Protein AF-A0A6A7LXZ1-F1 (afdb_monomer_lite)

Radius of gyration: 37.03 Å; chains: 1; bounding box: 133×114×115 Å

Structure (mmCIF, N/CA/C/O backbone):
data_AF-A0A6A7LXZ1-F1
#
_entry.id   AF-A0A6A7LXZ1-F1
#
loop_
_atom_site.group_PDB
_atom_site.id
_atom_site.type_symbol
_atom_site.label_atom_id
_atom_site.label_alt_id
_atom_site.label_comp_id
_atom_site.label_asym_id
_atom_site.label_entity_id
_atom_site.label_seq_id
_atom_site.pdbx_PDB_ins_code
_atom_site.Cartn_x
_atom_site.Cartn_y
_atom_site.Cartn_z
_atom_site.occupancy
_atom_site.B_iso_or_equiv
_atom_site.auth_seq_id
_atom_site.auth_comp_id
_atom_site.auth_asym_id
_atom_site.auth_atom_id
_atom_site.pdbx_PDB_model_num
ATOM 1 N N . MET A 1 1 ? -26.595 7.699 39.607 1.00 45.59 1 MET A N 1
ATOM 2 C CA . MET A 1 1 ? -25.492 6.758 39.334 1.00 45.59 1 MET A CA 1
ATOM 3 C C . MET A 1 1 ? -25.928 5.948 38.136 1.00 45.59 1 MET A C 1
ATOM 5 O O . MET A 1 1 ? -27.018 5.389 38.204 1.00 45.59 1 MET A O 1
ATOM 9 N N . SER A 1 2 ? -25.152 5.950 37.056 1.00 52.25 2 SER A N 1
ATOM 10 C CA . SER A 1 2 ? -25.361 5.015 35.946 1.00 52.25 2 SER A CA 1
ATOM 11 C C . SER A 1 2 ? -25.149 3.576 36.447 1.00 52.25 2 SER A C 1
ATOM 13 O O . SER A 1 2 ? -24.442 3.392 37.446 1.00 52.25 2 SER A O 1
ATOM 15 N N . PRO A 1 3 ? -25.772 2.555 35.831 1.00 61.50 3 PRO A N 1
ATOM 16 C CA . PRO A 1 3 ? -25.452 1.166 36.148 1.00 61.50 3 PRO A CA 1
ATOM 17 C C . PRO A 1 3 ? -23.963 0.885 35.865 1.00 61.50 3 PRO A C 1
ATOM 19 O O . PRO A 1 3 ? -23.389 1.516 34.976 1.00 61.50 3 PRO A O 1
ATOM 22 N N . PRO A 1 4 ? -23.317 -0.037 36.604 1.00 80.12 4 PRO A N 1
ATOM 23 C CA . PRO A 1 4 ? -21.925 -0.388 36.350 1.00 80.12 4 PRO A CA 1
ATOM 24 C C . PRO A 1 4 ? -21.774 -0.979 34.944 1.00 80.12 4 PRO A C 1
ATOM 26 O O . PRO A 1 4 ? -22.507 -1.895 34.564 1.00 80.12 4 PRO A O 1
ATOM 29 N N . ILE A 1 5 ? -20.816 -0.451 34.183 1.00 90.25 5 ILE A N 1
ATOM 30 C CA . ILE A 1 5 ? -20.514 -0.922 32.831 1.00 90.25 5 ILE A CA 1
ATOM 31 C C . ILE A 1 5 ? -19.974 -2.353 32.921 1.00 90.25 5 ILE A C 1
ATOM 33 O O . ILE A 1 5 ? -19.084 -2.647 33.719 1.00 90.25 5 ILE A O 1
ATOM 37 N N . SER A 1 6 ? -20.551 -3.246 32.119 1.00 94.75 6 SER A N 1
ATOM 38 C CA . SER A 1 6 ? -20.068 -4.615 31.941 1.00 94.75 6 SER A CA 1
ATOM 39 C C . SER A 1 6 ? -19.204 -4.669 30.689 1.00 94.75 6 SER A C 1
ATOM 41 O O . SER A 1 6 ? -19.562 -4.057 29.684 1.00 94.75 6 SER A O 1
ATOM 43 N N . TYR A 1 7 ? -18.092 -5.398 30.746 1.00 97.31 7 TYR A N 1
ATOM 44 C CA . TYR A 1 7 ? -17.122 -5.495 29.657 1.00 97.31 7 TYR A CA 1
ATOM 45 C C . TYR A 1 7 ? -16.992 -6.940 29.167 1.00 97.31 7 TYR A C 1
ATOM 47 O O . TYR A 1 7 ? -17.124 -7.885 29.947 1.00 97.31 7 TYR A O 1
ATOM 55 N N . SER A 1 8 ? -16.694 -7.095 27.882 1.00 96.75 8 SER A N 1
ATOM 56 C CA . SER A 1 8 ? -16.340 -8.349 27.219 1.00 96.75 8 SER A CA 1
ATOM 57 C C . SER A 1 8 ? -14.945 -8.230 26.613 1.00 96.75 8 SER A C 1
ATOM 59 O O . SER A 1 8 ? -14.652 -7.254 25.921 1.00 96.75 8 SER A O 1
ATOM 61 N N . THR A 1 9 ? -14.093 -9.219 26.874 1.00 97.25 9 THR A N 1
ATOM 62 C CA . THR A 1 9 ? -12.740 -9.305 26.312 1.00 97.25 9 THR A CA 1
ATOM 63 C C . THR A 1 9 ? -12.776 -9.389 24.790 1.00 97.25 9 THR A C 1
ATOM 65 O O . THR A 1 9 ? -13.672 -10.008 24.216 1.00 97.25 9 THR A O 1
ATOM 68 N N . VAL A 1 10 ? -11.804 -8.739 24.155 1.00 97.75 10 VAL A N 1
ATOM 69 C CA . VAL A 1 10 ? -11.521 -8.855 22.727 1.00 97.75 10 VAL A CA 1
ATOM 70 C C . VAL A 1 10 ? -10.280 -9.736 22.603 1.00 97.75 10 VAL A C 1
ATOM 72 O O . VAL A 1 10 ? -9.207 -9.344 23.054 1.00 97.75 10 VAL A O 1
ATOM 75 N N . ASP A 1 11 ? -10.424 -10.938 22.055 1.00 96.62 11 ASP A N 1
ATOM 76 C CA . ASP A 1 11 ? -9.308 -11.886 21.945 1.00 96.62 11 ASP A CA 1
ATOM 77 C C . ASP A 1 11 ? -8.249 -11.392 20.933 1.00 96.62 11 ASP A C 1
ATOM 79 O O . ASP A 1 11 ? -8.587 -10.720 19.954 1.00 96.62 11 ASP A O 1
ATOM 83 N N . GLN A 1 12 ? -6.972 -11.742 21.148 1.00 96.75 12 GLN A N 1
ATOM 84 C CA . GLN A 1 12 ? -5.843 -11.368 20.275 1.00 96.75 12 GLN A CA 1
ATOM 85 C C . GLN A 1 12 ? -5.705 -9.847 20.057 1.00 96.75 12 GLN A C 1
ATOM 87 O O . GLN A 1 12 ? -5.394 -9.380 18.957 1.00 96.75 12 GLN A O 1
ATOM 92 N N . SER A 1 13 ? -5.966 -9.058 21.097 1.00 98.12 13 SER A N 1
ATOM 93 C CA . SER A 1 13 ? -5.954 -7.595 21.084 1.00 98.12 13 SER A CA 1
ATOM 94 C C . SER A 1 13 ? -4.787 -6.985 21.874 1.00 98.12 13 SER A C 1
ATOM 96 O O . SER A 1 13 ? -4.819 -5.801 22.223 1.00 98.12 13 SER A O 1
ATOM 98 N N . THR A 1 14 ? -3.727 -7.750 22.155 1.00 98.19 14 THR A N 1
ATOM 99 C CA . THR A 1 14 ? -2.542 -7.220 22.845 1.00 98.19 14 THR A CA 1
ATOM 100 C C . THR A 1 14 ? -1.757 -6.235 21.967 1.00 98.19 14 THR A C 1
ATOM 102 O O . THR A 1 14 ? -1.857 -6.226 20.739 1.00 98.19 14 THR A O 1
ATOM 105 N N . PHE A 1 15 ? -0.905 -5.410 22.583 1.00 97.81 15 PHE A N 1
ATOM 106 C CA . PHE A 1 15 ? -0.075 -4.450 21.845 1.00 97.81 15 PHE A CA 1
ATOM 107 C C . PHE A 1 15 ? 0.901 -5.110 20.853 1.00 97.81 15 PHE A C 1
ATOM 109 O O . PHE A 1 15 ? 1.274 -4.497 19.853 1.00 97.81 15 PHE A O 1
ATOM 116 N N . VAL A 1 16 ? 1.305 -6.363 21.094 1.00 97.81 16 VAL A N 1
ATOM 117 C CA . VAL A 1 16 ? 2.159 -7.122 20.163 1.00 97.81 16 VAL A CA 1
ATOM 118 C C . VAL A 1 16 ? 1.355 -7.821 19.064 1.00 97.81 16 VAL A C 1
ATOM 120 O O . VAL A 1 16 ? 1.888 -7.981 17.969 1.00 97.81 16 VAL A O 1
ATOM 123 N N . ASP A 1 17 ? 0.070 -8.129 19.286 1.00 97.75 17 ASP A N 1
ATOM 124 C CA . ASP A 1 17 ? -0.847 -8.549 18.213 1.00 97.75 17 ASP A CA 1
ATOM 125 C C . ASP A 1 17 ? -1.161 -7.400 17.246 1.00 97.75 17 ASP A C 1
ATOM 127 O O . ASP A 1 17 ? -1.388 -7.641 16.062 1.00 97.75 17 ASP A O 1
ATOM 131 N N . PHE A 1 18 ? -1.142 -6.149 17.722 1.00 97.25 18 PHE A N 1
ATOM 132 C CA . PHE A 1 18 ? -1.254 -4.967 16.863 1.00 97.25 18 PHE A CA 1
ATOM 133 C C . PHE A 1 18 ? 0.006 -4.734 16.017 1.00 97.25 18 PHE A C 1
ATOM 135 O O . PHE A 1 18 ? -0.118 -4.324 14.869 1.00 97.25 18 PHE A O 1
ATOM 142 N N . THR A 1 19 ? 1.206 -4.973 16.564 1.00 96.38 19 THR A N 1
ATOM 143 C CA . THR A 1 19 ? 2.455 -4.401 16.013 1.00 96.38 19 THR A CA 1
ATOM 144 C C . THR A 1 19 ? 3.509 -5.395 15.521 1.00 96.38 19 THR A C 1
ATOM 146 O O . THR A 1 19 ? 4.326 -5.027 14.675 1.00 96.38 19 THR A O 1
ATOM 149 N N . GLY A 1 20 ? 3.565 -6.612 16.070 1.00 96.00 20 GLY A N 1
ATOM 150 C CA . GLY A 1 20 ? 4.798 -7.405 16.123 1.00 96.00 20 GLY A CA 1
ATOM 151 C C . GLY A 1 20 ? 4.834 -8.723 15.345 1.00 96.00 20 GLY A C 1
ATOM 152 O O . GLY A 1 20 ? 5.858 -9.409 15.412 1.00 96.00 20 GLY A O 1
ATOM 153 N N . TYR A 1 21 ? 3.778 -9.110 14.621 1.00 95.50 21 TYR A N 1
ATOM 154 C CA . TYR A 1 21 ? 3.694 -10.424 13.966 1.00 95.50 21 TYR A CA 1
ATOM 155 C C . TYR A 1 21 ? 4.846 -10.651 12.969 1.00 95.50 21 TYR A C 1
ATOM 157 O O . TYR A 1 21 ? 5.119 -9.816 12.111 1.00 95.50 21 TYR A O 1
ATOM 165 N N . ARG A 1 22 ? 5.558 -11.780 13.104 1.00 94.31 22 ARG A N 1
ATOM 166 C CA . ARG A 1 22 ? 6.854 -12.107 12.451 1.00 94.31 22 ARG A CA 1
ATOM 167 C C . ARG A 1 22 ? 8.010 -11.131 12.701 1.00 94.31 22 ARG A C 1
ATOM 169 O O . ARG A 1 22 ? 9.151 -11.524 12.495 1.00 94.31 22 ARG A O 1
ATOM 176 N N . ILE A 1 23 ? 7.786 -9.900 13.152 1.00 95.62 23 ILE A N 1
ATOM 177 C CA . ILE A 1 23 ? 8.862 -8.939 13.435 1.00 95.62 23 ILE A CA 1
ATOM 178 C C . ILE A 1 23 ? 9.603 -9.329 14.725 1.00 95.62 23 ILE A C 1
ATOM 180 O O . ILE A 1 23 ? 10.832 -9.245 14.789 1.00 95.62 23 ILE A O 1
ATOM 184 N N . THR A 1 24 ? 8.881 -9.804 15.746 1.00 95.50 24 THR A N 1
ATOM 185 C CA . THR A 1 24 ? 9.458 -10.205 17.038 1.00 95.50 24 THR A CA 1
ATOM 186 C C . THR A 1 24 ? 8.888 -11.522 17.576 1.00 95.50 24 THR A C 1
ATOM 188 O O . THR A 1 24 ? 7.803 -11.958 17.202 1.00 95.50 24 THR A O 1
ATOM 191 N N . THR A 1 25 ? 9.634 -12.163 18.482 1.00 94.12 25 THR A N 1
ATOM 192 C CA . THR A 1 25 ? 9.163 -13.281 19.321 1.00 94.12 25 THR A CA 1
ATOM 193 C C . THR A 1 25 ? 8.724 -12.831 20.720 1.00 94.12 25 THR A C 1
ATOM 195 O O . THR A 1 25 ? 8.425 -13.672 21.567 1.00 94.12 25 THR A O 1
ATOM 198 N N . ALA A 1 26 ? 8.764 -11.530 21.015 1.00 96.06 26 ALA A N 1
ATOM 199 C CA . ALA A 1 26 ? 8.382 -10.981 22.309 1.00 96.06 26 ALA A CA 1
ATOM 200 C C . ALA A 1 26 ? 6.855 -10.916 22.472 1.00 96.06 26 ALA A C 1
ATOM 202 O O . ALA A 1 26 ? 6.147 -10.453 21.583 1.00 96.06 26 ALA A O 1
ATOM 203 N N . THR A 1 27 ? 6.356 -11.337 23.637 1.00 95.12 27 THR A N 1
ATOM 204 C CA . THR A 1 27 ? 4.915 -11.415 23.944 1.00 95.12 27 THR A CA 1
ATOM 205 C C . THR A 1 27 ? 4.394 -10.263 24.817 1.00 95.12 27 THR A C 1
ATOM 207 O O . THR A 1 27 ? 3.251 -10.305 25.264 1.00 95.12 27 THR A O 1
ATOM 210 N N . THR A 1 28 ? 5.206 -9.231 25.082 1.00 96.12 28 THR A N 1
ATOM 211 C CA . THR A 1 28 ? 4.767 -7.978 25.731 1.00 96.12 28 THR A CA 1
ATOM 212 C C . THR A 1 28 ? 5.399 -6.772 25.046 1.00 96.12 28 THR A C 1
ATOM 214 O O . THR A 1 28 ? 6.460 -6.889 24.423 1.00 96.12 28 THR A O 1
ATOM 217 N N . ALA A 1 29 ? 4.772 -5.603 25.198 1.00 96.25 29 ALA A N 1
ATOM 218 C CA . ALA A 1 29 ? 5.289 -4.346 24.672 1.00 96.25 29 ALA A CA 1
ATOM 219 C C . ALA A 1 29 ? 6.696 -4.032 25.210 1.00 96.25 29 ALA A C 1
ATOM 221 O O . ALA A 1 29 ? 7.578 -3.644 24.444 1.00 96.25 29 ALA A O 1
ATOM 222 N N . GLU A 1 30 ? 6.953 -4.251 26.504 1.00 96.69 30 GLU A N 1
ATOM 223 C CA . GLU A 1 30 ? 8.259 -3.949 27.092 1.00 96.69 30 GLU A CA 1
ATOM 224 C C . GLU A 1 30 ? 9.372 -4.848 26.570 1.00 96.69 30 GLU A C 1
ATOM 226 O O . GLU A 1 30 ? 10.476 -4.362 26.328 1.00 96.69 30 GLU A O 1
ATOM 231 N N . ALA A 1 31 ? 9.088 -6.133 26.354 1.00 96.88 31 ALA A N 1
ATOM 232 C CA . ALA A 1 31 ? 10.052 -7.056 25.768 1.00 96.88 31 ALA A CA 1
ATOM 233 C C . ALA A 1 31 ? 10.291 -6.766 24.274 1.00 96.88 31 ALA A C 1
ATOM 235 O O . ALA A 1 31 ? 11.427 -6.865 23.814 1.00 96.88 31 ALA A O 1
ATOM 236 N N . ALA A 1 32 ? 9.249 -6.377 23.531 1.00 96.81 32 ALA A N 1
ATOM 237 C CA . ALA A 1 32 ? 9.335 -6.078 22.101 1.00 96.81 32 ALA A CA 1
ATOM 238 C C . ALA A 1 32 ? 10.085 -4.766 21.808 1.00 96.81 32 ALA A C 1
ATOM 240 O O . ALA A 1 32 ? 10.897 -4.715 20.889 1.00 96.81 32 ALA A O 1
ATOM 241 N N . TYR A 1 33 ? 9.853 -3.719 22.608 1.00 96.50 33 TYR A N 1
ATOM 242 C CA . TYR A 1 33 ? 10.425 -2.378 22.416 1.00 96.50 33 TYR A CA 1
ATOM 243 C C . TYR A 1 33 ? 11.577 -2.046 23.388 1.00 96.50 33 TYR A C 1
ATOM 245 O O . TYR A 1 33 ? 12.087 -0.927 23.374 1.00 96.50 33 TYR A O 1
ATOM 253 N N . ASN A 1 34 ? 12.006 -2.999 24.227 1.00 95.81 34 ASN A N 1
ATOM 254 C CA . ASN A 1 34 ? 13.029 -2.819 25.272 1.00 95.81 34 ASN A CA 1
ATOM 255 C C . ASN A 1 34 ? 12.706 -1.656 26.246 1.00 95.81 34 ASN A C 1
ATOM 257 O O . ASN A 1 34 ? 13.572 -0.867 26.636 1.00 95.81 34 ASN A O 1
ATOM 261 N N . ILE A 1 35 ? 11.435 -1.539 26.642 1.00 96.56 35 ILE A N 1
ATOM 262 C CA . ILE A 1 35 ? 10.959 -0.490 27.556 1.00 96.56 35 ILE A CA 1
ATOM 263 C C . ILE A 1 35 ? 11.380 -0.832 28.986 1.00 96.56 35 ILE A C 1
ATOM 265 O O . ILE A 1 35 ? 11.120 -1.920 29.492 1.00 96.56 35 ILE A O 1
ATOM 269 N N . THR A 1 36 ? 11.983 0.140 29.669 1.00 95.81 36 THR A N 1
ATOM 270 C CA . THR A 1 36 ? 12.333 0.047 31.102 1.00 95.81 36 THR A CA 1
ATOM 271 C C . THR A 1 36 ? 11.804 1.224 31.929 1.00 95.81 36 THR A C 1
ATOM 273 O O . THR A 1 36 ? 11.991 1.267 33.142 1.00 95.81 36 THR A O 1
ATOM 276 N N . ASP A 1 37 ? 11.119 2.170 31.281 1.00 94.75 37 ASP A N 1
ATOM 277 C CA . ASP A 1 37 ? 10.636 3.436 31.843 1.00 94.75 37 ASP A CA 1
ATOM 278 C C . ASP A 1 37 ? 9.107 3.608 31.743 1.00 94.75 37 ASP A C 1
ATOM 280 O O . ASP A 1 37 ? 8.595 4.721 31.884 1.00 94.75 37 ASP A O 1
ATOM 284 N N . GLY A 1 38 ? 8.385 2.511 31.490 1.00 93.44 38 GLY A N 1
ATOM 285 C CA . GLY A 1 38 ? 6.931 2.488 31.342 1.00 93.44 38 GLY A CA 1
ATOM 286 C C . GLY A 1 38 ? 6.212 3.076 32.559 1.00 93.44 38 GLY A C 1
ATOM 287 O O . GLY A 1 38 ? 6.365 2.602 33.687 1.00 93.44 38 GLY A O 1
ATOM 288 N N . ARG A 1 39 ? 5.407 4.115 32.327 1.00 92.81 39 ARG A N 1
ATOM 289 C CA . ARG A 1 39 ? 4.574 4.796 33.332 1.00 92.81 39 ARG A CA 1
ATOM 290 C C . ARG A 1 39 ? 3.126 4.870 32.858 1.00 92.81 39 ARG A C 1
ATOM 292 O O . ARG A 1 39 ? 2.892 4.814 31.658 1.00 92.81 39 ARG A O 1
ATOM 299 N N . LEU A 1 40 ? 2.165 5.040 33.769 1.00 93.00 40 LEU A N 1
ATOM 300 C CA . LEU A 1 40 ? 0.783 5.344 33.370 1.00 93.00 40 LEU A CA 1
ATOM 301 C C . LEU A 1 40 ? 0.753 6.604 32.495 1.00 93.00 40 LEU A C 1
ATOM 303 O O . LEU A 1 40 ? 1.469 7.576 32.761 1.00 93.00 40 LEU A O 1
ATOM 307 N N . PHE A 1 41 ? -0.063 6.568 31.446 1.00 90.19 41 PHE A N 1
ATOM 308 C CA . PHE A 1 41 ? -0.131 7.613 30.438 1.00 90.19 41 PHE A CA 1
ATOM 309 C C . PHE A 1 41 ? -0.648 8.925 31.046 1.00 90.19 41 PHE A C 1
ATOM 311 O O . PHE A 1 41 ? -1.800 9.052 31.450 1.00 90.19 41 PHE A O 1
ATOM 318 N N . ASN A 1 42 ? 0.225 9.929 31.142 1.00 78.94 42 ASN A N 1
ATOM 319 C CA . ASN A 1 42 ? -0.027 11.130 31.939 1.00 78.94 42 ASN A CA 1
ATOM 320 C C . ASN A 1 42 ? -0.580 12.312 31.119 1.00 78.94 42 ASN A C 1
ATOM 322 O O . ASN A 1 42 ? -0.161 13.452 31.325 1.00 78.94 42 ASN A O 1
ATOM 326 N N . ASN A 1 43 ? -1.498 12.023 30.188 1.00 67.56 43 ASN A N 1
ATOM 327 C CA . ASN A 1 43 ? -2.167 12.982 29.296 1.00 67.56 43 ASN A CA 1
ATOM 328 C C . ASN A 1 43 ? -1.176 13.913 28.572 1.00 67.56 43 ASN A C 1
ATOM 330 O O . ASN A 1 43 ? -1.325 15.136 28.567 1.00 67.56 43 ASN A O 1
ATOM 334 N N . GLN A 1 44 ? -0.120 13.337 27.987 1.00 64.88 44 GLN A N 1
ATOM 335 C CA . GLN A 1 44 ? 0.790 14.102 27.136 1.00 64.88 44 GLN A CA 1
ATOM 336 C C . GLN A 1 44 ? 0.059 14.392 25.820 1.00 64.88 44 GLN A C 1
ATOM 338 O O . GLN A 1 44 ? -0.200 13.474 25.048 1.00 64.88 44 GLN A O 1
ATOM 343 N N . THR A 1 45 ? -0.289 15.659 25.583 1.00 55.00 45 THR A N 1
ATOM 344 C CA . THR A 1 45 ? -1.284 16.098 24.580 1.00 55.00 45 THR A CA 1
ATOM 345 C C . THR A 1 45 ? -0.942 15.808 23.117 1.00 55.00 45 THR A C 1
ATOM 347 O O . THR A 1 45 ? -1.757 16.111 22.262 1.00 55.00 45 THR A O 1
ATOM 350 N N . GLU A 1 46 ? 0.232 15.241 22.827 1.00 61.78 46 GLU A N 1
ATOM 351 C CA . GLU A 1 46 ? 0.690 14.815 21.490 1.00 61.78 46 GLU A CA 1
ATOM 352 C C . GLU A 1 46 ? 0.608 13.277 21.292 1.00 61.78 46 GLU A C 1
ATOM 354 O O . GLU A 1 46 ? 0.927 12.753 20.224 1.00 61.78 46 GLU A O 1
ATOM 359 N N . TYR A 1 47 ? 0.236 12.522 22.338 1.00 67.75 47 TYR A N 1
ATOM 360 C CA . TYR A 1 47 ? 0.406 11.061 22.411 1.00 67.75 47 TYR A CA 1
ATOM 361 C C . TYR A 1 47 ? -0.896 10.281 22.671 1.00 67.75 47 TYR A C 1
ATOM 363 O O . TYR A 1 47 ? -0.832 9.091 22.969 1.00 67.75 47 TYR A O 1
ATOM 371 N N . GLY A 1 48 ? -2.065 10.920 22.542 1.00 76.00 48 GLY A N 1
ATOM 372 C CA . GLY A 1 48 ? -3.363 10.232 22.597 1.00 76.00 48 GLY A CA 1
ATOM 373 C C . GLY A 1 48 ? -3.571 9.247 21.437 1.00 76.00 48 GLY A C 1
ATOM 374 O O . GLY A 1 48 ? -2.709 9.098 20.565 1.00 76.00 48 GLY A O 1
ATOM 375 N N . TYR A 1 49 ? -4.722 8.582 21.413 1.00 88.06 49 TYR A N 1
ATOM 376 C CA . TYR A 1 49 ? -5.111 7.678 20.330 1.00 88.06 49 TYR A CA 1
ATOM 377 C C . TYR A 1 49 ? -6.397 8.137 19.654 1.00 88.06 49 TYR A C 1
ATOM 379 O O . TYR A 1 49 ? -7.412 8.303 20.325 1.00 88.06 49 TYR A O 1
ATOM 387 N N . ASP A 1 50 ? -6.374 8.210 18.327 1.00 94.50 50 ASP A N 1
ATOM 388 C CA . ASP A 1 50 ? -7.584 8.059 17.528 1.00 94.50 50 ASP A CA 1
ATOM 389 C C . ASP A 1 50 ? -7.812 6.564 17.276 1.00 94.50 50 ASP A C 1
ATOM 391 O O . ASP A 1 50 ? -6.920 5.850 16.805 1.00 94.50 50 ASP A O 1
ATOM 395 N N . VAL A 1 51 ? -8.998 6.083 17.646 1.00 97.31 51 VAL A N 1
ATOM 396 C CA . VAL A 1 51 ? -9.372 4.663 17.638 1.00 97.31 51 VAL A CA 1
ATOM 397 C C . VAL A 1 51 ? -10.522 4.449 16.666 1.00 97.31 51 VAL A C 1
ATOM 399 O O . VAL A 1 51 ? -11.526 5.152 16.750 1.00 97.31 51 VAL A O 1
ATOM 402 N N . ALA A 1 52 ? -10.412 3.451 15.795 1.00 98.25 52 ALA A N 1
ATOM 403 C CA . ALA A 1 52 ? -11.487 2.998 14.921 1.00 98.25 52 ALA A CA 1
ATOM 404 C C . ALA A 1 52 ? -12.142 1.735 15.493 1.00 98.25 52 ALA A C 1
ATOM 406 O O . ALA A 1 52 ? -11.522 0.673 15.569 1.00 98.25 52 ALA A O 1
ATOM 407 N N . LEU A 1 53 ? -13.417 1.846 15.866 1.00 98.69 53 LEU A N 1
ATOM 408 C CA . LEU A 1 53 ? -14.279 0.720 16.218 1.00 98.69 53 LEU A CA 1
ATOM 409 C C . LEU A 1 53 ? -15.042 0.286 14.962 1.00 98.69 53 LEU A C 1
ATOM 411 O O . LEU A 1 53 ? -15.888 1.039 14.479 1.00 98.69 53 LEU A O 1
ATOM 415 N N . VAL A 1 54 ? -14.751 -0.895 14.411 1.00 98.56 54 VAL A N 1
ATOM 416 C CA . VAL A 1 54 ? -15.366 -1.382 13.163 1.00 98.56 54 VAL A CA 1
ATOM 417 C C . VAL A 1 54 ? -16.485 -2.369 13.497 1.00 98.56 54 VAL A C 1
ATOM 419 O O . VAL A 1 54 ? -16.220 -3.481 13.952 1.00 98.56 54 VAL A O 1
ATOM 422 N N . LEU A 1 55 ? -17.741 -1.965 13.298 1.00 98.56 55 LEU A N 1
ATOM 423 C CA . LEU A 1 55 ? -18.933 -2.747 13.653 1.00 98.56 55 LEU A CA 1
ATOM 424 C C . LEU A 1 55 ? -19.191 -3.901 12.659 1.00 98.56 55 LEU A C 1
ATOM 426 O O . LEU A 1 55 ? -18.897 -3.746 11.472 1.00 98.56 55 LEU A O 1
ATOM 430 N N . PRO A 1 56 ? -19.797 -5.029 13.085 1.00 98.00 56 PRO A N 1
ATOM 431 C CA . PRO A 1 56 ? -20.123 -6.157 12.204 1.00 98.00 56 PRO A CA 1
ATOM 432 C C . PRO A 1 56 ? -20.998 -5.796 10.993 1.00 98.00 56 PRO A C 1
ATOM 434 O O . PRO A 1 56 ? -21.796 -4.857 11.039 1.00 98.00 56 PRO A O 1
ATOM 437 N N . ARG A 1 57 ? -20.877 -6.567 9.904 1.00 97.88 57 ARG A N 1
ATOM 438 C CA . ARG A 1 57 ? -21.714 -6.408 8.696 1.00 97.88 57 ARG A CA 1
ATOM 439 C C . ARG A 1 57 ? -23.145 -6.919 8.913 1.00 97.88 57 ARG A C 1
ATOM 441 O O . ARG A 1 57 ? -23.348 -7.943 9.560 1.00 97.88 57 ARG A O 1
ATOM 448 N N . VAL A 1 58 ? -24.138 -6.279 8.285 1.00 98.12 58 VAL A N 1
ATOM 449 C CA . VAL A 1 58 ? -25.536 -6.771 8.249 1.00 98.12 58 VAL A CA 1
ATOM 450 C C . VAL A 1 58 ? -25.641 -8.113 7.507 1.00 98.12 58 VAL A C 1
ATOM 452 O O . VAL A 1 58 ? -26.469 -8.954 7.861 1.00 98.12 58 VAL A O 1
ATOM 455 N N . GLN A 1 59 ? -24.808 -8.333 6.484 1.00 97.88 59 GLN A N 1
ATOM 456 C CA . GLN A 1 59 ? -24.685 -9.601 5.757 1.00 97.88 59 GLN A CA 1
ATOM 457 C C . GLN A 1 59 ? -23.222 -9.885 5.395 1.00 97.88 59 GLN A C 1
ATOM 459 O O . GLN A 1 59 ? -22.443 -8.968 5.146 1.00 97.88 59 GLN A O 1
ATOM 464 N N . ASP A 1 60 ? -22.868 -11.166 5.304 1.00 96.25 60 ASP A N 1
ATOM 465 C CA . ASP A 1 60 ? -21.554 -11.625 4.845 1.00 96.25 60 ASP A CA 1
ATOM 466 C C . ASP A 1 60 ? -21.416 -11.484 3.306 1.00 96.25 60 ASP A C 1
ATOM 468 O O . ASP A 1 60 ? -22.192 -12.092 2.555 1.00 96.25 60 ASP A O 1
ATOM 472 N N . PRO A 1 61 ? -20.431 -10.718 2.794 1.00 95.81 61 PRO A N 1
ATOM 473 C CA . PRO A 1 61 ? -20.194 -10.568 1.361 1.00 95.81 61 PRO A CA 1
ATOM 474 C C . PRO A 1 61 ? -19.479 -11.768 0.716 1.00 95.81 61 PRO A C 1
ATOM 476 O O . PRO A 1 61 ? -19.381 -11.811 -0.512 1.00 95.81 61 PRO A O 1
ATOM 479 N N . THR A 1 62 ? -19.000 -12.762 1.474 1.00 92.00 62 THR A N 1
ATOM 480 C CA . THR A 1 62 ? -18.179 -13.884 0.970 1.00 92.00 62 THR A CA 1
ATOM 481 C C . THR A 1 62 ? -18.825 -14.613 -0.206 1.00 92.00 62 THR A C 1
ATOM 483 O O . THR A 1 62 ? -18.151 -14.899 -1.192 1.00 92.00 62 THR A O 1
ATOM 486 N N . SER A 1 63 ? -20.140 -14.857 -0.181 1.00 91.12 63 SER A N 1
ATOM 487 C CA . SER A 1 63 ? -20.832 -15.516 -1.307 1.00 91.12 63 SER A CA 1
ATOM 488 C C . SER A 1 63 ? -20.837 -14.675 -2.595 1.00 91.12 63 SER A C 1
ATOM 490 O O . SER A 1 63 ? -20.749 -15.222 -3.694 1.00 91.12 63 SER A O 1
ATOM 492 N N . LEU A 1 64 ? -20.888 -13.344 -2.477 1.00 92.25 64 LEU A N 1
ATOM 493 C CA . LEU A 1 64 ? -20.797 -12.409 -3.603 1.00 92.25 64 LEU A CA 1
ATOM 494 C C . LEU A 1 64 ? -19.346 -12.283 -4.106 1.00 92.25 64 LEU A C 1
ATOM 496 O O . LEU A 1 64 ? -19.102 -12.275 -5.314 1.00 92.25 64 LEU A O 1
ATOM 500 N N . LEU A 1 65 ? -18.378 -12.240 -3.187 1.00 90.12 65 LEU A N 1
ATOM 501 C CA . LEU A 1 65 ? -16.947 -12.107 -3.484 1.00 90.12 65 LEU A CA 1
ATOM 502 C C . LEU A 1 65 ? -16.264 -13.426 -3.897 1.00 90.12 65 LEU A C 1
ATOM 504 O O . LEU A 1 65 ? -15.180 -13.390 -4.484 1.00 90.12 65 LEU A O 1
ATOM 508 N N . ALA A 1 66 ? -16.910 -14.574 -3.686 1.00 85.50 66 ALA A N 1
ATOM 509 C CA . ALA A 1 66 ? -16.530 -15.869 -4.254 1.00 85.50 66 ALA A CA 1
ATOM 510 C C . ALA A 1 66 ? -17.170 -16.139 -5.632 1.00 85.50 66 ALA A C 1
ATOM 512 O O . ALA A 1 66 ? -16.666 -16.972 -6.386 1.00 85.50 66 ALA A O 1
ATOM 513 N N . GLY A 1 67 ? -18.263 -15.446 -5.975 1.00 81.94 67 GLY A N 1
ATOM 514 C CA . GLY A 1 67 ? -18.951 -15.591 -7.260 1.00 81.94 67 GLY A CA 1
ATOM 515 C C . GLY A 1 67 ? -18.114 -15.116 -8.452 1.00 81.94 67 GLY A C 1
ATOM 516 O O . GLY A 1 67 ? -17.231 -14.262 -8.310 1.00 81.94 67 GLY A O 1
ATOM 517 N N . ASP A 1 68 ? -18.412 -15.641 -9.647 1.00 83.12 68 ASP A N 1
ATOM 518 C CA . ASP A 1 68 ? -17.739 -15.212 -10.877 1.00 83.12 68 ASP A CA 1
ATOM 519 C C . ASP A 1 68 ? -17.898 -13.700 -11.090 1.00 83.12 68 ASP A C 1
ATOM 521 O O . ASP A 1 68 ? -18.902 -13.092 -10.703 1.00 83.12 68 ASP A O 1
ATOM 525 N N . TRP A 1 69 ? -16.904 -13.077 -11.721 1.00 80.50 69 TRP A N 1
ATOM 526 C CA . TRP A 1 69 ? -16.893 -11.626 -11.876 1.00 80.50 69 TRP A CA 1
ATOM 527 C C . TRP A 1 69 ? -18.133 -11.080 -12.613 1.00 80.50 69 TRP A C 1
ATOM 529 O O . TRP A 1 69 ? -18.598 -9.991 -12.286 1.00 80.50 69 TRP A O 1
ATOM 539 N N . GLY A 1 70 ? -18.690 -11.805 -13.588 1.00 83.06 70 GLY A N 1
ATOM 540 C CA . GLY A 1 70 ? -19.851 -11.350 -14.357 1.00 83.06 70 GLY A CA 1
ATOM 541 C C . GLY A 1 70 ? -21.111 -11.280 -13.499 1.00 83.06 70 GLY A C 1
ATOM 542 O O . GLY A 1 70 ? -21.783 -10.246 -13.474 1.00 83.06 70 GLY A O 1
ATOM 543 N N . SER A 1 71 ? -21.386 -12.344 -12.744 1.00 88.44 71 SER A N 1
ATOM 544 C CA . SER A 1 71 ? -22.483 -12.375 -11.769 1.00 88.44 71 SER A CA 1
ATOM 545 C C . SER A 1 71 ? -22.283 -11.342 -10.656 1.00 88.44 71 SER A C 1
ATOM 547 O O . SER A 1 71 ? -23.224 -10.632 -10.301 1.00 88.44 71 SER A O 1
ATOM 549 N N . ARG A 1 72 ? -21.046 -11.189 -10.159 1.00 90.19 72 ARG A N 1
ATOM 550 C CA . ARG A 1 72 ? -20.691 -10.209 -9.121 1.00 90.19 72 ARG A CA 1
ATOM 551 C C . ARG A 1 72 ? -20.970 -8.775 -9.557 1.00 90.19 72 ARG A C 1
ATOM 553 O O . ARG A 1 72 ? -21.609 -8.039 -8.815 1.00 90.19 72 ARG A O 1
ATOM 560 N N . GLN A 1 73 ? -20.548 -8.378 -10.759 1.00 88.00 73 GLN A N 1
ATOM 561 C CA . GLN A 1 73 ? -20.843 -7.035 -11.273 1.00 88.00 73 GLN A CA 1
ATOM 562 C C . GLN A 1 73 ? -22.336 -6.793 -11.456 1.00 88.00 73 GLN A C 1
ATOM 564 O O . GLN A 1 73 ? -22.801 -5.698 -11.169 1.00 88.00 73 GLN A O 1
ATOM 569 N N . LEU A 1 74 ? -23.096 -7.788 -11.926 1.00 92.19 74 LEU A N 1
ATOM 570 C CA . LEU A 1 74 ? -24.540 -7.634 -12.091 1.00 92.19 74 LEU A CA 1
ATOM 571 C C . LEU A 1 74 ? -25.232 -7.410 -10.737 1.00 92.19 74 LEU A C 1
ATOM 573 O O . LEU A 1 74 ? -26.121 -6.564 -10.640 1.00 92.19 74 LEU A O 1
ATOM 577 N N . ALA A 1 75 ? -24.795 -8.113 -9.690 1.00 94.00 75 ALA A N 1
ATOM 578 C CA . ALA A 1 75 ? -25.273 -7.909 -8.326 1.00 94.00 75 ALA A CA 1
ATOM 579 C C . ALA A 1 75 ? -24.850 -6.542 -7.756 1.00 94.00 75 ALA A C 1
ATOM 581 O O . ALA A 1 75 ? -25.707 -5.803 -7.279 1.00 94.00 75 ALA A O 1
ATOM 582 N N . LEU A 1 76 ? -23.572 -6.158 -7.870 1.00 94.00 76 LEU A N 1
ATOM 583 C CA . LEU A 1 76 ? -23.077 -4.853 -7.409 1.00 94.00 76 LEU A CA 1
ATOM 584 C C . LEU A 1 76 ? -23.737 -3.682 -8.151 1.00 94.00 76 LEU A C 1
ATOM 586 O O . LEU A 1 76 ? -24.116 -2.702 -7.517 1.00 94.00 76 LEU A O 1
ATOM 590 N N . GLN A 1 77 ? -23.944 -3.781 -9.467 1.00 92.88 77 GLN A N 1
ATOM 591 C CA . GLN A 1 77 ? -24.701 -2.782 -10.227 1.00 92.88 77 GLN A CA 1
ATOM 592 C C . GLN A 1 77 ? -26.142 -2.696 -9.715 1.00 92.88 77 GLN A C 1
ATOM 594 O O . GLN A 1 77 ? -26.616 -1.602 -9.443 1.00 92.88 77 GLN A O 1
ATOM 599 N N . SER A 1 78 ? -26.809 -3.837 -9.506 1.00 96.44 78 SER A N 1
ATOM 600 C CA . SER A 1 78 ? -28.190 -3.867 -9.001 1.00 96.44 78 SER A CA 1
ATOM 601 C C . SER A 1 78 ? -28.322 -3.224 -7.615 1.00 96.44 78 SER A C 1
ATOM 603 O O . SER A 1 78 ? -29.276 -2.489 -7.386 1.00 96.44 78 SER A O 1
ATOM 605 N N . LEU A 1 79 ? -27.361 -3.470 -6.714 1.00 97.06 79 LEU A N 1
ATOM 606 C CA . LEU A 1 79 ? -27.311 -2.905 -5.358 1.00 97.06 79 LEU A CA 1
ATOM 607 C C . LEU A 1 79 ? -26.988 -1.404 -5.335 1.00 97.06 79 LEU A C 1
ATOM 609 O O . LEU A 1 79 ? -27.443 -0.692 -4.439 1.00 97.06 79 LEU A O 1
ATOM 613 N N . ASN A 1 80 ? -26.212 -0.917 -6.304 1.00 94.12 80 ASN A N 1
ATOM 614 C CA . ASN A 1 80 ? -25.947 0.511 -6.477 1.00 94.12 80 ASN A CA 1
ATOM 615 C C . ASN A 1 80 ? -27.141 1.229 -7.131 1.00 94.12 80 ASN A C 1
ATOM 617 O O . ASN A 1 80 ? -27.543 2.288 -6.655 1.00 94.12 80 ASN A O 1
ATOM 621 N N . ASP A 1 81 ? -27.773 0.626 -8.143 1.00 95.44 81 ASP A N 1
ATOM 622 C CA . ASP A 1 81 ? -28.976 1.152 -8.807 1.00 95.44 81 ASP A CA 1
ATOM 623 C C . ASP A 1 81 ? -30.180 1.259 -7.846 1.00 95.44 81 ASP A C 1
ATOM 625 O O . ASP A 1 81 ? -31.027 2.139 -8.010 1.00 95.44 81 ASP A O 1
ATOM 629 N N . SER A 1 82 ? -30.263 0.387 -6.831 1.00 97.00 82 SER A N 1
ATOM 630 C CA . SER A 1 82 ? -31.252 0.466 -5.745 1.00 97.00 82 SER A CA 1
ATOM 631 C C . SER A 1 82 ? -30.825 1.344 -4.563 1.00 97.00 82 SER A C 1
ATOM 633 O O . SER A 1 82 ? -31.664 1.643 -3.714 1.00 97.00 82 SER A O 1
ATOM 635 N N . GLY A 1 83 ? -29.551 1.741 -4.475 1.00 96.06 83 GLY A N 1
ATOM 636 C CA . GLY A 1 83 ? -28.993 2.449 -3.319 1.00 96.06 83 GLY A CA 1
ATOM 637 C C . GLY A 1 83 ? -28.937 1.608 -2.037 1.00 96.06 83 GLY A C 1
ATOM 638 O O . GLY A 1 83 ? -29.028 2.162 -0.945 1.00 96.06 83 GLY A O 1
ATOM 639 N N . THR A 1 84 ? -28.831 0.278 -2.146 1.00 97.50 84 THR A N 1
ATOM 640 C CA . THR A 1 84 ? -28.882 -0.656 -1.003 1.00 97.50 84 THR A CA 1
ATOM 641 C C . THR A 1 84 ? -27.586 -1.426 -0.744 1.00 97.50 84 THR A C 1
ATOM 643 O O . THR A 1 84 ? -27.587 -2.328 0.088 1.00 97.50 84 THR A O 1
ATOM 646 N N . LEU A 1 85 ? -26.477 -1.105 -1.422 1.00 97.31 85 LEU A N 1
ATOM 647 C CA . LEU A 1 85 ? -25.174 -1.751 -1.196 1.00 97.31 85 LEU A CA 1
ATOM 648 C C . LEU A 1 85 ? -24.774 -1.723 0.290 1.00 97.31 85 LEU A C 1
ATOM 650 O O . LEU A 1 85 ? -24.596 -2.770 0.912 1.00 97.31 85 LEU A O 1
ATOM 654 N N . TRP A 1 86 ? -24.713 -0.529 0.881 1.00 97.62 86 TRP A N 1
ATOM 655 C CA . TRP A 1 86 ? -24.248 -0.348 2.257 1.00 97.62 86 TRP A CA 1
ATOM 656 C C . TRP A 1 86 ? -25.292 -0.686 3.326 1.00 97.62 86 TRP A C 1
ATOM 658 O O . TRP A 1 86 ? -24.913 -1.072 4.422 1.00 97.62 86 TRP A O 1
ATOM 668 N N . SER A 1 87 ? -26.591 -0.683 3.010 1.00 97.50 87 SER A N 1
ATOM 669 C CA . SER A 1 87 ? -27.610 -1.280 3.894 1.00 97.50 87 SER A CA 1
ATOM 670 C C . SER A 1 87 ? -27.695 -2.812 3.791 1.00 97.50 87 SER A C 1
ATOM 672 O O . SER A 1 87 ? -28.446 -3.435 4.537 1.00 97.50 87 SER A O 1
ATOM 674 N N . THR A 1 88 ? -26.919 -3.426 2.887 1.00 98.06 88 THR A N 1
ATOM 675 C CA . THR A 1 88 ? -26.725 -4.884 2.802 1.00 98.06 88 THR A CA 1
ATOM 676 C C . THR A 1 88 ? -25.416 -5.315 3.471 1.00 98.06 88 THR A C 1
ATOM 678 O O . THR A 1 88 ? -25.416 -6.306 4.193 1.00 98.06 88 THR A O 1
ATOM 681 N N . TYR A 1 89 ? -24.315 -4.583 3.248 1.00 98.19 89 TYR A N 1
ATOM 682 C CA . TYR A 1 89 ? -22.959 -5.002 3.649 1.00 98.19 89 TYR A CA 1
ATOM 683 C C . TYR A 1 89 ? -22.210 -4.045 4.595 1.00 98.19 89 TYR A C 1
ATOM 685 O O . TYR A 1 89 ? -21.126 -4.397 5.062 1.00 98.19 89 TYR A O 1
ATOM 693 N N . GLY A 1 90 ? -22.767 -2.868 4.893 1.00 98.31 90 GLY A N 1
ATOM 694 C CA . GLY A 1 90 ? -22.323 -2.011 5.997 1.00 98.31 90 GLY A CA 1
ATOM 695 C C . GLY A 1 90 ? -22.827 -2.531 7.350 1.00 98.31 90 GLY A C 1
ATOM 696 O O . GLY A 1 90 ? -23.245 -3.686 7.459 1.00 98.31 90 GLY A O 1
ATOM 697 N N . ALA A 1 91 ? -22.794 -1.687 8.380 1.00 98.50 91 ALA A N 1
ATOM 698 C CA . ALA A 1 91 ? -23.291 -1.998 9.721 1.00 98.50 91 ALA A CA 1
ATOM 699 C C . ALA A 1 91 ? -24.802 -1.735 9.845 1.00 98.50 91 ALA A C 1
ATOM 701 O O . ALA A 1 91 ? -25.378 -0.969 9.068 1.00 98.50 91 ALA A O 1
ATOM 702 N N . ASP A 1 92 ? -25.457 -2.342 10.840 1.00 98.31 92 ASP A N 1
ATOM 703 C CA . ASP A 1 92 ? -26.846 -1.992 11.148 1.00 98.31 92 ASP A CA 1
ATOM 704 C C . ASP A 1 92 ? -26.920 -0.551 11.674 1.00 98.31 92 ASP A C 1
ATOM 706 O O . ASP A 1 92 ? -26.210 -0.179 12.609 1.00 98.31 92 ASP A O 1
ATOM 710 N N . GLN A 1 93 ? -27.801 0.262 11.084 1.00 98.12 93 GLN A N 1
ATOM 711 C CA . GLN A 1 93 ? -27.931 1.678 11.435 1.00 98.12 93 GLN A CA 1
ATOM 712 C C . GLN A 1 93 ? -28.359 1.875 12.897 1.00 98.12 93 GLN A C 1
ATOM 714 O O . GLN A 1 93 ? -27.868 2.784 13.555 1.00 98.12 93 GLN A O 1
ATOM 719 N N . THR A 1 94 ? -29.231 1.013 13.428 1.00 98.12 94 THR A N 1
ATOM 720 C CA . THR A 1 94 ? -29.711 1.121 14.815 1.00 98.12 94 THR A CA 1
ATOM 721 C C . THR A 1 94 ? -28.601 0.747 15.794 1.00 98.12 94 THR A C 1
ATOM 723 O O . THR A 1 94 ? -28.447 1.392 16.828 1.00 98.12 94 THR A O 1
ATOM 726 N N . GLN A 1 95 ? -27.802 -0.273 15.477 1.00 97.81 95 GLN A N 1
ATOM 727 C CA . GLN A 1 95 ? -26.609 -0.625 16.246 1.00 97.81 95 GLN A CA 1
ATOM 728 C C . GLN A 1 95 ? -25.573 0.506 16.215 1.00 97.81 95 GLN A C 1
ATOM 730 O O . GLN A 1 95 ? -25.106 0.918 17.273 1.00 97.81 95 GLN A O 1
ATOM 735 N N . PHE A 1 96 ? -25.269 1.045 15.031 1.00 98.62 96 PHE A N 1
ATOM 736 C CA . PHE A 1 96 ? -24.348 2.168 14.856 1.00 98.62 96 PHE A CA 1
ATOM 737 C C . PHE A 1 96 ? -24.785 3.398 15.663 1.00 98.62 96 PHE A C 1
ATOM 739 O O . PHE A 1 96 ? -23.994 3.915 16.452 1.00 98.62 96 PHE A O 1
ATOM 746 N N . ASP A 1 97 ? -26.046 3.821 15.533 1.00 98.50 97 ASP A N 1
ATOM 747 C CA . ASP A 1 97 ? -26.590 4.981 16.247 1.00 98.50 97 ASP A CA 1
ATOM 748 C C . ASP A 1 97 ? -26.534 4.771 17.772 1.00 98.50 97 ASP A C 1
ATOM 750 O O . ASP A 1 97 ? -26.041 5.638 18.492 1.00 98.50 97 ASP A O 1
ATOM 754 N N . ASN A 1 98 ? -26.935 3.591 18.268 1.00 98.25 98 ASN A N 1
ATOM 755 C CA . ASN A 1 98 ? -26.854 3.248 19.694 1.00 98.25 98 ASN A CA 1
ATOM 756 C C . ASN A 1 98 ? -25.409 3.248 20.223 1.00 98.25 98 ASN A C 1
ATOM 758 O O . ASN A 1 98 ? -25.164 3.709 21.338 1.00 98.25 98 ASN A O 1
ATOM 762 N N . THR A 1 99 ? -24.444 2.732 19.455 1.00 98.44 99 THR A N 1
ATOM 763 C CA . THR A 1 99 ? -23.030 2.730 19.856 1.00 98.44 99 THR A CA 1
ATOM 764 C C . THR A 1 99 ? -22.452 4.150 19.841 1.00 98.44 99 THR A C 1
ATOM 766 O O . THR A 1 99 ? -21.766 4.522 20.791 1.00 98.44 99 THR A O 1
ATOM 769 N N . VAL A 1 100 ? -22.778 4.984 18.844 1.00 98.56 100 VAL A N 1
ATOM 770 C CA . VAL A 1 100 ? -22.405 6.413 18.816 1.00 98.56 100 VAL A CA 1
ATOM 771 C C . VAL A 1 100 ? -22.991 7.167 20.014 1.00 98.56 100 VAL A C 1
ATOM 773 O O . VAL A 1 100 ? -22.272 7.941 20.653 1.00 98.56 100 VAL A O 1
ATOM 776 N N . ASP A 1 101 ? -24.261 6.934 20.352 1.00 98.25 101 ASP A N 1
ATOM 777 C CA . ASP A 1 101 ? -24.901 7.566 21.506 1.00 98.25 101 ASP A CA 1
ATOM 778 C C . ASP A 1 101 ? -24.300 7.087 22.833 1.00 98.25 101 ASP A C 1
ATOM 780 O O . ASP A 1 101 ? -24.056 7.919 23.701 1.00 98.25 101 ASP A O 1
ATOM 784 N N . PHE A 1 102 ? -23.979 5.803 22.998 1.00 97.88 102 PHE A N 1
ATOM 785 C CA . PHE A 1 102 ? -23.296 5.303 24.200 1.00 97.88 102 PHE A CA 1
ATOM 786 C C . PHE A 1 102 ? -21.894 5.925 24.365 1.00 97.88 102 PHE A C 1
ATOM 788 O O . PHE A 1 102 ? -21.549 6.435 25.435 1.00 97.88 102 PHE A O 1
ATOM 795 N N . LEU A 1 103 ? -21.101 5.972 23.288 1.00 98.00 103 LEU A N 1
ATOM 796 C CA . LEU A 1 103 ? -19.765 6.583 23.286 1.00 98.00 103 LEU A CA 1
ATOM 797 C C . LEU A 1 103 ? -19.812 8.075 23.668 1.00 98.00 103 LEU A C 1
ATOM 799 O O . LEU A 1 103 ? -18.971 8.537 24.438 1.00 98.00 103 LEU A O 1
ATOM 803 N N . ARG A 1 104 ? -20.808 8.824 23.171 1.00 97.12 104 ARG A N 1
ATOM 804 C CA . ARG A 1 104 ? -20.983 10.265 23.445 1.00 97.12 104 ARG A CA 1
ATOM 805 C C . ARG A 1 104 ? -21.618 10.553 24.814 1.00 97.12 104 ARG A C 1
ATOM 807 O O . ARG A 1 104 ? -21.183 11.474 25.507 1.00 97.12 104 ARG A O 1
ATOM 814 N N . ASN A 1 105 ? -22.643 9.801 25.210 1.00 96.38 105 ASN A N 1
ATOM 815 C CA . ASN A 1 105 ? -23.510 10.147 26.344 1.00 96.38 105 ASN A CA 1
ATOM 816 C C . ASN A 1 105 ? -23.180 9.392 27.642 1.00 96.38 105 ASN A C 1
ATOM 818 O O . ASN A 1 105 ? -23.407 9.958 28.710 1.00 96.38 105 ASN A O 1
ATOM 822 N N . ASP A 1 106 ? -22.624 8.176 27.574 1.00 95.00 106 ASP A N 1
ATOM 823 C CA . ASP A 1 106 ? -22.259 7.372 28.753 1.00 95.00 106 ASP A CA 1
ATOM 824 C C . ASP A 1 106 ? -20.742 7.353 29.015 1.00 95.00 106 ASP A C 1
ATOM 826 O O . ASP A 1 106 ? -20.334 7.437 30.173 1.00 95.00 106 ASP A O 1
ATOM 830 N N . LEU A 1 107 ? -19.903 7.293 27.967 1.00 95.44 107 LEU A N 1
ATOM 831 C CA . LEU A 1 107 ? -18.432 7.371 28.095 1.00 95.44 107 LEU A CA 1
ATOM 832 C C . LEU A 1 107 ? -17.844 8.779 27.879 1.00 95.44 107 LEU A C 1
ATOM 834 O O . LEU A 1 107 ? -16.664 9.000 28.147 1.00 95.44 107 LEU A O 1
ATOM 838 N N . HIS A 1 108 ? -18.641 9.736 27.395 1.00 95.69 108 HIS A N 1
ATOM 839 C CA . HIS A 1 108 ? -18.216 11.119 27.122 1.00 95.69 108 HIS A CA 1
ATOM 840 C C . HIS A 1 108 ? -16.988 11.246 26.191 1.00 95.69 108 HIS A C 1
ATOM 842 O O . HIS A 1 108 ? -16.177 12.168 26.322 1.00 95.69 108 HIS A O 1
ATOM 848 N N . 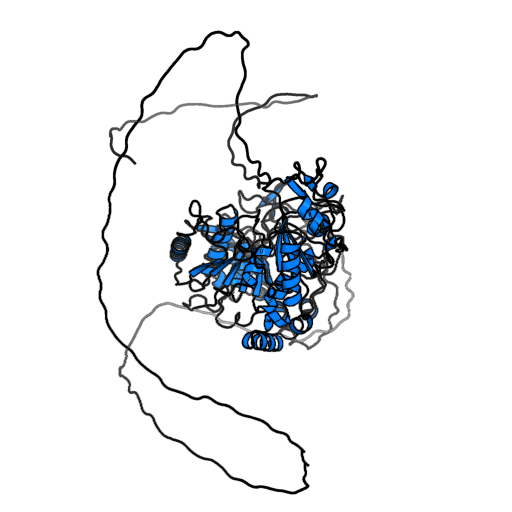LEU A 1 109 ? -16.853 10.330 25.227 1.00 95.94 109 LEU A N 1
ATOM 849 C CA . LEU A 1 109 ? -15.791 10.336 24.222 1.00 95.94 109 LEU A CA 1
ATOM 850 C C . LEU A 1 109 ? -16.152 11.232 23.031 1.00 95.94 109 LEU A C 1
ATOM 852 O O . LEU A 1 109 ? -17.314 11.365 22.637 1.00 95.94 109 LEU A O 1
ATOM 856 N N . THR A 1 110 ? -15.133 11.838 22.419 1.00 95.75 110 THR A N 1
ATOM 857 C CA . THR A 1 110 ? -15.321 12.640 21.204 1.00 95.75 110 THR A CA 1
ATOM 858 C C . THR A 1 110 ? -15.307 11.721 19.991 1.00 95.75 110 THR A C 1
ATOM 860 O O . THR A 1 110 ? -14.246 11.286 19.556 1.00 95.75 110 THR A O 1
ATOM 863 N N . VAL A 1 111 ? -16.486 11.440 19.435 1.00 97.38 111 VAL A N 1
ATOM 864 C CA . VAL A 1 111 ? -16.615 10.799 18.117 1.00 97.38 111 VAL A CA 1
ATOM 865 C C . VAL A 1 111 ? -16.142 11.765 17.033 1.00 97.38 111 VAL A C 1
ATOM 867 O O . VAL A 1 111 ? -16.559 12.929 17.001 1.00 97.38 111 VAL A O 1
ATOM 870 N N . LEU A 1 112 ? -15.284 11.263 16.153 1.00 96.69 112 LEU A N 1
ATOM 871 C CA . LEU A 1 112 ? -14.665 11.994 15.059 1.00 96.69 112 LEU A CA 1
ATOM 872 C C . LEU A 1 112 ? -15.390 11.680 13.758 1.00 96.69 112 LEU A C 1
ATOM 874 O O . LEU A 1 112 ? -15.561 10.521 13.395 1.00 96.69 112 LEU A O 1
ATOM 878 N N . ASP A 1 113 ? -15.839 12.714 13.062 1.00 94.19 113 ASP A N 1
ATOM 879 C CA . ASP A 1 113 ? -16.558 12.613 11.798 1.00 94.19 113 ASP A CA 1
ATOM 880 C C . ASP A 1 113 ? -16.252 13.834 10.909 1.00 94.19 113 ASP A C 1
ATOM 882 O O . ASP A 1 113 ? -15.505 14.738 11.296 1.00 94.19 113 ASP A O 1
ATOM 886 N N . ALA A 1 114 ? -16.828 13.878 9.706 1.00 90.38 114 ALA A N 1
ATOM 887 C CA . ALA A 1 114 ? -16.580 14.936 8.722 1.00 90.38 114 ALA A CA 1
ATOM 888 C C . ALA A 1 114 ? -17.003 16.363 9.161 1.00 90.38 114 ALA A C 1
ATOM 890 O O . ALA A 1 114 ? -16.785 17.319 8.415 1.00 90.38 114 ALA A O 1
ATOM 891 N N . ASN A 1 115 ? -17.616 16.540 10.342 1.00 91.62 115 ASN A N 1
ATOM 892 C CA . ASN A 1 115 ? -17.923 17.860 10.907 1.00 91.62 115 ASN A CA 1
ATOM 893 C C . ASN A 1 115 ? -16.787 18.423 11.784 1.00 91.62 115 ASN A C 1
ATOM 895 O O . ASN A 1 115 ? -16.750 19.635 12.005 1.00 91.62 115 ASN A O 1
ATOM 899 N N . ASN A 1 116 ? -15.891 17.576 12.309 1.00 92.69 116 ASN A N 1
ATOM 900 C CA . ASN A 1 116 ? -14.807 17.968 13.226 1.00 92.69 116 ASN A CA 1
ATOM 901 C C . ASN A 1 116 ? -13.405 17.466 12.818 1.00 92.69 116 ASN A C 1
ATOM 903 O O . ASN A 1 116 ? -12.415 17.919 13.388 1.00 92.69 116 ASN A O 1
ATOM 907 N N . SER A 1 117 ? -13.319 16.575 11.831 1.00 94.25 117 SER A N 1
ATOM 908 C CA . SER A 1 117 ? -12.103 15.916 11.342 1.00 94.25 117 SER A CA 1
ATOM 909 C C . SER A 1 117 ? -12.271 15.543 9.856 1.00 94.25 117 SER A C 1
ATOM 911 O O . SER A 1 117 ? -13.248 15.956 9.230 1.00 94.25 117 SER A O 1
ATOM 913 N N . ASN A 1 118 ? -11.364 14.739 9.288 1.00 95.00 118 ASN A N 1
ATOM 914 C CA . ASN A 1 118 ? -11.588 14.080 7.990 1.00 95.00 118 ASN A CA 1
ATOM 915 C C . ASN A 1 118 ? -11.849 12.561 8.109 1.00 95.00 118 ASN A C 1
ATOM 917 O O . ASN A 1 118 ? -11.789 11.858 7.102 1.00 95.00 118 ASN A O 1
ATOM 921 N N . TYR A 1 119 ? -12.126 12.041 9.312 1.00 96.69 119 TYR A N 1
ATOM 922 C CA . TYR A 1 119 ? -12.383 10.613 9.527 1.00 96.69 119 TYR A CA 1
ATOM 923 C C . TYR A 1 119 ? -13.730 10.147 8.953 1.00 96.69 119 TYR A C 1
ATOM 925 O O . TYR A 1 119 ? -14.754 10.830 9.062 1.00 96.69 119 TYR A O 1
ATOM 933 N N . VAL A 1 120 ? -13.747 8.933 8.391 1.00 97.25 120 VAL A N 1
ATOM 934 C CA . VAL A 1 120 ? -14.926 8.335 7.742 1.00 97.25 120 VAL A CA 1
ATOM 935 C C . VAL A 1 120 ? -15.763 7.534 8.746 1.00 97.25 120 VAL A C 1
ATOM 937 O O . VAL A 1 120 ? -15.845 6.305 8.695 1.00 97.25 120 VAL A O 1
ATOM 940 N N . THR A 1 121 ? -16.419 8.239 9.666 1.00 98.12 121 THR A N 1
ATOM 941 C CA . THR A 1 121 ? -17.367 7.635 10.618 1.00 98.12 121 THR A CA 1
ATOM 942 C C . THR A 1 121 ? -18.771 7.545 10.024 1.00 98.12 121 THR A C 1
ATOM 944 O O . THR A 1 121 ? -19.410 8.569 9.778 1.00 98.12 121 THR A O 1
ATOM 947 N N . SER A 1 122 ? -19.269 6.327 9.789 1.00 98.25 122 SER A N 1
ATOM 948 C CA . SER A 1 122 ? -20.628 6.077 9.285 1.00 98.25 122 SER A CA 1
ATOM 949 C C . SER A 1 122 ? -21.038 4.604 9.408 1.00 98.25 122 SER A C 1
ATOM 951 O O . SER A 1 122 ? -20.185 3.722 9.447 1.00 98.25 122 SER A O 1
ATOM 953 N N . ALA A 1 123 ? -22.344 4.316 9.371 1.00 98.38 123 ALA A N 1
ATOM 954 C CA . ALA A 1 123 ? -22.832 2.940 9.244 1.00 98.38 123 ALA A CA 1
ATOM 955 C C . ALA A 1 123 ? -22.424 2.295 7.900 1.00 98.38 123 ALA A C 1
ATOM 957 O O . ALA A 1 123 ? -22.232 1.083 7.838 1.00 98.38 123 ALA A O 1
ATOM 958 N N . GLU A 1 124 ? -22.226 3.093 6.839 1.00 97.81 124 GLU A N 1
ATOM 959 C CA . GLU A 1 124 ? -21.762 2.601 5.534 1.00 97.81 124 GLU A CA 1
ATOM 960 C C . GLU A 1 124 ? -20.327 2.057 5.606 1.00 97.81 124 GLU A C 1
ATOM 962 O O . GLU A 1 124 ? -20.081 0.928 5.191 1.00 97.81 124 GLU A O 1
ATOM 967 N N . SER A 1 125 ? -19.408 2.829 6.199 1.00 97.75 125 SER A N 1
ATOM 968 C CA . SER A 1 125 ? -18.020 2.428 6.480 1.00 97.75 125 SER A CA 1
ATOM 969 C C . SER A 1 125 ? -17.878 1.497 7.682 1.00 97.75 125 SER A C 1
ATOM 971 O O . SER A 1 125 ? -16.783 1.012 7.962 1.00 97.75 125 SER A O 1
ATOM 973 N N . ARG A 1 126 ? -18.972 1.261 8.420 1.00 98.38 126 ARG A N 1
ATOM 974 C CA . ARG A 1 126 ? -19.054 0.499 9.682 1.00 98.38 126 ARG A CA 1
ATOM 975 C C . ARG A 1 126 ? -18.211 1.043 10.834 1.00 98.38 126 ARG A C 1
ATOM 977 O O . ARG A 1 126 ? -18.312 0.538 11.948 1.00 98.38 126 ARG A O 1
ATOM 984 N N . THR A 1 127 ? -17.348 2.019 10.577 1.00 98.62 127 THR A N 1
ATOM 985 C CA . THR A 1 127 ? -16.376 2.529 11.537 1.00 98.62 127 THR A CA 1
ATOM 986 C C . THR A 1 127 ? -16.967 3.670 12.348 1.00 98.62 127 THR A C 1
ATOM 988 O O . THR A 1 127 ? -17.593 4.577 11.797 1.00 98.62 127 THR A O 1
ATOM 991 N N . ILE A 1 128 ? -16.710 3.654 13.653 1.00 98.75 128 ILE A N 1
ATOM 992 C CA . ILE A 1 128 ? -16.823 4.818 14.526 1.00 98.75 128 ILE A CA 1
ATOM 993 C C . ILE A 1 128 ? -15.412 5.179 14.983 1.00 98.75 128 ILE A C 1
ATOM 995 O O . ILE A 1 128 ? -14.791 4.428 15.736 1.00 98.75 128 ILE A O 1
ATOM 999 N N . TRP A 1 129 ? -14.914 6.324 14.524 1.00 98.31 129 TRP A N 1
ATOM 1000 C CA . TRP A 1 129 ? -13.673 6.910 15.019 1.00 98.31 129 TRP A CA 1
ATOM 1001 C C . TRP A 1 129 ? -13.926 7.704 16.303 1.00 98.31 129 TRP A C 1
ATOM 1003 O O . TRP A 1 129 ? -14.893 8.465 16.388 1.00 98.31 129 TRP A O 1
ATOM 1013 N N . ILE A 1 130 ? -13.056 7.549 17.300 1.00 97.19 130 ILE A N 1
ATOM 1014 C CA . ILE A 1 130 ? -13.119 8.245 18.594 1.00 97.19 130 ILE A CA 1
ATOM 1015 C C . ILE A 1 130 ? -11.735 8.726 19.037 1.00 97.19 130 ILE A C 1
ATOM 1017 O O . ILE A 1 130 ? -10.765 7.975 18.970 1.00 97.19 130 ILE A O 1
ATOM 1021 N N . TYR A 1 131 ? -11.671 9.958 19.548 1.00 94.69 131 TYR A N 1
ATOM 1022 C CA . TYR A 1 131 ? -10.480 10.512 20.193 1.00 94.69 131 TYR A CA 1
ATOM 1023 C C . TYR A 1 131 ? -10.412 10.082 21.661 1.00 94.69 131 TYR A C 1
ATOM 1025 O O . TYR A 1 131 ? -11.330 10.344 22.449 1.00 94.69 131 TYR A O 1
ATOM 1033 N N . VAL A 1 132 ? -9.296 9.460 22.032 1.00 92.19 132 VAL A N 1
ATOM 1034 C CA . VAL A 1 132 ? -8.961 9.003 23.382 1.00 92.19 132 VAL A CA 1
ATOM 1035 C C . VAL A 1 132 ? -7.718 9.766 23.852 1.00 92.19 132 VAL A C 1
ATOM 1037 O O . VAL A 1 132 ? -6.576 9.392 23.583 1.00 92.19 132 VAL A O 1
ATOM 1040 N N . GLU A 1 133 ? -7.951 10.877 24.552 1.00 86.38 133 GLU A N 1
ATOM 1041 C CA . GLU A 1 133 ? -6.906 11.813 24.996 1.00 86.38 133 GLU A CA 1
ATOM 1042 C C . GLU A 1 133 ? -6.195 11.377 26.281 1.00 86.38 133 GLU A C 1
ATOM 1044 O O . GLU A 1 133 ? -5.079 11.817 26.561 1.00 86.38 133 GLU A O 1
ATOM 1049 N N . THR A 1 134 ? -6.857 10.562 27.105 1.00 90.06 134 THR A N 1
ATOM 1050 C CA . THR A 1 134 ? -6.458 10.340 28.500 1.00 90.06 134 THR A CA 1
ATOM 1051 C C . THR A 1 134 ? -6.437 8.868 28.895 1.00 90.06 134 THR A C 1
ATOM 1053 O O . THR A 1 134 ? -7.203 8.058 28.376 1.00 90.06 134 THR A O 1
ATOM 1056 N N . GLU A 1 135 ? -5.602 8.523 29.882 1.00 92.62 135 GLU A N 1
ATOM 1057 C CA . GLU A 1 135 ? -5.571 7.169 30.465 1.00 92.62 135 GLU A CA 1
ATOM 1058 C C . GLU A 1 135 ? -6.922 6.774 31.068 1.00 92.62 135 GLU A C 1
ATOM 1060 O O . GLU A 1 135 ? -7.326 5.620 30.950 1.00 92.62 135 GLU A O 1
ATOM 1065 N N . ALA A 1 136 ? -7.650 7.740 31.638 1.00 92.75 136 ALA A N 1
ATOM 1066 C CA . ALA A 1 136 ? -8.992 7.511 32.150 1.00 92.75 136 ALA A CA 1
ATOM 1067 C C . ALA A 1 136 ? -9.957 7.105 31.029 1.00 92.75 136 ALA A C 1
ATOM 1069 O O . ALA A 1 136 ? -10.560 6.047 31.123 1.00 92.75 136 ALA A O 1
ATOM 1070 N N . GLN A 1 137 ? -10.026 7.868 29.933 1.00 94.06 137 GLN A N 1
ATOM 1071 C CA . GLN A 1 137 ? -10.864 7.521 28.778 1.00 94.06 137 GLN A CA 1
ATOM 1072 C C . GLN A 1 137 ? -10.461 6.189 28.135 1.00 94.06 137 GLN A C 1
ATOM 1074 O O . GLN A 1 137 ? -11.335 5.420 27.751 1.00 94.06 137 GLN A O 1
ATOM 1079 N N . PHE A 1 138 ? -9.161 5.889 28.034 1.00 95.31 138 PHE A N 1
ATOM 1080 C CA . PHE A 1 138 ? -8.699 4.608 27.493 1.00 95.31 138 PHE A CA 1
ATOM 1081 C C . PHE A 1 138 ? -9.136 3.442 28.387 1.00 95.31 138 PHE A C 1
ATOM 1083 O O . PHE A 1 138 ? -9.654 2.446 27.890 1.00 95.31 138 PHE A O 1
ATOM 1090 N N . ARG A 1 139 ? -8.997 3.573 29.710 1.00 94.94 139 ARG A N 1
ATOM 1091 C CA . ARG A 1 139 ? -9.428 2.550 30.669 1.00 94.94 139 ARG A CA 1
ATOM 1092 C C . ARG A 1 139 ? -10.952 2.435 30.760 1.00 94.94 139 ARG A C 1
ATOM 1094 O O . ARG A 1 139 ? -11.452 1.329 30.907 1.00 94.94 139 ARG A O 1
ATOM 1101 N N . ASP A 1 140 ? -11.690 3.531 30.635 1.00 95.19 140 ASP A N 1
ATOM 1102 C CA . ASP A 1 140 ? -13.158 3.524 30.658 1.00 95.19 140 ASP A CA 1
ATOM 1103 C C . ASP A 1 140 ? -13.747 3.007 29.317 1.00 95.19 140 ASP A C 1
ATOM 1105 O O . ASP A 1 140 ? -14.897 2.575 29.265 1.00 95.19 140 ASP A O 1
ATOM 1109 N N . LEU A 1 141 ? -12.945 2.978 28.240 1.00 97.38 141 LEU A N 1
ATOM 1110 C CA . LEU A 1 141 ? -13.255 2.321 26.963 1.00 97.38 141 LEU A CA 1
ATOM 1111 C C . LEU A 1 141 ? -12.818 0.847 26.912 1.00 97.38 141 LEU A C 1
ATOM 1113 O O . LEU A 1 141 ? -13.539 0.035 26.347 1.00 97.38 141 LEU A O 1
ATOM 1117 N N . PHE A 1 142 ? -11.650 0.491 27.454 1.00 97.88 142 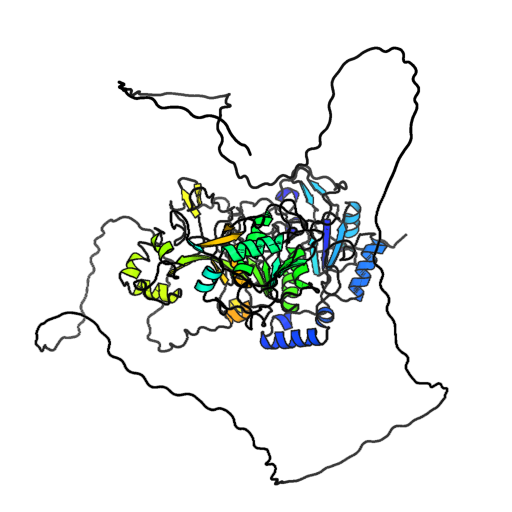PHE A N 1
ATOM 1118 C CA . PHE A 1 142 ? -11.025 -0.828 27.253 1.00 97.88 142 PHE A CA 1
ATOM 1119 C C . PHE A 1 142 ? -10.838 -1.673 28.525 1.00 97.88 142 PHE A C 1
ATOM 1121 O O . PHE A 1 142 ? -10.279 -2.768 28.447 1.00 97.88 142 PHE A O 1
ATOM 1128 N N . ASN A 1 143 ? -11.235 -1.168 29.697 1.00 96.75 143 ASN A N 1
ATOM 1129 C CA . ASN A 1 143 ? -11.005 -1.754 31.029 1.00 96.75 143 ASN A CA 1
ATOM 1130 C C . ASN A 1 143 ? -9.519 -2.043 31.373 1.00 96.75 143 ASN A C 1
ATOM 1132 O O . ASN A 1 143 ? -9.218 -2.689 32.378 1.00 96.75 143 ASN A O 1
ATOM 1136 N N . THR A 1 144 ? -8.585 -1.518 30.575 1.00 96.50 144 THR A N 1
ATOM 1137 C CA . THR A 1 144 ? -7.136 -1.762 30.655 1.00 96.50 144 THR A CA 1
ATOM 1138 C C . THR A 1 144 ? -6.399 -0.421 30.799 1.00 96.50 144 THR A C 1
ATOM 1140 O O . THR A 1 144 ? -6.752 0.524 30.096 1.00 96.50 144 THR A O 1
ATOM 1143 N N . PRO A 1 145 ? -5.395 -0.275 31.690 1.00 95.06 145 PRO A N 1
ATOM 1144 C CA . PRO A 1 145 ? -4.652 0.980 31.828 1.00 95.06 145 PRO A CA 1
ATOM 1145 C C . PRO A 1 145 ? -3.777 1.269 30.603 1.00 95.06 145 PRO A C 1
ATOM 1147 O O . PRO A 1 145 ? -3.096 0.374 30.096 1.00 95.06 145 PRO A O 1
ATOM 1150 N N . LEU A 1 146 ? -3.734 2.534 30.179 1.00 94.94 146 LEU A N 1
ATOM 1151 C CA . LEU A 1 146 ? -2.800 2.996 29.153 1.00 94.94 146 LEU A CA 1
ATOM 1152 C C . LEU A 1 146 ? -1.460 3.396 29.783 1.00 94.94 146 LEU A C 1
ATOM 1154 O O . LEU A 1 146 ? -1.411 4.137 30.769 1.00 94.94 146 LEU A O 1
ATOM 1158 N N . TYR A 1 147 ? -0.368 2.951 29.172 1.00 94.75 147 TYR A N 1
ATOM 1159 C CA . TYR A 1 147 ? 1.004 3.265 29.552 1.00 94.75 147 TYR A CA 1
ATOM 1160 C C . TYR A 1 147 ? 1.689 4.138 28.495 1.00 94.75 147 TYR A C 1
ATOM 1162 O O . TYR A 1 147 ? 1.231 4.273 27.362 1.00 94.75 147 TYR A O 1
ATOM 1170 N N . TYR A 1 148 ? 2.806 4.746 28.882 1.00 93.19 148 TYR A N 1
ATOM 1171 C CA . TYR A 1 148 ? 3.703 5.502 28.019 1.00 93.19 148 TYR A CA 1
ATOM 1172 C C . TYR A 1 148 ? 5.157 5.164 28.347 1.00 93.19 148 TYR A C 1
ATOM 1174 O O . TYR A 1 148 ? 5.542 5.148 29.520 1.00 93.19 148 TYR A O 1
ATOM 1182 N N . SER A 1 149 ? 5.974 4.957 27.315 1.00 92.56 149 SER A N 1
ATOM 1183 C CA . SER A 1 149 ? 7.435 4.939 27.419 1.00 92.56 149 SER A CA 1
ATOM 1184 C C . SER A 1 149 ? 8.003 6.211 26.805 1.00 92.56 149 SER A C 1
ATOM 1186 O O . SER A 1 149 ? 7.728 6.531 25.650 1.00 92.56 149 SER A O 1
ATOM 1188 N N . GLN A 1 150 ? 8.843 6.920 27.554 1.00 89.69 150 GLN A N 1
ATOM 1189 C CA . GLN A 1 150 ? 9.573 8.082 27.057 1.00 89.69 150 GLN A CA 1
ATOM 1190 C C . GLN A 1 150 ? 10.861 7.676 26.321 1.00 89.69 150 GLN A C 1
ATOM 1192 O O . GLN A 1 150 ? 11.326 8.433 25.472 1.00 89.69 150 GLN A O 1
ATOM 1197 N N . SER A 1 151 ? 11.423 6.501 26.619 1.00 90.06 151 SER A N 1
ATOM 1198 C CA . SER A 1 151 ? 12.596 5.950 25.929 1.00 90.06 151 SER A CA 1
ATOM 1199 C C . SER A 1 151 ? 12.272 5.403 24.534 1.00 90.06 151 SER A C 1
ATOM 1201 O O . SER A 1 151 ? 13.046 5.643 23.610 1.00 90.06 151 SER A O 1
ATOM 1203 N N . ALA A 1 152 ? 11.118 4.749 24.359 1.00 89.50 152 ALA A N 1
ATOM 1204 C CA . ALA A 1 152 ? 10.601 4.347 23.049 1.00 89.50 152 ALA A CA 1
ATOM 1205 C C . ALA A 1 152 ? 9.762 5.452 22.368 1.00 89.50 152 ALA A C 1
ATOM 1207 O O . ALA A 1 152 ? 9.664 5.473 21.145 1.00 89.50 152 ALA A O 1
ATOM 1208 N N . GLY A 1 153 ? 9.186 6.386 23.138 1.00 89.19 153 GLY A N 1
ATOM 1209 C CA . GLY A 1 153 ? 8.386 7.511 22.631 1.00 89.19 153 GLY A CA 1
ATOM 1210 C C . GLY A 1 153 ? 6.937 7.155 22.276 1.00 89.19 153 GLY A C 1
ATOM 1211 O O . GLY A 1 153 ? 6.337 7.816 21.428 1.00 89.19 153 GLY A O 1
ATOM 1212 N N . ILE A 1 154 ? 6.386 6.095 22.879 1.00 90.00 154 ILE A N 1
ATOM 1213 C CA . ILE A 1 154 ? 5.127 5.464 22.449 1.00 90.00 154 ILE A CA 1
ATOM 1214 C C . ILE A 1 154 ? 4.132 5.278 23.607 1.00 90.00 154 ILE A C 1
ATOM 1216 O O . ILE A 1 154 ? 4.541 4.895 24.712 1.00 90.00 154 ILE A O 1
ATOM 1220 N N . PRO A 1 155 ? 2.824 5.510 23.376 1.00 92.31 155 PRO A N 1
ATOM 1221 C CA . PRO A 1 155 ? 1.770 4.935 24.202 1.00 92.31 155 PRO A CA 1
ATOM 1222 C C . PRO A 1 155 ? 1.646 3.427 23.917 1.00 92.31 155 PRO A C 1
ATOM 1224 O O . PRO A 1 155 ? 1.910 2.988 22.798 1.00 92.31 155 PRO A O 1
ATOM 1227 N N . TYR A 1 156 ? 1.267 2.637 24.922 1.00 95.25 156 TYR A N 1
ATOM 1228 C CA . TYR A 1 156 ? 1.063 1.188 24.792 1.00 95.25 156 TYR A CA 1
ATOM 1229 C C . TYR A 1 156 ? 0.159 0.633 25.907 1.00 95.25 156 TYR A C 1
ATOM 1231 O O . TYR A 1 156 ? -0.042 1.288 26.930 1.00 95.25 156 TYR A O 1
ATOM 1239 N N . TRP A 1 157 ? -0.368 -0.583 25.746 1.00 97.00 157 TRP A N 1
ATOM 1240 C CA . TRP A 1 157 ? -1.130 -1.301 26.781 1.00 97.00 157 TRP A CA 1
ATOM 1241 C C . TRP A 1 157 ? -0.570 -2.711 27.014 1.00 97.00 157 TRP A C 1
ATOM 1243 O O . TRP A 1 157 ? 0.252 -3.201 26.240 1.00 97.00 157 TRP A O 1
ATOM 1253 N N . ASN A 1 158 ? -1.020 -3.365 28.088 1.00 96.19 158 ASN A N 1
ATOM 1254 C CA . ASN A 1 158 ? -0.591 -4.709 28.475 1.00 96.19 158 ASN A CA 1
ATOM 1255 C C . ASN A 1 158 ? -1.786 -5.646 28.668 1.00 96.19 158 ASN A C 1
ATOM 1257 O O . ASN A 1 158 ? -2.768 -5.273 29.307 1.00 96.19 158 ASN A O 1
ATOM 1261 N N . GLY A 1 159 ? -1.652 -6.879 28.173 1.00 96.31 159 GLY A N 1
ATOM 1262 C CA . GLY A 1 159 ? -2.742 -7.853 28.129 1.00 96.31 159 GLY A CA 1
ATOM 1263 C C . GLY A 1 159 ? -3.772 -7.548 27.037 1.00 96.31 159 GLY A C 1
ATOM 1264 O O . GLY A 1 159 ? -3.560 -6.679 26.192 1.00 96.31 159 GLY A O 1
ATOM 1265 N N . GLU A 1 160 ? -4.869 -8.299 27.064 1.00 97.38 160 GLU A N 1
ATOM 1266 C CA . GLU A 1 160 ? -6.013 -8.115 26.167 1.00 97.38 160 GLU A CA 1
ATOM 1267 C C . GLU A 1 160 ? -6.811 -6.849 26.532 1.00 97.38 160 GLU A C 1
ATOM 1269 O O . GLU A 1 160 ? -6.894 -6.443 27.697 1.00 97.38 160 GLU A O 1
ATOM 1274 N N . LEU A 1 161 ? -7.443 -6.239 25.534 1.00 98.38 161 LEU A N 1
ATOM 1275 C CA . LEU A 1 161 ? -8.435 -5.179 25.700 1.00 98.38 161 LEU A CA 1
ATOM 1276 C C . LEU A 1 161 ? -9.818 -5.789 25.990 1.00 98.38 161 LEU A C 1
ATOM 1278 O O . LEU A 1 161 ? -10.097 -6.946 25.677 1.00 98.38 161 LEU A O 1
ATOM 1282 N N . SER A 1 162 ? -10.720 -5.027 26.609 1.00 98.25 162 SER A N 1
ATOM 1283 C CA . SER A 1 162 ? -12.110 -5.451 26.838 1.00 98.25 162 SER A CA 1
ATOM 1284 C C . SER A 1 162 ? -13.075 -4.288 26.628 1.00 98.25 162 SER A C 1
ATOM 1286 O O . SER A 1 162 ? -13.000 -3.295 27.339 1.00 98.25 162 SER A O 1
ATOM 1288 N N . LEU A 1 163 ? -14.001 -4.403 25.676 1.00 98.06 163 LEU A N 1
ATOM 1289 C CA . LEU A 1 163 ? -14.967 -3.345 25.355 1.00 98.06 163 LEU A CA 1
ATOM 1290 C C . LEU A 1 163 ? -16.261 -3.485 26.179 1.00 98.06 163 LEU A C 1
ATOM 1292 O O . LEU A 1 163 ? -16.635 -4.606 26.534 1.00 98.06 163 LEU A O 1
ATOM 1296 N N . PRO A 1 164 ? -16.978 -2.385 26.479 1.00 97.75 164 PRO A N 1
ATOM 1297 C CA . PRO A 1 164 ? -18.317 -2.426 27.051 1.00 97.75 164 PRO A CA 1
ATOM 1298 C C . PRO A 1 164 ? -19.260 -3.299 26.226 1.00 97.75 164 PRO A C 1
ATOM 1300 O O . PRO A 1 164 ? -19.244 -3.245 25.001 1.00 97.75 164 PRO A O 1
ATOM 1303 N N . THR A 1 165 ? -20.163 -4.031 26.876 1.00 95.75 165 THR A N 1
ATOM 1304 C CA . THR A 1 165 ? -21.133 -4.927 26.212 1.00 95.75 165 THR A CA 1
ATOM 1305 C C . THR A 1 165 ? -22.080 -4.235 25.215 1.00 95.75 165 THR A C 1
ATOM 1307 O O . THR A 1 165 ? -22.743 -4.899 24.423 1.00 95.75 165 THR A O 1
ATOM 1310 N N . GLN A 1 166 ? -22.145 -2.903 25.250 1.00 94.75 166 GLN A N 1
ATOM 1311 C CA . GLN A 1 166 ? -22.870 -2.014 24.340 1.00 94.75 166 GLN A CA 1
ATOM 1312 C C . GLN A 1 166 ? -22.111 -1.733 23.025 1.00 94.75 166 GLN A C 1
ATOM 1314 O O . GLN A 1 166 ? -22.674 -1.158 22.092 1.00 94.75 166 GLN A O 1
ATOM 1319 N N . VAL A 1 167 ? -20.831 -2.109 22.954 1.00 96.75 167 VAL A N 1
ATOM 1320 C CA . VAL A 1 167 ? -19.914 -1.870 21.837 1.00 96.75 167 VAL A CA 1
ATOM 1321 C C . VAL A 1 167 ? -19.491 -3.224 21.268 1.00 96.75 167 VAL A C 1
ATOM 1323 O O . VAL A 1 167 ? -18.604 -3.890 21.793 1.00 96.75 167 VAL A O 1
ATOM 1326 N N . THR A 1 168 ? -20.137 -3.651 20.184 1.00 95.75 168 THR A N 1
ATOM 1327 C CA . THR A 1 168 ? -19.750 -4.869 19.453 1.00 95.75 168 THR A CA 1
ATOM 1328 C C . THR A 1 168 ? -18.953 -4.487 18.214 1.00 95.75 168 THR A C 1
ATOM 1330 O O . THR A 1 168 ? -19.431 -3.698 17.401 1.00 95.75 168 THR A O 1
ATOM 1333 N N . ILE A 1 169 ? -17.771 -5.077 18.053 1.00 97.75 169 ILE A N 1
ATOM 1334 C CA . ILE A 1 169 ? -16.897 -4.883 16.894 1.00 97.75 169 ILE A CA 1
ATOM 1335 C C . ILE A 1 169 ? -16.609 -6.209 16.187 1.00 97.75 169 ILE A C 1
ATOM 1337 O O . ILE A 1 169 ? -16.714 -7.281 16.778 1.00 97.75 169 ILE A O 1
ATOM 1341 N N . GLU A 1 170 ? -16.221 -6.103 14.923 1.00 97.12 170 GLU A N 1
ATOM 1342 C CA . GLU A 1 170 ? -15.561 -7.143 14.128 1.00 97.12 170 GLU A CA 1
ATOM 1343 C C . GLU A 1 170 ? -14.076 -6.793 13.904 1.00 97.12 170 GLU A C 1
ATOM 1345 O O . GLU A 1 170 ? -13.240 -7.687 13.821 1.00 97.12 170 GLU A O 1
ATOM 1350 N N . GLY A 1 171 ? -13.726 -5.499 13.895 1.00 98.12 171 GLY A N 1
ATOM 1351 C CA . GLY A 1 171 ? -12.345 -5.019 13.816 1.00 98.12 171 GLY A CA 1
ATOM 1352 C C . GLY A 1 171 ? -12.064 -3.828 14.739 1.00 98.12 171 GLY A C 1
ATOM 1353 O O . GLY A 1 171 ? -12.970 -3.097 15.145 1.00 98.12 171 GLY A O 1
ATOM 1354 N N . LEU A 1 172 ? -10.787 -3.631 15.058 1.00 98.38 172 LEU A N 1
ATOM 1355 C CA . LEU A 1 172 ? -10.270 -2.553 15.901 1.00 98.38 172 LEU A CA 1
ATOM 1356 C C . LEU A 1 172 ? -9.042 -1.954 15.221 1.00 98.38 172 LEU A C 1
ATOM 1358 O O . LEU A 1 172 ? -8.216 -2.697 14.699 1.00 98.38 172 LEU A O 1
ATOM 1362 N N . TRP A 1 173 ? -8.884 -0.635 15.248 1.00 97.50 173 TRP A N 1
ATOM 1363 C CA . TRP A 1 173 ? -7.686 0.014 14.721 1.00 97.50 173 TRP A CA 1
ATOM 1364 C C . TRP A 1 173 ? -7.287 1.252 15.530 1.00 97.50 173 TRP A C 1
ATOM 1366 O O . TRP A 1 173 ? -8.110 1.844 16.227 1.00 97.50 173 TRP A O 1
ATOM 1376 N N . PHE A 1 174 ? -6.019 1.642 15.419 1.00 95.75 174 PHE A N 1
ATOM 1377 C CA . PHE A 1 174 ? -5.436 2.831 16.036 1.00 95.75 174 PHE A CA 1
ATOM 1378 C C . PHE A 1 174 ? -4.687 3.624 14.953 1.00 95.75 174 PHE A C 1
ATOM 1380 O O . PHE A 1 174 ? -3.833 3.048 14.281 1.00 95.75 174 PHE A O 1
ATOM 1387 N N . ASP A 1 175 ? -4.958 4.926 14.785 1.00 94.56 175 ASP A N 1
ATOM 1388 C CA . ASP A 1 175 ? -4.269 5.774 13.787 1.00 94.56 175 ASP A CA 1
ATOM 1389 C C . ASP A 1 175 ? -2.819 6.061 14.221 1.00 94.56 175 ASP A C 1
ATOM 1391 O O . ASP A 1 175 ? -2.505 7.125 14.745 1.00 94.56 175 ASP A O 1
ATOM 1395 N N . ARG A 1 176 ? -1.922 5.081 14.065 1.00 90.31 176 ARG A N 1
ATOM 1396 C CA . ARG A 1 176 ? -0.462 5.205 14.213 1.00 90.31 176 ARG A CA 1
ATOM 1397 C C . ARG A 1 176 ? 0.243 4.245 13.257 1.00 90.31 176 ARG A C 1
ATOM 1399 O O . ARG A 1 176 ? -0.258 3.154 13.027 1.00 90.31 176 ARG A O 1
ATOM 1406 N N . SER A 1 177 ? 1.428 4.619 12.777 1.00 91.00 177 SER A N 1
ATOM 1407 C CA . SER A 1 177 ? 2.356 3.728 12.061 1.00 91.00 177 SER A CA 1
ATOM 1408 C C . SER A 1 177 ? 3.527 3.392 12.997 1.00 91.00 177 SER A C 1
ATOM 1410 O O . SER A 1 177 ? 4.247 4.299 13.425 1.00 91.00 177 SER A O 1
ATOM 1412 N N . ILE A 1 178 ? 3.654 2.131 13.430 1.00 91.75 178 ILE A N 1
ATOM 1413 C CA . ILE A 1 178 ? 4.562 1.712 14.513 1.00 91.75 178 ILE A CA 1
ATOM 1414 C C . ILE A 1 178 ? 4.881 0.202 14.485 1.00 91.75 178 ILE A C 1
ATOM 1416 O O . ILE A 1 178 ? 3.988 -0.632 14.525 1.00 91.75 178 ILE A O 1
ATOM 1420 N N . ALA A 1 179 ? 6.167 -0.159 14.560 1.00 94.62 179 ALA A N 1
ATOM 1421 C CA . ALA A 1 179 ? 6.635 -1.547 14.678 1.00 94.62 179 ALA A CA 1
ATOM 1422 C C . ALA A 1 179 ? 7.748 -1.697 15.733 1.00 94.62 179 ALA A C 1
ATOM 1424 O O . ALA A 1 179 ? 8.464 -0.722 15.993 1.00 94.62 179 ALA A O 1
ATOM 1425 N N . PRO A 1 180 ? 7.923 -2.883 16.347 1.00 95.75 180 PRO A N 1
ATOM 1426 C CA . PRO A 1 180 ? 9.060 -3.161 17.217 1.00 95.75 180 PRO A CA 1
ATOM 1427 C C . PRO A 1 180 ? 10.346 -3.394 16.402 1.00 95.75 180 PRO A C 1
ATOM 1429 O O . PRO A 1 180 ? 10.285 -3.753 15.225 1.00 95.75 180 PRO A O 1
ATOM 1432 N N . PRO A 1 181 ? 11.537 -3.258 17.010 1.00 94.25 181 PRO A N 1
ATOM 1433 C CA . PRO A 1 181 ? 12.782 -3.720 16.404 1.00 94.25 181 PRO A CA 1
ATOM 1434 C C . PRO A 1 181 ? 12.743 -5.216 16.045 1.00 94.25 181 PRO A C 1
ATOM 1436 O O . PRO A 1 181 ? 12.345 -6.060 16.852 1.00 94.25 181 PRO A O 1
ATOM 1439 N N . ALA A 1 182 ? 13.217 -5.552 14.842 1.00 94.62 182 ALA A N 1
ATOM 1440 C CA . ALA A 1 182 ? 13.270 -6.931 14.362 1.00 94.62 182 ALA A CA 1
ATOM 1441 C C . ALA A 1 182 ? 14.125 -7.830 15.277 1.00 94.62 182 ALA A C 1
ATOM 1443 O O . ALA A 1 182 ? 15.283 -7.529 15.577 1.00 94.62 182 ALA A O 1
ATOM 1444 N N . SER A 1 183 ? 13.567 -8.962 15.702 1.00 94.94 183 SER A N 1
ATOM 1445 C CA . SER A 1 183 ? 14.276 -9.976 16.493 1.00 94.94 183 SER A CA 1
ATOM 1446 C C . SER A 1 183 ? 14.970 -10.987 15.580 1.00 94.94 183 SER A C 1
ATOM 1448 O O . SER A 1 183 ? 14.408 -11.379 14.565 1.00 94.94 183 SER A O 1
ATOM 1450 N N . ASN A 1 184 ? 16.167 -11.465 15.936 1.00 92.81 184 ASN A N 1
ATOM 1451 C CA . ASN A 1 184 ? 16.834 -12.519 15.161 1.00 92.81 184 ASN A CA 1
ATOM 1452 C C . ASN A 1 184 ? 16.153 -13.878 15.408 1.00 92.81 184 ASN A C 1
ATOM 1454 O O . ASN A 1 184 ? 16.387 -14.520 16.432 1.00 92.81 184 ASN A O 1
ATOM 1458 N N . MET A 1 185 ? 15.325 -14.305 14.457 1.00 92.19 185 MET A N 1
ATOM 1459 C CA . MET A 1 185 ? 14.533 -15.537 14.511 1.00 92.19 185 MET A CA 1
ATOM 1460 C C . MET A 1 185 ? 15.262 -16.741 13.895 1.00 92.19 185 MET A C 1
ATOM 1462 O O . MET A 1 185 ? 14.805 -17.873 14.041 1.00 92.19 185 MET A O 1
ATOM 1466 N N . THR A 1 186 ? 16.425 -16.532 13.266 1.00 90.00 186 THR A N 1
ATOM 1467 C CA . THR A 1 186 ? 17.278 -17.598 12.706 1.00 90.00 186 THR A CA 1
ATOM 1468 C C . THR A 1 186 ? 18.715 -17.545 13.261 1.00 90.00 186 THR A C 1
ATOM 1470 O O . THR A 1 186 ? 19.681 -17.430 12.493 1.00 90.00 186 THR A O 1
ATOM 1473 N N . PRO A 1 187 ? 18.911 -17.610 14.594 1.00 89.12 187 PRO A N 1
ATOM 1474 C CA . PRO A 1 187 ? 20.223 -17.435 15.210 1.00 89.12 187 PRO A CA 1
ATOM 1475 C C . PRO A 1 187 ? 21.229 -18.497 14.739 1.00 89.12 187 PRO A C 1
ATOM 1477 O O . PRO A 1 187 ? 20.970 -19.697 14.783 1.00 89.12 187 PRO A O 1
ATOM 1480 N N . GLY A 1 188 ? 22.406 -18.042 14.301 1.00 86.94 188 GLY A N 1
ATOM 1481 C CA . GLY A 1 188 ? 23.487 -18.900 13.799 1.00 86.94 188 GLY A CA 1
ATOM 1482 C C . GLY A 1 188 ? 23.406 -19.259 12.308 1.00 86.94 188 GLY A C 1
ATOM 1483 O O . GLY A 1 188 ? 24.360 -19.833 11.782 1.00 86.94 188 GLY A O 1
ATOM 1484 N N . VAL A 1 189 ? 22.330 -18.894 11.604 1.00 86.62 189 VAL A N 1
ATOM 1485 C CA . VAL A 1 189 ? 22.233 -19.037 10.142 1.00 86.62 189 VAL A CA 1
ATOM 1486 C C . VAL A 1 189 ? 22.970 -17.879 9.458 1.00 86.62 189 VAL A C 1
ATOM 1488 O O . VAL A 1 189 ? 22.817 -16.723 9.843 1.00 86.62 189 VAL A O 1
ATOM 1491 N N . SER A 1 190 ? 23.786 -18.174 8.442 1.00 85.88 190 SER A N 1
ATOM 1492 C CA . SER A 1 190 ? 24.406 -17.161 7.574 1.00 85.88 190 SER A CA 1
ATOM 1493 C C . SER A 1 190 ? 24.774 -17.741 6.203 1.00 85.88 190 SER A C 1
ATOM 1495 O O . SER A 1 190 ? 24.819 -18.960 6.022 1.00 85.88 190 SER A O 1
ATOM 1497 N N . VAL A 1 191 ? 25.037 -16.866 5.229 1.00 86.19 191 VAL A N 1
ATOM 1498 C CA . VAL A 1 191 ? 25.468 -17.222 3.870 1.00 86.19 191 VAL A CA 1
ATOM 1499 C C . VAL A 1 191 ? 26.574 -16.273 3.406 1.00 86.19 191 VAL A C 1
ATOM 1501 O O . VAL A 1 191 ? 26.555 -15.086 3.721 1.00 86.19 191 VAL A O 1
ATOM 1504 N N . THR A 1 192 ? 27.550 -16.784 2.653 1.00 88.94 192 THR A N 1
ATOM 1505 C CA . THR A 1 192 ? 28.554 -15.949 1.978 1.00 88.94 192 THR A CA 1
ATOM 1506 C C . THR A 1 192 ? 28.061 -15.601 0.578 1.00 88.94 192 THR A C 1
ATOM 1508 O O . THR A 1 192 ? 27.892 -16.491 -0.256 1.00 88.94 192 THR A O 1
ATOM 1511 N N . LEU A 1 193 ? 27.843 -14.314 0.321 1.00 90.25 193 LEU A N 1
ATOM 1512 C CA . LEU A 1 193 ? 27.438 -13.810 -0.990 1.00 90.25 193 LEU A CA 1
ATOM 1513 C C . LEU A 1 193 ? 28.652 -13.685 -1.939 1.00 90.25 193 LEU A C 1
ATOM 1515 O O . LEU A 1 193 ? 29.757 -13.383 -1.478 1.00 90.25 193 LEU A O 1
ATOM 1519 N N . PRO A 1 194 ? 28.488 -13.905 -3.257 1.00 92.31 194 PRO A N 1
ATOM 1520 C CA . PRO A 1 194 ? 29.531 -13.621 -4.241 1.00 92.31 194 PRO A CA 1
ATOM 1521 C C . PRO A 1 194 ? 29.734 -12.107 -4.399 1.00 92.31 194 PRO A C 1
ATOM 1523 O O . PRO A 1 194 ? 28.774 -11.348 -4.321 1.00 92.31 194 PRO A O 1
ATOM 1526 N N . ALA A 1 195 ? 30.963 -11.661 -4.670 1.00 92.62 195 ALA A N 1
ATOM 1527 C CA . ALA A 1 195 ? 31.253 -10.247 -4.925 1.00 92.62 195 ALA A CA 1
ATOM 1528 C C . ALA A 1 195 ? 30.665 -9.756 -6.267 1.00 92.62 195 ALA A C 1
ATOM 1530 O O . ALA A 1 195 ? 30.647 -10.500 -7.249 1.00 92.62 195 ALA A O 1
ATOM 1531 N N . GLY A 1 196 ? 30.262 -8.482 -6.323 1.00 92.00 196 GLY A N 1
ATOM 1532 C CA . GLY A 1 196 ? 29.601 -7.860 -7.477 1.00 92.00 196 GLY A CA 1
ATOM 1533 C C . GLY A 1 196 ? 28.063 -7.924 -7.426 1.00 92.00 196 GLY A C 1
ATOM 1534 O O . GLY A 1 196 ? 27.501 -8.211 -6.366 1.00 92.00 196 GLY A O 1
ATOM 1535 N N . PRO A 1 197 ? 27.369 -7.630 -8.544 1.00 91.94 197 PRO A N 1
ATOM 1536 C CA . PRO A 1 197 ? 25.906 -7.610 -8.611 1.00 91.94 197 PRO A CA 1
ATOM 1537 C C . PRO A 1 197 ? 25.267 -8.963 -8.271 1.00 91.94 197 PRO A C 1
ATOM 1539 O O . PRO A 1 197 ? 25.716 -10.006 -8.747 1.00 91.94 197 PRO A O 1
ATOM 1542 N N . GLN A 1 198 ? 24.192 -8.943 -7.481 1.00 92.19 198 GLN A N 1
ATOM 1543 C CA . GLN A 1 198 ? 23.448 -10.139 -7.058 1.00 92.19 198 GLN A CA 1
ATOM 1544 C C . GLN A 1 198 ? 22.314 -10.529 -8.028 1.00 92.19 198 GLN A C 1
ATOM 1546 O O . GLN A 1 198 ? 21.706 -11.587 -7.870 1.00 92.19 198 GLN A O 1
ATOM 1551 N N . SER A 1 199 ? 22.035 -9.701 -9.039 1.00 92.38 199 SER A N 1
ATOM 1552 C CA . SER A 1 199 ? 21.038 -9.945 -10.087 1.00 92.38 199 SER A CA 1
ATOM 1553 C C . SER A 1 199 ? 21.570 -9.530 -11.460 1.00 92.38 199 SER A C 1
ATOM 1555 O O . SER A 1 199 ? 22.451 -8.675 -11.564 1.00 92.38 199 SER A O 1
ATOM 1557 N N . ILE A 1 200 ? 21.022 -10.128 -12.520 1.00 94.38 200 ILE A N 1
ATOM 1558 C CA . ILE A 1 200 ? 21.265 -9.691 -13.901 1.00 94.38 200 ILE A CA 1
ATOM 1559 C C . ILE A 1 200 ? 20.325 -8.540 -14.269 1.00 94.38 200 ILE A C 1
ATOM 1561 O O . ILE A 1 200 ? 19.235 -8.433 -13.714 1.00 94.38 200 ILE A O 1
ATOM 1565 N N . GLY A 1 201 ? 20.713 -7.699 -15.224 1.00 93.88 201 GLY A N 1
ATOM 1566 C CA . GLY A 1 201 ? 19.859 -6.622 -15.725 1.00 93.88 201 GLY A CA 1
ATOM 1567 C C . GLY A 1 201 ? 19.691 -5.454 -14.757 1.00 93.88 201 GLY A C 1
ATOM 1568 O O . GLY A 1 201 ? 18.688 -4.760 -14.833 1.00 93.88 201 GLY A O 1
ATOM 1569 N N . ASN A 1 202 ? 20.623 -5.249 -13.829 1.00 93.00 202 ASN A N 1
ATOM 1570 C CA . ASN A 1 202 ? 20.546 -4.221 -12.789 1.00 93.00 202 ASN A CA 1
ATOM 1571 C C . ASN A 1 202 ? 21.859 -3.412 -12.674 1.00 93.00 202 ASN A C 1
ATOM 1573 O O . ASN A 1 202 ? 22.187 -2.901 -11.604 1.00 93.00 202 ASN A O 1
ATOM 1577 N N . SER A 1 203 ? 22.687 -3.364 -13.722 1.00 91.31 203 SER A N 1
ATOM 1578 C CA . SER A 1 203 ? 24.055 -2.810 -13.665 1.00 91.31 203 SER A CA 1
ATOM 1579 C C . SER A 1 203 ? 24.482 -2.011 -14.906 1.00 91.31 203 SER A C 1
ATOM 1581 O O . SER A 1 203 ? 25.678 -1.896 -15.179 1.00 91.31 203 SER A O 1
ATOM 1583 N N . ALA A 1 204 ? 23.539 -1.435 -15.657 1.00 87.06 204 ALA A N 1
ATOM 1584 C CA . ALA A 1 204 ? 23.845 -0.508 -16.750 1.00 87.06 204 ALA A CA 1
ATOM 1585 C C . ALA A 1 204 ? 24.630 0.728 -16.260 1.00 87.06 204 ALA A C 1
ATOM 1587 O O . ALA A 1 204 ? 24.166 1.478 -15.401 1.00 87.06 204 ALA A O 1
ATOM 1588 N N . GLY A 1 205 ? 25.821 0.954 -16.827 1.00 71.25 205 GLY A N 1
ATOM 1589 C CA . GLY A 1 205 ? 26.699 2.076 -16.472 1.00 71.25 205 GLY A CA 1
ATOM 1590 C C . GLY A 1 205 ? 26.930 3.065 -17.626 1.00 71.25 205 GLY A C 1
ATOM 1591 O O . GLY A 1 205 ? 26.958 2.653 -18.785 1.00 71.25 205 GLY A O 1
ATOM 1592 N N . PRO A 1 206 ? 27.162 4.368 -17.352 1.00 58.03 206 PRO A N 1
ATOM 1593 C CA . PRO A 1 206 ? 27.314 4.986 -16.030 1.00 58.03 206 PRO A CA 1
ATOM 1594 C C . PRO A 1 206 ? 25.998 5.433 -15.365 1.00 58.03 206 PRO A C 1
ATOM 1596 O O . PRO A 1 206 ? 26.045 5.868 -14.219 1.00 58.03 206 PRO A O 1
ATOM 1599 N N . LEU A 1 207 ? 24.858 5.355 -16.062 1.00 62.00 207 LEU A N 1
ATOM 1600 C CA . LEU A 1 207 ? 23.513 5.612 -15.531 1.00 62.00 207 LEU A CA 1
ATOM 1601 C C . LEU A 1 207 ? 22.484 4.690 -16.221 1.00 62.00 207 LEU A C 1
ATOM 1603 O O . LEU A 1 207 ? 22.702 4.334 -17.385 1.00 62.00 207 LEU A O 1
ATOM 1607 N N . PRO A 1 208 ? 21.352 4.368 -15.561 1.00 71.94 208 PRO A N 1
ATOM 1608 C CA . PRO A 1 208 ? 20.199 3.718 -16.186 1.00 71.94 208 PRO A CA 1
ATOM 1609 C C . PRO A 1 208 ? 19.589 4.519 -17.347 1.00 71.94 208 PRO A C 1
ATOM 1611 O O . PRO A 1 208 ? 19.824 5.720 -17.517 1.00 71.94 208 PRO A O 1
ATOM 1614 N N . THR A 1 209 ? 18.735 3.856 -18.129 1.00 86.81 209 THR A N 1
ATOM 1615 C CA . THR A 1 209 ? 17.925 4.503 -19.167 1.00 86.81 209 THR A CA 1
ATOM 1616 C C . THR A 1 209 ? 16.750 5.236 -18.519 1.00 86.81 209 THR A C 1
ATOM 1618 O O . THR A 1 209 ? 15.692 4.651 -18.295 1.00 86.81 209 THR A O 1
ATOM 1621 N N . ASN A 1 210 ? 16.927 6.523 -18.228 1.00 90.69 210 ASN A N 1
ATOM 1622 C CA . ASN A 1 210 ? 15.833 7.377 -17.764 1.00 90.69 210 ASN A CA 1
ATOM 1623 C C . ASN A 1 210 ? 14.811 7.577 -18.906 1.00 90.69 210 ASN A C 1
ATOM 1625 O O . ASN A 1 210 ? 15.172 8.070 -19.978 1.00 90.69 210 ASN A O 1
ATOM 1629 N N . LEU A 1 211 ? 13.548 7.211 -18.684 1.00 93.62 211 LEU A N 1
ATOM 1630 C CA . LEU A 1 211 ? 12.441 7.295 -19.644 1.00 93.62 211 LEU A CA 1
ATOM 1631 C C . LEU A 1 211 ? 11.317 8.170 -19.081 1.00 93.62 211 LEU A C 1
ATOM 1633 O O . LEU A 1 211 ? 11.053 8.135 -17.882 1.00 93.62 211 LEU A O 1
ATOM 1637 N N . ALA A 1 212 ? 10.610 8.928 -19.921 1.00 95.38 212 ALA A N 1
ATOM 1638 C CA . ALA A 1 212 ? 9.374 9.563 -19.466 1.00 95.38 212 ALA A CA 1
ATOM 1639 C C . ALA A 1 212 ? 8.283 8.488 -19.241 1.00 95.38 212 ALA A C 1
ATOM 1641 O O . ALA A 1 212 ? 8.310 7.453 -19.918 1.00 95.38 212 ALA A O 1
ATOM 1642 N N . PRO A 1 213 ? 7.308 8.685 -18.332 1.00 95.62 213 PRO A N 1
ATOM 1643 C CA . PRO A 1 213 ? 6.327 7.646 -18.007 1.00 95.62 213 PRO A CA 1
ATOM 1644 C C . PRO A 1 213 ? 5.543 7.115 -19.218 1.00 95.62 213 PRO A C 1
ATOM 1646 O O . PRO A 1 213 ? 5.293 5.912 -19.298 1.00 95.62 213 PRO A O 1
ATOM 1649 N N . GLN A 1 214 ? 5.232 7.962 -20.208 1.00 93.81 214 GLN A N 1
ATOM 1650 C CA . GLN A 1 214 ? 4.611 7.512 -21.459 1.00 93.81 214 GLN A CA 1
ATOM 1651 C C . GLN A 1 214 ? 5.519 6.610 -22.306 1.00 93.81 214 GLN A C 1
ATOM 1653 O O . GLN A 1 214 ? 5.026 5.662 -22.911 1.00 93.81 214 GLN A O 1
ATOM 1658 N N . ASP A 1 215 ? 6.835 6.840 -22.316 1.00 94.25 215 ASP A N 1
ATOM 1659 C CA . ASP A 1 215 ? 7.776 5.997 -23.060 1.00 94.25 215 ASP A CA 1
ATOM 1660 C C . ASP A 1 215 ? 7.880 4.608 -22.405 1.00 94.25 215 ASP A C 1
ATOM 1662 O O . ASP A 1 215 ? 7.925 3.591 -23.099 1.00 94.25 215 ASP A O 1
ATOM 1666 N N . MET A 1 216 ? 7.820 4.545 -21.068 1.00 94.88 216 MET A N 1
ATOM 1667 C CA . MET A 1 216 ? 7.711 3.284 -20.325 1.00 94.88 216 MET A CA 1
ATOM 1668 C C . MET A 1 216 ? 6.386 2.561 -20.642 1.00 94.88 216 MET A C 1
ATOM 1670 O O . MET A 1 216 ? 6.373 1.372 -20.966 1.00 94.88 216 MET A O 1
ATOM 1674 N N . ALA A 1 217 ? 5.261 3.282 -20.630 1.00 93.25 217 ALA A N 1
ATOM 1675 C CA . ALA A 1 217 ? 3.942 2.750 -20.984 1.00 93.25 217 ALA A CA 1
ATOM 1676 C C . ALA A 1 217 ? 3.858 2.244 -22.441 1.00 93.25 217 ALA A C 1
ATOM 1678 O O . ALA A 1 217 ? 3.190 1.240 -22.716 1.00 93.25 217 ALA A O 1
ATOM 1679 N N . ALA A 1 218 ? 4.564 2.891 -23.373 1.00 92.38 218 ALA A N 1
ATOM 1680 C CA . ALA A 1 218 ? 4.683 2.457 -24.762 1.00 92.38 218 ALA A CA 1
ATOM 1681 C C . ALA A 1 218 ? 5.427 1.112 -24.881 1.00 92.38 218 ALA A C 1
ATOM 1683 O O . ALA A 1 218 ? 5.001 0.240 -25.643 1.00 92.38 218 ALA A O 1
ATOM 1684 N N . LEU A 1 219 ? 6.479 0.888 -24.081 1.00 92.81 219 LEU A N 1
ATOM 1685 C CA . LEU A 1 219 ? 7.189 -0.400 -24.013 1.00 92.81 219 LEU A CA 1
ATOM 1686 C C . LEU A 1 219 ? 6.281 -1.522 -23.475 1.00 92.81 219 LEU A C 1
ATOM 1688 O O . LEU A 1 219 ? 6.279 -2.625 -24.024 1.00 92.81 219 LEU A O 1
ATOM 1692 N N . TYR A 1 220 ? 5.407 -1.220 -22.509 1.00 92.94 220 TYR A N 1
ATOM 1693 C CA . TYR A 1 220 ? 4.341 -2.125 -22.050 1.00 92.94 220 TYR A CA 1
ATOM 1694 C C . TYR A 1 220 ? 3.103 -2.184 -22.972 1.00 92.94 220 TYR A C 1
ATOM 1696 O O . TYR A 1 220 ? 2.100 -2.819 -22.632 1.00 92.94 220 TYR A O 1
ATOM 1704 N N . ASN A 1 221 ? 3.166 -1.581 -24.167 1.00 90.12 221 ASN A N 1
ATOM 1705 C CA . ASN A 1 221 ? 2.113 -1.593 -25.190 1.00 90.12 221 ASN A CA 1
ATOM 1706 C C . ASN A 1 221 ? 0.750 -1.087 -24.661 1.00 90.12 221 ASN A C 1
ATOM 1708 O O . ASN A 1 221 ? -0.300 -1.700 -24.897 1.00 90.12 221 ASN A O 1
ATOM 1712 N N . PHE A 1 222 ? 0.745 0.018 -23.907 1.00 89.81 222 PHE A N 1
ATOM 1713 C CA . PHE A 1 222 ? -0.477 0.556 -23.304 1.00 89.81 222 PHE A CA 1
ATOM 1714 C C . PHE A 1 222 ? -1.527 0.948 -24.369 1.00 89.81 222 PHE A C 1
ATOM 1716 O O . PHE A 1 222 ? -1.225 1.612 -25.361 1.00 89.81 222 PHE A O 1
ATOM 1723 N N . PRO A 1 223 ? -2.807 0.553 -24.201 1.00 81.38 223 PRO A N 1
ATOM 1724 C CA . PRO A 1 223 ? -3.758 0.480 -25.315 1.00 81.38 223 PRO A CA 1
ATOM 1725 C C . PRO A 1 223 ? -4.218 1.839 -25.859 1.00 81.38 223 PRO A C 1
ATOM 1727 O O . PRO A 1 223 ? -4.764 1.895 -26.966 1.00 81.38 223 PRO A O 1
ATOM 1730 N N . LEU A 1 224 ? -4.022 2.929 -25.111 1.00 81.06 224 LEU A N 1
ATOM 1731 C CA . LEU A 1 224 ? -4.329 4.299 -25.541 1.00 81.06 224 LEU A CA 1
ATOM 1732 C C . LEU A 1 224 ? -3.088 5.208 -25.561 1.00 81.06 224 LEU A C 1
ATOM 1734 O O . LEU A 1 224 ? -3.249 6.421 -25.637 1.00 81.06 224 LEU A O 1
ATOM 1738 N N . ASP A 1 225 ? -1.883 4.629 -25.562 1.00 79.56 225 ASP A N 1
ATOM 1739 C CA . ASP A 1 225 ? -0.651 5.378 -25.822 1.00 79.56 225 ASP A CA 1
ATOM 1740 C C . ASP A 1 225 ? -0.774 6.230 -27.106 1.00 79.56 225 ASP A C 1
ATOM 1742 O O . ASP A 1 225 ? -1.433 5.837 -28.082 1.00 79.56 225 ASP A O 1
ATOM 1746 N N . GLY A 1 226 ? -0.211 7.439 -27.056 1.00 73.62 226 GLY A N 1
ATOM 1747 C CA . GLY A 1 226 ? -0.280 8.458 -28.102 1.00 73.62 226 GLY A CA 1
ATOM 1748 C C . GLY A 1 226 ? -1.678 9.015 -28.420 1.00 73.62 226 GLY A C 1
ATOM 1749 O O . GLY A 1 226 ? -1.837 9.656 -29.461 1.00 73.62 226 GLY A O 1
ATOM 1750 N N . LYS A 1 227 ? -2.717 8.769 -27.601 1.00 80.19 227 LYS A N 1
ATOM 1751 C CA . LYS A 1 227 ? -4.108 9.175 -27.904 1.00 80.19 227 LYS A CA 1
ATOM 1752 C C . LYS A 1 227 ? -4.666 10.148 -26.869 1.00 80.19 227 LYS A C 1
ATOM 1754 O O . LYS A 1 227 ? -4.851 9.799 -25.710 1.00 80.19 227 LYS A O 1
ATOM 1759 N N . ALA A 1 228 ? -5.077 11.329 -27.330 1.00 82.19 228 ALA A N 1
ATOM 1760 C CA . ALA A 1 228 ? -5.889 12.255 -26.543 1.00 82.19 228 ALA A CA 1
ATOM 1761 C C . ALA A 1 228 ? -7.298 11.670 -26.317 1.00 82.19 228 ALA A C 1
ATOM 1763 O O . ALA A 1 228 ? -8.170 11.739 -27.189 1.00 82.19 228 ALA A O 1
ATOM 1764 N N . VAL A 1 229 ? -7.506 11.039 -25.161 1.00 81.12 229 VAL A N 1
ATOM 1765 C CA . VAL A 1 229 ? -8.789 10.472 -24.732 1.00 81.12 229 VAL A CA 1
ATOM 1766 C C . VAL A 1 229 ? -9.022 10.720 -23.246 1.00 81.12 229 VAL A C 1
ATOM 1768 O O . VAL A 1 229 ? -8.125 10.510 -22.431 1.00 81.12 229 VAL A O 1
ATOM 1771 N N . GLN A 1 230 ? -10.259 11.087 -22.902 1.00 81.25 230 GLN A N 1
ATOM 1772 C CA . GLN A 1 230 ? -10.720 11.071 -21.518 1.00 81.25 230 GLN A CA 1
ATOM 1773 C C . GLN A 1 230 ? -10.703 9.639 -20.976 1.00 81.25 230 GLN A C 1
ATOM 1775 O O . GLN A 1 230 ? -11.100 8.687 -21.663 1.00 81.25 230 GLN A O 1
ATOM 1780 N N . THR A 1 231 ? -10.264 9.517 -19.732 1.00 82.31 231 THR A N 1
ATOM 1781 C CA . THR A 1 231 ? -10.208 8.290 -18.933 1.00 82.31 231 THR A CA 1
ATOM 1782 C C . THR A 1 231 ? -10.956 8.515 -17.614 1.00 82.31 231 THR A C 1
ATOM 1784 O O . THR A 1 231 ? -11.398 9.631 -17.335 1.00 82.31 231 THR A O 1
ATOM 1787 N N . VAL A 1 232 ? -11.202 7.449 -16.847 1.00 84.75 232 VAL A N 1
ATOM 1788 C CA . VAL A 1 232 ? -11.878 7.565 -15.540 1.00 84.75 232 VAL A CA 1
ATOM 1789 C C . VAL A 1 232 ? -10.975 8.257 -14.516 1.00 84.75 232 VAL A C 1
ATOM 1791 O O . VAL A 1 232 ? -9.750 8.195 -14.640 1.00 84.75 232 VAL A O 1
ATOM 1794 N N . THR A 1 233 ? -11.586 8.875 -13.506 1.00 91.81 233 THR A N 1
ATOM 1795 C CA . THR A 1 233 ? -10.887 9.406 -12.332 1.00 91.81 233 THR A CA 1
ATOM 1796 C C . THR A 1 233 ? -10.232 8.268 -11.546 1.00 91.81 233 THR A C 1
ATOM 1798 O O . THR A 1 233 ? -10.859 7.225 -11.317 1.00 91.81 233 THR A O 1
ATOM 1801 N N . VAL A 1 234 ? -8.978 8.468 -11.143 1.00 94.12 234 VAL A N 1
ATOM 1802 C CA . VAL A 1 234 ? -8.188 7.507 -10.357 1.00 94.12 234 VAL A CA 1
ATOM 1803 C C . VAL A 1 234 ? -7.741 8.116 -9.031 1.00 94.12 234 VAL A C 1
ATOM 1805 O O . VAL A 1 234 ? -7.574 9.330 -8.922 1.00 94.12 234 VAL A O 1
ATOM 1808 N N . GLY A 1 235 ? -7.575 7.270 -8.021 1.00 97.19 235 GLY A N 1
ATOM 1809 C CA . GLY A 1 235 ? -7.057 7.655 -6.715 1.00 97.19 235 GLY A CA 1
ATOM 1810 C C . GLY A 1 235 ? -5.556 7.424 -6.580 1.00 97.19 235 GLY A C 1
ATOM 1811 O O . GLY A 1 235 ? -5.009 6.515 -7.205 1.00 97.19 235 GLY A O 1
ATOM 1812 N N . LEU A 1 236 ? -4.932 8.208 -5.711 1.00 98.44 236 LEU A N 1
ATOM 1813 C CA . LEU A 1 236 ? -3.638 7.930 -5.102 1.00 98.44 236 LEU A CA 1
ATOM 1814 C C . LEU A 1 236 ? -3.806 8.023 -3.581 1.00 98.44 236 LEU A C 1
ATOM 1816 O O . LEU A 1 236 ? -4.397 8.983 -3.077 1.00 98.44 236 LEU A O 1
ATOM 1820 N N . ILE A 1 237 ? -3.330 7.011 -2.863 1.00 98.06 237 ILE A N 1
ATOM 1821 C CA . ILE A 1 237 ? -3.225 7.005 -1.402 1.00 98.06 237 ILE A CA 1
ATOM 1822 C C . ILE A 1 237 ? -2.020 7.880 -1.047 1.00 98.06 237 ILE A C 1
ATOM 1824 O O . ILE A 1 237 ? -0.907 7.580 -1.457 1.00 98.06 237 ILE A O 1
ATOM 1828 N N . GLU A 1 238 ? -2.253 9.010 -0.376 1.00 97.56 238 GLU A N 1
ATOM 1829 C CA . GLU A 1 238 ? -1.280 10.114 -0.259 1.00 97.56 238 GLU A CA 1
ATOM 1830 C C . GLU A 1 238 ? -1.286 10.685 1.175 1.00 97.56 238 GLU A C 1
ATOM 1832 O O . GLU A 1 238 ? -1.616 11.868 1.385 1.00 97.56 238 GLU A O 1
ATOM 1837 N N . PRO A 1 239 ? -1.022 9.841 2.195 1.00 96.00 239 PRO A N 1
ATOM 1838 C CA . PRO A 1 239 ? -1.488 10.074 3.557 1.00 96.00 239 PRO A CA 1
ATOM 1839 C C . PRO A 1 239 ? -0.844 11.324 4.163 1.00 96.00 239 PRO A C 1
ATOM 1841 O O . PRO A 1 239 ? 0.362 11.532 4.069 1.00 96.00 239 PRO A O 1
ATOM 1844 N N . GLY A 1 240 ? -1.657 12.224 4.722 1.00 95.44 240 GLY A N 1
ATOM 1845 C CA . GLY A 1 240 ? -1.189 13.499 5.287 1.00 95.44 240 GLY A CA 1
ATOM 1846 C C . GLY A 1 240 ? -0.624 14.539 4.294 1.00 95.44 240 GLY A C 1
ATOM 1847 O O . GLY A 1 240 ? -0.628 15.728 4.618 1.00 95.44 240 GLY A O 1
ATOM 1848 N N . ILE A 1 241 ? -0.221 14.163 3.075 1.00 96.19 241 ILE A N 1
ATOM 1849 C CA . ILE A 1 241 ? 0.574 15.013 2.166 1.00 96.19 241 ILE A CA 1
ATOM 1850 C C . ILE A 1 241 ? -0.276 15.707 1.096 1.00 96.19 241 ILE A C 1
ATOM 1852 O O . ILE A 1 241 ? -0.151 16.920 0.894 1.00 96.19 241 ILE A O 1
ATOM 1856 N N . GLY A 1 242 ? -1.144 14.965 0.403 1.00 96.25 242 GLY A N 1
ATOM 1857 C CA . GLY A 1 242 ? -2.009 15.494 -0.657 1.00 96.25 242 GLY A CA 1
ATOM 1858 C C . GLY A 1 242 ? -1.290 16.393 -1.674 1.00 96.25 242 GLY A C 1
ATOM 1859 O O . GLY A 1 242 ? -0.218 16.085 -2.190 1.00 96.25 242 GLY A O 1
ATOM 1860 N N . SER A 1 243 ? -1.858 17.567 -1.954 1.00 97.94 243 SER A N 1
ATOM 1861 C CA . SER A 1 243 ? -1.283 18.557 -2.886 1.00 97.94 243 SER A CA 1
ATOM 1862 C C . SER A 1 243 ? -0.245 19.500 -2.255 1.00 97.94 243 SER A C 1
ATOM 1864 O O . SER A 1 243 ? 0.170 20.467 -2.898 1.00 97.94 243 SER A O 1
ATOM 1866 N N . ALA A 1 244 ? 0.180 19.266 -1.005 1.00 98.06 244 ALA A N 1
ATOM 1867 C CA . ALA A 1 244 ? 1.036 20.197 -0.271 1.00 98.06 244 ALA A CA 1
ATOM 1868 C C . ALA A 1 244 ? 2.401 20.428 -0.945 1.00 98.06 244 ALA A C 1
ATOM 1870 O O . ALA A 1 244 ? 3.058 19.509 -1.441 1.00 98.06 244 ALA A O 1
ATOM 1871 N N . LEU A 1 245 ? 2.853 21.681 -0.923 1.00 98.12 245 LEU A N 1
ATOM 1872 C CA . LEU A 1 245 ? 4.116 22.137 -1.500 1.00 98.12 245 LEU A CA 1
ATOM 1873 C C . LEU A 1 245 ? 4.954 22.874 -0.449 1.00 98.12 245 LEU A C 1
ATOM 1875 O O . LEU A 1 245 ? 4.438 23.385 0.545 1.00 98.12 245 LEU A O 1
ATOM 1879 N N . LYS A 1 246 ? 6.266 22.973 -0.676 1.00 96.81 246 LYS A N 1
ATOM 1880 C CA . LYS A 1 246 ? 7.217 23.544 0.287 1.00 96.81 246 LYS A CA 1
ATOM 1881 C C . LYS A 1 246 ? 6.964 25.045 0.457 1.00 96.81 246 LYS A C 1
ATOM 1883 O O . LYS A 1 246 ? 7.322 25.838 -0.415 1.00 96.81 246 LYS A O 1
ATOM 1888 N N . GLY A 1 247 ? 6.324 25.422 1.565 1.00 95.88 247 GLY A N 1
ATOM 1889 C CA . GLY A 1 247 ? 5.843 26.788 1.823 1.00 95.88 247 GLY A CA 1
ATOM 1890 C C . GLY A 1 247 ? 4.452 27.109 1.252 1.00 95.88 247 GLY A C 1
ATOM 1891 O O . GLY A 1 247 ? 4.033 28.261 1.304 1.00 95.88 247 GLY A O 1
ATOM 1892 N N . ASP A 1 248 ? 3.734 26.115 0.725 1.00 96.25 248 ASP A N 1
ATOM 1893 C CA . ASP A 1 248 ? 2.349 26.203 0.249 1.00 96.25 248 ASP A CA 1
ATOM 1894 C C . ASP A 1 248 ? 1.593 24.904 0.595 1.00 96.25 248 ASP A C 1
ATOM 1896 O O . ASP A 1 248 ? 1.289 24.075 -0.264 1.00 96.25 248 ASP A O 1
ATOM 1900 N N . ASN A 1 249 ? 1.252 24.743 1.879 1.00 95.50 249 ASN A N 1
ATOM 1901 C CA . ASN A 1 249 ? 0.368 23.668 2.351 1.00 95.50 249 ASN A CA 1
ATOM 1902 C C . ASN A 1 249 ? -1.061 23.774 1.775 1.00 95.50 249 ASN A C 1
ATOM 1904 O O . ASN A 1 249 ? -1.852 22.862 1.957 1.00 95.50 249 ASN A O 1
ATOM 1908 N N . SER A 1 250 ? -1.431 24.847 1.062 1.00 94.75 250 SER A N 1
ATOM 1909 C CA . SER A 1 250 ? -2.726 24.897 0.362 1.00 94.75 250 SER A CA 1
ATOM 1910 C C . SER A 1 250 ? -2.699 24.186 -0.997 1.00 94.75 250 SER A C 1
ATOM 1912 O O . SER A 1 250 ? -3.756 23.916 -1.566 1.00 94.75 250 SER A O 1
ATOM 1914 N N . GLY A 1 251 ? -1.505 23.864 -1.512 1.00 97.00 251 GLY A N 1
ATOM 1915 C CA . GLY A 1 251 ? -1.318 23.251 -2.827 1.00 97.00 251 GLY A CA 1
ATOM 1916 C C . GLY A 1 251 ? -1.698 24.170 -3.991 1.00 97.00 251 GLY A C 1
ATOM 1917 O O . GLY A 1 251 ? -1.887 23.703 -5.113 1.00 97.00 251 GLY A O 1
ATOM 1918 N N . SER A 1 252 ? -1.801 25.485 -3.761 1.00 96.94 252 SER A N 1
ATOM 1919 C CA . SER A 1 252 ? -2.296 26.463 -4.744 1.00 96.94 252 SER A CA 1
ATOM 1920 C C . SER A 1 252 ? -1.539 26.439 -6.076 1.00 96.94 252 SER A C 1
ATOM 1922 O O . SER A 1 252 ? -2.108 26.751 -7.123 1.00 96.94 252 SER A O 1
ATOM 1924 N N . GLN A 1 253 ? -0.253 26.076 -6.045 1.00 97.50 253 GLN A N 1
ATOM 1925 C CA . GLN A 1 253 ? 0.603 25.991 -7.229 1.00 97.50 253 GLN A CA 1
ATOM 1926 C C . GLN A 1 253 ? 0.668 24.587 -7.856 1.00 97.50 253 GLN A C 1
ATOM 1928 O O . GLN A 1 253 ? 1.268 24.448 -8.922 1.00 97.50 253 GLN A O 1
ATOM 1933 N N . PHE A 1 254 ? 0.072 23.558 -7.240 1.00 98.56 254 PHE A N 1
ATOM 1934 C CA . PHE A 1 254 ? 0.299 22.148 -7.584 1.00 98.56 254 PHE A CA 1
ATOM 1935 C C . PHE A 1 254 ? -0.045 21.824 -9.041 1.00 98.56 254 PHE A C 1
ATOM 1937 O O . PHE A 1 254 ? 0.834 21.424 -9.803 1.00 98.56 254 PHE A O 1
ATOM 1944 N N . GLN A 1 255 ? -1.277 22.113 -9.473 1.00 98.06 255 GLN A N 1
ATOM 1945 C CA . GLN A 1 255 ? -1.719 21.889 -10.857 1.00 98.06 255 GLN A CA 1
ATOM 1946 C C . GLN A 1 255 ? -0.847 22.636 -11.884 1.00 98.06 255 GLN A C 1
ATOM 1948 O O . GLN A 1 255 ? -0.490 22.079 -12.916 1.00 98.06 255 GLN A O 1
ATOM 1953 N N . SER A 1 256 ? -0.473 23.890 -11.602 1.00 98.00 256 SER A N 1
ATOM 1954 C CA . SER A 1 256 ? 0.351 24.711 -12.508 1.00 98.00 256 SER A CA 1
ATOM 1955 C C . SER A 1 256 ? 1.757 24.122 -12.691 1.00 98.00 256 SER A C 1
ATOM 1957 O O . SER A 1 256 ? 2.311 24.092 -13.795 1.00 98.00 256 SER A O 1
ATOM 1959 N N . ARG A 1 257 ? 2.322 23.585 -11.605 1.00 98.19 257 ARG A N 1
ATOM 1960 C CA . ARG A 1 257 ? 3.615 22.901 -11.602 1.00 98.19 257 ARG A CA 1
ATOM 1961 C C . ARG A 1 257 ? 3.553 21.534 -12.289 1.00 98.19 257 ARG A C 1
ATOM 1963 O O . ARG A 1 257 ? 4.411 21.259 -13.123 1.00 98.19 257 ARG A O 1
ATOM 1970 N N . LEU A 1 258 ? 2.500 20.748 -12.053 1.00 98.38 258 LEU A N 1
ATOM 1971 C CA . LEU A 1 258 ? 2.223 19.513 -12.796 1.00 98.38 258 LEU A CA 1
ATOM 1972 C C . LEU A 1 258 ? 2.145 19.773 -14.308 1.00 98.38 258 LEU A C 1
ATOM 1974 O O . LEU A 1 258 ? 2.865 19.144 -15.079 1.00 98.38 258 LEU A O 1
ATOM 1978 N N . THR A 1 259 ? 1.360 20.764 -14.742 1.00 98.00 259 THR A N 1
ATOM 1979 C CA . THR A 1 259 ? 1.294 21.171 -16.155 1.00 98.00 259 THR A CA 1
ATOM 1980 C C . THR A 1 259 ? 2.660 21.620 -16.693 1.00 98.00 259 THR A C 1
ATOM 1982 O O . THR A 1 259 ? 2.973 21.352 -17.852 1.00 98.00 259 THR A O 1
ATOM 1985 N N . THR A 1 260 ? 3.507 22.252 -15.873 1.00 97.94 260 THR A N 1
ATOM 1986 C CA . THR A 1 260 ? 4.878 22.626 -16.270 1.00 97.94 260 THR A CA 1
ATOM 1987 C C . THR A 1 260 ? 5.766 21.396 -16.495 1.00 97.94 260 THR A C 1
ATOM 1989 O O . THR A 1 260 ? 6.478 21.344 -17.497 1.00 97.94 260 THR A O 1
ATOM 1992 N N . TYR A 1 261 ? 5.693 20.389 -15.618 1.00 98.00 261 TYR A N 1
ATOM 1993 C CA . TYR A 1 261 ? 6.385 19.105 -15.787 1.00 98.00 261 TYR A CA 1
ATOM 1994 C C . TYR A 1 261 ? 5.909 18.352 -17.037 1.00 98.00 261 TYR A C 1
ATOM 1996 O O . TYR A 1 261 ? 6.744 17.967 -17.853 1.00 98.00 261 TYR A O 1
ATOM 2004 N N . LEU A 1 262 ? 4.590 18.214 -17.239 1.00 97.25 262 LEU A N 1
ATOM 2005 C CA . LEU A 1 262 ? 4.031 17.506 -18.398 1.00 97.25 262 LEU A CA 1
ATOM 2006 C C . LEU A 1 262 ? 4.547 18.108 -19.712 1.00 97.25 262 LEU A C 1
ATOM 2008 O O . LEU A 1 262 ? 5.104 17.388 -20.539 1.00 97.25 262 LEU A O 1
ATOM 2012 N N . ASN A 1 263 ? 4.484 19.437 -19.856 1.00 96.88 263 ASN A N 1
ATOM 2013 C CA . ASN A 1 263 ? 5.023 20.124 -21.035 1.00 96.88 263 ASN A CA 1
ATOM 2014 C C . ASN A 1 263 ? 6.536 19.891 -21.220 1.00 96.88 263 ASN A C 1
ATOM 2016 O O . ASN A 1 263 ? 7.011 19.841 -22.354 1.00 96.88 263 ASN A O 1
ATOM 2020 N N . ALA A 1 264 ? 7.299 19.733 -20.133 1.00 96.88 264 ALA A N 1
ATOM 2021 C CA . ALA A 1 264 ? 8.740 19.501 -20.190 1.00 96.88 264 ALA A CA 1
ATOM 2022 C C . ALA A 1 264 ? 9.118 18.067 -20.611 1.00 96.88 264 ALA A C 1
ATOM 2024 O O . ALA A 1 264 ? 10.153 17.896 -21.255 1.00 96.88 264 ALA A O 1
ATOM 2025 N N . ILE A 1 265 ? 8.275 17.067 -20.321 1.00 95.12 265 ILE A N 1
ATOM 2026 C CA . ILE A 1 265 ? 8.403 15.689 -20.839 1.00 95.12 265 ILE A CA 1
ATOM 2027 C C . ILE A 1 265 ? 7.686 15.477 -22.189 1.00 95.12 265 ILE A C 1
ATOM 2029 O O . ILE A 1 265 ? 7.591 14.349 -22.668 1.00 95.12 265 ILE A O 1
ATOM 2033 N N . GLY A 1 266 ? 7.175 16.546 -22.813 1.00 94.94 266 GLY A N 1
ATOM 2034 C CA . GLY A 1 266 ? 6.497 16.503 -24.114 1.00 94.94 266 GLY A CA 1
ATOM 2035 C C . GLY A 1 266 ? 5.018 16.093 -24.079 1.00 94.94 266 GLY A C 1
ATOM 2036 O O . GLY A 1 266 ? 4.433 15.882 -25.140 1.00 94.94 266 GLY A O 1
ATOM 2037 N N . GLN A 1 267 ? 4.410 16.005 -22.893 1.00 93.06 267 GLN A N 1
ATOM 2038 C CA . GLN A 1 267 ? 2.995 15.689 -22.690 1.00 93.06 267 GLN A CA 1
ATOM 2039 C C . GLN A 1 267 ? 2.120 16.933 -22.500 1.00 93.06 267 GLN A C 1
ATOM 2041 O O . GLN A 1 267 ? 2.572 17.997 -22.076 1.00 93.06 267 GLN A O 1
ATOM 2046 N N . ASN A 1 268 ? 0.826 16.787 -22.784 1.00 92.56 268 ASN A N 1
ATOM 2047 C CA . ASN A 1 268 ? -0.191 17.796 -22.498 1.00 92.56 268 ASN A CA 1
ATOM 2048 C C . ASN A 1 268 ? -1.576 17.142 -22.365 1.00 92.56 268 ASN A C 1
ATOM 2050 O O . ASN A 1 268 ? -1.873 16.177 -23.069 1.00 92.56 268 ASN A O 1
ATOM 2054 N N . GLY A 1 269 ? -2.428 17.704 -21.512 1.00 90.75 269 GLY A N 1
ATOM 2055 C CA . GLY A 1 269 ? -3.800 17.258 -21.285 1.00 90.75 269 GLY A CA 1
ATOM 2056 C C . GLY A 1 269 ? -4.528 18.153 -20.283 1.00 90.75 269 GLY A C 1
ATOM 2057 O O . GLY A 1 269 ? -3.955 19.116 -19.767 1.00 90.75 269 GLY A O 1
ATOM 2058 N N . ASP A 1 270 ? -5.806 17.870 -20.057 1.00 92.12 270 ASP A N 1
ATOM 2059 C CA . ASP A 1 270 ? -6.727 18.666 -19.236 1.00 92.12 270 ASP A CA 1
ATOM 2060 C C . ASP A 1 270 ? -7.068 18.039 -17.870 1.00 92.12 270 ASP A C 1
ATOM 2062 O O . ASP A 1 270 ? -7.872 18.606 -17.126 1.00 92.12 270 ASP A 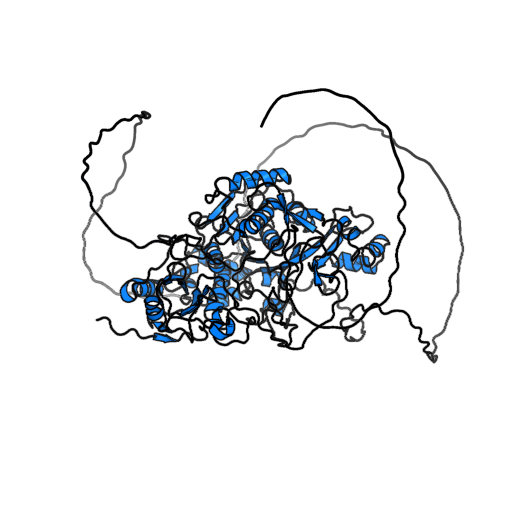O 1
ATOM 2066 N N . GLY A 1 271 ? -6.411 16.929 -17.515 1.00 94.44 271 GLY A N 1
ATOM 2067 C CA . GLY A 1 271 ? -6.603 16.199 -16.262 1.00 94.44 271 GLY A CA 1
ATOM 2068 C C . GLY A 1 271 ? -6.281 17.022 -15.012 1.00 94.44 271 GLY A C 1
ATOM 2069 O O . GLY A 1 271 ? -5.288 17.762 -14.955 1.00 94.44 271 GLY A O 1
ATOM 2070 N N . ARG A 1 272 ? -7.139 16.912 -13.994 1.00 96.81 272 ARG A N 1
ATOM 2071 C CA . ARG A 1 272 ? -7.097 17.747 -12.790 1.00 96.81 272 ARG A CA 1
ATOM 2072 C C . ARG A 1 272 ? -6.802 16.955 -11.529 1.00 96.81 272 ARG A C 1
ATOM 2074 O O . ARG A 1 272 ? -7.332 15.870 -11.327 1.00 96.81 272 ARG A O 1
ATOM 2081 N N . VAL A 1 273 ? -6.023 17.560 -10.639 1.00 98.06 273 VAL A N 1
ATOM 2082 C CA . VAL A 1 273 ? -5.745 17.014 -9.309 1.00 98.06 273 VAL A CA 1
ATOM 2083 C C . VAL A 1 273 ? -6.712 17.601 -8.282 1.00 98.06 273 VAL A C 1
ATOM 2085 O O . VAL A 1 273 ? -6.886 18.821 -8.190 1.00 98.06 273 VAL A O 1
ATOM 2088 N N . TYR A 1 274 ? -7.322 16.712 -7.508 1.00 98.12 274 TYR A N 1
ATOM 2089 C CA . TYR A 1 274 ? -8.215 16.970 -6.383 1.00 98.12 274 TYR A CA 1
ATOM 2090 C C . TYR A 1 274 ? -7.621 16.364 -5.107 1.00 98.12 274 TYR A C 1
ATOM 2092 O O . TYR A 1 274 ? -6.749 15.501 -5.180 1.00 98.12 274 TYR A O 1
ATOM 2100 N N . VAL A 1 275 ? -8.084 16.809 -3.937 1.00 97.88 275 VAL A N 1
ATOM 2101 C CA . VAL A 1 275 ? -7.593 16.319 -2.640 1.00 97.88 275 VAL A CA 1
ATOM 2102 C C . VAL A 1 275 ? -8.757 16.114 -1.679 1.00 97.88 275 VAL A C 1
ATOM 2104 O O . VAL A 1 275 ? -9.477 17.066 -1.367 1.00 97.88 275 VAL A O 1
ATOM 2107 N N . GLN A 1 276 ? -8.918 14.890 -1.184 1.00 96.69 276 GLN A N 1
ATOM 2108 C CA . GLN A 1 276 ? -9.750 14.597 -0.019 1.00 96.69 276 GLN A CA 1
ATOM 2109 C C . GLN A 1 276 ? -8.999 15.060 1.238 1.00 96.69 276 GLN A C 1
ATOM 2111 O O . GLN A 1 276 ? -7.799 14.844 1.352 1.00 96.69 276 GLN A O 1
ATOM 2116 N N . GLY A 1 277 ? -9.676 15.731 2.176 1.00 93.31 277 GLY A N 1
ATOM 2117 C CA . GLY A 1 277 ? -9.033 16.215 3.408 1.00 93.31 277 GLY A CA 1
ATOM 2118 C C . GLY A 1 277 ? -8.023 17.359 3.209 1.00 93.31 277 GLY A C 1
ATOM 2119 O O . GLY A 1 277 ? -7.089 17.498 3.994 1.00 93.31 277 GLY A O 1
ATOM 2120 N N . GLN A 1 278 ? -8.194 18.207 2.181 1.00 93.69 278 GLN A N 1
ATOM 2121 C CA . GLN A 1 278 ? -7.256 19.296 1.825 1.00 93.69 278 GLN A CA 1
ATOM 2122 C C . GLN A 1 278 ? -6.948 20.288 2.974 1.00 93.69 278 GLN A C 1
ATOM 2124 O O . GLN A 1 278 ? -5.909 20.942 2.971 1.00 93.69 278 GLN A O 1
ATOM 2129 N N . ASN A 1 279 ? -7.829 20.418 3.970 1.00 92.88 279 ASN A N 1
ATOM 2130 C CA . ASN A 1 279 ? -7.591 21.206 5.190 1.00 92.88 279 ASN A CA 1
ATOM 2131 C C . ASN A 1 279 ? -6.479 20.627 6.092 1.00 92.88 279 ASN A C 1
ATOM 2133 O O . ASN A 1 279 ? -5.920 21.369 6.897 1.00 92.88 279 ASN A O 1
ATOM 2137 N N . GLY A 1 280 ? -6.173 19.334 5.958 1.00 93.31 280 GLY A N 1
ATOM 2138 C CA . GLY A 1 280 ? -5.196 18.578 6.740 1.00 93.31 280 GLY A CA 1
ATOM 2139 C C . GLY A 1 280 ? -3.926 18.202 5.999 1.00 93.31 280 GLY A C 1
ATOM 2140 O O . GLY A 1 280 ? -3.183 17.360 6.496 1.00 93.31 280 GLY A O 1
ATOM 2141 N N . GLN A 1 281 ? -3.682 18.770 4.819 1.00 95.94 281 GLN A N 1
ATOM 2142 C CA . GLN A 1 281 ? -2.500 18.439 4.034 1.00 95.94 281 GLN A CA 1
ATOM 2143 C C . GLN A 1 281 ? -1.270 19.246 4.492 1.00 95.94 281 GLN A C 1
ATOM 2145 O O . GLN A 1 281 ? -1.334 20.468 4.673 1.00 95.94 281 GLN A O 1
ATOM 2150 N N . GLN A 1 282 ? -0.128 18.579 4.656 1.00 95.81 282 GLN A N 1
ATOM 2151 C CA . GLN A 1 282 ? 1.131 19.193 5.073 1.00 95.81 282 GLN A CA 1
ATOM 2152 C C . GLN A 1 282 ? 2.293 18.724 4.196 1.00 95.81 282 GLN A C 1
ATOM 2154 O O . GLN A 1 282 ? 2.373 17.570 3.800 1.00 95.81 282 GLN A O 1
ATOM 2159 N N . TYR A 1 283 ? 3.230 19.628 3.911 1.00 96.62 283 TYR A N 1
ATOM 2160 C CA . TYR A 1 283 ? 4.471 19.255 3.246 1.00 96.62 283 TYR A CA 1
ATOM 2161 C C . TYR A 1 283 ? 5.451 18.580 4.217 1.00 96.62 283 TYR A C 1
ATOM 2163 O O . TYR A 1 283 ? 5.865 19.204 5.198 1.00 96.62 283 TYR A O 1
ATOM 2171 N N . ASP A 1 284 ? 5.891 17.362 3.900 1.00 94.62 284 ASP A N 1
ATOM 2172 C CA . ASP A 1 284 ? 6.961 16.657 4.611 1.00 94.62 284 ASP A CA 1
ATOM 2173 C C . ASP A 1 284 ? 7.902 15.877 3.658 1.00 94.62 284 ASP A C 1
ATOM 2175 O O . ASP A 1 284 ? 8.168 16.330 2.543 1.00 94.62 284 ASP A O 1
ATOM 2179 N N . ILE A 1 285 ? 8.477 14.760 4.117 1.00 91.56 285 ILE A N 1
ATOM 2180 C CA . ILE A 1 285 ? 9.411 13.917 3.359 1.00 91.56 285 ILE A CA 1
ATOM 2181 C C . ILE A 1 285 ? 8.734 13.022 2.306 1.00 91.56 285 ILE A C 1
ATOM 2183 O O . ILE A 1 285 ? 9.374 12.714 1.302 1.00 91.56 285 ILE A O 1
ATOM 2187 N N . GLY A 1 286 ? 7.458 12.655 2.473 1.00 93.62 286 GLY A N 1
ATOM 2188 C CA . GLY A 1 286 ? 6.701 11.869 1.488 1.00 93.62 286 GLY A CA 1
ATOM 2189 C C . GLY A 1 286 ? 6.255 12.691 0.273 1.00 93.62 286 GLY A C 1
ATOM 2190 O O . GLY A 1 286 ? 5.763 12.151 -0.712 1.00 93.62 286 GLY A O 1
ATOM 2191 N N . ALA A 1 287 ? 6.496 14.006 0.279 1.00 96.94 287 ALA A N 1
ATOM 2192 C CA . ALA A 1 287 ? 6.255 14.872 -0.873 1.00 96.94 287 ALA A CA 1
ATOM 2193 C C . ALA A 1 287 ? 7.060 14.469 -2.129 1.00 96.94 287 ALA A C 1
ATOM 2195 O O . ALA A 1 287 ? 6.686 14.879 -3.231 1.00 96.94 287 ALA A O 1
ATOM 2196 N N . GLY A 1 288 ? 8.142 13.690 -1.983 1.00 97.12 288 GLY A N 1
ATOM 2197 C CA . GLY A 1 288 ? 8.831 13.010 -3.088 1.00 97.12 288 GLY A CA 1
ATOM 2198 C C . GLY A 1 288 ? 7.941 11.955 -3.746 1.00 97.12 288 GLY A C 1
ATOM 2199 O O . GLY A 1 288 ? 7.571 12.133 -4.903 1.00 97.12 288 GLY A O 1
ATOM 2200 N N . GLU A 1 289 ? 7.529 10.953 -2.968 1.00 97.44 289 GLU A N 1
ATOM 2201 C CA . GLU A 1 289 ? 6.632 9.846 -3.343 1.00 97.44 289 GLU A CA 1
ATOM 2202 C C . GLU A 1 289 ? 5.385 10.331 -4.096 1.00 97.44 289 GLU A C 1
ATOM 2204 O O . GLU A 1 289 ? 5.184 10.035 -5.270 1.00 97.44 289 GLU A O 1
ATOM 2209 N N . ARG A 1 290 ? 4.640 11.250 -3.475 1.00 97.75 290 ARG A N 1
ATOM 2210 C CA . ARG A 1 290 ? 3.479 11.935 -4.060 1.00 97.75 290 ARG A CA 1
ATOM 2211 C C . ARG A 1 290 ? 3.767 12.526 -5.442 1.00 97.75 290 ARG A C 1
ATOM 2213 O O . ARG A 1 290 ? 2.936 12.529 -6.351 1.00 97.75 290 ARG A O 1
ATOM 2220 N N . SER A 1 291 ? 4.954 13.110 -5.608 1.00 98.44 291 SER A N 1
ATOM 2221 C CA . SER A 1 291 ? 5.355 13.742 -6.870 1.00 98.44 291 SER A CA 1
ATOM 2222 C C . SER A 1 291 ? 5.717 12.705 -7.940 1.00 98.44 291 SER A C 1
ATOM 2224 O O . SER A 1 291 ? 5.397 12.930 -9.109 1.00 98.44 291 SER A O 1
ATOM 2226 N N . LEU A 1 292 ? 6.306 11.570 -7.546 1.00 98.50 292 LEU A N 1
ATOM 2227 C CA . LEU A 1 292 ? 6.522 10.385 -8.380 1.00 98.50 292 LEU A CA 1
ATOM 2228 C C . LEU A 1 292 ? 5.179 9.812 -8.867 1.00 98.50 292 LEU A C 1
ATOM 2230 O O . LEU A 1 292 ? 4.963 9.764 -10.081 1.00 98.50 292 LEU A O 1
ATOM 2234 N N . ASP A 1 293 ? 4.251 9.483 -7.970 1.00 98.38 293 ASP A N 1
ATOM 2235 C CA . ASP A 1 293 ? 2.978 8.830 -8.307 1.00 98.38 293 ASP A CA 1
ATOM 2236 C C . ASP A 1 293 ? 2.109 9.686 -9.235 1.00 98.38 293 ASP A C 1
ATOM 2238 O O . ASP A 1 293 ? 1.717 9.250 -10.327 1.00 98.38 293 ASP A O 1
ATOM 2242 N N . VAL A 1 294 ? 1.890 10.956 -8.873 1.00 98.31 294 VAL A N 1
ATOM 2243 C CA . VAL A 1 294 ? 1.208 11.931 -9.742 1.00 98.31 294 VAL A CA 1
ATOM 2244 C C . VAL A 1 294 ? 1.962 12.103 -11.066 1.00 98.31 294 VAL A C 1
ATOM 2246 O O . VAL A 1 294 ? 1.339 12.207 -12.127 1.00 98.31 294 VAL A O 1
ATOM 2249 N N . GLY A 1 295 ? 3.297 12.120 -11.029 1.00 97.69 295 GLY A N 1
ATOM 2250 C CA . GLY A 1 295 ? 4.163 12.251 -12.199 1.00 97.69 295 GLY A CA 1
ATOM 2251 C C . GLY A 1 295 ? 4.027 11.097 -13.193 1.00 97.69 295 GLY A C 1
ATOM 2252 O O . GLY A 1 295 ? 4.015 11.342 -14.405 1.00 97.69 295 GLY A O 1
ATOM 2253 N N . VAL A 1 296 ? 3.882 9.865 -12.698 1.00 97.56 296 VAL A N 1
ATOM 2254 C CA . VAL A 1 296 ? 3.675 8.646 -13.492 1.00 97.56 296 VAL A CA 1
ATOM 2255 C C . VAL A 1 296 ? 2.254 8.595 -14.046 1.00 97.56 296 VAL A C 1
ATOM 2257 O O . VAL A 1 296 ? 2.093 8.511 -15.266 1.00 97.56 296 VAL A O 1
ATOM 2260 N N . VAL A 1 297 ? 1.221 8.723 -13.201 1.00 95.38 297 VAL A N 1
ATOM 2261 C CA . VAL A 1 297 ? -0.185 8.659 -13.646 1.00 95.38 297 VAL A CA 1
ATOM 2262 C C . VAL A 1 297 ? -0.479 9.733 -14.692 1.00 95.38 297 VAL A C 1
ATOM 2264 O O . VAL A 1 297 ? -0.999 9.417 -15.765 1.00 95.38 297 VAL A O 1
ATOM 2267 N N . ALA A 1 298 ? -0.113 10.991 -14.428 1.00 95.38 298 ALA A N 1
ATOM 2268 C CA . ALA A 1 298 ? -0.374 12.095 -15.349 1.00 95.38 298 ALA A CA 1
ATOM 2269 C C . ALA A 1 298 ? 0.530 12.062 -16.594 1.00 95.38 298 ALA A C 1
ATOM 2271 O O . ALA A 1 298 ? 0.120 12.521 -17.658 1.00 95.38 298 ALA A O 1
ATOM 2272 N N . GLY A 1 299 ? 1.743 11.504 -16.497 1.00 94.69 299 GLY A N 1
ATOM 2273 C CA . GLY A 1 299 ? 2.611 11.293 -17.658 1.00 94.69 299 GLY A CA 1
ATOM 2274 C C . GLY A 1 299 ? 2.025 10.283 -18.651 1.00 94.69 299 GLY A C 1
ATOM 2275 O O . GLY A 1 299 ? 2.158 10.464 -19.860 1.00 94.69 299 GLY A O 1
ATOM 2276 N N . VAL A 1 300 ? 1.328 9.253 -18.159 1.00 92.69 300 VAL A N 1
ATOM 2277 C CA . VAL A 1 300 ? 0.699 8.205 -18.985 1.00 92.69 300 VAL A CA 1
ATOM 2278 C C . VAL A 1 300 ? -0.717 8.584 -19.442 1.00 92.69 300 VAL A C 1
ATOM 2280 O O . VAL A 1 300 ? -1.035 8.436 -20.623 1.00 92.69 300 VAL A O 1
ATOM 2283 N N . ASN A 1 301 ? -1.557 9.107 -18.543 1.00 90.75 301 ASN A N 1
ATOM 2284 C CA . ASN A 1 301 ? -2.912 9.594 -18.829 1.00 90.75 301 ASN A CA 1
ATOM 2285 C C . ASN A 1 301 ? -3.040 11.096 -18.485 1.00 90.75 301 ASN A C 1
ATOM 2287 O O . ASN A 1 301 ? -3.690 11.440 -17.499 1.00 90.75 301 ASN A O 1
ATOM 2291 N N . PRO A 1 302 ? -2.524 12.029 -19.306 1.00 92.88 302 PRO A N 1
ATOM 2292 C CA . PRO A 1 302 ? -2.583 13.467 -19.001 1.00 92.88 302 PRO A CA 1
ATOM 2293 C C . PRO A 1 302 ? -4.003 14.077 -19.009 1.00 92.88 302 PRO A C 1
ATOM 2295 O O . PRO A 1 302 ? -4.166 15.254 -18.697 1.00 92.88 302 PRO A O 1
ATOM 2298 N N . ASN A 1 303 ? -5.032 13.287 -19.347 1.00 91.56 303 ASN A N 1
ATOM 2299 C CA . ASN A 1 303 ? -6.451 13.666 -19.273 1.00 91.56 303 ASN A CA 1
ATOM 2300 C C . ASN A 1 303 ? -7.215 12.909 -18.158 1.00 91.56 303 ASN A C 1
ATOM 2302 O O . ASN A 1 303 ? -8.437 13.003 -18.091 1.00 91.56 303 ASN A O 1
ATOM 2306 N N . SER A 1 304 ? -6.546 12.108 -17.317 1.00 90.25 304 SER A N 1
ATOM 2307 C CA . SER A 1 304 ? -7.164 11.566 -16.096 1.00 90.25 304 SER A CA 1
ATOM 2308 C C . SER A 1 304 ? -7.317 12.680 -15.066 1.00 90.25 304 SER A C 1
ATOM 2310 O O . SER A 1 304 ? -6.358 13.397 -14.791 1.00 90.25 304 SER A O 1
ATOM 2312 N N . ASP A 1 305 ? -8.485 12.767 -14.432 1.00 95.19 305 ASP A N 1
ATOM 2313 C CA . ASP A 1 305 ? -8.561 13.407 -13.120 1.00 95.19 305 ASP A CA 1
ATOM 2314 C C . ASP A 1 305 ? -7.950 12.466 -12.068 1.00 95.19 305 ASP A C 1
ATOM 2316 O O . ASP A 1 305 ? -8.114 11.243 -12.144 1.00 95.19 305 ASP A O 1
ATOM 2320 N N . ILE A 1 306 ? -7.250 13.038 -11.092 1.00 97.50 306 ILE A N 1
ATOM 2321 C CA . ILE A 1 306 ? -6.556 12.329 -10.012 1.00 97.50 306 ILE A CA 1
ATOM 2322 C C . ILE A 1 306 ? -7.085 12.858 -8.676 1.00 97.50 306 ILE A C 1
ATOM 2324 O O . ILE A 1 306 ? -7.204 14.071 -8.500 1.00 97.50 306 ILE A O 1
ATOM 2328 N N . VAL A 1 307 ? -7.378 11.971 -7.727 1.00 98.56 307 VAL A N 1
ATOM 2329 C CA . VAL A 1 307 ? -7.727 12.333 -6.345 1.00 98.56 307 VAL A CA 1
ATOM 2330 C C . VAL A 1 307 ? -6.630 11.846 -5.412 1.00 98.56 307 VAL A C 1
ATOM 2332 O O . VAL A 1 307 ? -6.326 10.658 -5.400 1.00 98.56 307 VAL A O 1
ATOM 2335 N N . LEU A 1 308 ? -6.047 12.760 -4.642 1.00 98.62 308 LEU A N 1
ATOM 2336 C CA . LEU A 1 308 ? -5.083 12.442 -3.592 1.00 98.62 308 LEU A CA 1
ATOM 2337 C C . LEU A 1 308 ? -5.847 12.255 -2.275 1.00 98.62 308 LEU A C 1
ATOM 2339 O O . LEU A 1 308 ? -6.631 13.131 -1.890 1.00 98.62 308 LEU A O 1
ATOM 2343 N N . PHE A 1 309 ? -5.646 11.123 -1.606 1.00 98.25 309 PHE A N 1
ATOM 2344 C CA . PHE A 1 309 ? -6.337 10.773 -0.365 1.00 98.25 309 PHE A CA 1
ATOM 2345 C C . PHE A 1 309 ? -5.428 10.979 0.845 1.00 98.25 309 PHE A C 1
ATOM 2347 O O . PHE A 1 309 ? -4.550 10.164 1.117 1.00 98.25 309 PHE A O 1
ATOM 2354 N N . ASN A 1 310 ? -5.667 12.059 1.596 1.00 95.69 310 ASN A N 1
ATOM 2355 C CA . ASN A 1 310 ? -4.949 12.354 2.838 1.00 95.69 310 ASN A CA 1
ATOM 2356 C C . ASN A 1 310 ? -5.367 11.466 4.016 1.00 95.69 310 ASN A C 1
ATOM 2358 O O . ASN A 1 310 ? -4.674 11.477 5.034 1.00 95.69 310 ASN A O 1
ATOM 2362 N N . GLY A 1 311 ? -6.509 10.779 3.926 1.00 96.00 311 GLY A N 1
ATOM 2363 C CA . GLY A 1 311 ? -7.092 10.057 5.053 1.00 96.00 311 GLY A CA 1
ATOM 2364 C C . GLY A 1 311 ? -7.659 11.016 6.094 1.00 96.00 311 GLY A C 1
ATOM 2365 O O . GLY A 1 311 ? -8.413 11.927 5.738 1.00 96.00 311 GLY A O 1
ATOM 2366 N N . SER A 1 312 ? -7.281 10.858 7.364 1.00 95.38 312 SER A N 1
ATOM 2367 C CA . SER A 1 312 ? -7.612 11.836 8.413 1.00 95.38 312 SER A CA 1
ATOM 2368 C C . SER A 1 312 ? -6.948 13.202 8.176 1.00 95.38 312 SER A C 1
ATOM 2370 O O . SER A 1 312 ? -7.483 14.242 8.580 1.00 95.38 312 SER A O 1
ATOM 2372 N N . GLY A 1 313 ? -5.820 13.231 7.455 1.00 93.31 313 GLY A N 1
ATOM 2373 C CA . GLY A 1 313 ? -4.943 14.399 7.391 1.00 93.31 313 GLY A CA 1
ATOM 2374 C C . GLY A 1 313 ? -4.422 14.782 8.782 1.00 93.31 313 GLY A C 1
ATOM 2375 O O . GLY A 1 313 ? -4.593 14.051 9.746 1.00 93.31 313 GLY A O 1
ATOM 2376 N N . LEU A 1 314 ? -3.794 15.948 8.906 1.00 90.75 314 LEU A N 1
ATOM 2377 C CA . LEU A 1 314 ? -3.234 16.433 10.172 1.00 90.75 314 LEU A CA 1
ATOM 2378 C C . LEU A 1 314 ? -4.111 17.546 10.785 1.00 90.75 314 LEU A C 1
ATOM 2380 O O . LEU A 1 314 ? -3.657 18.679 10.963 1.00 90.75 314 LEU A O 1
ATOM 2384 N N . VAL A 1 315 ? -5.393 17.251 11.057 1.00 84.75 315 VAL A N 1
ATOM 2385 C CA . VAL A 1 315 ? -6.385 18.219 11.587 1.00 84.75 315 VAL A CA 1
ATOM 2386 C C . VAL A 1 315 ? -6.877 17.832 12.981 1.00 84.75 315 VAL A C 1
ATOM 2388 O O . VAL A 1 315 ? -7.889 17.152 13.139 1.00 84.75 315 VAL A O 1
ATOM 2391 N N . GLY A 1 316 ? -6.223 18.390 14.000 1.00 77.50 316 GLY A N 1
ATOM 2392 C CA . GLY A 1 316 ? -6.639 18.242 15.397 1.00 77.50 316 GLY A CA 1
ATOM 2393 C C . GLY A 1 316 ? -6.371 16.848 15.971 1.00 77.50 316 GLY A C 1
ATOM 2394 O O . GLY A 1 316 ? -5.641 16.060 15.385 1.00 77.50 316 GLY A O 1
ATOM 2395 N N . TYR A 1 317 ? -6.921 16.599 17.163 1.00 79.56 317 TYR A N 1
ATOM 2396 C CA . TYR A 1 317 ? -7.125 15.276 17.780 1.00 79.56 317 TYR A CA 1
ATOM 2397 C C . TYR A 1 317 ? -5.955 14.262 17.774 1.00 79.56 317 TYR A C 1
ATOM 2399 O O . TYR A 1 317 ? -6.164 13.083 17.995 1.00 79.56 317 TYR A O 1
ATOM 2407 N N . ASN A 1 318 ? -4.703 14.702 17.616 1.00 78.44 318 ASN A N 1
ATOM 2408 C CA . ASN A 1 318 ? -3.547 13.811 17.434 1.00 78.44 318 ASN A CA 1
ATOM 2409 C C . ASN A 1 318 ? -3.679 12.852 16.239 1.00 78.44 318 ASN A C 1
ATOM 2411 O O . ASN A 1 318 ? -3.147 11.748 16.283 1.00 78.44 318 ASN A O 1
ATOM 2415 N N . THR A 1 319 ? -4.313 13.303 15.155 1.00 88.00 319 THR A N 1
ATOM 2416 C CA . THR A 1 319 ? -4.323 12.603 13.865 1.00 88.00 319 THR A CA 1
ATOM 2417 C C . THR A 1 319 ? -2.900 12.359 13.346 1.00 88.00 319 THR A C 1
ATOM 2419 O O . THR A 1 319 ? -2.099 13.301 13.286 1.00 88.00 319 THR A O 1
ATOM 2422 N N . PHE A 1 320 ? -2.604 11.133 12.914 1.00 90.44 320 PHE A N 1
ATOM 2423 C CA . PHE A 1 320 ? -1.343 10.726 12.281 1.00 90.44 320 PHE A CA 1
ATOM 2424 C C . PHE A 1 320 ? -1.457 10.544 10.766 1.00 90.44 320 PHE A C 1
ATOM 2426 O O . PHE A 1 320 ? -0.428 10.603 10.095 1.00 90.44 320 PHE A O 1
ATOM 2433 N N . ALA A 1 321 ? -2.673 10.368 10.241 1.00 93.88 321 ALA A N 1
ATOM 2434 C CA . ALA A 1 321 ? -2.949 10.115 8.827 1.00 93.88 321 ALA A CA 1
ATOM 2435 C C . ALA A 1 321 ? -2.267 8.839 8.317 1.00 93.88 321 ALA A C 1
ATOM 2437 O O . ALA A 1 321 ? -1.461 8.877 7.391 1.00 93.88 321 ALA A O 1
ATOM 2438 N N . THR A 1 322 ? -2.596 7.697 8.928 1.00 95.25 322 THR A N 1
ATOM 2439 C CA . THR A 1 322 ? -2.147 6.379 8.450 1.00 95.25 322 THR A CA 1
ATOM 2440 C C . THR A 1 322 ? -2.717 6.019 7.081 1.00 95.25 322 THR A C 1
ATOM 2442 O O . THR A 1 322 ? -3.784 6.495 6.671 1.00 95.25 322 THR A O 1
ATOM 2445 N N . THR A 1 323 ? -2.027 5.100 6.410 1.00 96.38 323 THR A N 1
ATOM 2446 C CA . THR A 1 323 ? -2.413 4.476 5.138 1.00 96.38 323 THR A CA 1
ATOM 2447 C C . THR A 1 323 ? -3.816 3.869 5.240 1.00 96.38 323 THR A C 1
ATOM 2449 O O . THR A 1 323 ? -4.648 4.092 4.359 1.00 96.38 323 THR A O 1
ATOM 2452 N N . TYR A 1 324 ? -4.147 3.251 6.384 1.00 97.12 324 TYR A N 1
ATOM 2453 C CA . TYR A 1 324 ? -5.499 2.792 6.730 1.00 97.12 324 TYR A CA 1
ATOM 2454 C C . TYR A 1 324 ? -6.572 3.876 6.518 1.00 97.12 324 TYR A C 1
ATOM 2456 O O . TYR A 1 324 ? -7.580 3.648 5.842 1.00 97.12 324 TYR A O 1
ATOM 2464 N N . THR A 1 325 ? -6.364 5.082 7.065 1.00 97.56 325 THR A N 1
ATOM 2465 C CA . THR A 1 325 ? -7.344 6.179 6.951 1.00 97.56 325 THR A CA 1
ATOM 2466 C C . THR A 1 325 ? -7.493 6.671 5.514 1.00 97.56 325 THR A C 1
ATOM 2468 O O . THR A 1 325 ? -8.595 7.025 5.095 1.00 97.56 325 THR A O 1
ATOM 2471 N N . ALA A 1 326 ? -6.408 6.668 4.738 1.00 97.69 326 ALA A N 1
ATOM 2472 C CA . ALA A 1 326 ? -6.405 7.098 3.345 1.00 97.69 326 ALA A CA 1
ATOM 2473 C C . ALA A 1 326 ? -7.100 6.081 2.421 1.00 97.69 326 ALA A C 1
ATOM 2475 O O . ALA A 1 326 ? -7.923 6.485 1.598 1.00 97.69 326 ALA A O 1
ATOM 2476 N N . ILE A 1 327 ? -6.878 4.775 2.614 1.00 97.50 327 ILE A N 1
ATOM 2477 C CA . ILE A 1 327 ? -7.611 3.702 1.915 1.00 97.50 327 ILE A CA 1
ATOM 2478 C C . ILE A 1 327 ? -9.109 3.751 2.256 1.00 97.50 327 ILE A C 1
ATOM 2480 O O . ILE A 1 327 ? -9.961 3.619 1.368 1.00 97.50 327 ILE A O 1
ATOM 2484 N N . GLN A 1 328 ? -9.459 3.999 3.524 1.00 97.94 328 GLN A N 1
ATOM 2485 C CA . GLN A 1 328 ? -10.853 4.181 3.929 1.00 97.94 328 GLN A CA 1
ATOM 2486 C C . GLN A 1 328 ? -11.487 5.398 3.232 1.00 97.94 328 GLN A C 1
ATOM 2488 O O . GLN A 1 328 ? -12.576 5.285 2.666 1.00 97.94 328 GLN A O 1
ATOM 2493 N N . SER A 1 329 ? -10.794 6.538 3.192 1.00 97.62 329 SER A N 1
ATOM 2494 C CA . SER A 1 329 ? -11.246 7.723 2.453 1.00 97.62 329 SER A CA 1
ATOM 2495 C C . SER A 1 329 ? -11.413 7.466 0.953 1.00 97.62 329 SER A C 1
ATOM 2497 O O . SER A 1 329 ? -12.428 7.870 0.391 1.00 97.62 329 SER A O 1
ATOM 2499 N N . ALA A 1 330 ? -10.491 6.741 0.312 1.00 97.56 330 ALA A N 1
ATOM 2500 C CA . ALA A 1 330 ? -10.600 6.367 -1.101 1.00 97.56 330 ALA A CA 1
ATOM 2501 C C . ALA A 1 330 ? -11.831 5.491 -1.388 1.00 97.56 330 ALA A C 1
ATOM 2503 O O . ALA A 1 330 ? -12.510 5.667 -2.403 1.00 97.56 330 ALA A O 1
ATOM 2504 N N . THR A 1 331 ? -12.150 4.578 -0.469 1.00 96.50 331 THR A N 1
ATOM 2505 C CA . THR A 1 331 ? -13.271 3.633 -0.586 1.00 96.50 331 THR A CA 1
ATOM 2506 C C . THR A 1 331 ? -14.638 4.318 -0.470 1.00 96.50 331 THR A C 1
ATOM 2508 O O . THR A 1 331 ? -15.573 3.948 -1.180 1.00 96.50 331 THR A O 1
ATOM 2511 N N . PHE A 1 332 ? -14.754 5.348 0.375 1.00 96.62 332 PHE A N 1
ATOM 2512 C CA . PHE A 1 332 ? -16.019 6.032 0.682 1.00 96.62 332 PHE A CA 1
ATOM 2513 C C . PHE A 1 332 ? -16.118 7.470 0.128 1.00 96.62 332 PHE A C 1
ATOM 2515 O O . PHE A 1 332 ? -16.986 8.235 0.549 1.00 96.62 332 PHE A O 1
ATOM 2522 N N . GLU A 1 333 ? -15.272 7.843 -0.836 1.00 94.12 333 GLU A N 1
ATOM 2523 C CA . GLU A 1 333 ? -15.276 9.152 -1.506 1.00 94.12 333 GLU A CA 1
ATOM 2524 C C . GLU A 1 333 ? -16.548 9.378 -2.357 1.00 94.12 333 GLU A C 1
ATOM 2526 O O . GLU A 1 333 ? -16.853 8.611 -3.274 1.00 94.12 333 GLU A O 1
ATOM 2531 N N . LYS A 1 334 ? -17.296 10.459 -2.075 1.00 91.56 334 LYS A N 1
ATOM 2532 C CA . LYS A 1 334 ? -18.620 10.751 -2.679 1.00 91.56 334 LYS A CA 1
ATOM 2533 C C . LYS A 1 334 ? -18.657 11.977 -3.600 1.00 91.56 334 LYS A C 1
ATOM 2535 O O . LYS A 1 334 ? -19.602 12.118 -4.375 1.00 91.56 334 LYS A O 1
ATOM 2540 N N . LEU A 1 335 ? -17.673 12.870 -3.520 1.00 93.44 335 LEU A N 1
ATOM 2541 C CA . LEU A 1 335 ? -17.536 14.066 -4.357 1.00 93.44 335 LEU A CA 1
ATOM 2542 C C . LEU A 1 335 ? -16.725 13.770 -5.628 1.00 93.44 335 LEU A C 1
ATOM 2544 O O . LEU A 1 335 ? -17.093 14.232 -6.709 1.00 93.44 335 LEU A O 1
ATOM 2548 N N . HIS A 1 336 ? -15.661 12.973 -5.502 1.00 93.94 336 HIS A N 1
ATOM 2549 C CA . HIS A 1 336 ? -14.779 12.564 -6.601 1.00 93.94 336 HIS A CA 1
ATOM 2550 C C . HIS A 1 336 ? -14.553 11.035 -6.631 1.00 93.94 336 HIS A C 1
ATOM 2552 O O . HIS A 1 336 ? -13.419 10.583 -6.484 1.00 93.94 336 HIS A O 1
ATOM 2558 N N . PRO A 1 337 ? -15.611 10.215 -6.803 1.00 91.62 337 PRO A N 1
ATOM 2559 C CA . PRO A 1 337 ? -15.506 8.757 -6.727 1.00 91.62 337 PRO A CA 1
ATOM 2560 C C . PRO A 1 337 ? -14.543 8.185 -7.778 1.00 91.62 337 PRO A C 1
ATOM 2562 O O . PRO A 1 337 ? -14.638 8.496 -8.969 1.00 91.62 337 PRO A O 1
ATOM 2565 N N . VAL A 1 338 ? -13.636 7.315 -7.331 1.00 92.88 338 VAL A N 1
ATOM 2566 C CA . VAL A 1 338 ? -12.579 6.707 -8.153 1.00 92.88 338 VAL A CA 1
ATOM 2567 C C . VAL A 1 338 ? -12.941 5.279 -8.566 1.00 92.88 338 VAL A C 1
ATOM 2569 O O . VAL A 1 338 ? -13.562 4.541 -7.806 1.00 92.88 338 VAL A O 1
ATOM 2572 N N . ALA A 1 339 ? -12.550 4.859 -9.774 1.00 87.19 339 ALA A N 1
ATOM 2573 C CA . ALA A 1 339 ? -12.773 3.477 -10.244 1.00 87.19 339 ALA A CA 1
ATOM 2574 C C . ALA A 1 339 ? -11.615 2.519 -9.892 1.00 87.19 339 ALA A C 1
ATOM 2576 O O . ALA A 1 339 ? -11.756 1.294 -9.937 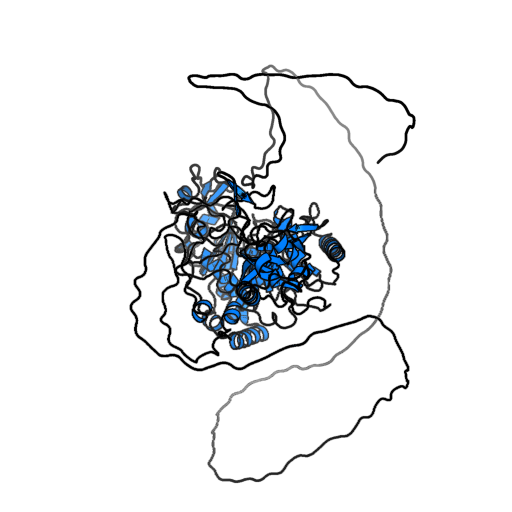1.00 87.19 339 ALA A O 1
ATOM 2577 N N . ALA A 1 340 ? -10.453 3.088 -9.580 1.00 92.38 340 ALA A N 1
ATOM 2578 C CA . ALA A 1 340 ? -9.253 2.412 -9.117 1.00 92.38 340 ALA A CA 1
ATOM 2579 C C . ALA A 1 340 ? -8.408 3.409 -8.318 1.00 92.38 340 ALA A C 1
ATOM 2581 O O . ALA A 1 340 ? -8.470 4.611 -8.596 1.00 92.38 340 ALA A O 1
ATOM 2582 N N . TRP A 1 341 ? -7.611 2.917 -7.378 1.00 95.75 341 TRP A N 1
ATOM 2583 C CA . TRP A 1 341 ? -6.609 3.706 -6.670 1.00 95.75 341 TRP A CA 1
ATOM 2584 C C . TRP A 1 341 ? -5.277 2.964 -6.612 1.00 95.75 341 TRP A C 1
ATOM 2586 O O . TRP A 1 341 ? -5.252 1.733 -6.542 1.00 95.75 341 TRP A O 1
ATOM 2596 N N . SER A 1 342 ? -4.191 3.734 -6.667 1.00 97.00 342 SER A N 1
ATOM 2597 C CA . SER A 1 342 ? -2.843 3.255 -6.376 1.00 97.00 342 SER A CA 1
ATOM 2598 C C . SER A 1 342 ? -2.441 3.630 -4.966 1.00 97.00 342 SER A C 1
ATOM 2600 O O . SER A 1 342 ? -2.750 4.721 -4.494 1.00 97.00 342 SER A O 1
ATOM 2602 N N . ASP A 1 343 ? -1.717 2.719 -4.348 1.00 97.00 343 ASP A N 1
ATOM 2603 C CA . ASP A 1 343 ? -1.054 2.871 -3.074 1.00 97.00 343 ASP A CA 1
ATOM 2604 C C . ASP A 1 343 ? 0.435 2.551 -3.250 1.00 97.00 343 ASP A C 1
ATOM 2606 O O . ASP A 1 343 ? 0.802 1.598 -3.956 1.00 97.00 343 ASP A O 1
ATOM 2610 N N . SER A 1 344 ? 1.255 3.391 -2.632 1.00 96.62 344 SER A N 1
ATOM 2611 C CA . SER A 1 344 ? 2.722 3.347 -2.602 1.00 96.62 344 SER A CA 1
ATOM 2612 C C . SER A 1 344 ? 3.240 3.599 -1.172 1.00 96.62 344 SER A C 1
ATOM 2614 O O . SER A 1 344 ? 4.440 3.730 -0.949 1.00 96.62 344 SER A O 1
ATOM 2616 N N . PHE A 1 345 ? 2.331 3.649 -0.191 1.00 94.44 345 PHE A N 1
ATOM 2617 C CA . PHE A 1 345 ? 2.602 3.853 1.229 1.00 94.44 345 PHE A CA 1
ATOM 2618 C C . PHE A 1 345 ? 2.278 2.577 2.028 1.00 94.44 345 PHE A C 1
ATOM 2620 O O . PHE A 1 345 ? 1.918 1.542 1.468 1.00 94.44 345 PHE A O 1
ATOM 2627 N N . GLY A 1 346 ? 2.447 2.647 3.349 1.00 91.69 346 GLY A N 1
ATOM 2628 C CA . GLY A 1 346 ? 2.240 1.519 4.246 1.00 91.69 346 GLY A CA 1
ATOM 2629 C C . GLY A 1 346 ? 2.377 1.898 5.724 1.00 91.69 346 GLY A C 1
ATOM 2630 O O . GLY A 1 346 ? 3.065 2.859 6.088 1.00 91.69 346 GLY A O 1
ATOM 2631 N N . ASP A 1 347 ? 1.685 1.155 6.590 1.00 93.81 347 ASP A N 1
ATOM 2632 C CA . ASP A 1 347 ? 1.708 1.333 8.046 1.00 93.81 347 ASP A CA 1
ATOM 2633 C C . ASP A 1 347 ? 2.601 0.265 8.691 1.00 93.81 347 ASP A C 1
ATOM 2635 O O . ASP A 1 347 ? 2.297 -0.920 8.598 1.00 93.81 347 ASP A O 1
ATOM 2639 N N . ALA A 1 348 ? 3.677 0.671 9.371 1.00 91.62 348 ALA A N 1
ATOM 2640 C CA . ALA A 1 348 ? 4.823 -0.193 9.677 1.00 91.62 348 ALA A CA 1
ATOM 2641 C C . ALA A 1 348 ? 4.517 -1.461 10.503 1.00 91.62 348 ALA A C 1
ATOM 2643 O O . ALA A 1 348 ? 5.304 -2.409 10.474 1.00 91.62 348 ALA A O 1
ATOM 2644 N N . GLN A 1 349 ? 3.426 -1.471 11.271 1.00 91.81 349 GLN A N 1
ATOM 2645 C CA . GLN A 1 349 ? 2.986 -2.619 12.062 1.00 91.81 349 GLN A CA 1
ATOM 2646 C C . GLN A 1 349 ? 2.733 -3.876 11.223 1.00 91.81 349 GLN A C 1
ATOM 2648 O O . GLN A 1 349 ? 2.207 -3.835 10.114 1.00 91.81 349 GLN A O 1
ATOM 2653 N N . SER A 1 350 ? 2.988 -5.026 11.843 1.00 94.44 350 SER A N 1
ATOM 2654 C CA . SER A 1 350 ? 2.507 -6.316 11.361 1.00 94.44 350 SER A CA 1
ATOM 2655 C C . SER A 1 350 ? 1.508 -6.900 12.358 1.00 94.44 350 SER A C 1
ATOM 2657 O O . SER A 1 350 ? 1.874 -7.266 13.479 1.00 94.44 350 SER A O 1
ATOM 2659 N N . MET A 1 351 ? 0.241 -6.970 11.952 1.00 95.56 351 MET A N 1
ATOM 2660 C CA . MET A 1 351 ? -0.856 -7.468 12.781 1.00 95.56 351 MET A CA 1
ATOM 2661 C C . MET A 1 351 ? -0.887 -9.000 12.826 1.00 95.56 351 MET A C 1
ATOM 2663 O O . MET A 1 351 ? -0.686 -9.670 11.812 1.00 95.56 351 MET A O 1
ATOM 2667 N N . ALA A 1 352 ? -1.206 -9.571 13.987 1.00 95.88 352 ALA A N 1
ATOM 2668 C CA . ALA A 1 352 ? -1.337 -11.014 14.153 1.00 95.88 352 ALA A CA 1
ATOM 2669 C C . ALA A 1 352 ? -2.576 -11.573 13.417 1.00 95.88 352 ALA A C 1
ATOM 2671 O O . ALA A 1 352 ? -3.662 -10.992 13.521 1.00 95.88 352 ALA A O 1
ATOM 2672 N N . PRO A 1 353 ? -2.473 -12.723 12.722 1.00 94.56 353 PRO A N 1
ATOM 2673 C CA . PRO A 1 353 ? -3.625 -13.405 12.135 1.00 94.56 353 PRO A CA 1
ATOM 2674 C C . PRO A 1 353 ? -4.694 -13.718 13.185 1.00 94.56 353 PRO A C 1
ATOM 2676 O O . PRO A 1 353 ? -4.380 -14.229 14.259 1.00 94.56 353 PRO A O 1
ATOM 2679 N N . GLY A 1 354 ? -5.955 -13.419 12.869 1.00 93.81 354 GLY A N 1
ATOM 2680 C CA . GLY A 1 354 ? -7.086 -13.564 13.794 1.00 93.81 354 GLY A CA 1
ATOM 2681 C C . GLY A 1 354 ? -7.308 -12.376 14.740 1.00 93.81 354 GLY A C 1
ATOM 2682 O O . GLY A 1 354 ? -8.386 -12.276 15.316 1.00 93.81 354 GLY A O 1
ATOM 2683 N N . SER A 1 355 ? -6.354 -11.442 14.854 1.00 97.56 355 SER A N 1
ATOM 2684 C CA . SER A 1 355 ? -6.555 -10.211 15.631 1.00 97.56 355 SER A CA 1
ATOM 2685 C C . SER A 1 355 ? -7.620 -9.297 15.004 1.00 97.56 355 SER A C 1
ATOM 2687 O O . SER A 1 355 ? -7.745 -9.237 13.772 1.00 97.56 355 SER A O 1
ATOM 2689 N N . PRO A 1 356 ? -8.331 -8.486 15.813 1.00 98.00 356 PRO A N 1
ATOM 2690 C CA . PRO A 1 356 ? -9.240 -7.462 15.298 1.00 98.00 356 PRO A CA 1
ATOM 2691 C C . PRO A 1 356 ? -8.502 -6.382 14.482 1.00 98.00 356 PRO A C 1
ATOM 2693 O O . PRO A 1 356 ? -9.128 -5.704 13.668 1.00 98.00 356 PRO A O 1
ATOM 2696 N N . PHE A 1 357 ? -7.181 -6.242 14.659 1.00 97.75 357 PHE A N 1
ATOM 2697 C CA . PHE A 1 357 ? -6.324 -5.335 13.889 1.00 97.75 357 PHE A CA 1
ATOM 2698 C C . PHE A 1 357 ? -6.107 -5.829 12.456 1.00 97.75 357 PHE A C 1
ATOM 2700 O O . PHE A 1 357 ? -6.220 -5.058 11.505 1.00 97.75 357 PHE A O 1
ATOM 2707 N N . TYR A 1 358 ? -5.844 -7.129 12.291 1.00 96.62 358 TYR A N 1
ATOM 2708 C CA . TYR A 1 358 ? -5.764 -7.756 10.974 1.00 96.62 358 TYR A CA 1
ATOM 2709 C C . TYR A 1 358 ? -7.128 -7.721 10.271 1.00 96.62 358 TYR A C 1
ATOM 2711 O O . TYR A 1 358 ? -7.213 -7.333 9.106 1.00 96.62 358 TYR A O 1
ATOM 2719 N N . GLN A 1 359 ? -8.206 -8.044 10.996 1.00 96.38 359 GLN A N 1
ATOM 2720 C CA . GLN A 1 359 ? -9.568 -8.015 10.456 1.00 96.38 359 GLN A CA 1
ATOM 2721 C C . GLN A 1 359 ? -9.975 -6.612 9.975 1.00 96.38 359 GLN A C 1
ATOM 2723 O O . GLN A 1 359 ? -10.551 -6.483 8.896 1.00 96.38 359 GLN A O 1
ATOM 2728 N N . ALA A 1 360 ? -9.620 -5.554 10.714 1.00 96.88 360 ALA A N 1
ATOM 2729 C CA . ALA A 1 360 ? -9.888 -4.176 10.304 1.00 96.88 360 ALA A CA 1
ATOM 2730 C C . ALA A 1 360 ? -9.246 -3.823 8.948 1.00 96.88 360 ALA A C 1
ATOM 2732 O O . ALA A 1 360 ? -9.877 -3.134 8.145 1.00 96.88 360 ALA A O 1
ATOM 2733 N N . TYR A 1 361 ? -8.020 -4.293 8.682 1.00 94.50 361 TYR A N 1
ATOM 2734 C CA . TYR A 1 361 ? -7.307 -4.055 7.418 1.00 94.50 361 TYR A CA 1
ATOM 2735 C C . TYR A 1 361 ? -7.836 -4.935 6.275 1.00 94.50 361 TYR A C 1
ATOM 2737 O O . TYR A 1 361 ? -8.046 -4.446 5.164 1.00 94.50 361 TYR A O 1
ATOM 2745 N N . TRP A 1 362 ? -8.124 -6.212 6.551 1.00 94.62 362 TRP A N 1
ATOM 2746 C CA . TRP A 1 362 ? -8.784 -7.127 5.612 1.00 94.62 362 TRP A CA 1
ATOM 2747 C C . TRP A 1 362 ? -10.110 -6.547 5.105 1.00 94.62 362 TRP A C 1
ATOM 2749 O O . TRP A 1 362 ? -10.386 -6.551 3.900 1.00 94.62 362 TRP A O 1
ATOM 2759 N N . ASP A 1 363 ? -10.916 -5.991 6.012 1.00 94.75 363 ASP A N 1
ATOM 2760 C CA . ASP A 1 363 ? -12.223 -5.445 5.672 1.00 94.75 363 ASP A CA 1
ATOM 2761 C C . ASP A 1 363 ? -12.171 -4.174 4.813 1.00 94.75 363 ASP A C 1
ATOM 2763 O O . ASP A 1 363 ? -13.057 -4.011 3.977 1.00 94.75 363 ASP A O 1
ATOM 2767 N N . LEU A 1 364 ? -11.129 -3.334 4.894 1.00 94.75 364 LEU A N 1
ATOM 2768 C CA . LEU A 1 364 ? -10.972 -2.207 3.955 1.00 94.75 364 LEU A CA 1
ATOM 2769 C C . LEU A 1 364 ? -10.888 -2.684 2.497 1.00 94.75 364 LEU A C 1
ATOM 2771 O O . LEU A 1 364 ? -11.489 -2.090 1.602 1.00 94.75 364 LEU A O 1
ATOM 2775 N N . PHE A 1 365 ? -10.183 -3.788 2.245 1.00 95.00 365 PHE A N 1
ATOM 2776 C CA . PHE A 1 365 ? -10.055 -4.357 0.902 1.00 95.00 365 PHE A CA 1
ATOM 2777 C C . PHE A 1 365 ? -11.309 -5.147 0.473 1.00 95.00 365 PHE A C 1
ATOM 2779 O O . PHE A 1 365 ? -11.599 -5.230 -0.724 1.00 95.00 365 PHE A O 1
ATOM 2786 N N . VAL A 1 366 ? -12.095 -5.668 1.425 1.00 95.75 366 VAL A N 1
ATOM 2787 C CA . VAL A 1 366 ? -13.470 -6.153 1.183 1.00 95.75 366 VAL A CA 1
ATOM 2788 C C . VAL A 1 366 ? -14.378 -4.991 0.766 1.00 95.75 366 VAL A C 1
ATOM 2790 O O . VAL A 1 366 ? -15.083 -5.102 -0.238 1.00 95.75 366 VAL A O 1
ATOM 2793 N N . ASP A 1 367 ? -14.326 -3.862 1.475 1.00 97.12 367 ASP A N 1
ATOM 2794 C CA . ASP A 1 367 ? -15.134 -2.677 1.188 1.00 97.12 367 ASP A CA 1
ATOM 2795 C C . ASP A 1 367 ? -14.756 -2.036 -0.153 1.00 97.12 367 ASP A C 1
ATOM 2797 O O . ASP A 1 367 ? -15.648 -1.748 -0.947 1.00 97.12 367 ASP A O 1
ATOM 2801 N N . ALA A 1 368 ? -13.469 -1.942 -0.504 1.00 95.06 368 ALA A N 1
ATOM 2802 C CA . ALA A 1 368 ? -13.035 -1.513 -1.839 1.00 95.06 368 ALA A CA 1
ATOM 2803 C C . ALA A 1 368 ? -13.558 -2.442 -2.960 1.00 95.06 368 ALA A C 1
ATOM 2805 O O . ALA A 1 368 ? -13.951 -1.982 -4.038 1.00 95.06 368 ALA A O 1
ATOM 2806 N N . ALA A 1 369 ? -13.628 -3.756 -2.711 1.00 93.12 369 ALA A N 1
ATOM 2807 C CA . ALA A 1 369 ? -14.196 -4.717 -3.659 1.00 93.12 369 ALA A CA 1
ATOM 2808 C C . ALA A 1 369 ? -15.733 -4.628 -3.771 1.00 93.12 369 ALA A C 1
ATOM 2810 O O . ALA A 1 369 ? -16.273 -4.891 -4.851 1.00 93.12 369 ALA A O 1
ATOM 2811 N N . LEU A 1 370 ? -16.434 -4.243 -2.698 1.00 95.69 370 LEU A N 1
ATOM 2812 C CA . LEU A 1 370 ? -17.883 -3.992 -2.670 1.00 95.69 370 LEU A CA 1
ATOM 2813 C C . LEU A 1 370 ? -18.256 -2.645 -3.304 1.00 95.69 370 LEU A C 1
ATOM 2815 O O . LEU A 1 370 ? -19.177 -2.589 -4.117 1.00 95.69 370 LEU A O 1
ATOM 2819 N N . ALA A 1 371 ? -17.484 -1.593 -3.026 1.00 93.81 371 ALA A N 1
ATOM 2820 C CA . ALA A 1 371 ? -17.553 -0.279 -3.672 1.00 93.81 371 ALA A CA 1
ATOM 2821 C C . ALA A 1 371 ? -17.285 -0.338 -5.190 1.00 93.81 371 ALA A C 1
ATOM 2823 O O . ALA A 1 371 ? -17.445 0.656 -5.895 1.00 93.81 371 ALA A O 1
ATOM 2824 N N . ASN A 1 372 ? -16.896 -1.512 -5.701 1.00 90.94 372 ASN A N 1
ATOM 2825 C CA . ASN A 1 372 ? -16.523 -1.758 -7.084 1.00 90.94 372 ASN A CA 1
ATOM 2826 C C . ASN A 1 372 ? -15.377 -0.837 -7.530 1.00 90.94 372 ASN A C 1
ATOM 2828 O O . ASN A 1 372 ? -15.440 -0.191 -8.577 1.00 90.94 372 ASN A O 1
ATOM 2832 N N . GLN A 1 373 ? -14.320 -0.806 -6.721 1.00 91.88 373 GLN A N 1
ATOM 2833 C CA . GLN A 1 373 ? -13.043 -0.181 -7.039 1.00 91.88 373 GLN A CA 1
ATOM 2834 C C . GLN A 1 373 ? -12.011 -1.252 -7.426 1.00 91.88 373 GLN A C 1
ATOM 2836 O O . GLN A 1 373 ? -12.258 -2.458 -7.334 1.00 91.88 373 GLN A O 1
ATOM 2841 N N . THR A 1 374 ? -10.844 -0.818 -7.893 1.00 91.69 374 THR A N 1
ATOM 2842 C CA . THR A 1 374 ? -9.660 -1.676 -8.032 1.00 91.69 374 THR A CA 1
ATOM 2843 C C . THR A 1 374 ? -8.569 -1.117 -7.131 1.00 91.69 374 THR A C 1
ATOM 2845 O O . THR A 1 374 ? -8.094 -0.014 -7.384 1.00 91.69 374 THR A O 1
ATOM 2848 N N . ALA A 1 375 ? -8.196 -1.866 -6.097 1.00 93.94 375 ALA A N 1
ATOM 2849 C CA . ALA A 1 375 ? -7.049 -1.562 -5.251 1.00 93.94 375 ALA A CA 1
ATOM 2850 C C . ALA A 1 375 ? -5.762 -2.063 -5.923 1.00 93.94 375 ALA A C 1
ATOM 2852 O O . ALA A 1 375 ? -5.714 -3.215 -6.374 1.00 93.94 375 ALA A O 1
ATOM 2853 N N . LEU A 1 376 ? -4.738 -1.215 -5.994 1.00 95.50 376 LEU A N 1
ATOM 2854 C CA . LEU A 1 376 ? -3.392 -1.562 -6.444 1.00 95.50 376 LEU A CA 1
ATOM 2855 C C . LEU A 1 376 ? -2.397 -1.055 -5.400 1.00 95.50 376 LEU A C 1
ATOM 2857 O O . LEU A 1 376 ? -2.353 0.146 -5.166 1.00 95.50 376 LEU A O 1
ATOM 2861 N N . SER A 1 377 ? -1.597 -1.942 -4.814 1.00 96.00 377 SER A N 1
ATOM 2862 C CA . SER A 1 377 ? -0.571 -1.568 -3.832 1.00 96.00 377 SER A CA 1
ATOM 2863 C C . SER A 1 377 ? 0.811 -1.973 -4.331 1.00 96.00 377 SER A C 1
ATOM 2865 O O . SER A 1 377 ? 1.000 -3.083 -4.847 1.00 96.00 377 SER A O 1
ATOM 2867 N N . ALA A 1 378 ? 1.785 -1.081 -4.168 1.00 97.00 378 ALA A N 1
ATOM 2868 C CA . ALA A 1 378 ? 3.198 -1.417 -4.234 1.00 97.00 378 ALA A CA 1
ATOM 2869 C C . ALA A 1 378 ? 3.499 -2.530 -3.214 1.00 97.00 378 ALA A C 1
ATOM 2871 O O . ALA A 1 378 ? 3.015 -2.491 -2.087 1.00 97.00 378 ALA A O 1
ATOM 2872 N N . LEU A 1 379 ? 4.262 -3.555 -3.606 1.00 95.19 379 LEU A N 1
ATOM 2873 C CA . LEU A 1 379 ? 4.594 -4.661 -2.693 1.00 95.19 379 LEU A CA 1
ATOM 2874 C C . LEU A 1 379 ? 5.758 -4.331 -1.738 1.00 95.19 379 LEU A C 1
ATOM 2876 O O . LEU A 1 379 ? 6.053 -5.120 -0.840 1.00 95.19 379 LEU A O 1
ATOM 2880 N N . GLY A 1 380 ? 6.430 -3.200 -1.953 1.00 94.50 380 GLY A N 1
ATOM 2881 C CA . GLY A 1 380 ? 7.586 -2.754 -1.189 1.00 94.50 380 GLY A CA 1
ATOM 2882 C C . GLY A 1 380 ? 8.918 -2.992 -1.903 1.00 94.50 380 GLY A C 1
ATOM 2883 O O . GLY A 1 380 ? 9.040 -3.777 -2.851 1.00 94.50 380 GLY A O 1
ATOM 2884 N N . ASP A 1 381 ? 9.939 -2.301 -1.400 1.00 94.56 381 ASP A N 1
ATOM 2885 C CA . ASP A 1 381 ? 11.276 -2.213 -2.002 1.00 94.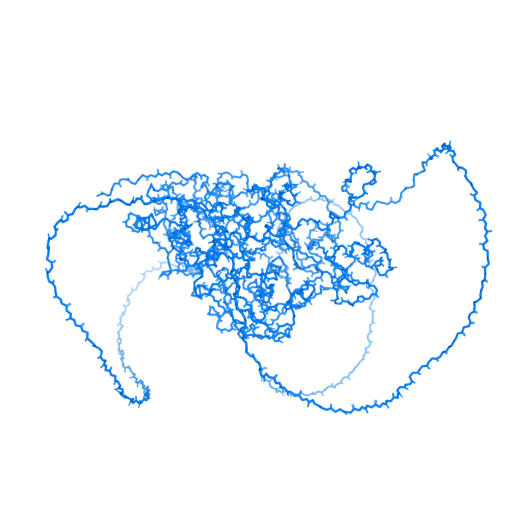56 381 ASP A CA 1
ATOM 2886 C C . ASP A 1 381 ? 12.368 -2.890 -1.145 1.00 94.56 381 ASP A C 1
ATOM 2888 O O . ASP A 1 381 ? 13.571 -2.723 -1.378 1.00 94.56 381 ASP A O 1
ATOM 2892 N N . GLY A 1 382 ? 11.950 -3.646 -0.128 1.00 92.44 382 GLY A N 1
ATOM 2893 C CA . GLY A 1 382 ? 12.808 -4.267 0.879 1.00 92.44 382 GLY A CA 1
ATOM 2894 C C . GLY A 1 382 ? 13.209 -5.715 0.589 1.00 92.44 382 GLY A C 1
ATOM 2895 O O . GLY A 1 382 ? 13.769 -6.379 1.466 1.00 92.44 382 GLY A O 1
ATOM 2896 N N . GLY A 1 383 ? 12.908 -6.236 -0.602 1.00 93.12 383 GLY A N 1
ATOM 2897 C CA . GLY A 1 383 ? 13.242 -7.604 -0.999 1.00 93.12 383 GLY A CA 1
ATOM 2898 C C . GLY A 1 383 ? 12.407 -8.664 -0.277 1.00 93.12 383 GLY A C 1
ATOM 2899 O O . GLY A 1 383 ? 11.407 -8.370 0.372 1.00 93.12 383 GLY A O 1
ATOM 2900 N N . SER A 1 384 ? 12.823 -9.930 -0.340 1.00 92.94 384 SER A N 1
ATOM 2901 C CA . SER A 1 384 ? 12.079 -11.039 0.287 1.00 92.94 384 SER A CA 1
ATOM 2902 C C . SER A 1 384 ? 11.998 -10.979 1.821 1.00 92.94 384 SER A C 1
ATOM 2904 O O . SER A 1 384 ? 11.355 -11.834 2.423 1.00 92.94 384 SER A O 1
ATOM 2906 N N . GLY A 1 385 ? 12.678 -10.020 2.458 1.00 92.50 385 GLY A N 1
ATOM 2907 C CA . GLY A 1 385 ? 12.583 -9.732 3.890 1.00 92.50 385 GLY A CA 1
ATOM 2908 C C . GLY A 1 385 ? 11.805 -8.454 4.228 1.00 92.50 385 GLY A C 1
ATOM 2909 O O . GLY A 1 385 ? 11.704 -8.154 5.411 1.00 92.50 385 GLY A O 1
ATOM 2910 N N . ASN A 1 386 ? 11.300 -7.704 3.238 1.00 93.00 386 ASN A N 1
ATOM 2911 C CA . ASN A 1 386 ? 10.634 -6.395 3.359 1.00 93.00 386 ASN A CA 1
ATOM 2912 C C . ASN A 1 386 ? 11.248 -5.469 4.434 1.00 93.00 386 ASN A C 1
ATOM 2914 O O . ASN A 1 386 ? 10.629 -5.178 5.455 1.00 93.00 386 ASN A O 1
ATOM 2918 N N . GLU A 1 387 ? 12.522 -5.104 4.245 1.00 91.75 387 GLU A N 1
ATOM 2919 C CA . GLU A 1 387 ? 13.373 -4.308 5.159 1.00 91.75 387 GLU A CA 1
ATOM 2920 C C . GLU A 1 387 ? 13.568 -4.874 6.590 1.00 91.75 387 GLU A C 1
ATOM 2922 O O . GLU A 1 387 ? 14.348 -4.335 7.380 1.00 91.75 387 GLU A O 1
ATOM 2927 N N . THR A 1 388 ? 12.923 -5.994 6.931 1.00 92.56 388 THR A N 1
ATOM 2928 C CA . THR A 1 388 ? 12.855 -6.556 8.284 1.00 92.56 388 THR A CA 1
ATOM 2929 C C . THR A 1 388 ? 13.988 -7.557 8.517 1.00 92.56 388 THR A C 1
ATOM 2931 O O . THR A 1 388 ? 13.959 -8.697 8.055 1.00 92.56 388 THR A O 1
ATOM 2934 N N . GLY A 1 389 ? 15.001 -7.144 9.283 1.00 90.50 389 GLY A N 1
ATOM 2935 C CA . GLY A 1 389 ? 16.218 -7.919 9.574 1.00 90.50 389 GLY A CA 1
ATOM 2936 C C . GLY A 1 389 ? 16.064 -9.107 10.541 1.00 90.50 389 GLY A C 1
ATOM 2937 O O . GLY A 1 389 ? 16.957 -9.334 11.355 1.00 90.50 389 GLY A O 1
ATOM 2938 N N . ASN A 1 390 ? 14.955 -9.851 10.490 1.00 92.56 390 ASN A N 1
ATOM 2939 C CA . ASN A 1 390 ? 14.657 -10.967 11.405 1.00 92.56 390 ASN A CA 1
ATOM 2940 C C . ASN A 1 390 ? 15.239 -12.332 10.973 1.00 92.56 390 ASN A C 1
ATOM 2942 O O . ASN A 1 390 ? 15.376 -13.229 11.807 1.00 92.56 390 ASN A O 1
ATOM 2946 N N . GLY A 1 391 ? 15.588 -12.496 9.692 1.00 90.62 391 GLY A N 1
ATOM 2947 C CA . GLY A 1 391 ? 16.046 -13.765 9.105 1.00 90.62 391 GLY A CA 1
ATOM 2948 C C . GLY A 1 391 ? 14.937 -14.652 8.517 1.00 90.62 391 GLY A C 1
ATOM 2949 O O . GLY A 1 391 ? 15.227 -15.742 8.024 1.00 90.62 391 GLY A O 1
ATOM 2950 N N . LEU A 1 392 ? 13.682 -14.194 8.539 1.00 92.81 392 LEU A N 1
ATOM 2951 C CA . LEU A 1 392 ? 12.552 -14.826 7.853 1.00 92.81 392 LEU A CA 1
ATOM 2952 C C . LEU A 1 392 ? 12.324 -14.206 6.466 1.00 92.81 392 LEU A C 1
ATOM 2954 O O . LEU A 1 392 ? 12.986 -13.243 6.077 1.00 92.81 392 LEU A O 1
ATOM 2958 N N . THR A 1 393 ? 11.357 -14.751 5.726 1.00 94.00 393 THR A N 1
ATOM 2959 C CA . THR A 1 393 ? 10.705 -14.011 4.646 1.00 94.00 393 THR A CA 1
ATOM 2960 C C . THR A 1 393 ? 9.541 -13.203 5.205 1.00 94.00 393 THR A C 1
ATOM 2962 O O . THR A 1 393 ? 8.758 -13.711 6.014 1.00 94.00 393 THR A O 1
ATOM 2965 N N . ASN A 1 394 ? 9.446 -11.945 4.773 1.00 94.44 394 ASN A N 1
ATOM 2966 C CA . ASN A 1 394 ? 8.419 -11.002 5.206 1.00 94.44 394 ASN A CA 1
ATOM 2967 C C . ASN A 1 394 ? 7.852 -10.248 3.999 1.00 94.44 394 ASN A C 1
ATOM 2969 O O . ASN A 1 394 ? 8.533 -10.065 2.988 1.00 94.44 394 ASN A O 1
ATOM 2973 N N . LEU A 1 395 ? 6.612 -9.792 4.136 1.00 94.31 395 LEU A N 1
ATOM 2974 C CA . LEU A 1 395 ? 5.916 -8.870 3.240 1.00 94.31 395 LEU A CA 1
ATOM 2975 C C . LEU A 1 395 ? 5.261 -7.783 4.102 1.00 94.31 395 LEU A C 1
ATOM 2977 O O . LEU A 1 395 ? 5.284 -7.885 5.329 1.00 94.31 395 LEU A O 1
ATOM 2981 N N . GLU A 1 396 ? 4.663 -6.765 3.489 1.00 90.88 396 GLU A N 1
ATOM 2982 C CA . GLU A 1 396 ? 3.847 -5.810 4.239 1.00 90.88 396 GLU A CA 1
ATOM 2983 C C . GLU A 1 396 ? 2.417 -6.339 4.419 1.00 90.88 396 GLU A C 1
ATOM 2985 O O . GLU A 1 396 ? 1.567 -6.273 3.534 1.00 90.88 396 GLU A O 1
ATOM 2990 N N . TYR A 1 397 ? 2.176 -6.948 5.582 1.00 90.88 397 TYR A N 1
ATOM 2991 C CA . TYR A 1 397 ? 0.961 -7.718 5.887 1.00 90.88 397 TYR A CA 1
ATOM 2992 C C . TYR A 1 397 ? -0.323 -6.879 6.014 1.00 90.88 397 TYR A C 1
ATOM 2994 O O . TYR A 1 397 ? -1.422 -7.419 6.147 1.00 90.88 397 TYR A O 1
ATOM 3002 N N . ASN A 1 398 ? -0.185 -5.557 5.953 1.00 88.38 398 ASN A N 1
ATOM 3003 C CA . ASN A 1 398 ? -1.269 -4.590 5.847 1.00 88.38 398 ASN A CA 1
ATOM 3004 C C . ASN A 1 398 ? -1.889 -4.598 4.429 1.00 88.38 398 ASN A C 1
ATOM 3006 O O . ASN A 1 398 ? -3.105 -4.761 4.286 1.00 88.38 398 ASN A O 1
ATOM 3010 N N . CYS A 1 399 ? -1.067 -4.526 3.377 1.00 85.25 399 CYS A N 1
ATOM 3011 C CA . CYS A 1 399 ? -1.479 -4.336 1.989 1.00 85.25 399 CYS A CA 1
ATOM 3012 C C . CYS A 1 399 ? -1.642 -5.648 1.206 1.00 85.25 399 CYS A C 1
ATOM 3014 O O . CYS A 1 399 ? -2.320 -5.654 0.178 1.00 85.25 399 CYS A O 1
ATOM 3016 N N . THR A 1 400 ? -1.109 -6.782 1.691 1.00 91.06 400 THR A N 1
ATOM 3017 C CA . THR A 1 400 ? -1.139 -8.102 1.017 1.00 91.06 400 THR A CA 1
ATOM 3018 C C . THR A 1 400 ? -2.533 -8.728 0.838 1.00 91.06 400 THR A C 1
ATOM 3020 O O . THR A 1 400 ? -2.656 -9.915 0.539 1.00 91.06 400 THR A O 1
ATOM 3023 N N . GLN A 1 401 ? -3.628 -7.985 0.965 1.00 89.75 401 GLN A N 1
ATOM 3024 C CA . GLN A 1 401 ? -4.983 -8.536 0.976 1.00 89.75 401 GLN A CA 1
ATOM 3025 C C . GLN A 1 401 ? -5.370 -9.244 -0.348 1.00 89.75 401 GLN A C 1
ATOM 3027 O O . GLN A 1 401 ? -4.904 -8.882 -1.439 1.00 89.75 401 GLN A O 1
ATOM 3032 N N . PRO A 1 402 ? -6.238 -10.276 -0.315 1.00 90.00 402 PRO A N 1
ATOM 3033 C CA . PRO A 1 402 ? -6.581 -11.085 -1.492 1.00 90.00 402 PRO A CA 1
ATOM 3034 C C . PRO A 1 402 ? -7.622 -10.430 -2.414 1.00 90.00 402 PRO A C 1
ATOM 3036 O O . PRO A 1 402 ? -8.094 -11.053 -3.366 1.00 90.00 402 PRO A O 1
ATOM 3039 N N . TYR A 1 403 ? -7.969 -9.162 -2.178 1.00 89.94 403 TYR A N 1
ATOM 3040 C CA . TYR A 1 403 ? -8.869 -8.372 -3.028 1.00 89.94 403 TYR A CA 1
ATOM 3041 C C . TYR A 1 403 ? -8.160 -7.218 -3.769 1.00 89.94 403 TYR A C 1
ATOM 3043 O O . TYR A 1 403 ? -8.712 -6.715 -4.749 1.00 89.94 403 TYR A O 1
ATOM 3051 N N . GLY A 1 404 ? -6.931 -6.859 -3.366 1.00 90.06 404 GLY A N 1
ATOM 3052 C CA . GLY A 1 404 ? -6.062 -5.895 -4.056 1.00 90.06 404 GLY A CA 1
ATOM 3053 C C . GLY A 1 404 ? -4.996 -6.552 -4.941 1.00 90.06 404 GLY A C 1
ATOM 3054 O O . GLY A 1 404 ? -4.586 -7.692 -4.707 1.00 90.06 404 GLY A O 1
ATOM 3055 N N . LEU A 1 405 ? -4.564 -5.843 -5.986 1.00 92.88 405 LEU A N 1
ATOM 3056 C CA . LEU A 1 405 ? -3.453 -6.246 -6.853 1.00 92.88 405 LEU A CA 1
ATOM 3057 C C . LEU A 1 405 ? -2.119 -5.829 -6.231 1.00 92.88 405 LEU A C 1
ATOM 3059 O O . LEU A 1 405 ? -1.855 -4.637 -6.094 1.00 92.88 405 LEU A O 1
ATOM 3063 N N . LEU A 1 406 ? -1.261 -6.803 -5.933 1.00 95.50 406 LEU A N 1
ATOM 3064 C CA . LEU A 1 406 ? 0.093 -6.540 -5.445 1.00 95.50 406 LEU A CA 1
ATOM 3065 C C . LEU A 1 406 ? 1.047 -6.341 -6.623 1.00 95.50 406 LEU A C 1
ATOM 3067 O O . LEU A 1 406 ? 1.192 -7.239 -7.463 1.00 95.50 406 LEU A O 1
ATOM 3071 N N . VAL A 1 407 ? 1.693 -5.177 -6.674 1.00 97.31 407 VAL A N 1
ATOM 3072 C CA . VAL A 1 407 ? 2.565 -4.750 -7.772 1.00 97.31 407 VAL A CA 1
ATOM 3073 C C . VAL A 1 407 ? 4.029 -4.819 -7.341 1.00 97.31 407 VAL A C 1
ATOM 3075 O O . VAL A 1 407 ? 4.497 -4.027 -6.527 1.00 97.31 407 VAL A O 1
ATOM 3078 N N . GLY A 1 408 ? 4.758 -5.786 -7.898 1.00 97.44 408 GLY A N 1
ATOM 3079 C CA . GLY A 1 408 ? 6.198 -5.943 -7.701 1.00 97.44 408 GLY A CA 1
ATOM 3080 C C . GLY A 1 408 ? 7.042 -5.258 -8.779 1.00 97.44 408 GLY A C 1
ATOM 3081 O O . GLY A 1 408 ? 6.544 -4.782 -9.803 1.00 97.44 408 GLY A O 1
ATOM 3082 N N . GLY A 1 409 ? 8.351 -5.252 -8.557 1.00 97.25 409 GLY A N 1
ATOM 3083 C CA . GLY A 1 409 ? 9.330 -4.528 -9.354 1.00 97.25 409 GLY A CA 1
ATOM 3084 C C . GLY A 1 409 ? 10.143 -5.403 -10.305 1.00 97.25 409 GLY A C 1
ATOM 3085 O O . GLY A 1 409 ? 10.810 -6.362 -9.907 1.00 97.25 409 GLY A O 1
ATOM 3086 N N . SER A 1 410 ? 10.155 -5.023 -11.577 1.00 97.31 410 SER A N 1
ATOM 3087 C CA . SER A 1 410 ? 11.073 -5.550 -12.587 1.00 97.31 410 SER A CA 1
ATOM 3088 C C . SER A 1 410 ? 12.143 -4.523 -12.961 1.00 97.31 410 SER A C 1
ATOM 3090 O O . SER A 1 410 ? 11.994 -3.327 -12.728 1.00 97.31 410 SER A O 1
ATOM 3092 N N . SER A 1 411 ? 13.237 -4.984 -13.558 1.00 96.19 411 SER A N 1
ATOM 3093 C CA . SER A 1 411 ? 14.154 -4.127 -14.302 1.00 96.19 411 SER A CA 1
ATOM 3094 C C . SER A 1 411 ? 13.961 -4.376 -15.790 1.00 96.19 411 SER A C 1
ATOM 3096 O O . SER A 1 411 ? 14.310 -5.448 -16.307 1.00 96.19 411 SER A O 1
ATOM 3098 N N . LEU A 1 412 ? 13.399 -3.387 -16.477 1.00 95.69 412 LEU A N 1
ATOM 3099 C CA . LEU A 1 412 ? 13.234 -3.376 -17.920 1.00 95.69 412 LEU A CA 1
ATOM 3100 C C . LEU A 1 412 ? 14.522 -2.862 -18.566 1.00 95.69 412 LEU A C 1
ATOM 3102 O O . LEU A 1 412 ? 15.039 -1.795 -18.246 1.00 95.69 412 LEU A O 1
ATOM 3106 N N . SER A 1 413 ? 15.037 -3.615 -19.533 1.00 95.56 413 SER A N 1
ATOM 3107 C CA . SER A 1 413 ? 16.164 -3.206 -20.366 1.00 95.56 413 SER A CA 1
ATOM 3108 C C . SER A 1 413 ? 15.714 -3.029 -21.813 1.00 95.56 413 SER A C 1
ATOM 3110 O O . SER A 1 413 ? 15.383 -3.993 -22.512 1.00 95.56 413 SER A O 1
ATOM 3112 N N . VAL A 1 414 ? 15.768 -1.787 -22.295 1.00 94.69 414 VAL A N 1
ATOM 3113 C CA . VAL A 1 414 ? 15.880 -1.522 -23.736 1.00 94.69 414 VAL A CA 1
ATOM 3114 C C . VAL A 1 414 ? 17.265 -1.961 -24.233 1.00 94.69 414 VAL A C 1
ATOM 3116 O O . VAL A 1 414 ? 18.191 -2.093 -23.428 1.00 94.69 414 VAL A O 1
ATOM 3119 N N . LEU A 1 415 ? 17.441 -2.196 -25.538 1.00 94.12 415 LEU A N 1
ATOM 3120 C CA . LEU A 1 415 ? 18.702 -2.728 -26.085 1.00 94.12 415 LEU A CA 1
ATOM 3121 C C . LEU A 1 415 ? 19.940 -1.908 -25.667 1.00 94.12 415 LEU A C 1
ATOM 3123 O O . LEU A 1 415 ? 20.966 -2.497 -25.338 1.00 94.12 415 LEU A O 1
ATOM 3127 N N . GLY A 1 416 ? 19.851 -0.576 -25.630 1.00 92.12 416 GLY A N 1
ATOM 3128 C CA . GLY A 1 416 ? 20.948 0.298 -25.201 1.00 92.12 416 GLY A CA 1
ATOM 3129 C C . GLY A 1 416 ? 21.342 0.089 -23.735 1.00 92.12 416 GLY A C 1
ATOM 3130 O O . GLY A 1 416 ? 22.526 -0.029 -23.431 1.00 92.12 416 GLY A O 1
ATOM 3131 N N . GLY A 1 417 ? 20.357 -0.048 -22.841 1.00 92.69 417 GLY A N 1
ATOM 3132 C CA . GLY A 1 417 ? 20.587 -0.392 -21.435 1.00 92.69 417 GLY A CA 1
ATOM 3133 C C . GLY A 1 417 ? 21.164 -1.801 -21.268 1.00 92.69 417 GLY A C 1
ATOM 3134 O O . GLY A 1 417 ? 22.098 -1.995 -20.499 1.00 92.69 417 GLY A O 1
ATOM 3135 N N . ALA A 1 418 ? 20.687 -2.771 -22.055 1.00 94.88 418 ALA A N 1
ATOM 3136 C CA . ALA A 1 418 ? 21.217 -4.134 -22.046 1.00 94.88 418 ALA A CA 1
ATOM 3137 C C . ALA A 1 418 ? 22.673 -4.218 -22.546 1.00 94.88 418 ALA A C 1
ATOM 3139 O O . ALA A 1 418 ? 23.456 -5.003 -22.019 1.00 94.88 418 ALA A O 1
ATOM 3140 N N . LEU A 1 419 ? 23.050 -3.400 -23.536 1.00 93.50 419 LEU A N 1
ATOM 3141 C CA . LEU A 1 419 ? 24.432 -3.261 -24.016 1.00 93.50 419 LEU A CA 1
ATOM 3142 C C . LEU A 1 419 ? 25.354 -2.584 -22.987 1.00 93.50 419 LEU A C 1
ATOM 3144 O O . LEU A 1 419 ? 26.547 -2.878 -22.958 1.00 93.50 419 LEU A O 1
ATOM 3148 N N . ALA A 1 420 ? 24.812 -1.687 -22.159 1.00 92.31 420 ALA A N 1
ATOM 3149 C CA . ALA A 1 420 ? 25.541 -0.990 -21.099 1.00 92.31 420 ALA A CA 1
ATOM 3150 C C . ALA A 1 420 ? 25.698 -1.813 -19.804 1.00 92.31 420 ALA A C 1
ATOM 3152 O O . ALA A 1 420 ? 26.476 -1.425 -18.931 1.00 92.31 420 ALA A O 1
ATOM 3153 N N . ASP A 1 421 ? 24.971 -2.926 -19.664 1.00 94.06 421 ASP A N 1
ATOM 3154 C CA . ASP A 1 421 ? 24.989 -3.782 -18.477 1.00 94.06 421 ASP A CA 1
ATOM 3155 C C . ASP A 1 421 ? 25.913 -5.008 -18.668 1.00 94.06 421 ASP A C 1
ATOM 3157 O O . ASP A 1 421 ? 25.592 -5.914 -19.449 1.00 94.06 421 ASP A O 1
ATOM 3161 N N . PRO A 1 422 ? 27.031 -5.118 -17.921 1.00 92.69 422 PRO A N 1
ATOM 3162 C CA . PRO A 1 422 ? 27.963 -6.241 -18.045 1.00 92.69 422 PRO A CA 1
ATOM 3163 C C . PRO A 1 422 ? 27.357 -7.593 -17.627 1.00 92.69 422 PRO A C 1
ATOM 3165 O O . PRO A 1 422 ? 27.868 -8.638 -18.029 1.00 92.69 422 PRO A O 1
ATOM 3168 N N . THR A 1 423 ? 26.270 -7.597 -16.850 1.00 94.69 423 THR A N 1
ATOM 3169 C CA . THR A 1 423 ? 25.547 -8.809 -16.431 1.00 94.69 423 THR A CA 1
ATOM 3170 C C . THR A 1 423 ? 24.612 -9.352 -17.517 1.00 94.69 423 THR A C 1
ATOM 3172 O O . THR A 1 423 ? 24.251 -10.528 -17.472 1.00 94.69 423 THR A O 1
ATOM 3175 N N . LEU A 1 424 ? 24.245 -8.531 -18.512 1.00 96.06 424 LEU A N 1
ATOM 3176 C CA . LEU A 1 424 ? 23.448 -8.934 -19.677 1.00 96.06 424 LEU A CA 1
ATOM 3177 C C . LEU A 1 424 ? 24.301 -9.120 -20.936 1.00 96.06 424 LEU A C 1
ATOM 3179 O O . LEU A 1 424 ? 24.017 -10.025 -21.726 1.00 96.06 424 LEU A O 1
ATOM 3183 N N . LEU A 1 425 ? 25.335 -8.288 -21.117 1.00 95.56 425 LEU A N 1
ATOM 3184 C CA . LEU A 1 425 ? 26.116 -8.170 -22.350 1.00 95.56 425 LEU A CA 1
ATOM 3185 C C . LEU A 1 425 ? 26.585 -9.529 -22.892 1.00 95.56 425 LEU A C 1
ATOM 3187 O O . LEU A 1 425 ? 26.081 -9.990 -23.913 1.00 95.56 425 LEU A O 1
ATOM 3191 N N . THR A 1 426 ? 27.490 -10.212 -22.192 1.00 95.25 426 THR A N 1
ATOM 3192 C CA . THR A 1 426 ? 28.042 -11.498 -22.651 1.00 95.25 426 THR A CA 1
ATOM 3193 C C . THR A 1 426 ? 27.105 -12.708 -22.518 1.00 95.25 426 THR A C 1
ATOM 3195 O O . THR A 1 426 ? 27.091 -13.526 -23.439 1.00 95.25 426 THR A O 1
ATOM 3198 N N . PRO A 1 427 ? 26.306 -12.895 -21.445 1.00 95.12 427 PRO A N 1
ATOM 3199 C CA . PRO A 1 427 ? 25.453 -14.083 -21.342 1.00 95.12 427 PRO A CA 1
ATOM 3200 C C . PRO A 1 427 ? 24.176 -14.024 -22.197 1.00 95.12 427 PRO A C 1
ATOM 3202 O O . PRO A 1 427 ? 23.583 -15.076 -22.439 1.00 95.12 427 PRO A O 1
ATOM 3205 N N . ILE A 1 428 ? 23.725 -12.837 -22.631 1.00 97.00 428 ILE A N 1
ATOM 3206 C CA . ILE A 1 428 ? 22.439 -12.664 -23.330 1.00 97.00 428 ILE A CA 1
ATOM 3207 C C . ILE A 1 428 ? 22.571 -11.815 -24.603 1.00 97.00 428 ILE A C 1
ATOM 3209 O O . ILE A 1 428 ? 22.151 -12.273 -25.666 1.00 97.00 428 ILE A O 1
ATOM 3213 N N . VAL A 1 429 ? 23.144 -10.609 -24.543 1.00 97.00 429 VAL A N 1
ATOM 3214 C CA . VAL A 1 429 ? 23.122 -9.669 -25.686 1.00 97.00 429 VAL A CA 1
ATOM 3215 C C . VAL A 1 429 ? 24.020 -10.130 -26.837 1.00 97.00 429 VAL A C 1
ATOM 3217 O O . VAL A 1 429 ? 23.558 -10.195 -27.976 1.00 97.00 429 VAL A O 1
ATOM 3220 N N . GLU A 1 430 ? 25.273 -10.500 -26.563 1.00 97.50 430 GLU A N 1
ATOM 3221 C CA . GLU A 1 430 ? 26.221 -10.975 -27.579 1.00 97.50 430 GLU A CA 1
ATOM 3222 C C . GLU A 1 430 ? 25.703 -12.241 -28.306 1.00 97.50 430 GLU A C 1
ATOM 3224 O O . GLU A 1 430 ? 25.654 -12.218 -29.540 1.00 97.50 430 GLU A O 1
ATOM 3229 N N . PRO A 1 431 ? 25.211 -13.300 -27.620 1.00 97.94 431 PRO A N 1
ATOM 3230 C CA . PRO A 1 431 ? 24.546 -14.430 -28.276 1.00 97.94 431 PRO A CA 1
ATOM 3231 C C . PRO A 1 431 ? 23.306 -14.033 -29.088 1.00 97.94 431 PRO A C 1
ATOM 3233 O O . PRO A 1 431 ? 23.141 -14.487 -30.221 1.00 97.94 431 PRO A O 1
ATOM 3236 N N . ALA A 1 432 ? 22.441 -13.168 -28.548 1.00 97.50 432 ALA A N 1
ATOM 3237 C CA . ALA A 1 432 ? 21.213 -12.745 -29.219 1.00 97.50 432 ALA A CA 1
ATOM 3238 C C . ALA A 1 432 ? 21.499 -11.978 -30.524 1.00 97.50 432 ALA A C 1
ATOM 3240 O O . ALA A 1 432 ? 20.850 -12.224 -31.543 1.00 97.50 432 ALA A O 1
ATOM 3241 N N . LEU A 1 433 ? 22.502 -11.094 -30.526 1.00 96.62 433 LEU A N 1
ATOM 3242 C CA . LEU A 1 433 ? 22.965 -10.378 -31.721 1.00 96.62 433 LEU A CA 1
ATOM 3243 C C . LEU A 1 433 ? 23.712 -11.293 -32.706 1.00 96.62 433 LEU A C 1
ATOM 3245 O O . LEU A 1 433 ? 23.592 -11.106 -33.916 1.00 96.62 433 LEU A O 1
ATOM 3249 N N . ALA A 1 434 ? 24.420 -12.315 -32.214 1.00 97.31 434 ALA A N 1
ATOM 3250 C CA . ALA A 1 434 ? 25.053 -13.348 -33.040 1.00 97.31 434 ALA A CA 1
ATOM 3251 C C . ALA A 1 434 ? 24.054 -14.336 -33.683 1.00 97.31 434 ALA A C 1
ATOM 3253 O O . ALA A 1 434 ? 24.448 -15.142 -34.528 1.00 97.31 434 ALA A O 1
ATOM 3254 N N . GLY A 1 435 ? 22.769 -14.273 -33.316 1.00 96.81 435 GLY A N 1
ATOM 3255 C CA . GLY A 1 435 ? 21.726 -15.151 -33.846 1.00 96.81 435 GLY A CA 1
ATOM 3256 C C . GLY A 1 435 ? 21.586 -16.485 -33.107 1.00 96.81 435 GLY A C 1
ATOM 3257 O O . GLY A 1 435 ? 21.075 -17.440 -33.697 1.00 96.81 435 GLY A O 1
ATOM 3258 N N . ASP A 1 436 ? 22.027 -16.576 -31.847 1.00 98.00 436 ASP A N 1
ATOM 3259 C CA . ASP A 1 436 ? 21.826 -17.770 -31.024 1.00 98.00 436 ASP A CA 1
ATOM 3260 C C . ASP A 1 436 ? 20.331 -18.073 -30.877 1.00 98.00 436 ASP A C 1
ATOM 3262 O O . ASP A 1 436 ? 19.543 -17.287 -30.342 1.00 98.00 436 ASP A O 1
ATOM 3266 N N . ARG A 1 437 ? 19.939 -19.243 -31.382 1.00 96.62 437 ARG A N 1
ATOM 3267 C CA . ARG A 1 437 ? 18.541 -19.655 -31.456 1.00 96.62 437 ARG A CA 1
ATOM 3268 C C . ARG A 1 437 ? 17.911 -19.815 -30.074 1.00 96.62 437 ARG A C 1
ATOM 3270 O O . ARG A 1 437 ? 16.746 -19.458 -29.914 1.00 96.62 437 ARG A O 1
ATOM 3277 N N . ASP A 1 438 ? 18.630 -20.366 -29.106 1.00 96.38 438 ASP A N 1
ATOM 3278 C CA . ASP A 1 438 ? 18.054 -20.746 -27.817 1.00 96.38 438 ASP A CA 1
ATOM 3279 C C . ASP A 1 438 ? 17.947 -19.532 -26.887 1.00 96.38 438 ASP A C 1
ATOM 3281 O O . ASP A 1 438 ? 16.965 -19.409 -26.152 1.00 96.38 438 ASP A O 1
ATOM 3285 N N . VAL A 1 439 ? 18.880 -18.579 -26.984 1.00 97.12 439 VAL A N 1
ATOM 3286 C CA . VAL A 1 439 ? 18.751 -17.258 -26.351 1.00 97.12 439 VAL A CA 1
ATOM 3287 C C . VAL A 1 439 ? 17.615 -16.458 -26.995 1.00 97.12 439 VAL A C 1
ATOM 3289 O O . VAL A 1 439 ? 16.769 -15.932 -26.274 1.00 97.12 439 VAL A O 1
ATOM 3292 N N . ILE A 1 440 ? 17.504 -16.435 -28.329 1.00 96.94 440 ILE A N 1
ATOM 3293 C CA . ILE A 1 440 ? 16.393 -15.751 -29.017 1.00 96.94 440 ILE A CA 1
ATOM 3294 C C . ILE A 1 440 ? 15.030 -16.345 -28.626 1.00 96.94 440 ILE A C 1
ATOM 3296 O O . ILE A 1 440 ? 14.107 -15.583 -28.349 1.00 96.94 440 ILE A O 1
ATOM 3300 N N . TRP A 1 441 ? 14.879 -17.672 -28.526 1.00 96.38 441 TRP A N 1
ATOM 3301 C CA . TRP A 1 441 ? 13.612 -18.270 -28.073 1.00 96.38 441 TRP A CA 1
ATOM 3302 C C . TRP A 1 441 ? 13.265 -17.934 -26.618 1.00 96.38 441 TRP A C 1
ATOM 3304 O O . TRP A 1 441 ? 12.084 -17.772 -26.313 1.00 96.38 441 TRP A O 1
ATOM 3314 N N . ARG A 1 442 ? 14.258 -17.772 -25.731 1.00 95.50 442 ARG A N 1
ATOM 3315 C CA . ARG A 1 442 ? 14.027 -17.283 -24.359 1.00 95.50 442 ARG A CA 1
ATOM 3316 C C . ARG A 1 442 ? 13.546 -15.834 -24.354 1.00 95.50 442 ARG A C 1
ATOM 3318 O O . ARG A 1 442 ? 12.560 -15.542 -23.688 1.00 95.50 442 ARG A O 1
ATOM 3325 N N . LEU A 1 443 ? 14.185 -14.957 -25.130 1.00 96.31 443 LEU A N 1
ATOM 3326 C CA . LEU A 1 443 ? 13.785 -13.550 -25.245 1.00 96.31 443 LEU A CA 1
ATOM 3327 C C . LEU A 1 443 ? 12.380 -13.403 -25.853 1.00 96.31 443 LEU A C 1
ATOM 3329 O O . LEU A 1 443 ? 11.580 -12.625 -25.345 1.00 96.31 443 LEU A O 1
ATOM 3333 N N . ILE A 1 444 ? 12.036 -14.195 -26.876 1.00 95.56 444 ILE A N 1
ATOM 3334 C CA . ILE A 1 444 ? 10.671 -14.253 -27.438 1.00 95.56 444 ILE A CA 1
ATOM 3335 C C . ILE A 1 444 ? 9.662 -14.718 -26.375 1.00 95.56 444 ILE A C 1
ATOM 3337 O O . ILE A 1 444 ? 8.576 -14.150 -26.273 1.00 95.56 444 ILE A O 1
ATOM 3341 N N . GLY A 1 445 ? 10.020 -15.708 -25.548 1.00 93.38 445 GLY A N 1
ATOM 3342 C CA . GLY A 1 445 ? 9.213 -16.126 -24.396 1.00 93.38 445 GLY A CA 1
ATOM 3343 C C . GLY A 1 445 ? 9.029 -15.024 -23.344 1.00 93.38 445 GLY A C 1
ATOM 3344 O O . GLY A 1 445 ? 7.969 -14.944 -22.732 1.00 93.38 445 GLY A O 1
ATOM 3345 N N . GLY A 1 446 ? 10.023 -14.144 -23.191 1.00 89.25 446 GLY A N 1
ATOM 3346 C CA . GLY A 1 446 ? 9.972 -12.914 -22.394 1.00 89.25 446 GLY A CA 1
ATOM 3347 C C . GLY A 1 446 ? 9.358 -11.701 -23.109 1.00 89.25 446 GLY A C 1
ATOM 3348 O O . GLY A 1 446 ? 9.536 -10.584 -22.641 1.00 89.25 446 GLY A O 1
ATOM 3349 N N . GLY A 1 447 ? 8.665 -11.886 -24.239 1.00 90.19 447 GLY A N 1
ATOM 3350 C CA . GLY A 1 447 ? 7.925 -10.820 -24.926 1.00 90.19 447 GLY A CA 1
ATOM 3351 C C . GLY A 1 447 ? 8.653 -10.114 -26.076 1.00 90.19 447 GLY A C 1
ATOM 3352 O O . GLY A 1 447 ? 8.076 -9.211 -26.682 1.00 90.19 447 GLY A O 1
ATOM 3353 N N . LEU A 1 448 ? 9.878 -10.513 -26.441 1.00 93.88 448 LEU A N 1
ATOM 3354 C CA . LEU A 1 448 ? 10.601 -9.894 -27.557 1.00 93.88 448 LEU A CA 1
ATOM 3355 C C . LEU A 1 448 ? 9.895 -10.137 -28.908 1.00 93.88 448 LEU A C 1
ATOM 3357 O O . LEU A 1 448 ? 9.813 -11.264 -29.395 1.00 93.88 448 LEU A O 1
ATOM 3361 N N . THR A 1 449 ? 9.444 -9.059 -29.555 1.00 91.75 449 THR A N 1
ATOM 3362 C CA . THR A 1 449 ? 8.681 -9.100 -30.822 1.00 91.75 449 THR A CA 1
ATOM 3363 C C . THR A 1 449 ? 9.513 -8.860 -32.087 1.00 91.75 449 THR A C 1
ATOM 3365 O O . THR A 1 449 ? 9.019 -9.063 -33.195 1.00 91.75 449 THR A O 1
ATOM 3368 N N . THR A 1 450 ? 10.763 -8.411 -31.954 1.00 93.44 450 THR A N 1
ATOM 3369 C CA . THR A 1 450 ? 11.655 -8.035 -33.067 1.00 93.44 450 THR A CA 1
ATOM 3370 C C . THR A 1 450 ? 12.996 -8.750 -32.918 1.00 93.44 450 THR A C 1
ATOM 3372 O O . THR A 1 450 ? 13.503 -8.874 -31.808 1.00 93.44 450 THR A O 1
ATOM 3375 N N . LEU A 1 451 ? 13.592 -9.222 -34.020 1.00 93.44 451 LEU A N 1
ATOM 3376 C CA . LEU A 1 451 ? 14.902 -9.884 -33.967 1.00 93.44 451 LEU A CA 1
ATOM 3377 C C . LEU A 1 451 ? 15.978 -8.933 -33.398 1.00 93.44 451 LEU A C 1
ATOM 3379 O O . LEU A 1 451 ? 16.014 -7.778 -33.824 1.00 93.44 451 LEU A O 1
ATOM 3383 N N . PRO A 1 452 ? 16.889 -9.398 -32.516 1.00 94.25 452 PRO A N 1
ATOM 3384 C CA . PRO A 1 452 ? 17.883 -8.543 -31.857 1.00 94.25 452 PRO A CA 1
ATOM 3385 C C . PRO A 1 452 ? 18.691 -7.663 -32.818 1.00 94.25 452 PRO A C 1
ATOM 3387 O O . PRO A 1 452 ? 18.780 -6.456 -32.624 1.00 94.25 452 PRO A O 1
ATOM 3390 N N . ALA A 1 453 ? 19.179 -8.236 -33.925 1.00 92.12 453 ALA A N 1
ATOM 3391 C CA . ALA A 1 453 ? 19.916 -7.529 -34.979 1.00 92.12 453 ALA A CA 1
ATOM 3392 C C . ALA A 1 453 ? 19.055 -6.568 -35.843 1.00 92.12 453 ALA A C 1
ATOM 3394 O O . ALA A 1 453 ? 19.459 -6.158 -36.931 1.00 92.12 453 ALA A O 1
ATOM 3395 N N . SER A 1 454 ? 17.832 -6.252 -35.417 1.00 94.75 454 SER A N 1
ATOM 3396 C CA . SER A 1 454 ? 16.913 -5.291 -36.048 1.00 94.75 454 SER A CA 1
ATOM 3397 C C . SER A 1 454 ? 16.178 -4.406 -35.031 1.00 94.75 454 SER A C 1
ATOM 3399 O O . SER A 1 454 ? 15.296 -3.638 -35.415 1.00 94.75 454 SER A O 1
ATOM 3401 N N . LEU A 1 455 ? 16.532 -4.498 -33.746 1.00 94.00 455 LEU A N 1
ATOM 3402 C CA . LEU A 1 455 ? 16.103 -3.555 -32.717 1.00 94.00 455 LEU A CA 1
ATOM 3403 C C . LEU A 1 455 ? 16.830 -2.210 -32.866 1.00 94.00 455 LEU A C 1
ATOM 3405 O O . LEU A 1 455 ? 17.917 -2.121 -33.437 1.00 94.00 455 LEU A O 1
ATOM 3409 N N . ARG A 1 456 ? 16.227 -1.167 -32.295 1.00 91.81 456 ARG A N 1
ATOM 3410 C CA . ARG A 1 456 ? 16.885 0.106 -31.972 1.00 91.81 456 ARG A CA 1
ATOM 3411 C C . ARG A 1 456 ? 17.200 0.137 -30.480 1.00 91.81 456 ARG A C 1
ATOM 3413 O O . ARG A 1 456 ? 16.478 -0.480 -29.701 1.00 91.81 456 ARG A O 1
ATOM 3420 N N . ASP A 1 457 ? 18.187 0.931 -30.088 1.00 90.50 457 ASP A N 1
ATOM 3421 C CA . ASP A 1 457 ? 18.669 1.058 -28.704 1.00 90.50 457 ASP A CA 1
ATOM 3422 C C . ASP A 1 457 ? 17.556 1.369 -27.684 1.00 90.50 457 ASP A C 1
ATOM 3424 O O . ASP A 1 457 ? 17.632 0.928 -26.543 1.00 90.50 457 ASP A O 1
ATOM 3428 N N . THR A 1 458 ? 16.496 2.075 -28.098 1.00 90.12 458 THR A N 1
ATOM 3429 C CA . THR A 1 458 ? 15.339 2.447 -27.260 1.00 90.12 458 THR A CA 1
ATOM 3430 C C . THR A 1 458 ? 14.179 1.443 -27.275 1.00 90.12 458 THR A C 1
ATOM 3432 O O . THR A 1 458 ? 13.123 1.724 -26.717 1.00 90.12 458 THR A O 1
ATOM 3435 N N . GLN A 1 459 ? 14.317 0.283 -27.923 1.00 92.94 459 GLN A N 1
ATOM 3436 C CA . GLN A 1 459 ? 13.289 -0.763 -27.916 1.00 92.94 459 GLN A CA 1
ATOM 3437 C C . GLN A 1 459 ? 13.557 -1.813 -26.839 1.00 92.94 459 GLN A C 1
ATOM 3439 O O . GLN A 1 459 ? 14.708 -2.187 -26.615 1.00 92.94 459 GLN A O 1
ATOM 3444 N N . PHE A 1 460 ? 12.476 -2.321 -26.237 1.00 95.00 460 PHE A N 1
ATOM 3445 C CA . PHE A 1 460 ? 12.476 -3.458 -25.313 1.00 95.00 460 PHE A CA 1
ATOM 3446 C C . PHE A 1 460 ? 13.357 -4.606 -25.827 1.00 95.00 460 PHE A C 1
ATOM 3448 O O . PHE A 1 460 ? 13.211 -5.038 -26.975 1.00 95.00 460 PHE A O 1
ATOM 3455 N N . PHE A 1 461 ? 14.238 -5.109 -24.962 1.00 96.19 461 PHE A N 1
ATOM 3456 C CA . PHE A 1 461 ? 15.096 -6.257 -25.240 1.00 96.19 461 PHE A CA 1
ATOM 3457 C C . PHE A 1 461 ? 14.862 -7.400 -24.245 1.00 96.19 461 PHE A C 1
ATOM 3459 O O . PHE A 1 461 ? 14.628 -8.530 -24.672 1.00 96.19 461 PHE A O 1
ATOM 3466 N N . VAL A 1 462 ? 14.910 -7.114 -22.940 1.00 96.38 462 VAL A N 1
ATOM 3467 C CA . VAL A 1 462 ? 14.680 -8.093 -21.866 1.00 96.38 462 VAL A CA 1
ATOM 3468 C C . VAL A 1 462 ? 14.153 -7.399 -20.610 1.00 96.38 462 VAL A C 1
ATOM 3470 O O . VAL A 1 462 ? 14.404 -6.214 -20.399 1.00 96.38 462 VAL A O 1
ATOM 3473 N N . GLU A 1 463 ? 13.465 -8.148 -19.758 1.00 96.38 463 GLU A N 1
ATOM 3474 C CA . GLU A 1 463 ? 12.984 -7.705 -18.451 1.00 96.38 463 GLU A CA 1
ATOM 3475 C C . GLU A 1 463 ? 13.385 -8.749 -17.397 1.00 96.38 463 GLU A C 1
ATOM 3477 O O . GLU A 1 463 ? 13.350 -9.955 -17.655 1.00 96.38 463 GLU A O 1
ATOM 3482 N N . THR A 1 464 ? 13.857 -8.288 -16.240 1.00 96.00 464 THR A N 1
ATOM 3483 C CA . THR A 1 464 ? 14.442 -9.111 -15.162 1.00 96.00 464 THR A CA 1
ATOM 3484 C C . THR A 1 464 ? 13.856 -8.702 -13.806 1.00 96.00 464 THR A C 1
ATOM 3486 O O . THR A 1 464 ? 13.059 -7.770 -13.744 1.00 96.00 464 THR A O 1
ATOM 3489 N N . VAL A 1 465 ? 14.208 -9.375 -12.706 1.00 96.50 465 VAL A N 1
ATOM 3490 C CA . VAL A 1 465 ? 13.798 -8.935 -11.356 1.00 96.50 465 VAL A CA 1
ATOM 3491 C C . VAL A 1 465 ? 14.576 -7.671 -10.982 1.00 96.50 465 VAL A C 1
ATOM 3493 O O . VAL A 1 465 ? 15.800 -7.656 -11.137 1.00 96.50 465 VAL A O 1
ATOM 3496 N N . TRP A 1 466 ? 13.901 -6.630 -10.480 1.00 95.88 466 TRP A N 1
ATOM 3497 C CA . TRP A 1 466 ? 14.599 -5.462 -9.936 1.00 95.88 466 TRP A CA 1
ATOM 3498 C C . TRP A 1 466 ? 15.272 -5.825 -8.614 1.00 95.88 466 TRP A C 1
ATOM 3500 O O . TRP A 1 466 ? 14.603 -6.218 -7.659 1.00 95.88 466 TRP A O 1
ATOM 3510 N N . ASN A 1 467 ? 16.597 -5.715 -8.590 1.00 93.88 467 ASN A N 1
ATOM 3511 C CA . ASN A 1 467 ? 17.444 -5.983 -7.437 1.00 93.88 467 ASN A CA 1
ATOM 3512 C C . ASN A 1 467 ? 18.796 -5.290 -7.655 1.00 93.88 467 ASN A C 1
ATOM 3514 O O . ASN A 1 467 ? 19.627 -5.762 -8.437 1.00 93.88 467 ASN A O 1
ATOM 3518 N N . TRP A 1 468 ? 19.007 -4.166 -6.966 1.00 90.44 468 TRP A N 1
ATOM 3519 C CA . TRP A 1 468 ? 20.234 -3.368 -7.043 1.00 90.44 468 TRP A CA 1
ATOM 3520 C C . TRP A 1 468 ? 21.323 -3.778 -6.040 1.00 90.44 468 TRP A C 1
ATOM 3522 O O . TRP A 1 468 ? 22.316 -3.060 -5.909 1.00 90.44 468 TRP A O 1
ATOM 3532 N N . TYR A 1 469 ? 21.206 -4.923 -5.358 1.00 91.25 469 TYR A N 1
ATOM 3533 C CA . TYR A 1 469 ? 22.278 -5.385 -4.478 1.00 91.25 469 TYR A CA 1
ATOM 3534 C C . TYR A 1 469 ? 23.552 -5.705 -5.259 1.00 91.25 469 TYR A C 1
ATOM 3536 O O . TYR A 1 469 ? 23.569 -6.499 -6.203 1.00 91.25 469 TYR A O 1
ATOM 3544 N N . SER A 1 470 ? 24.653 -5.132 -4.790 1.00 90.56 470 SER A N 1
ATOM 3545 C CA . SER A 1 470 ? 26.021 -5.473 -5.152 1.00 90.56 470 SER A CA 1
ATOM 3546 C C . SER A 1 470 ? 26.812 -5.749 -3.876 1.00 90.56 470 SER A C 1
ATOM 3548 O O . SER A 1 470 ? 26.534 -5.160 -2.836 1.00 90.56 470 SER A O 1
ATOM 3550 N N . VAL A 1 471 ? 27.793 -6.646 -3.928 1.00 91.69 471 VAL A N 1
ATOM 3551 C CA . VAL A 1 471 ? 28.643 -6.981 -2.775 1.00 91.69 471 VAL A CA 1
ATOM 3552 C C . VAL A 1 471 ? 30.055 -6.463 -3.012 1.00 91.69 471 VAL A C 1
ATOM 3554 O O . VAL A 1 471 ? 30.714 -6.840 -3.986 1.00 91.69 471 VAL A O 1
ATOM 3557 N N . SER A 1 472 ? 30.525 -5.606 -2.107 1.00 88.81 472 SER A N 1
ATOM 3558 C CA . SER A 1 472 ? 31.808 -4.909 -2.185 1.00 88.81 472 SER A CA 1
ATOM 3559 C C . SER A 1 472 ? 32.570 -5.064 -0.868 1.00 88.81 472 SER A C 1
ATOM 3561 O O . SER A 1 472 ? 32.329 -4.354 0.107 1.00 88.81 472 SER A O 1
ATOM 3563 N N . GLY A 1 473 ? 33.495 -6.027 -0.829 1.00 87.31 473 GLY A N 1
ATOM 3564 C CA . GLY A 1 473 ? 34.197 -6.394 0.401 1.00 87.31 473 GLY A CA 1
ATOM 3565 C C . GLY A 1 473 ? 33.267 -7.122 1.372 1.00 87.31 473 GLY A C 1
ATOM 3566 O O . GLY A 1 473 ? 32.778 -8.201 1.053 1.00 87.31 473 GLY A O 1
ATOM 3567 N N . ASP A 1 474 ? 33.050 -6.534 2.546 1.00 84.56 474 ASP A N 1
ATOM 3568 C CA . ASP A 1 474 ? 32.094 -6.981 3.566 1.00 84.56 474 ASP A CA 1
ATOM 3569 C C . ASP A 1 474 ? 30.758 -6.209 3.529 1.00 84.56 474 ASP A C 1
ATOM 3571 O O . ASP A 1 474 ? 29.846 -6.533 4.287 1.00 84.56 474 ASP A O 1
ATOM 3575 N N . GLN A 1 475 ? 30.621 -5.220 2.637 1.00 86.25 475 GLN A N 1
ATOM 3576 C CA . GLN A 1 475 ? 29.412 -4.412 2.490 1.00 86.25 475 GLN A CA 1
ATOM 3577 C C . GLN A 1 475 ? 28.506 -4.937 1.375 1.00 86.25 475 GLN A C 1
ATOM 3579 O O . GLN A 1 475 ? 28.973 -5.316 0.295 1.00 86.25 475 GLN A O 1
ATOM 3584 N N . ILE A 1 476 ? 27.196 -4.845 1.602 1.00 87.56 476 ILE A N 1
ATOM 3585 C CA . ILE A 1 476 ? 26.226 -4.707 0.514 1.00 87.56 476 ILE A CA 1
ATOM 3586 C C . ILE A 1 476 ? 26.202 -3.223 0.120 1.00 87.56 476 ILE A C 1
ATOM 3588 O O . ILE A 1 476 ? 26.347 -2.336 0.960 1.00 87.56 476 ILE A O 1
ATOM 3592 N N . THR A 1 477 ? 26.088 -2.949 -1.173 1.00 83.88 477 THR A N 1
ATOM 3593 C CA . THR A 1 477 ? 25.995 -1.608 -1.757 1.00 83.88 477 THR A CA 1
ATOM 3594 C C . THR A 1 477 ? 24.951 -1.613 -2.868 1.00 83.88 477 THR A C 1
ATOM 3596 O O . THR A 1 477 ? 24.524 -2.677 -3.322 1.00 83.88 477 THR A O 1
ATOM 3599 N N . GLY A 1 478 ? 24.584 -0.437 -3.378 1.00 78.56 478 GLY A N 1
ATOM 3600 C CA . GLY A 1 478 ? 23.974 -0.356 -4.701 1.00 78.56 478 GLY A CA 1
ATOM 3601 C C . GLY A 1 478 ? 24.937 -0.813 -5.804 1.00 78.56 478 GLY A C 1
ATOM 3602 O O . GLY A 1 478 ? 26.161 -0.818 -5.622 1.00 78.56 478 GLY A O 1
ATOM 3603 N N . THR A 1 479 ? 24.402 -1.152 -6.976 1.00 74.50 479 THR A N 1
ATOM 3604 C CA . THR A 1 479 ? 25.178 -1.230 -8.229 1.00 74.50 479 THR A CA 1
ATOM 3605 C C . THR A 1 479 ? 25.505 0.167 -8.780 1.00 74.50 479 THR A C 1
ATOM 3607 O O . THR A 1 479 ? 26.546 0.354 -9.410 1.00 74.50 479 THR A O 1
ATOM 3610 N N . THR A 1 480 ? 24.656 1.162 -8.498 1.00 68.62 480 THR A N 1
ATOM 3611 C CA . THR A 1 480 ? 24.847 2.573 -8.871 1.00 68.62 480 THR A CA 1
ATOM 3612 C C . THR A 1 480 ? 25.857 3.272 -7.941 1.00 68.62 480 THR A C 1
ATOM 3614 O O . THR A 1 480 ? 25.695 3.224 -6.719 1.00 68.62 480 THR A O 1
ATOM 3617 N N . PRO A 1 481 ? 26.884 3.976 -8.464 1.00 64.50 481 PRO A N 1
ATOM 3618 C CA . PRO A 1 481 ? 27.850 4.701 -7.636 1.00 64.50 481 PRO A CA 1
ATOM 3619 C C . PRO A 1 481 ? 27.198 5.760 -6.736 1.00 64.50 481 PRO A C 1
ATOM 3621 O O . PRO A 1 481 ? 26.481 6.635 -7.214 1.00 64.50 481 PRO A O 1
ATOM 3624 N N . GLY A 1 482 ? 27.497 5.710 -5.435 1.00 63.88 482 GLY A N 1
ATOM 3625 C CA . GLY A 1 482 ? 26.936 6.627 -4.435 1.00 63.88 482 GLY A CA 1
ATOM 3626 C C . GLY A 1 482 ? 25.581 6.200 -3.857 1.00 63.88 482 GLY A C 1
ATOM 3627 O O . GLY A 1 482 ? 25.095 6.867 -2.949 1.00 63.88 482 GLY A O 1
ATOM 3628 N N . PHE A 1 483 ? 24.999 5.091 -4.326 1.00 70.25 483 PHE A N 1
ATOM 3629 C CA . PHE A 1 483 ? 23.790 4.510 -3.746 1.00 70.25 483 PHE A CA 1
ATOM 3630 C C . PHE A 1 483 ? 24.146 3.499 -2.644 1.00 70.25 483 PHE A C 1
ATOM 3632 O O . PHE A 1 483 ? 24.876 2.528 -2.876 1.00 70.25 483 PHE A O 1
ATOM 3639 N N . SER A 1 484 ? 23.637 3.731 -1.433 1.00 73.00 484 SER A N 1
ATOM 3640 C CA . SER A 1 484 ? 23.654 2.736 -0.355 1.00 73.00 484 SER A CA 1
ATOM 3641 C C . SER A 1 484 ? 22.750 1.560 -0.721 1.00 73.00 484 SER A C 1
ATOM 3643 O O . SER A 1 484 ? 21.742 1.750 -1.393 1.00 73.00 484 SER A O 1
ATOM 3645 N N . GLY A 1 485 ? 23.103 0.351 -0.282 1.00 80.19 485 GLY A N 1
ATOM 3646 C CA . GLY A 1 485 ? 22.229 -0.809 -0.428 1.00 80.19 485 GLY A CA 1
ATOM 3647 C C . GLY A 1 485 ? 22.291 -1.712 0.795 1.00 80.19 485 GLY A C 1
ATOM 3648 O O . GLY A 1 485 ? 23.366 -1.938 1.341 1.00 80.19 485 GLY A O 1
ATOM 3649 N N . SER A 1 486 ? 21.142 -2.222 1.236 1.00 83.06 486 SER A N 1
ATOM 3650 C CA . SER A 1 486 ? 21.015 -3.091 2.410 1.00 83.06 486 SER A CA 1
ATOM 3651 C C . SER A 1 486 ? 19.729 -3.912 2.324 1.00 83.06 486 SER A C 1
ATOM 3653 O O . SER A 1 486 ? 18.747 -3.453 1.744 1.00 83.06 486 SER A O 1
ATOM 3655 N N . TYR A 1 487 ? 19.673 -5.056 3.011 1.00 84.00 487 TYR A N 1
ATOM 3656 C CA . TYR A 1 487 ? 18.424 -5.786 3.294 1.00 84.00 487 TYR A CA 1
ATOM 3657 C C . TYR A 1 487 ? 17.429 -5.012 4.190 1.00 84.00 487 TYR A C 1
ATOM 3659 O O . TYR A 1 487 ? 16.423 -5.565 4.615 1.00 84.00 487 TYR A O 1
ATOM 3667 N N . THR A 1 488 ? 17.718 -3.741 4.483 1.00 85.81 488 THR A N 1
ATOM 3668 C CA . THR A 1 488 ? 16.942 -2.804 5.310 1.00 85.81 488 THR A CA 1
ATOM 3669 C C . THR A 1 488 ? 16.773 -1.437 4.610 1.00 85.81 488 THR A C 1
ATOM 3671 O O . THR A 1 488 ? 16.841 -0.400 5.273 1.00 85.81 488 THR A O 1
ATOM 3674 N N . GLN A 1 489 ? 16.744 -1.413 3.268 1.00 86.25 489 GLN A N 1
ATOM 3675 C CA . GLN A 1 489 ? 16.672 -0.202 2.429 1.00 86.25 489 GLN A CA 1
ATOM 3676 C C . GLN A 1 489 ? 15.949 -0.467 1.093 1.00 86.25 489 GLN A C 1
ATOM 3678 O O . GLN A 1 489 ? 16.188 -1.506 0.473 1.00 86.25 489 GLN A O 1
ATOM 3683 N N . ASN A 1 490 ? 15.189 0.525 0.611 1.00 87.19 490 ASN A N 1
ATOM 3684 C CA . ASN A 1 490 ? 14.452 0.539 -0.660 1.00 87.19 490 ASN A CA 1
ATOM 3685 C C . ASN A 1 490 ? 15.378 0.309 -1.880 1.00 87.19 490 ASN A C 1
ATOM 3687 O O . ASN A 1 490 ? 16.005 1.245 -2.376 1.00 87.19 490 ASN A O 1
ATOM 3691 N N . THR A 1 491 ? 15.541 -0.938 -2.336 1.00 87.56 491 THR A N 1
ATOM 3692 C CA . THR A 1 491 ? 16.628 -1.333 -3.264 1.00 87.56 491 THR A CA 1
ATOM 3693 C C . THR A 1 491 ? 16.313 -2.516 -4.196 1.00 87.56 491 THR A C 1
ATOM 3695 O O . THR A 1 491 ? 17.105 -2.820 -5.096 1.00 87.56 491 THR A O 1
ATOM 3698 N N . THR A 1 492 ? 15.209 -3.231 -3.984 1.00 92.75 492 THR A N 1
ATOM 3699 C CA . THR A 1 492 ? 14.869 -4.468 -4.707 1.00 92.75 492 THR A CA 1
ATOM 3700 C C . THR A 1 492 ? 13.388 -4.783 -4.537 1.00 92.75 492 THR A C 1
ATOM 3702 O O . THR A 1 492 ? 12.832 -4.540 -3.475 1.00 92.75 492 THR A O 1
ATOM 3705 N N . SER A 1 493 ? 12.739 -5.412 -5.518 1.00 95.88 493 SER A N 1
ATOM 3706 C CA . SER A 1 493 ? 11.330 -5.798 -5.353 1.00 95.88 493 SER A CA 1
ATOM 3707 C C . SER A 1 493 ? 11.154 -6.715 -4.148 1.00 95.88 493 SER A C 1
ATOM 3709 O O . SER A 1 493 ? 11.772 -7.784 -4.093 1.00 95.88 493 SER A O 1
ATOM 3711 N N . SER A 1 494 ? 10.251 -6.352 -3.242 1.00 95.38 494 SER A N 1
ATOM 3712 C CA . SER A 1 494 ? 9.659 -7.299 -2.303 1.00 95.38 494 SER A CA 1
ATOM 3713 C C . SER A 1 494 ? 8.859 -8.370 -3.053 1.00 95.38 494 SER A C 1
ATOM 3715 O O . SER A 1 494 ? 8.471 -8.198 -4.215 1.00 95.38 494 SER A O 1
ATOM 3717 N N . GLY A 1 495 ? 8.683 -9.529 -2.422 1.00 95.12 495 GLY A N 1
ATOM 3718 C CA . GLY A 1 495 ? 8.096 -10.714 -3.051 1.00 95.12 495 GLY A CA 1
ATOM 3719 C C . GLY A 1 495 ? 8.324 -11.968 -2.214 1.00 95.12 495 GLY A C 1
ATOM 3720 O O . GLY A 1 495 ? 9.375 -12.126 -1.593 1.00 95.12 495 GLY A O 1
ATOM 3721 N N . GLY A 1 496 ? 7.333 -12.858 -2.176 1.00 95.38 496 GLY A N 1
ATOM 3722 C CA . GLY A 1 496 ? 7.328 -13.981 -1.245 1.00 95.38 496 GLY A CA 1
ATOM 3723 C C . GLY A 1 496 ? 5.943 -14.585 -1.045 1.00 95.38 496 GLY A C 1
ATOM 3724 O O . GLY A 1 496 ? 5.154 -14.700 -1.988 1.00 95.38 496 GLY A O 1
ATOM 3725 N N . VAL A 1 497 ? 5.667 -14.991 0.193 1.00 97.25 497 VAL A N 1
ATOM 3726 C CA . VAL A 1 497 ? 4.416 -15.632 0.605 1.00 97.25 497 VAL A CA 1
ATOM 3727 C C . VAL A 1 497 ? 3.908 -14.967 1.874 1.00 97.25 497 VAL A C 1
ATOM 3729 O O . VAL A 1 497 ? 4.678 -14.708 2.795 1.00 97.25 497 VAL A O 1
ATOM 3732 N N . ASP A 1 498 ? 2.608 -14.705 1.906 1.00 96.00 498 ASP A N 1
ATOM 3733 C CA . ASP A 1 498 ? 1.885 -14.197 3.057 1.00 96.00 498 ASP A CA 1
ATOM 3734 C C . ASP A 1 498 ? 1.140 -15.343 3.772 1.00 96.00 498 ASP A C 1
ATOM 3736 O O . ASP A 1 498 ? 0.100 -15.785 3.270 1.00 96.00 498 ASP A O 1
ATOM 3740 N N . PRO A 1 499 ? 1.652 -15.834 4.921 1.00 95.62 499 PRO A N 1
ATOM 3741 C CA . PRO A 1 499 ? 1.043 -16.914 5.693 1.00 95.62 499 PRO A CA 1
ATOM 3742 C C . PRO A 1 499 ? -0.061 -16.440 6.653 1.00 95.62 499 PRO A C 1
ATOM 3744 O O . PRO A 1 499 ? -0.630 -17.269 7.361 1.00 95.62 499 PRO A O 1
ATOM 3747 N N . THR A 1 500 ? -0.403 -15.143 6.692 1.00 93.81 500 THR A N 1
ATOM 3748 C CA . THR A 1 500 ? -1.537 -14.650 7.503 1.00 93.81 500 THR A CA 1
ATOM 3749 C C . THR A 1 500 ? -2.885 -15.192 7.013 1.00 93.81 500 THR A C 1
ATOM 3751 O O . THR A 1 500 ? -3.857 -15.236 7.764 1.00 93.81 500 THR A O 1
ATOM 3754 N N . GLN A 1 501 ? -2.928 -15.637 5.755 1.00 91.88 501 GLN A N 1
ATOM 3755 C CA . GLN A 1 501 ? -4.121 -16.035 5.020 1.00 91.88 501 GLN A CA 1
ATOM 3756 C C . GLN A 1 501 ? -3.855 -17.277 4.148 1.00 91.88 501 GLN A C 1
ATOM 3758 O O . GLN A 1 501 ? -2.753 -17.455 3.624 1.00 91.88 501 GLN A O 1
ATOM 3763 N N . PRO A 1 502 ? -4.858 -18.146 3.923 1.00 93.44 502 PRO A N 1
ATOM 3764 C CA . PRO A 1 502 ? -4.698 -19.315 3.064 1.00 93.44 502 PRO A CA 1
ATOM 3765 C C . PRO A 1 502 ? -4.531 -18.919 1.591 1.00 93.44 502 PRO A C 1
ATOM 3767 O O . PRO A 1 502 ? -5.145 -17.960 1.128 1.00 93.44 502 PRO A O 1
ATOM 3770 N N . VAL A 1 503 ? -3.800 -19.737 0.819 1.00 94.81 503 VAL A N 1
ATOM 3771 C CA . VAL A 1 503 ? -3.634 -19.575 -0.641 1.00 94.81 503 VAL A CA 1
ATOM 3772 C C . VAL A 1 503 ? -4.986 -19.264 -1.320 1.00 94.81 503 VAL A C 1
ATOM 3774 O O . VAL A 1 503 ? -5.880 -20.122 -1.284 1.00 94.81 503 VAL A O 1
ATOM 3777 N N . PRO A 1 504 ? -5.181 -18.092 -1.957 1.00 91.75 504 PRO A N 1
ATOM 3778 C CA . PRO A 1 504 ? -6.476 -17.723 -2.518 1.00 91.75 504 PRO A CA 1
ATOM 3779 C C . PRO A 1 504 ? -6.977 -18.705 -3.581 1.00 91.75 504 PRO A C 1
ATOM 3781 O O . PRO A 1 504 ? -6.201 -19.322 -4.318 1.00 91.75 504 PRO A O 1
ATOM 3784 N N . SER A 1 505 ? -8.302 -18.836 -3.699 1.00 87.94 505 SER A N 1
ATOM 3785 C CA . SER A 1 505 ? -8.950 -19.775 -4.629 1.00 87.94 505 SER A CA 1
ATOM 3786 C C . SER A 1 505 ? -8.476 -19.606 -6.076 1.00 87.94 505 SER A C 1
ATOM 3788 O O . SER A 1 505 ? -8.271 -20.603 -6.765 1.00 87.94 505 SER A O 1
ATOM 3790 N N . TYR A 1 506 ? -8.227 -18.367 -6.508 1.00 86.00 506 TYR A N 1
ATOM 3791 C CA . TYR A 1 506 ? -7.713 -18.047 -7.837 1.00 86.00 506 TYR A CA 1
ATOM 3792 C C . TYR A 1 506 ? -6.250 -18.478 -8.048 1.00 86.00 506 TYR A C 1
ATOM 3794 O O . TYR A 1 506 ? -5.924 -19.021 -9.104 1.00 86.00 506 TYR A O 1
ATOM 3802 N N . GLN A 1 507 ? -5.381 -18.330 -7.041 1.00 91.06 507 GLN A N 1
ATOM 3803 C CA . GLN A 1 507 ? -3.994 -18.808 -7.110 1.00 91.06 507 GLN A CA 1
ATOM 3804 C C . GLN A 1 507 ? -3.954 -20.343 -7.153 1.00 91.06 507 GLN A C 1
ATOM 3806 O O . GLN A 1 507 ? -3.276 -20.920 -8.007 1.00 91.06 507 GLN A O 1
ATOM 3811 N N . ARG A 1 508 ? -4.778 -21.016 -6.336 1.00 91.38 508 ARG A N 1
ATOM 3812 C CA . ARG A 1 508 ? -4.946 -22.480 -6.391 1.00 91.38 508 ARG A CA 1
ATOM 3813 C C . ARG A 1 508 ? -5.513 -22.958 -7.733 1.00 91.38 508 ARG A C 1
ATOM 3815 O O . ARG A 1 508 ? -5.060 -23.974 -8.250 1.00 91.38 508 ARG A O 1
ATOM 3822 N N . ALA A 1 509 ? -6.447 -22.219 -8.339 1.00 87.38 509 ALA A N 1
ATOM 3823 C CA . ALA A 1 509 ? -7.005 -22.539 -9.658 1.00 87.38 509 ALA A CA 1
ATOM 3824 C C . ALA A 1 509 ? -5.979 -22.407 -10.803 1.00 87.38 509 ALA A C 1
ATOM 3826 O O . ALA A 1 509 ? -6.028 -23.178 -11.762 1.00 87.38 509 ALA A O 1
ATOM 3827 N N . TYR A 1 510 ? -5.016 -21.487 -10.683 1.00 88.69 510 TYR A N 1
ATOM 3828 C CA . TYR A 1 510 ? -3.850 -21.405 -11.574 1.00 88.69 510 TYR A CA 1
ATOM 3829 C C . TYR A 1 510 ? -2.852 -22.562 -11.363 1.00 88.69 510 TYR A C 1
ATOM 3831 O O . TYR A 1 510 ? -2.050 -22.864 -12.247 1.00 88.69 510 TYR A O 1
ATOM 3839 N N . GLY A 1 511 ? -2.919 -23.237 -10.211 1.00 93.50 511 GLY A N 1
ATOM 3840 C CA . GLY A 1 511 ? -2.009 -24.310 -9.810 1.00 93.50 511 GLY A CA 1
ATOM 3841 C C . GLY A 1 511 ? -0.834 -23.846 -8.948 1.00 93.50 511 GLY A C 1
ATOM 3842 O O . GLY A 1 511 ? 0.195 -24.519 -8.940 1.00 93.50 511 GLY A O 1
ATOM 3843 N N . LEU A 1 512 ? -0.961 -22.708 -8.254 1.00 92.75 512 LEU A N 1
ATOM 3844 C CA . LEU A 1 512 ? -0.011 -22.291 -7.222 1.00 92.75 512 LEU A CA 1
ATOM 3845 C C . LEU A 1 512 ? -0.348 -22.946 -5.877 1.00 92.75 512 LEU A C 1
ATOM 3847 O O . LEU A 1 512 ? -1.513 -23.014 -5.484 1.00 92.75 512 LEU A O 1
ATOM 3851 N N . ASP A 1 513 ? 0.700 -23.339 -5.161 1.00 95.50 513 ASP A N 1
ATOM 3852 C CA . ASP A 1 513 ? 0.685 -23.668 -3.735 1.00 95.50 513 ASP A CA 1
ATOM 3853 C C . ASP A 1 513 ? 1.934 -23.016 -3.103 1.00 95.50 513 ASP A C 1
ATOM 3855 O O . ASP A 1 513 ? 2.994 -23.644 -3.048 1.00 95.50 513 ASP A O 1
ATOM 3859 N N . PRO A 1 514 ? 1.890 -21.700 -2.809 1.00 96.25 514 PRO A N 1
ATOM 3860 C CA . PRO A 1 514 ? 3.042 -20.942 -2.331 1.00 96.25 514 PRO A CA 1
ATOM 3861 C C . PRO A 1 514 ? 3.357 -21.268 -0.870 1.00 96.25 514 PRO A C 1
ATOM 3863 O O . PRO A 1 514 ? 2.457 -21.300 -0.033 1.00 96.25 514 PRO A O 1
ATOM 3866 N N . VAL A 1 515 ? 4.646 -21.449 -0.574 1.00 96.94 515 VAL A N 1
ATOM 3867 C CA . VAL A 1 515 ? 5.177 -21.749 0.764 1.00 96.94 515 VAL A CA 1
ATOM 3868 C C . VAL A 1 515 ? 6.356 -20.817 1.066 1.00 96.94 515 VAL A C 1
ATOM 3870 O O . VAL A 1 515 ? 7.147 -20.544 0.157 1.00 96.94 515 VAL A O 1
ATOM 3873 N N . THR A 1 516 ? 6.497 -20.323 2.303 1.00 96.31 516 THR A N 1
ATOM 3874 C CA . THR A 1 516 ? 7.643 -19.478 2.693 1.00 96.31 516 THR A CA 1
ATOM 3875 C C . THR A 1 516 ? 8.974 -20.213 2.483 1.00 96.31 516 THR A C 1
ATOM 3877 O O . THR A 1 516 ? 9.087 -21.423 2.695 1.00 96.31 516 THR A O 1
ATOM 3880 N N . SER A 1 517 ? 10.015 -19.494 2.048 1.00 92.75 517 SER A N 1
ATOM 3881 C CA . SER A 1 517 ? 11.364 -20.065 1.874 1.00 92.75 517 SER A CA 1
ATOM 3882 C C . SER A 1 517 ? 12.245 -19.948 3.124 1.00 92.75 517 SER A C 1
ATOM 3884 O O . SER A 1 517 ? 13.430 -20.276 3.077 1.00 92.75 517 SER A O 1
ATOM 3886 N N . ASP A 1 518 ? 11.675 -19.455 4.222 1.00 92.38 518 ASP A N 1
ATOM 3887 C CA . ASP A 1 518 ? 12.279 -19.408 5.553 1.00 92.38 518 ASP A CA 1
ATOM 3888 C C . ASP A 1 518 ? 12.055 -20.725 6.334 1.00 92.38 518 ASP A C 1
ATOM 3890 O O . ASP A 1 518 ? 11.347 -21.617 5.856 1.00 92.38 518 ASP A O 1
ATOM 3894 N N . PRO A 1 519 ? 12.665 -20.900 7.526 1.00 90.69 519 PRO A N 1
ATOM 3895 C CA . PRO A 1 519 ? 12.567 -22.150 8.284 1.00 90.69 519 PRO A CA 1
ATOM 3896 C C . PRO A 1 519 ? 11.171 -22.523 8.806 1.00 90.69 519 PRO A C 1
ATOM 3898 O O . PRO A 1 519 ? 11.030 -23.625 9.336 1.00 90.69 519 PRO A O 1
ATOM 3901 N N . LEU A 1 520 ? 10.165 -21.643 8.701 1.00 91.50 520 LEU A N 1
ATOM 3902 C CA . LEU A 1 520 ? 8.794 -21.936 9.138 1.00 91.50 520 LEU A CA 1
ATOM 3903 C C . LEU A 1 520 ? 8.012 -22.716 8.068 1.00 91.50 520 LEU A C 1
ATOM 3905 O O . LEU A 1 520 ? 7.197 -23.569 8.410 1.00 91.50 520 LEU A O 1
ATOM 3909 N N . HIS A 1 521 ? 8.332 -22.488 6.790 1.00 94.81 521 HIS A N 1
ATOM 3910 C CA . HIS A 1 521 ? 7.795 -23.209 5.631 1.00 94.81 521 HIS A CA 1
ATOM 3911 C C . HIS A 1 521 ? 6.252 -23.254 5.588 1.00 94.81 521 HIS A C 1
ATOM 3913 O O . HIS A 1 521 ? 5.632 -24.305 5.416 1.00 94.81 521 HIS A O 1
ATOM 3919 N N . GLU A 1 522 ? 5.629 -22.088 5.763 1.00 95.62 522 GLU A N 1
ATOM 3920 C CA . GLU A 1 522 ? 4.178 -21.921 5.894 1.00 95.62 522 GLU A CA 1
ATOM 3921 C C . GLU A 1 522 ? 3.512 -21.664 4.534 1.00 95.62 522 GLU A C 1
ATOM 3923 O O . GLU A 1 522 ? 4.039 -20.920 3.707 1.00 95.62 522 GLU A O 1
ATOM 3928 N N . HIS A 1 523 ? 2.343 -22.269 4.297 1.00 96.62 523 HIS A N 1
ATOM 3929 C CA . HIS A 1 523 ? 1.553 -22.053 3.078 1.00 96.62 523 HIS A CA 1
ATOM 3930 C C . HIS A 1 523 ? 0.768 -20.736 3.154 1.00 96.62 523 HIS A C 1
ATOM 3932 O O . HIS A 1 523 ? 0.193 -20.432 4.198 1.00 96.62 523 HIS A O 1
ATOM 3938 N N . GLY A 1 524 ? 0.651 -20.000 2.044 1.00 96.25 524 GLY A N 1
ATOM 3939 C CA . GLY A 1 524 ? -0.039 -18.707 2.056 1.00 96.25 524 GLY A CA 1
ATOM 3940 C C . GLY A 1 524 ? -0.295 -18.069 0.689 1.00 96.25 524 GLY A C 1
ATOM 3941 O O . GLY A 1 524 ? -0.048 -18.666 -0.362 1.00 96.25 524 GLY A O 1
ATOM 3942 N N . ARG A 1 525 ? -0.801 -16.832 0.675 1.00 95.62 525 ARG A N 1
ATOM 3943 C CA . ARG A 1 525 ? -0.966 -16.045 -0.562 1.00 95.62 525 ARG A CA 1
ATOM 3944 C C . ARG A 1 525 ? 0.407 -15.725 -1.152 1.00 95.62 525 ARG A C 1
ATOM 3946 O O . ARG A 1 525 ? 1.238 -15.108 -0.500 1.00 95.62 525 ARG A O 1
ATOM 3953 N N . GLY A 1 526 ? 0.644 -16.090 -2.408 1.00 96.25 526 GLY A N 1
ATOM 3954 C CA . GLY A 1 526 ? 1.843 -15.672 -3.136 1.00 96.25 526 GLY A CA 1
ATOM 3955 C C . GLY A 1 526 ? 1.762 -14.200 -3.551 1.00 96.25 526 GLY A C 1
ATOM 3956 O O . GLY A 1 526 ? 0.675 -13.712 -3.879 1.00 96.25 526 GLY A O 1
ATOM 3957 N N . ALA A 1 527 ? 2.903 -13.514 -3.568 1.00 95.69 527 ALA A N 1
ATOM 3958 C CA . ALA A 1 527 ? 3.024 -12.123 -4.003 1.00 95.69 527 ALA A CA 1
ATOM 3959 C C . ALA A 1 527 ? 4.346 -11.892 -4.771 1.00 95.69 527 ALA A C 1
ATOM 3961 O O . ALA A 1 527 ? 5.361 -12.501 -4.410 1.00 95.69 527 ALA A O 1
ATOM 3962 N N . PRO A 1 528 ? 4.385 -11.012 -5.792 1.00 96.00 528 PRO A N 1
ATOM 3963 C CA . PRO A 1 528 ? 3.303 -10.148 -6.292 1.00 96.00 528 PRO A CA 1
ATOM 3964 C C . PRO A 1 528 ? 2.275 -10.870 -7.184 1.00 96.00 528 PRO A C 1
ATOM 3966 O O . PRO A 1 528 ? 2.474 -12.018 -7.577 1.00 96.00 528 PRO A O 1
ATOM 3969 N N . ASP A 1 529 ? 1.189 -10.173 -7.542 1.00 94.62 529 ASP A N 1
ATOM 3970 C CA . ASP A 1 529 ? 0.231 -10.622 -8.567 1.00 94.62 529 ASP A CA 1
ATOM 3971 C C . ASP A 1 529 ? 0.644 -10.163 -9.981 1.00 94.62 529 ASP A C 1
ATOM 3973 O O . ASP A 1 529 ? 0.390 -10.857 -10.968 1.00 94.62 529 ASP A O 1
ATOM 3977 N N . VAL A 1 530 ? 1.278 -8.987 -10.088 1.00 94.88 530 VAL A N 1
ATOM 3978 C CA . VAL A 1 530 ? 1.796 -8.391 -11.335 1.00 94.88 530 VAL A CA 1
ATOM 3979 C C . VAL A 1 530 ? 3.113 -7.648 -11.087 1.00 94.88 530 VAL A C 1
ATOM 3981 O O . VAL A 1 530 ? 3.446 -7.328 -9.950 1.00 94.88 530 VAL A O 1
ATOM 3984 N N . THR A 1 531 ? 3.860 -7.330 -12.145 1.00 95.94 531 THR A N 1
ATOM 3985 C CA . THR A 1 531 ? 5.074 -6.499 -12.056 1.00 95.94 531 THR A CA 1
ATOM 3986 C C . THR A 1 531 ? 5.090 -5.388 -13.101 1.00 95.94 531 THR A C 1
ATOM 3988 O O . THR A 1 531 ? 4.441 -5.505 -14.144 1.00 95.94 531 THR A O 1
ATOM 3991 N N . ALA A 1 532 ? 5.849 -4.326 -12.845 1.00 96.75 532 ALA A N 1
ATOM 3992 C CA . ALA A 1 532 ? 6.330 -3.380 -13.856 1.00 96.75 532 ALA A CA 1
ATOM 3993 C C . ALA A 1 532 ? 7.676 -2.777 -13.417 1.00 96.75 532 ALA A C 1
ATOM 3995 O O . ALA A 1 532 ? 8.141 -3.044 -12.307 1.00 96.75 532 ALA A O 1
ATOM 3996 N N . ASN A 1 533 ? 8.308 -1.993 -14.297 1.00 96.88 533 ASN A N 1
ATOM 3997 C CA . ASN A 1 533 ? 9.646 -1.467 -14.067 1.00 96.88 533 ASN A CA 1
ATOM 3998 C C . ASN A 1 533 ? 9.710 -0.671 -12.755 1.00 96.88 533 ASN A C 1
ATOM 4000 O O . ASN A 1 533 ? 8.910 0.238 -12.550 1.00 96.88 533 ASN A O 1
ATOM 4004 N N . ALA A 1 534 ? 10.695 -0.980 -11.921 1.00 96.00 534 ALA A N 1
ATOM 4005 C CA . ALA A 1 534 ? 10.917 -0.396 -10.601 1.00 96.00 534 ALA A CA 1
ATOM 4006 C C . ALA A 1 534 ? 12.365 0.085 -10.412 1.00 96.00 534 ALA A C 1
ATOM 4008 O O . ALA A 1 534 ? 12.801 0.308 -9.290 1.00 96.00 534 ALA A O 1
ATOM 4009 N N . GLY A 1 535 ? 13.134 0.230 -11.496 1.00 92.06 535 GLY A N 1
ATOM 4010 C CA . GLY A 1 535 ? 14.547 0.605 -11.456 1.00 92.06 535 GLY A CA 1
ATOM 4011 C C . GLY A 1 535 ? 15.414 -0.366 -12.253 1.00 92.06 535 GLY A C 1
ATOM 4012 O O . GLY A 1 535 ? 15.012 -0.892 -13.290 1.00 92.06 535 GLY A O 1
ATOM 4013 N N . GLY A 1 536 ? 16.632 -0.614 -11.773 1.00 91.38 536 GLY A N 1
ATOM 4014 C CA . GLY A 1 536 ? 17.582 -1.485 -12.457 1.00 91.38 536 GLY A CA 1
ATOM 4015 C C . GLY A 1 536 ? 18.258 -0.765 -13.622 1.00 91.38 536 GLY A C 1
ATOM 4016 O O . GLY A 1 536 ? 19.104 0.103 -13.405 1.00 91.38 536 GLY A O 1
ATOM 4017 N N . ASN A 1 537 ? 17.890 -1.129 -14.851 1.00 93.75 537 ASN A N 1
ATOM 4018 C CA . ASN A 1 537 ? 18.450 -0.580 -16.091 1.00 93.75 537 ASN A CA 1
ATOM 4019 C C . ASN A 1 537 ? 17.574 0.498 -16.750 1.00 93.75 537 ASN A C 1
ATOM 4021 O O . ASN A 1 537 ? 18.031 1.139 -17.704 1.00 93.75 537 ASN A O 1
ATOM 4025 N N . ALA A 1 538 ? 16.364 0.737 -16.236 1.00 93.12 538 ALA A N 1
ATOM 4026 C CA . ALA A 1 538 ? 15.504 1.847 -16.630 1.00 93.12 538 ALA A CA 1
ATOM 4027 C C . ALA A 1 538 ? 14.824 2.496 -15.414 1.00 93.12 538 ALA A C 1
ATOM 4029 O O . ALA A 1 538 ? 14.544 1.850 -14.408 1.00 93.12 538 ALA A O 1
ATOM 4030 N N . THR A 1 539 ? 14.555 3.790 -15.513 1.00 93.62 539 THR A N 1
ATOM 4031 C CA . THR A 1 539 ? 14.038 4.657 -14.437 1.00 93.62 539 THR A CA 1
ATOM 4032 C C . THR A 1 539 ? 13.048 5.660 -15.029 1.00 93.62 539 THR A C 1
ATOM 4034 O O . THR A 1 539 ? 13.003 5.844 -16.248 1.00 93.62 539 THR A O 1
ATOM 4037 N N . TYR A 1 540 ? 12.252 6.318 -14.191 1.00 95.25 540 TYR A N 1
ATOM 4038 C CA . TYR A 1 540 ? 11.218 7.257 -14.628 1.00 95.25 540 TYR A CA 1
ATOM 4039 C C . TYR A 1 540 ? 11.687 8.704 -14.478 1.00 95.25 540 TYR A C 1
ATOM 4041 O O . TYR A 1 540 ? 12.168 9.085 -13.417 1.00 95.25 540 TYR A O 1
ATOM 4049 N N . TYR A 1 541 ? 11.517 9.531 -15.510 1.00 95.50 541 TYR A N 1
ATOM 4050 C CA . TYR A 1 541 ? 11.669 10.982 -15.399 1.00 95.50 541 TYR A CA 1
ATOM 4051 C C . TYR A 1 541 ? 10.413 11.593 -14.768 1.00 95.50 541 TYR A C 1
ATOM 4053 O O . TYR A 1 541 ? 9.387 11.683 -15.438 1.00 95.50 541 TYR A O 1
ATOM 4061 N N . VAL A 1 542 ? 10.500 12.024 -13.507 1.00 97.06 542 VAL A N 1
ATOM 4062 C CA . VAL A 1 542 ? 9.354 12.466 -12.681 1.00 97.06 542 VAL A CA 1
ATOM 4063 C C . VAL A 1 542 ? 9.640 13.790 -11.949 1.00 97.06 542 VAL A C 1
ATOM 4065 O O . VAL A 1 542 ? 10.810 14.163 -11.805 1.00 97.06 542 VAL A O 1
ATOM 4068 N N . PRO A 1 543 ? 8.618 14.552 -11.508 1.00 97.69 543 PRO A N 1
ATOM 4069 C CA . PRO A 1 543 ? 8.816 15.805 -10.783 1.00 97.69 543 PRO A CA 1
ATOM 4070 C C . PRO A 1 543 ? 9.533 15.576 -9.445 1.00 97.69 543 PRO A C 1
ATOM 4072 O O . PRO A 1 543 ? 9.239 14.620 -8.738 1.00 97.69 543 PRO A O 1
ATOM 4075 N N . GLY A 1 544 ? 10.421 16.492 -9.048 1.00 96.50 544 GLY A N 1
ATOM 4076 C CA . GLY A 1 544 ? 10.987 16.469 -7.690 1.00 96.50 544 GLY A CA 1
ATOM 4077 C C . GLY A 1 544 ? 9.968 16.884 -6.616 1.00 96.50 544 GLY A C 1
ATOM 4078 O O . GLY A 1 544 ? 8.962 17.504 -6.950 1.00 96.50 544 GLY A O 1
ATOM 4079 N N . GLU A 1 545 ? 10.284 16.643 -5.333 1.00 96.25 545 GLU A N 1
ATOM 4080 C CA . GLU A 1 545 ? 9.446 16.837 -4.116 1.00 96.25 545 GLU A CA 1
ATOM 4081 C C . GLU A 1 545 ? 8.459 18.032 -4.106 1.00 96.25 545 GLU A C 1
ATOM 4083 O O . GLU A 1 545 ? 7.359 17.967 -3.557 1.00 96.25 545 GLU A O 1
ATOM 4088 N N . ASN A 1 546 ? 8.842 19.153 -4.717 1.00 96.38 546 ASN A N 1
ATOM 4089 C CA . ASN A 1 546 ? 8.098 20.410 -4.736 1.00 96.38 546 ASN A CA 1
ATOM 4090 C C . ASN A 1 546 ? 7.419 20.680 -6.103 1.00 96.38 546 ASN A C 1
ATOM 4092 O O . ASN A 1 546 ? 7.105 21.828 -6.422 1.00 96.38 546 ASN A O 1
ATOM 4096 N N . MET A 1 547 ? 7.253 19.658 -6.948 1.00 97.62 547 MET A N 1
ATOM 4097 C CA . MET A 1 547 ? 6.825 19.729 -8.356 1.00 97.62 547 MET A CA 1
ATOM 4098 C C . MET A 1 547 ? 7.654 20.711 -9.217 1.00 97.62 547 MET A C 1
ATOM 4100 O O . MET A 1 547 ? 7.147 21.318 -10.158 1.00 97.62 547 MET A O 1
ATOM 4104 N N . LEU A 1 548 ? 8.930 20.937 -8.882 1.00 95.50 548 LEU A N 1
ATOM 4105 C CA . LEU A 1 548 ? 9.811 21.875 -9.593 1.00 95.50 548 LEU A CA 1
ATOM 4106 C C . LEU A 1 548 ? 10.997 21.139 -10.216 1.00 95.50 548 LEU A C 1
ATOM 4108 O O . LEU A 1 548 ? 11.765 20.486 -9.515 1.00 95.50 548 LEU A O 1
ATOM 4112 N N . GLY A 1 549 ? 11.159 21.295 -11.533 1.00 93.62 549 GLY A N 1
ATOM 4113 C CA . GLY A 1 549 ? 12.081 20.469 -12.312 1.00 93.62 549 GLY A CA 1
ATOM 4114 C C . GLY A 1 549 ? 11.621 19.010 -12.374 1.00 93.62 549 GLY A C 1
ATOM 4115 O O . GLY A 1 549 ? 10.482 18.693 -12.033 1.00 93.62 549 GLY A O 1
ATOM 4116 N N . TYR A 1 550 ? 12.512 18.131 -12.822 1.00 93.81 550 TYR A N 1
ATOM 4117 C CA . TYR A 1 550 ? 12.315 16.685 -12.802 1.00 93.81 550 TYR A CA 1
ATOM 4118 C C . TYR A 1 550 ? 13.659 15.970 -12.623 1.00 93.81 550 TYR A C 1
ATOM 4120 O O . TYR A 1 550 ? 14.704 16.484 -13.032 1.00 93.81 550 TYR A O 1
ATOM 4128 N N . GLY A 1 551 ? 13.620 14.812 -11.971 1.00 93.25 551 GLY A N 1
ATOM 4129 C CA . GLY A 1 551 ? 14.750 13.914 -11.732 1.00 93.25 551 GLY A CA 1
ATOM 4130 C C . GLY A 1 551 ? 14.459 12.522 -12.290 1.00 93.25 551 GLY A C 1
ATOM 4131 O O . GLY A 1 551 ? 13.453 12.337 -12.968 1.00 93.25 551 GLY A O 1
ATOM 4132 N N . TYR A 1 552 ? 15.342 11.561 -12.022 1.00 90.62 552 TYR A N 1
ATOM 4133 C CA . TYR A 1 552 ? 15.045 10.144 -12.236 1.00 90.62 552 TYR A CA 1
ATOM 4134 C C . TYR A 1 552 ? 14.595 9.513 -10.916 1.00 90.62 552 TYR A C 1
ATOM 4136 O O . TYR A 1 552 ? 15.181 9.820 -9.880 1.00 90.62 552 TYR A O 1
ATOM 4144 N N . ASP A 1 553 ? 13.606 8.625 -10.970 1.00 93.12 553 ASP A N 1
ATOM 4145 C CA . ASP A 1 553 ? 13.108 7.886 -9.807 1.00 93.12 553 ASP A CA 1
ATOM 4146 C C . ASP A 1 553 ? 12.639 6.463 -10.176 1.00 93.12 553 ASP A C 1
ATOM 4148 O O . ASP A 1 553 ? 12.699 6.060 -11.350 1.00 93.12 553 ASP A O 1
ATOM 4152 N N . TYR A 1 554 ? 12.285 5.661 -9.171 1.00 93.38 554 TYR A N 1
ATOM 4153 C CA . TYR A 1 554 ? 12.168 4.199 -9.262 1.00 93.38 554 TYR A CA 1
ATOM 4154 C C . TYR A 1 554 ? 11.263 3.609 -8.154 1.00 93.38 554 TYR A C 1
ATOM 4156 O O . TYR A 1 554 ? 10.344 4.273 -7.694 1.00 93.38 554 TYR A O 1
ATOM 4164 N N . GLY A 1 555 ? 11.463 2.340 -7.782 1.00 94.94 555 GLY A N 1
ATOM 4165 C CA . GLY A 1 555 ? 10.711 1.649 -6.733 1.00 94.94 555 GLY A CA 1
ATOM 4166 C C . GLY A 1 555 ? 9.468 0.926 -7.245 1.00 94.94 555 GLY A C 1
ATOM 4167 O O . GLY A 1 555 ? 8.997 1.155 -8.365 1.00 94.94 555 GLY A O 1
ATOM 4168 N N . THR A 1 556 ? 8.910 0.035 -6.426 1.00 97.19 556 THR A N 1
ATOM 4169 C CA . THR A 1 556 ? 7.552 -0.500 -6.640 1.00 97.19 556 THR A CA 1
ATOM 4170 C C . THR A 1 556 ? 6.506 0.615 -6.550 1.00 97.19 556 THR A C 1
ATOM 4172 O O . THR A 1 556 ? 5.517 0.571 -7.284 1.00 97.19 556 THR A O 1
ATOM 4175 N N . SER A 1 557 ? 6.833 1.673 -5.804 1.00 96.69 557 SER A N 1
ATOM 4176 C CA . SER A 1 557 ? 6.330 3.048 -5.890 1.00 96.69 557 SER A CA 1
ATOM 4177 C C . SER A 1 557 ? 6.115 3.573 -7.307 1.00 96.69 557 SER A C 1
ATOM 4179 O O . SER A 1 557 ? 5.081 4.143 -7.593 1.00 96.69 557 SER A O 1
ATOM 4181 N N . ALA A 1 558 ? 7.026 3.342 -8.257 1.00 96.94 558 ALA A N 1
ATOM 4182 C CA . ALA A 1 558 ? 6.809 3.760 -9.646 1.00 96.94 558 ALA A CA 1
ATOM 4183 C C . ALA A 1 558 ? 5.973 2.752 -10.461 1.00 96.94 558 ALA A C 1
ATOM 4185 O O . ALA A 1 558 ? 5.345 3.104 -11.465 1.00 96.94 558 ALA A O 1
ATOM 4186 N N . ALA A 1 559 ? 5.967 1.482 -10.050 1.00 97.31 559 ALA A N 1
ATOM 4187 C CA . ALA A 1 559 ? 5.283 0.394 -10.743 1.00 97.31 559 ALA A CA 1
ATOM 4188 C C . ALA A 1 559 ? 3.767 0.367 -10.454 1.00 97.31 559 ALA A C 1
ATOM 4190 O O . ALA A 1 559 ? 2.979 0.143 -11.377 1.00 97.31 559 ALA A O 1
ATOM 4191 N N . SER A 1 560 ? 3.357 0.617 -9.204 1.00 96.50 560 SER A N 1
ATOM 4192 C CA . SER A 1 560 ? 1.955 0.729 -8.758 1.00 96.50 560 SER A CA 1
ATOM 4193 C C . SER A 1 560 ? 1.156 1.763 -9.588 1.00 96.50 560 SER A C 1
ATOM 4195 O O . SER A 1 560 ? 0.266 1.355 -10.351 1.00 96.50 560 SER A O 1
ATOM 4197 N N . PRO A 1 561 ? 1.507 3.067 -9.586 1.00 95.88 561 PRO A N 1
ATOM 4198 C CA . PRO A 1 561 ? 0.839 4.111 -10.362 1.00 95.88 561 PRO A CA 1
ATOM 4199 C C . PRO A 1 561 ? 0.949 3.906 -11.875 1.00 95.88 561 PRO A C 1
ATOM 4201 O O . PRO A 1 561 ? 0.068 4.362 -12.604 1.00 95.88 561 PRO A O 1
ATOM 4204 N N . LEU A 1 562 ? 1.954 3.185 -12.392 1.00 95.38 562 LEU A N 1
ATOM 4205 C CA . LEU A 1 562 ? 1.991 2.817 -13.813 1.00 95.38 562 LEU A CA 1
ATOM 4206 C C . LEU A 1 562 ? 0.870 1.823 -14.169 1.00 95.38 562 LEU A C 1
ATOM 4208 O O . LEU A 1 562 ? 0.252 1.945 -15.231 1.00 95.38 562 LEU A O 1
ATOM 4212 N N . TRP A 1 563 ? 0.557 0.863 -13.292 1.00 92.00 563 TRP A N 1
ATOM 4213 C CA . TRP A 1 563 ? -0.580 -0.044 -13.486 1.00 92.00 563 TRP A CA 1
ATOM 4214 C C . TRP A 1 563 ? -1.932 0.665 -13.318 1.00 92.00 563 TRP A C 1
ATOM 4216 O O . TRP A 1 563 ? -2.829 0.438 -14.136 1.00 92.00 563 TRP A O 1
ATOM 4226 N N . THR A 1 564 ? -2.071 1.569 -12.344 1.00 87.50 564 THR A N 1
ATOM 4227 C CA . THR A 1 564 ? -3.276 2.409 -12.161 1.00 87.50 564 THR A CA 1
ATOM 4228 C C . THR A 1 564 ? -3.466 3.390 -13.320 1.00 87.50 564 THR A C 1
ATOM 4230 O O . THR A 1 564 ? -4.569 3.556 -13.844 1.00 87.50 564 THR A O 1
ATOM 4233 N N . GLY A 1 565 ? -2.367 3.953 -13.823 1.00 74.62 565 GLY A N 1
ATOM 4234 C CA . GLY A 1 565 ? -2.292 4.780 -15.022 1.00 74.62 565 GLY A CA 1
ATOM 4235 C C . GLY A 1 565 ? -2.571 4.033 -16.331 1.00 74.62 565 GLY A C 1
ATOM 4236 O O . GLY A 1 565 ? -2.509 4.641 -17.397 1.00 74.62 565 GLY A O 1
ATOM 4237 N N . ARG A 1 566 ? -2.921 2.740 -16.324 1.00 70.31 566 ARG A N 1
ATOM 4238 C CA . ARG A 1 566 ? -3.189 1.985 -17.555 1.00 70.31 566 ARG A CA 1
ATOM 4239 C C . ARG A 1 566 ? -4.507 2.423 -18.227 1.00 70.31 566 ARG A C 1
ATOM 4241 O O . ARG A 1 566 ? -5.580 2.147 -17.694 1.00 70.31 566 ARG A O 1
ATOM 4248 N N . PRO A 1 567 ? -4.480 3.026 -19.436 1.00 56.31 567 PRO A N 1
ATOM 4249 C CA . PRO A 1 567 ? -5.606 3.804 -19.960 1.00 56.31 567 PRO A CA 1
ATOM 4250 C C . PRO A 1 567 ? -6.971 3.082 -20.006 1.00 56.31 567 PRO A C 1
ATOM 4252 O O . PRO A 1 567 ? -7.157 2.044 -20.652 1.00 56.31 567 PRO A O 1
ATOM 4255 N N . THR A 1 568 ? -7.974 3.682 -19.363 1.00 56.41 568 THR A N 1
ATOM 4256 C CA . THR A 1 568 ? -9.115 2.973 -18.752 1.00 56.41 568 THR A CA 1
ATOM 4257 C C . THR A 1 568 ? -10.420 2.916 -19.565 1.00 56.41 568 THR A C 1
ATOM 4259 O O . THR A 1 568 ? -11.474 2.635 -18.998 1.00 56.41 568 THR A O 1
ATOM 4262 N N . ARG A 1 569 ? -10.409 3.112 -20.896 1.00 41.72 569 ARG A N 1
ATOM 4263 C CA . ARG A 1 569 ? -11.660 3.338 -21.671 1.00 41.72 569 ARG A CA 1
ATOM 4264 C C . ARG A 1 569 ? -12.757 2.269 -21.534 1.00 41.72 569 ARG A C 1
ATOM 4266 O O . ARG A 1 569 ? -13.920 2.635 -21.610 1.00 41.72 569 ARG A O 1
ATOM 4273 N N . HIS A 1 570 ? -12.395 0.992 -21.356 1.00 37.44 570 HIS A N 1
ATOM 4274 C CA . HIS A 1 570 ? -13.341 -0.119 -21.106 1.00 37.44 570 HIS A CA 1
ATOM 4275 C C . HIS A 1 570 ? -12.782 -1.287 -20.260 1.00 37.44 570 HIS A C 1
ATOM 4277 O O . HIS A 1 570 ? -13.547 -2.165 -19.865 1.00 37.44 570 HIS A O 1
ATOM 4283 N N . HIS A 1 571 ? -11.469 -1.360 -19.993 1.00 39.97 571 HIS A N 1
ATOM 4284 C CA . HIS A 1 571 ? -10.883 -2.525 -19.305 1.00 39.97 571 HIS A CA 1
ATOM 4285 C C . HIS A 1 571 ? -10.872 -2.420 -17.777 1.00 39.97 571 HIS A C 1
ATOM 4287 O O . HIS A 1 571 ? -11.061 -3.448 -17.136 1.00 39.97 571 HIS A O 1
ATOM 4293 N N . LEU A 1 572 ? -10.741 -1.210 -17.221 1.00 40.12 572 LEU A N 1
ATOM 4294 C CA . LEU A 1 572 ? -10.963 -0.926 -15.795 1.00 40.12 572 LEU A CA 1
ATOM 4295 C C . LEU A 1 572 ? -12.379 -0.392 -15.501 1.00 40.12 572 LEU A C 1
ATOM 4297 O O . LEU A 1 572 ? -12.766 -0.321 -14.347 1.00 40.12 572 LEU A O 1
ATOM 4301 N N . GLN A 1 573 ? -13.238 -0.217 -16.520 1.00 32.28 573 GLN A N 1
ATOM 4302 C CA . GLN A 1 573 ? -14.710 -0.257 -16.356 1.00 32.28 573 GLN A CA 1
ATOM 4303 C C . GLN A 1 573 ? -15.218 -1.683 -16.042 1.00 32.28 573 GLN A C 1
ATOM 4305 O O . GLN A 1 573 ? -16.265 -2.124 -16.520 1.00 32.28 573 GLN A O 1
ATOM 4310 N N . ARG A 1 574 ? -14.412 -2.460 -15.321 1.00 44.25 574 ARG A N 1
ATOM 4311 C CA . ARG A 1 574 ? -14.680 -3.841 -14.939 1.00 44.25 574 ARG A CA 1
ATOM 4312 C C . ARG A 1 574 ? -14.085 -4.143 -13.551 1.00 44.25 574 ARG A C 1
ATOM 4314 O O . ARG A 1 574 ? -13.310 -5.104 -13.481 1.00 44.25 574 ARG A O 1
ATOM 4321 N N . PRO A 1 575 ? -14.384 -3.332 -12.517 1.00 38.88 575 PRO A N 1
ATOM 4322 C CA . PRO A 1 575 ? -13.632 -3.302 -11.264 1.00 38.88 575 PRO A CA 1
ATOM 4323 C C . PRO A 1 575 ? -13.957 -4.497 -10.351 1.00 38.88 575 PRO A C 1
ATOM 4325 O O . PRO A 1 575 ? -14.526 -5.505 -10.800 1.00 38.88 575 PRO A O 1
ATOM 4328 N N . GLY A 1 576 ? -13.560 -4.390 -9.080 1.00 45.19 576 GLY A N 1
ATOM 4329 C CA . GLY A 1 576 ? -13.537 -5.477 -8.112 1.00 45.19 576 GLY A CA 1
ATOM 4330 C C . GLY A 1 576 ? -12.348 -6.412 -8.348 1.00 45.19 576 GLY A C 1
ATOM 4331 O O . GLY A 1 576 ? -11.684 -6.338 -9.384 1.00 45.19 576 GLY A O 1
ATOM 4332 N N . ALA A 1 577 ? -12.104 -7.304 -7.380 1.00 47.78 577 ALA A N 1
ATOM 4333 C CA . ALA A 1 577 ? -10.978 -8.245 -7.333 1.00 47.78 577 ALA A CA 1
ATOM 4334 C C . ALA A 1 577 ? -10.550 -8.765 -8.723 1.00 47.78 577 ALA A C 1
ATOM 4336 O O . ALA A 1 577 ? -11.235 -9.575 -9.363 1.00 47.78 577 ALA A O 1
ATOM 4337 N N . ALA A 1 578 ? -9.418 -8.254 -9.210 1.00 47.72 578 ALA A N 1
ATOM 4338 C CA . ALA A 1 578 ? -8.959 -8.469 -10.579 1.00 47.72 578 ALA A CA 1
ATOM 4339 C C . ALA A 1 578 ? -8.115 -9.745 -10.735 1.00 47.72 578 ALA A C 1
ATOM 4341 O O . ALA A 1 578 ? -8.041 -10.300 -11.836 1.00 47.72 578 ALA A O 1
ATOM 4342 N N . GLN A 1 579 ? -7.518 -10.239 -9.646 1.00 44.66 579 GLN A N 1
ATOM 4343 C CA . GLN A 1 579 ? -6.635 -11.406 -9.644 1.00 44.66 579 GLN A CA 1
ATOM 4344 C C . GLN A 1 579 ? -7.344 -12.686 -10.122 1.00 44.66 579 GLN A C 1
ATOM 4346 O O . GLN A 1 579 ? -6.771 -13.351 -10.991 1.00 44.66 579 GLN A O 1
ATOM 4351 N N . PRO A 1 580 ? -8.600 -13.002 -9.713 1.00 47.69 580 PRO A N 1
ATOM 4352 C CA . PRO A 1 580 ? -9.393 -14.067 -10.328 1.00 47.69 580 PRO A CA 1
ATOM 4353 C C . PRO A 1 580 ? -9.285 -14.105 -11.850 1.00 47.69 580 PRO A C 1
ATOM 4355 O O . PRO A 1 580 ? -9.034 -15.158 -12.412 1.00 47.69 580 PRO A O 1
ATOM 4358 N N . ARG A 1 581 ? -9.313 -12.953 -12.525 1.00 53.59 581 ARG A N 1
ATOM 4359 C CA . ARG A 1 581 ? -9.367 -12.852 -13.995 1.00 53.59 581 ARG A CA 1
ATOM 4360 C C . ARG A 1 581 ? -7.995 -12.839 -14.671 1.00 53.59 581 ARG A C 1
ATOM 4362 O O . ARG A 1 581 ? -7.905 -13.070 -15.879 1.00 53.59 581 ARG A O 1
ATOM 4369 N N . LEU A 1 582 ? -6.933 -12.570 -13.910 1.00 51.75 582 LEU A N 1
ATOM 4370 C CA . LEU A 1 582 ? -5.554 -12.826 -14.330 1.00 51.75 582 LEU A CA 1
ATOM 4371 C C . LEU A 1 582 ? -5.288 -14.339 -14.340 1.00 51.75 582 LEU A C 1
ATOM 4373 O O . LEU A 1 582 ? -4.736 -14.861 -15.309 1.00 51.75 582 LEU A O 1
ATOM 4377 N N . HIS A 1 583 ? -5.765 -15.044 -13.310 1.00 47.81 583 HIS A N 1
ATOM 4378 C CA . HIS A 1 583 ? -5.563 -16.480 -13.117 1.00 47.81 583 HIS A CA 1
ATOM 4379 C C . HIS A 1 583 ? -6.586 -17.374 -13.861 1.00 47.81 583 HIS A C 1
ATOM 4381 O O . HIS A 1 583 ? -6.225 -18.459 -14.310 1.00 47.81 583 HIS A O 1
ATOM 4387 N N . GLU A 1 584 ? -7.808 -16.894 -14.132 1.00 38.88 584 GLU A N 1
ATOM 4388 C CA . GLU A 1 584 ? -8.839 -17.491 -15.017 1.00 38.88 584 GLU A CA 1
ATOM 4389 C C . GLU A 1 584 ? -8.450 -17.476 -16.514 1.00 38.88 584 GLU A C 1
ATOM 4391 O O . GLU A 1 584 ? -9.290 -17.683 -17.392 1.00 38.88 584 GLU A O 1
ATOM 4396 N N . ARG A 1 585 ? -7.177 -17.247 -16.850 1.00 34.28 585 ARG A N 1
ATOM 4397 C CA . ARG A 1 585 ? -6.627 -17.493 -18.188 1.00 34.28 585 ARG A CA 1
ATOM 4398 C C . ARG A 1 585 ? -5.989 -18.888 -18.233 1.00 34.28 585 ARG A C 1
ATOM 4400 O O . ARG A 1 585 ? -4.765 -18.986 -18.125 1.00 34.28 585 ARG A O 1
ATOM 4407 N N . PRO A 1 586 ? -6.764 -19.981 -18.414 1.00 29.58 586 PRO A N 1
ATOM 4408 C CA . PRO A 1 586 ? -6.184 -21.308 -18.569 1.00 29.58 586 PRO A CA 1
ATOM 4409 C C . PRO A 1 586 ? -5.236 -21.320 -19.769 1.00 29.58 586 PRO A C 1
ATOM 4411 O O . PRO A 1 586 ? -5.499 -20.706 -20.805 1.00 29.58 586 PRO A O 1
ATOM 4414 N N . ALA A 1 587 ? -4.113 -22.020 -19.614 1.00 32.41 587 ALA A N 1
ATOM 4415 C CA . ALA A 1 587 ? -2.983 -21.918 -20.525 1.00 32.41 587 ALA A CA 1
ATOM 4416 C C . ALA A 1 587 ? -3.356 -22.174 -21.998 1.00 32.41 587 ALA A C 1
ATOM 4418 O O . ALA A 1 587 ? -3.580 -23.315 -22.409 1.00 32.41 587 ALA A O 1
ATOM 4419 N N . LEU A 1 588 ? -3.245 -21.127 -22.826 1.00 26.62 588 LEU A N 1
ATOM 4420 C CA . LEU A 1 588 ? -3.279 -21.208 -24.296 1.00 26.62 588 LEU A CA 1
ATOM 4421 C C . LEU A 1 588 ? -2.143 -22.074 -24.891 1.00 26.62 588 LEU A C 1
ATOM 4423 O O . LEU A 1 588 ? -2.118 -22.327 -26.092 1.00 26.62 588 LEU A O 1
ATOM 4427 N N . HIS A 1 589 ? -1.241 -22.586 -24.046 1.00 29.08 589 HIS A N 1
ATOM 4428 C CA . HIS A 1 589 ? -0.242 -23.601 -24.379 1.00 29.08 589 HIS A CA 1
ATOM 4429 C C . HIS A 1 589 ? -0.712 -25.065 -24.223 1.00 29.08 589 HIS A C 1
ATOM 4431 O O . HIS A 1 589 ? 0.045 -25.966 -24.579 1.00 29.08 589 HIS A O 1
ATOM 4437 N N . ARG A 1 590 ? -1.948 -25.355 -23.779 1.00 28.03 590 ARG A N 1
ATOM 4438 C CA . ARG A 1 590 ? -2.524 -26.724 -23.813 1.00 28.03 590 ARG A CA 1
ATOM 4439 C C . ARG A 1 590 ? -3.241 -27.061 -25.133 1.00 28.03 590 ARG A C 1
ATOM 4441 O O . ARG A 1 590 ? -4.321 -27.639 -25.143 1.00 28.03 590 ARG A O 1
ATOM 4448 N N . LEU A 1 591 ? -2.598 -26.760 -26.260 1.00 28.83 591 LEU A N 1
ATOM 4449 C CA . LEU A 1 591 ? -2.923 -27.336 -27.573 1.00 28.83 591 LEU A CA 1
ATOM 4450 C C . LEU A 1 591 ? -1.695 -28.085 -28.108 1.00 28.83 591 LEU A C 1
ATOM 4452 O O . LEU A 1 591 ? -1.000 -27.626 -29.010 1.00 28.83 591 LEU A O 1
ATOM 4456 N N . GLY A 1 592 ? -1.410 -29.235 -27.490 1.00 28.64 592 GLY A N 1
ATOM 4457 C CA . GLY A 1 592 ? -0.185 -30.003 -27.740 1.00 28.64 592 GLY A CA 1
ATOM 4458 C C . GLY A 1 592 ? -0.251 -31.498 -27.414 1.00 28.64 592 GLY A C 1
ATOM 4459 O O . GLY A 1 592 ? 0.792 -32.147 -27.413 1.00 28.64 592 GLY A O 1
ATOM 4460 N N . ASP A 1 593 ? -1.435 -32.069 -27.157 1.00 29.75 593 ASP A N 1
ATOM 4461 C CA . ASP A 1 593 ? -1.583 -33.491 -26.808 1.00 29.75 593 ASP A CA 1
ATOM 4462 C C . ASP A 1 593 ? -1.384 -34.428 -28.014 1.00 29.75 593 ASP A C 1
ATOM 4464 O O . ASP A 1 593 ? -2.313 -34.993 -28.595 1.00 29.75 593 ASP A O 1
ATOM 4468 N N . ARG A 1 594 ? -0.113 -34.638 -28.364 1.00 27.77 594 ARG A N 1
ATOM 4469 C CA . ARG A 1 594 ? 0.383 -35.854 -29.019 1.00 27.77 594 ARG A CA 1
ATOM 4470 C C . ARG A 1 594 ? 1.590 -36.370 -28.249 1.00 27.77 594 ARG A C 1
ATOM 4472 O O . ARG A 1 594 ? 2.733 -36.047 -28.558 1.00 27.77 594 ARG A O 1
ATOM 4479 N N . ALA A 1 595 ? 1.306 -37.167 -27.223 1.00 26.86 595 ALA A N 1
ATOM 4480 C CA . ALA A 1 595 ? 2.317 -37.737 -26.347 1.00 26.86 595 ALA A CA 1
ATOM 4481 C C . ALA A 1 595 ? 3.290 -38.660 -27.105 1.00 26.86 595 ALA A C 1
ATOM 4483 O O . ALA A 1 595 ? 2.905 -39.714 -27.610 1.00 26.86 595 ALA A O 1
ATOM 4484 N N . GLY A 1 596 ? 4.571 -38.291 -27.109 1.00 23.73 596 GLY A N 1
ATOM 4485 C CA . GLY A 1 596 ? 5.683 -39.231 -27.217 1.00 23.73 596 GLY A CA 1
ATOM 4486 C C . GLY A 1 596 ? 6.302 -39.400 -25.831 1.00 23.73 596 GLY A C 1
ATOM 4487 O O . GLY A 1 596 ? 6.671 -38.406 -25.208 1.00 23.73 596 GLY A O 1
ATOM 4488 N N . LEU A 1 597 ? 6.387 -40.631 -25.318 1.00 28.38 597 LEU A N 1
ATOM 4489 C CA . LEU A 1 597 ? 6.940 -40.877 -23.983 1.00 28.38 597 LEU A CA 1
ATOM 4490 C C . LEU A 1 597 ? 8.443 -40.561 -23.937 1.00 28.38 597 LEU A C 1
ATOM 4492 O O . LEU A 1 597 ? 9.247 -41.265 -24.542 1.00 28.38 597 LEU A O 1
ATOM 4496 N N . VAL A 1 598 ? 8.820 -39.595 -23.099 1.00 24.22 598 VAL A N 1
ATOM 4497 C CA . VAL A 1 598 ? 10.135 -39.545 -22.446 1.00 24.22 598 VAL A CA 1
ATOM 4498 C C . VAL A 1 598 ? 9.893 -39.300 -20.956 1.00 24.22 598 VAL A C 1
ATOM 4500 O O . VAL A 1 598 ? 9.072 -38.465 -20.579 1.00 24.22 598 VAL A O 1
ATOM 4503 N N . GLN A 1 599 ? 10.551 -40.078 -20.097 1.00 24.06 599 GLN A N 1
ATOM 4504 C CA . GLN A 1 599 ? 10.300 -40.058 -18.654 1.00 24.06 599 GLN A CA 1
ATOM 4505 C C . GLN A 1 599 ? 10.728 -38.731 -18.015 1.00 24.06 599 GLN A C 1
ATOM 4507 O O . GLN A 1 599 ? 11.810 -38.212 -18.295 1.00 24.06 599 GLN A O 1
ATOM 4512 N N . ARG A 1 600 ? 9.924 -38.234 -17.067 1.00 24.91 600 ARG A N 1
ATOM 4513 C CA . ARG A 1 600 ? 10.342 -37.149 -16.170 1.00 24.91 600 ARG A CA 1
ATOM 4514 C C . ARG A 1 600 ? 11.537 -37.615 -15.330 1.00 24.91 600 ARG A C 1
ATOM 4516 O O . ARG A 1 600 ? 11.428 -38.588 -14.588 1.00 24.91 600 ARG A O 1
ATOM 4523 N N . ARG A 1 601 ? 12.644 -36.872 -15.374 1.00 22.55 601 ARG A N 1
ATOM 4524 C CA . ARG A 1 601 ? 13.602 -36.782 -14.260 1.00 22.55 601 ARG A CA 1
ATOM 4525 C C . ARG A 1 601 ? 13.488 -35.388 -13.654 1.00 22.55 601 ARG A C 1
ATOM 4527 O O . ARG A 1 601 ? 13.275 -34.425 -14.385 1.00 22.55 601 ARG A O 1
ATOM 4534 N N . HIS A 1 602 ? 13.605 -35.287 -12.332 1.00 24.39 602 HIS A N 1
ATOM 4535 C CA . HIS A 1 602 ? 13.514 -34.006 -11.634 1.00 24.39 602 HIS A CA 1
ATOM 4536 C C . HIS A 1 602 ? 14.645 -33.070 -12.071 1.00 24.39 602 HIS A C 1
ATOM 4538 O O . HIS A 1 602 ? 15.821 -33.377 -11.866 1.00 24.39 602 HIS A O 1
ATOM 4544 N N . ALA A 1 603 ? 14.285 -31.906 -12.608 1.00 22.61 603 ALA A N 1
ATOM 4545 C CA . ALA A 1 603 ? 15.194 -30.777 -12.679 1.00 22.61 603 ALA A CA 1
ATOM 4546 C C . ALA A 1 603 ? 15.302 -30.169 -11.273 1.00 22.61 603 ALA A C 1
ATOM 4548 O O . ALA A 1 603 ? 14.382 -29.503 -10.806 1.00 22.61 603 ALA A O 1
ATOM 4549 N N . ARG A 1 604 ? 16.419 -30.421 -10.581 1.00 24.19 604 ARG A N 1
ATOM 4550 C CA . ARG A 1 604 ? 16.839 -29.543 -9.479 1.00 24.19 604 ARG A CA 1
ATOM 4551 C C . ARG A 1 604 ? 17.219 -28.186 -10.073 1.00 24.19 604 ARG A C 1
ATOM 4553 O O . ARG A 1 604 ? 17.763 -28.149 -11.178 1.00 24.19 604 ARG A O 1
ATOM 4560 N N . GLN A 1 605 ? 17.007 -27.102 -9.327 1.00 25.53 605 GLN A N 1
ATOM 4561 C CA . GLN A 1 605 ? 17.662 -25.826 -9.623 1.00 25.53 605 GLN A CA 1
ATOM 4562 C C . GLN A 1 605 ? 19.175 -26.064 -9.747 1.00 25.53 605 GLN A C 1
ATOM 4564 O O . GLN A 1 605 ? 19.784 -26.692 -8.879 1.00 25.53 605 GLN A O 1
ATOM 4569 N N . GLN A 1 606 ? 19.777 -25.588 -10.836 1.00 23.64 606 GLN A N 1
ATOM 4570 C CA . GLN A 1 606 ? 21.227 -25.566 -10.992 1.00 23.64 606 GLN A CA 1
ATOM 4571 C C . GLN A 1 606 ? 21.715 -24.143 -10.735 1.00 23.64 606 GLN A C 1
ATOM 4573 O O . GLN A 1 606 ? 21.594 -23.281 -11.602 1.00 23.64 606 GLN A O 1
ATOM 4578 N N . HIS A 1 607 ? 22.281 -23.903 -9.550 1.00 25.94 607 HIS A N 1
ATOM 4579 C CA . HIS A 1 607 ? 23.121 -22.726 -9.336 1.00 25.94 607 HIS A CA 1
ATOM 4580 C C . HIS A 1 607 ? 24.312 -22.777 -10.300 1.00 25.94 607 HIS A C 1
ATOM 4582 O O . HIS A 1 607 ? 25.024 -23.784 -10.365 1.00 25.94 607 HIS A O 1
ATOM 4588 N N . LEU A 1 608 ? 24.538 -21.689 -11.036 1.00 23.67 608 LEU A N 1
ATOM 4589 C CA . LEU A 1 608 ? 25.627 -21.578 -12.004 1.00 23.67 608 LEU A CA 1
ATOM 4590 C C . LEU A 1 608 ? 26.956 -21.250 -11.299 1.00 23.67 608 LEU A C 1
ATOM 4592 O O . LEU A 1 608 ? 27.494 -20.153 -11.426 1.00 23.67 608 LEU A O 1
ATOM 4596 N N . VAL A 1 609 ? 27.499 -22.207 -10.545 1.00 26.39 609 VAL A N 1
ATOM 4597 C CA . VAL A 1 609 ? 28.820 -22.060 -9.916 1.00 26.39 609 VAL A CA 1
ATOM 4598 C C . VAL A 1 609 ? 29.912 -22.303 -10.963 1.00 26.39 609 VAL A C 1
ATOM 4600 O O . VAL A 1 609 ? 30.224 -23.445 -11.307 1.00 26.39 609 VAL A O 1
ATOM 4603 N N . LEU A 1 610 ? 30.506 -21.222 -11.472 1.00 28.97 610 LEU A N 1
ATOM 4604 C CA . LEU A 1 610 ? 31.631 -21.262 -12.412 1.00 28.97 610 LEU A CA 1
ATOM 4605 C C . LEU A 1 610 ? 32.945 -21.634 -11.697 1.00 28.97 610 LEU A C 1
ATOM 4607 O O . LEU A 1 610 ? 33.754 -20.778 -11.351 1.00 28.97 610 LEU A O 1
ATOM 4611 N N . GLY A 1 611 ? 33.151 -22.934 -11.474 1.00 24.81 611 GLY A N 1
ATOM 4612 C CA . GLY A 1 611 ? 34.402 -23.492 -10.948 1.00 24.81 611 GLY A CA 1
ATOM 4613 C C . GLY A 1 611 ? 35.490 -23.677 -12.017 1.00 24.81 611 GLY A C 1
ATOM 4614 O O . GLY A 1 611 ? 35.206 -24.046 -13.158 1.00 24.81 611 GLY A O 1
ATOM 4615 N N . GLU A 1 612 ? 36.753 -23.450 -11.646 1.00 32.31 612 GLU A N 1
ATOM 4616 C CA . GLU A 1 612 ? 37.894 -23.537 -12.566 1.00 32.31 612 GLU A CA 1
ATOM 4617 C C . GLU A 1 612 ? 38.224 -24.958 -13.071 1.00 32.31 612 GLU A C 1
ATOM 4619 O O . GLU A 1 612 ? 37.881 -25.989 -12.489 1.00 32.31 612 GLU A O 1
ATOM 4624 N N . ARG A 1 613 ? 38.972 -25.006 -14.182 1.00 31.45 613 ARG A N 1
ATOM 4625 C CA . ARG A 1 613 ? 39.363 -26.234 -14.887 1.00 31.45 613 ARG A CA 1
ATOM 4626 C C . ARG A 1 613 ? 40.244 -27.163 -14.039 1.00 31.45 613 ARG A C 1
ATOM 4628 O O . ARG A 1 613 ? 41.406 -26.850 -13.784 1.00 31.45 613 ARG A O 1
ATOM 4635 N N . ARG A 1 614 ? 39.802 -28.409 -13.833 1.00 27.86 614 ARG A N 1
ATOM 4636 C CA . ARG A 1 614 ? 40.706 -29.576 -13.741 1.00 27.86 614 ARG A CA 1
ATOM 4637 C C . ARG A 1 614 ? 40.208 -30.727 -14.611 1.00 27.86 614 ARG A C 1
ATOM 4639 O O . ARG A 1 614 ? 39.014 -30.992 -14.687 1.00 27.86 614 ARG A O 1
ATOM 4646 N N . GLN A 1 615 ? 41.134 -31.391 -15.304 1.00 30.61 615 GLN A N 1
ATOM 4647 C CA . GLN A 1 615 ? 40.819 -32.535 -16.161 1.00 30.61 615 GLN A CA 1
ATOM 4648 C C . GLN A 1 615 ? 40.600 -33.800 -15.326 1.00 30.61 615 GLN A C 1
ATOM 4650 O O . GLN A 1 615 ? 41.426 -34.125 -14.476 1.00 30.61 615 GLN A O 1
ATOM 4655 N N . LEU A 1 616 ? 39.569 -34.575 -15.663 1.00 23.09 616 LEU A N 1
ATOM 4656 C CA . LEU A 1 616 ? 39.427 -35.969 -15.249 1.00 23.09 616 LEU A CA 1
ATOM 4657 C C . LEU A 1 616 ? 39.094 -36.827 -16.472 1.00 23.09 616 LEU A C 1
ATOM 4659 O O . LEU A 1 616 ? 38.079 -36.627 -17.136 1.00 23.09 616 LEU A O 1
ATOM 4663 N N . ARG A 1 617 ? 39.972 -37.787 -16.787 1.00 24.97 617 ARG A N 1
ATOM 4664 C CA . ARG A 1 617 ? 39.707 -38.813 -17.803 1.00 24.97 617 ARG A CA 1
ATOM 4665 C C . ARG A 1 617 ? 38.838 -39.904 -17.185 1.00 24.97 617 ARG A C 1
ATOM 4667 O O . ARG A 1 617 ? 39.289 -40.575 -16.263 1.00 24.97 617 ARG A O 1
ATOM 4674 N N . VAL A 1 618 ? 37.668 -40.158 -17.763 1.00 24.62 618 VAL A N 1
ATOM 4675 C CA . VAL A 1 618 ? 36.891 -41.381 -17.510 1.00 24.62 618 VAL A CA 1
ATOM 4676 C C . VAL A 1 618 ? 36.741 -42.125 -18.833 1.00 24.62 618 VAL A C 1
ATOM 4678 O O . VAL A 1 618 ? 36.350 -41.536 -19.841 1.00 24.62 618 VAL A O 1
ATOM 4681 N N . ARG A 1 619 ? 37.107 -43.412 -18.852 1.00 21.95 619 ARG A N 1
ATOM 4682 C CA . ARG A 1 619 ? 36.888 -44.286 -20.012 1.00 21.95 619 ARG A CA 1
ATOM 4683 C C . ARG A 1 619 ? 35.426 -44.719 -20.033 1.00 21.95 619 ARG A C 1
ATOM 4685 O O . ARG A 1 619 ? 34.939 -45.223 -19.027 1.00 21.95 619 ARG A O 1
ATOM 4692 N N . TRP A 1 620 ? 34.780 -44.615 -21.188 1.00 22.39 620 TRP A N 1
ATOM 4693 C CA . TRP A 1 620 ? 33.531 -45.325 -21.451 1.00 22.39 620 TRP A CA 1
ATOM 4694 C C . TRP A 1 620 ? 33.844 -46.624 -22.191 1.00 22.39 620 TRP A C 1
ATOM 4696 O O . TRP A 1 620 ? 34.468 -46.592 -23.251 1.00 22.39 620 TRP A O 1
ATOM 4706 N N . HIS A 1 621 ? 33.418 -47.756 -21.630 1.00 23.16 621 HIS A N 1
ATOM 4707 C CA . HIS A 1 621 ? 33.221 -48.966 -22.424 1.00 23.16 621 HIS A CA 1
ATOM 4708 C C . HIS A 1 621 ? 31.965 -48.779 -23.281 1.00 23.16 621 HIS A C 1
ATOM 4710 O O . HIS A 1 621 ? 30.969 -48.224 -22.816 1.00 23.16 621 HIS A O 1
ATOM 4716 N N . VAL A 1 622 ? 32.029 -49.238 -24.527 1.00 24.47 622 VAL A N 1
ATOM 4717 C CA . VAL A 1 622 ? 30.904 -49.264 -25.463 1.00 24.47 622 VAL A CA 1
ATOM 4718 C C . VAL A 1 622 ? 30.811 -50.683 -25.997 1.00 24.47 622 VAL A C 1
ATOM 4720 O O . VAL A 1 622 ? 31.710 -51.112 -26.718 1.00 24.47 622 VAL A O 1
ATOM 4723 N N . ASP A 1 623 ? 29.736 -51.387 -25.657 1.00 24.92 623 ASP A N 1
ATOM 4724 C CA . ASP A 1 623 ? 29.360 -52.625 -26.338 1.00 24.92 623 ASP A CA 1
ATOM 4725 C C . ASP A 1 623 ? 28.484 -52.322 -27.561 1.00 24.92 623 ASP A C 1
ATOM 4727 O O . ASP A 1 623 ? 27.783 -51.307 -27.625 1.00 24.92 623 ASP A O 1
ATOM 4731 N N . HIS A 1 624 ? 28.565 -53.188 -28.570 1.00 26.03 624 HIS A N 1
ATOM 4732 C CA . HIS A 1 624 ? 27.836 -53.063 -29.832 1.00 26.03 624 HIS A CA 1
ATOM 4733 C C . HIS A 1 624 ? 26.575 -53.936 -29.861 1.00 26.03 624 HIS A C 1
ATOM 4735 O O . HIS A 1 624 ? 26.601 -55.088 -29.437 1.00 26.03 624 HIS A O 1
ATOM 4741 N N . ALA A 1 625 ? 25.512 -53.416 -30.480 1.00 25.53 625 ALA A N 1
ATOM 4742 C CA . ALA A 1 625 ? 24.440 -54.219 -31.067 1.00 25.53 625 ALA A CA 1
ATOM 4743 C C . ALA A 1 625 ? 23.858 -53.493 -32.296 1.00 25.53 625 ALA A C 1
ATOM 4745 O O . ALA A 1 625 ? 23.297 -52.404 -32.195 1.00 25.53 625 ALA A O 1
ATOM 4746 N N . ASP A 1 626 ? 24.056 -54.095 -33.465 1.00 26.62 626 ASP A N 1
ATOM 4747 C CA . ASP A 1 626 ? 23.841 -53.558 -34.810 1.00 26.62 626 ASP A CA 1
ATOM 4748 C C . ASP A 1 626 ? 22.462 -52.965 -35.156 1.00 26.62 626 ASP A C 1
ATOM 4750 O O . ASP A 1 626 ? 21.412 -53.481 -34.771 1.00 26.62 626 ASP A O 1
ATOM 4754 N N . ARG A 1 627 ? 22.473 -52.046 -36.137 1.00 26.89 627 ARG A N 1
ATOM 4755 C CA . ARG A 1 627 ? 21.680 -52.234 -37.372 1.00 26.89 627 ARG A CA 1
ATOM 4756 C C . ARG A 1 627 ? 22.358 -51.611 -38.601 1.00 26.89 627 ARG A C 1
ATOM 4758 O O . ARG A 1 627 ? 23.070 -50.614 -38.505 1.00 26.89 627 ARG A O 1
ATOM 4765 N N . LEU A 1 628 ? 22.178 -52.244 -39.763 1.00 25.12 628 LEU A N 1
ATOM 4766 C CA . LEU A 1 628 ? 23.002 -52.013 -40.957 1.00 25.12 628 LEU A CA 1
ATOM 4767 C C . LEU A 1 628 ? 22.518 -50.865 -41.869 1.00 25.12 628 LEU A C 1
ATOM 4769 O O . LEU A 1 628 ? 21.379 -50.861 -42.313 1.00 25.12 628 LEU A O 1
ATOM 4773 N N . ARG A 1 629 ? 23.466 -49.966 -42.185 1.00 27.97 629 ARG A N 1
ATOM 4774 C CA . ARG A 1 629 ? 24.020 -49.603 -43.521 1.00 27.97 629 ARG A CA 1
ATOM 4775 C C . ARG A 1 629 ? 23.137 -49.519 -44.797 1.00 27.97 629 ARG A C 1
ATOM 4777 O O . ARG A 1 629 ? 22.241 -50.316 -45.021 1.00 27.97 629 ARG A O 1
ATOM 4784 N N . LEU A 1 630 ? 23.683 -48.720 -45.742 1.00 26.58 630 LEU A N 1
ATOM 4785 C CA . LEU A 1 630 ? 23.426 -48.645 -47.206 1.00 26.58 630 LEU A CA 1
ATOM 4786 C C . LEU A 1 630 ? 22.145 -47.859 -47.617 1.00 26.58 630 LEU A C 1
ATOM 4788 O O . LEU A 1 630 ? 21.172 -47.863 -46.880 1.00 26.58 630 LEU A O 1
ATOM 4792 N N . LEU A 1 631 ? 22.084 -47.099 -48.732 1.00 25.67 631 LEU A N 1
ATOM 4793 C CA . LEU A 1 631 ? 22.926 -47.046 -49.952 1.00 25.67 631 LEU A CA 1
ATOM 4794 C C . LEU A 1 631 ? 23.108 -45.621 -50.568 1.00 25.67 631 LEU A C 1
ATOM 4796 O O . LEU A 1 631 ? 22.164 -44.849 -50.649 1.00 25.67 631 LEU A O 1
ATOM 4800 N N . CYS A 1 632 ? 24.308 -45.383 -51.124 1.00 24.47 632 CYS A N 1
ATOM 4801 C CA . CYS A 1 632 ? 24.696 -44.545 -52.289 1.00 24.47 632 CYS A CA 1
ATOM 4802 C C . CYS A 1 632 ? 24.426 -43.022 -52.460 1.00 24.47 632 CYS A C 1
ATOM 4804 O O . CYS A 1 632 ? 23.575 -42.392 -51.849 1.00 24.47 632 CYS A O 1
ATOM 4806 N N . ARG A 1 633 ? 25.246 -42.440 -53.362 1.00 27.78 633 ARG A N 1
ATOM 4807 C CA . ARG A 1 633 ? 25.332 -41.021 -53.782 1.00 27.78 633 ARG A CA 1
ATOM 4808 C C . ARG A 1 633 ? 24.873 -40.821 -55.238 1.00 27.78 633 ARG A C 1
ATOM 4810 O O . ARG A 1 633 ? 25.251 -41.633 -56.075 1.00 27.78 633 ARG A O 1
ATOM 4817 N N . ALA A 1 634 ? 24.304 -39.651 -55.554 1.00 27.73 634 ALA A N 1
ATOM 4818 C CA . ALA A 1 634 ? 24.533 -38.863 -56.787 1.00 27.73 634 ALA A CA 1
ATOM 4819 C C . ALA A 1 634 ? 23.878 -37.462 -56.635 1.00 27.73 634 ALA A C 1
ATOM 4821 O O . ALA A 1 634 ? 22.869 -37.359 -55.951 1.00 27.73 634 ALA A O 1
ATOM 4822 N N . GLY A 1 635 ? 24.364 -36.350 -57.206 1.00 26.05 635 GLY A N 1
ATOM 4823 C CA . GLY A 1 635 ? 25.662 -36.091 -57.845 1.00 26.05 635 GLY A CA 1
ATOM 4824 C C . GLY A 1 635 ? 25.688 -34.773 -58.656 1.00 26.05 635 GLY A C 1
ATOM 4825 O O . GLY A 1 635 ? 24.840 -34.595 -59.516 1.00 26.05 635 GLY A O 1
ATOM 4826 N N . LEU A 1 636 ? 26.717 -33.925 -58.449 1.00 26.69 636 LEU A N 1
ATOM 4827 C CA . LEU A 1 636 ? 27.110 -32.752 -59.282 1.00 26.69 636 LEU A CA 1
ATOM 4828 C C . LEU A 1 636 ? 26.114 -31.554 -59.375 1.00 26.69 636 LEU A C 1
ATOM 4830 O O . LEU A 1 636 ? 24.955 -31.678 -59.015 1.00 26.69 636 LEU A O 1
ATOM 4834 N N . ARG A 1 637 ? 26.484 -30.359 -59.894 1.00 29.84 637 ARG A N 1
ATOM 4835 C CA . ARG A 1 637 ? 27.643 -29.453 -59.610 1.00 29.84 637 ARG A CA 1
ATOM 4836 C C . ARG A 1 637 ? 27.501 -28.114 -60.384 1.00 29.84 637 ARG A C 1
ATOM 4838 O O . ARG A 1 637 ? 27.283 -28.156 -61.588 1.00 29.84 637 ARG A O 1
ATOM 4845 N N . SER A 1 638 ? 27.905 -26.984 -59.771 1.00 29.16 638 SER A N 1
ATOM 4846 C CA . SER A 1 638 ? 28.338 -25.709 -60.429 1.00 29.16 638 SER A CA 1
ATOM 4847 C C . SER A 1 638 ? 27.275 -24.906 -61.229 1.00 29.16 638 SER A C 1
ATOM 4849 O O . SER A 1 638 ? 26.205 -25.439 -61.473 1.00 29.16 638 SER A O 1
ATOM 4851 N N . ARG A 1 639 ? 27.432 -23.622 -61.630 1.00 28.92 639 ARG A N 1
ATOM 4852 C CA . ARG A 1 639 ? 28.514 -22.584 -61.605 1.00 28.92 639 ARG A CA 1
ATOM 4853 C C . ARG A 1 639 ? 27.873 -21.198 -61.268 1.00 28.92 639 ARG A C 1
ATOM 4855 O O . ARG A 1 639 ? 26.734 -20.972 -61.640 1.00 28.92 639 ARG A O 1
ATOM 4862 N N . LEU A 1 640 ? 28.468 -20.337 -60.423 1.00 27.84 640 LEU A N 1
ATOM 4863 C CA . LEU A 1 640 ? 29.248 -19.111 -60.772 1.00 27.84 640 LEU A CA 1
ATOM 4864 C C . LEU A 1 640 ? 28.533 -18.131 -61.753 1.00 27.84 640 LEU A C 1
ATOM 4866 O O . LEU A 1 640 ? 28.360 -18.499 -62.904 1.00 27.84 640 LEU A O 1
ATOM 4870 N N . ARG A 1 641 ? 28.021 -16.953 -61.313 1.00 28.58 641 ARG A N 1
ATOM 4871 C CA . ARG A 1 641 ? 28.679 -15.608 -61.105 1.00 28.58 641 ARG A CA 1
ATOM 4872 C C . ARG A 1 641 ? 28.745 -14.729 -62.396 1.00 28.58 641 ARG A C 1
ATOM 4874 O O . ARG A 1 641 ? 28.855 -15.324 -63.459 1.00 28.58 641 ARG A O 1
ATOM 4881 N N . PRO A 1 642 ? 28.913 -13.375 -62.341 1.00 49.25 642 PRO A N 1
ATOM 4882 C CA . PRO A 1 642 ? 28.430 -12.357 -61.368 1.00 49.25 642 PRO A CA 1
ATOM 4883 C C . PRO A 1 642 ? 28.021 -10.964 -61.981 1.00 49.25 642 PRO A C 1
ATOM 4885 O O . PRO A 1 642 ? 28.286 -10.691 -63.146 1.00 49.25 642 PRO A O 1
ATOM 4888 N N . GLY A 1 643 ? 27.541 -10.018 -61.145 1.00 25.84 643 GLY A N 1
ATOM 4889 C CA . GLY A 1 643 ? 27.568 -8.546 -61.388 1.00 25.84 643 GLY A CA 1
ATOM 4890 C C . GLY A 1 643 ? 26.302 -7.900 -62.002 1.00 25.84 643 GLY A C 1
ATOM 4891 O O . GLY A 1 643 ? 25.415 -8.617 -62.443 1.00 25.84 643 GLY A O 1
ATOM 4892 N N . LEU A 1 644 ? 26.141 -6.562 -62.060 1.00 28.86 644 LEU A N 1
ATOM 4893 C CA . LEU A 1 644 ? 26.758 -5.447 -61.297 1.00 28.86 644 LEU A CA 1
ATOM 4894 C C . LEU A 1 644 ? 25.953 -4.123 -61.518 1.00 28.86 644 LEU A C 1
ATOM 4896 O O . LEU A 1 644 ? 25.228 -3.993 -62.495 1.00 28.86 644 LEU A O 1
ATOM 4900 N N . SER A 1 645 ? 26.140 -3.133 -60.631 1.00 27.50 645 SER A N 1
ATOM 4901 C CA . SER A 1 645 ? 25.825 -1.682 -60.751 1.00 27.50 645 SER A CA 1
ATOM 4902 C C . SER A 1 645 ? 24.375 -1.138 -60.889 1.00 27.50 645 SER A C 1
ATOM 4904 O O . SER A 1 645 ? 23.799 -1.102 -61.963 1.00 27.50 645 SER A O 1
ATOM 4906 N N . GLN A 1 646 ? 23.919 -0.509 -59.791 1.00 29.91 646 GLN A N 1
ATOM 4907 C CA . GLN A 1 646 ? 23.517 0.916 -59.644 1.00 29.91 646 GLN A CA 1
ATOM 4908 C C . GLN A 1 646 ? 22.313 1.589 -60.377 1.00 29.91 646 GLN A C 1
ATOM 4910 O O . GLN A 1 646 ? 22.280 1.727 -61.589 1.00 29.91 646 GLN A O 1
ATOM 4915 N N . ARG A 1 647 ? 21.534 2.300 -59.527 1.00 29.02 647 ARG A N 1
ATOM 4916 C CA . ARG A 1 647 ? 20.870 3.631 -59.682 1.00 29.02 647 ARG A CA 1
ATOM 4917 C C . ARG A 1 647 ? 19.493 3.789 -60.378 1.00 29.02 647 ARG A C 1
ATOM 4919 O O . ARG A 1 647 ? 19.309 3.547 -61.558 1.00 29.02 647 ARG A O 1
ATOM 4926 N N . ARG A 1 648 ? 18.586 4.374 -59.567 1.00 29.56 648 ARG A N 1
ATOM 4927 C CA . ARG A 1 648 ? 17.506 5.371 -59.819 1.00 29.56 648 ARG A CA 1
ATOM 4928 C C . ARG A 1 648 ? 17.541 6.054 -61.217 1.00 29.56 648 ARG A C 1
ATOM 4930 O O . ARG A 1 648 ? 18.626 6.374 -61.681 1.00 29.56 648 ARG A O 1
ATOM 4937 N N . ALA A 1 649 ? 16.426 6.474 -61.837 1.00 28.33 649 ALA A N 1
ATOM 4938 C CA . ALA A 1 649 ? 15.281 7.163 -61.216 1.00 28.33 649 ALA A CA 1
ATOM 4939 C C . ALA A 1 649 ? 13.985 7.242 -62.076 1.00 28.33 649 ALA A C 1
ATOM 4941 O O . ALA A 1 649 ? 14.024 7.081 -63.286 1.00 28.33 649 ALA A O 1
ATOM 4942 N N . ALA A 1 650 ? 12.878 7.572 -61.391 1.00 29.52 650 ALA A N 1
ATOM 4943 C CA . ALA A 1 650 ? 11.671 8.327 -61.791 1.00 29.52 650 ALA A CA 1
ATOM 4944 C C . ALA A 1 650 ? 11.189 8.413 -63.266 1.00 29.52 650 ALA A C 1
ATOM 4946 O O . ALA A 1 650 ? 11.863 8.944 -64.142 1.00 29.52 650 ALA A O 1
ATOM 4947 N N . GLY A 1 651 ? 9.894 8.123 -63.462 1.00 24.92 651 GLY A N 1
ATOM 4948 C CA . GLY A 1 651 ? 9.080 8.560 -64.605 1.00 24.92 651 GLY A CA 1
ATOM 4949 C C . GLY A 1 651 ? 7.592 8.552 -64.224 1.00 24.92 651 GLY A C 1
ATOM 4950 O O . GLY A 1 651 ? 7.124 7.578 -63.644 1.00 24.92 651 GLY A O 1
ATOM 4951 N N . ALA A 1 652 ? 6.858 9.641 -64.476 1.00 28.50 652 ALA A N 1
ATOM 4952 C CA . ALA A 1 652 ? 5.512 9.858 -63.926 1.00 28.50 652 ALA A CA 1
ATOM 4953 C C . ALA A 1 652 ? 4.448 10.137 -64.999 1.00 28.50 652 ALA A C 1
ATOM 4955 O O . ALA A 1 652 ? 4.773 10.651 -66.070 1.00 28.50 652 ALA A O 1
ATOM 4956 N N . ARG A 1 653 ? 3.169 9.925 -64.646 1.00 27.33 653 ARG A N 1
ATOM 4957 C CA . ARG A 1 653 ? 2.033 10.811 -64.986 1.00 27.33 653 ARG A CA 1
ATOM 4958 C C . ARG A 1 653 ? 0.795 10.472 -64.147 1.00 27.33 653 ARG A C 1
ATOM 4960 O O . ARG A 1 653 ? 0.725 9.416 -63.531 1.00 27.33 653 ARG A O 1
ATOM 4967 N N . ALA A 1 654 ? -0.142 11.414 -64.088 1.00 29.05 654 ALA A N 1
ATOM 4968 C CA . ALA A 1 654 ? -1.332 11.381 -63.238 1.00 29.05 654 ALA A CA 1
ATOM 4969 C C . ALA A 1 654 ? -2.593 11.688 -64.056 1.00 29.05 654 ALA A C 1
ATOM 4971 O O . ALA A 1 654 ? -2.486 12.272 -65.133 1.00 29.05 654 ALA A O 1
ATOM 4972 N N . HIS A 1 655 ? -3.776 11.401 -63.507 1.00 28.16 655 HIS A N 1
ATOM 4973 C CA . HIS A 1 655 ? -5.035 12.005 -63.957 1.00 28.16 655 HIS A CA 1
ATOM 4974 C C . HIS A 1 655 ? -5.955 12.344 -62.773 1.00 28.16 655 HIS A C 1
ATOM 4976 O O . HIS A 1 655 ? -5.901 11.714 -61.720 1.00 28.16 655 HIS A O 1
ATOM 4982 N N . ARG A 1 656 ? -6.778 13.385 -62.951 1.00 29.42 656 ARG A N 1
ATOM 4983 C CA . ARG A 1 656 ? -7.795 13.866 -61.997 1.00 29.42 656 ARG A CA 1
ATOM 4984 C C . ARG A 1 656 ? -9.174 13.315 -62.383 1.00 29.42 656 ARG A C 1
ATOM 4986 O O . ARG A 1 656 ? -9.436 13.249 -63.579 1.00 29.42 656 ARG A O 1
ATOM 4993 N N . TYR A 1 657 ? -10.081 13.107 -61.421 1.00 24.25 657 TYR A N 1
ATOM 4994 C CA . TYR A 1 657 ? -11.234 14.011 -61.211 1.00 24.25 657 TYR A CA 1
ATOM 4995 C C . TYR A 1 657 ? -11.944 13.755 -59.858 1.00 24.25 657 TYR A C 1
ATOM 4997 O O . TYR A 1 657 ? -11.343 13.153 -58.971 1.00 24.25 657 TYR A O 1
ATOM 5005 N N . ARG A 1 658 ? -13.130 14.346 -59.638 1.00 28.02 658 ARG A N 1
ATOM 5006 C CA . ARG A 1 658 ? -13.766 14.614 -58.324 1.00 28.02 658 ARG A CA 1
ATOM 5007 C C . ARG A 1 658 ? -15.160 13.934 -58.170 1.00 28.02 658 ARG A C 1
ATOM 5009 O O . ARG A 1 658 ? -15.594 13.296 -59.124 1.00 28.02 658 ARG A O 1
ATOM 5016 N N . PRO A 1 659 ? -15.818 13.992 -56.986 1.00 56.81 659 PRO A N 1
ATOM 5017 C CA . PRO A 1 659 ? -16.830 13.011 -56.559 1.00 56.81 659 PRO A CA 1
ATOM 5018 C C . PRO A 1 659 ? -18.289 13.440 -56.805 1.00 56.81 659 PRO A C 1
ATOM 5020 O O . PRO A 1 659 ? -18.546 14.543 -57.281 1.00 56.81 659 PRO A O 1
ATOM 5023 N N . PHE A 1 660 ? -19.230 12.597 -56.361 1.00 24.89 660 PHE A N 1
ATOM 5024 C CA . PHE A 1 660 ? -20.618 12.967 -56.056 1.00 24.89 660 PHE A CA 1
ATOM 5025 C C . PHE A 1 660 ? -21.102 12.314 -54.747 1.00 24.89 660 PHE A C 1
ATOM 5027 O O . PHE A 1 660 ? -20.443 11.408 -54.234 1.00 24.89 660 PHE A O 1
ATOM 5034 N N . ALA A 1 661 ? -22.224 12.796 -54.208 1.00 30.16 661 ALA A N 1
ATOM 5035 C CA . ALA A 1 661 ? -22.821 12.371 -52.939 1.00 30.16 661 ALA A CA 1
ATOM 5036 C C . ALA A 1 661 ? -24.340 12.126 -53.068 1.00 30.16 661 ALA A C 1
ATOM 5038 O O . ALA A 1 661 ? -24.930 12.477 -54.087 1.00 30.16 661 ALA A O 1
ATOM 5039 N N . ASP A 1 662 ? -24.918 11.573 -51.995 1.00 28.62 662 ASP A N 1
ATOM 5040 C CA . ASP A 1 662 ? -26.346 11.435 -51.659 1.00 28.62 662 ASP A CA 1
ATOM 5041 C C . ASP A 1 662 ? -27.278 10.626 -52.584 1.00 28.62 662 ASP A C 1
ATOM 5043 O O . ASP A 1 662 ? -27.425 10.907 -53.769 1.00 28.62 662 ASP A O 1
ATOM 5047 N N . LEU A 1 663 ? -28.015 9.677 -51.977 1.00 26.25 663 LEU A N 1
ATOM 5048 C CA . LEU A 1 663 ? -29.491 9.623 -52.016 1.00 26.25 663 LEU A CA 1
ATOM 5049 C C . LEU A 1 663 ? -30.065 8.496 -51.121 1.00 26.25 663 LEU A C 1
ATOM 5051 O O . LEU A 1 663 ? -29.841 7.308 -51.339 1.00 26.25 663 LEU A O 1
ATOM 5055 N N . LEU A 1 664 ? -30.884 8.893 -50.144 1.00 28.89 664 LEU A N 1
ATOM 5056 C CA . LEU A 1 664 ? -31.983 8.101 -49.554 1.00 28.89 664 LEU A CA 1
ATOM 5057 C C . LEU A 1 664 ? -33.304 8.510 -50.265 1.00 28.89 664 LEU A C 1
ATOM 5059 O O . LEU A 1 664 ? -33.261 9.483 -51.021 1.00 28.89 664 LEU A O 1
ATOM 5063 N N . PRO A 1 665 ? -34.494 7.900 -50.027 1.00 50.84 665 PRO A N 1
ATOM 5064 C CA . PRO A 1 665 ? -34.852 6.836 -49.069 1.00 50.84 665 PRO A CA 1
ATOM 5065 C C . PRO A 1 665 ? -35.692 5.682 -49.685 1.00 50.84 665 PRO A C 1
ATOM 5067 O O . PRO A 1 665 ? -36.047 5.723 -50.857 1.00 50.84 665 PRO A O 1
ATOM 5070 N N . LEU A 1 666 ? -36.162 4.726 -48.863 1.00 26.72 666 LEU A N 1
ATOM 5071 C CA . LEU A 1 666 ? -37.516 4.140 -49.007 1.00 26.72 666 LEU A CA 1
ATOM 5072 C C . LEU A 1 666 ? -38.009 3.442 -47.718 1.00 26.72 666 LEU A C 1
ATOM 5074 O O . LEU A 1 666 ? -37.256 3.290 -46.758 1.00 26.72 666 LEU A O 1
ATOM 5078 N N . LYS A 1 667 ? -39.305 3.081 -47.654 1.00 28.27 667 LYS A N 1
ATOM 5079 C CA . LYS A 1 667 ? -40.015 2.690 -46.416 1.00 28.27 667 LYS A CA 1
ATOM 5080 C C . LYS A 1 667 ? -40.747 1.335 -46.484 1.00 28.27 667 LYS A C 1
ATOM 5082 O O . LYS A 1 667 ? -41.728 1.206 -47.207 1.00 28.27 667 LYS A O 1
ATOM 5087 N N . SER A 1 668 ? -40.477 0.501 -45.474 1.00 28.44 668 SER A N 1
ATOM 5088 C CA . SER A 1 668 ? -41.471 -0.253 -44.672 1.00 28.44 668 SER A CA 1
ATOM 5089 C C . SER A 1 668 ? -42.182 -1.517 -45.211 1.00 28.44 668 SER A C 1
ATOM 5091 O O . SER A 1 668 ? -42.427 -1.680 -46.397 1.00 28.44 668 SER A O 1
ATOM 5093 N N . ARG A 1 669 ? -42.648 -2.318 -44.231 1.00 28.41 669 ARG A N 1
ATOM 5094 C CA . ARG A 1 669 ? -43.689 -3.374 -44.267 1.00 28.41 669 ARG A CA 1
ATOM 5095 C C . ARG A 1 669 ? -43.402 -4.672 -45.042 1.00 28.41 669 ARG A C 1
ATOM 5097 O O . ARG A 1 669 ? -43.582 -4.734 -46.252 1.00 28.41 669 ARG A O 1
ATOM 5104 N N . HIS A 1 670 ? -43.323 -5.769 -44.284 1.00 26.62 670 HIS A N 1
ATOM 5105 C CA . HIS A 1 670 ? -44.302 -6.862 -44.411 1.00 26.62 670 HIS A CA 1
ATOM 5106 C C . HIS A 1 670 ? -44.543 -7.558 -43.062 1.00 26.62 670 HIS A C 1
ATOM 5108 O O . HIS A 1 670 ? -43.697 -7.494 -42.173 1.00 26.62 670 HIS A O 1
ATOM 5114 N N . ALA A 1 671 ? -45.718 -8.174 -42.877 1.00 29.95 671 ALA A N 1
ATOM 5115 C CA . ALA A 1 671 ? -46.086 -8.859 -41.635 1.00 29.95 671 ALA A CA 1
ATOM 5116 C C . ALA A 1 671 ? -47.171 -9.932 -41.852 1.00 29.95 671 ALA A C 1
ATOM 5118 O O . ALA A 1 671 ? -48.055 -9.756 -42.685 1.00 29.95 671 ALA A O 1
ATOM 5119 N N . ARG A 1 672 ? -47.156 -10.962 -40.989 1.00 31.67 672 ARG A N 1
ATOM 5120 C CA . ARG A 1 672 ? -48.164 -12.035 -40.804 1.00 31.67 672 ARG A CA 1
ATOM 5121 C C . ARG A 1 672 ? -48.387 -13.030 -41.959 1.00 31.67 672 ARG A C 1
ATOM 5123 O O . ARG A 1 672 ? -48.974 -12.701 -42.982 1.00 31.67 672 ARG A O 1
ATOM 5130 N N . ARG A 1 673 ? -48.261 -14.320 -41.622 1.00 28.08 673 ARG A N 1
ATOM 5131 C CA . ARG A 1 673 ? -49.343 -15.309 -41.828 1.00 28.08 673 ARG A CA 1
ATOM 5132 C C . ARG A 1 673 ? -49.489 -16.203 -40.586 1.00 28.08 673 ARG A C 1
ATOM 5134 O O . ARG A 1 673 ? -48.576 -16.291 -39.775 1.00 28.08 673 ARG A O 1
ATOM 5141 N N . ARG A 1 674 ? -50.677 -16.794 -40.404 1.00 35.12 674 ARG A N 1
ATOM 5142 C CA . ARG A 1 674 ? -51.071 -17.674 -39.282 1.00 35.12 674 ARG A CA 1
ATOM 5143 C C . ARG A 1 674 ? -51.572 -19.021 -39.818 1.00 35.12 674 ARG A C 1
ATOM 5145 O O . ARG A 1 674 ? -52.304 -19.007 -40.804 1.00 35.12 674 ARG A O 1
ATOM 5152 N N . ARG A 1 675 ? -51.319 -20.107 -39.077 1.00 28.59 675 ARG A N 1
ATOM 5153 C CA . ARG A 1 675 ? -52.142 -21.331 -38.849 1.00 28.59 675 ARG A CA 1
ATOM 5154 C C . ARG A 1 675 ? -51.390 -22.125 -37.757 1.00 28.59 675 ARG A C 1
ATOM 5156 O O . ARG A 1 675 ? -50.188 -22.263 -37.909 1.00 28.59 675 ARG A O 1
ATOM 5163 N N . ARG A 1 676 ? -51.897 -22.527 -36.581 1.00 33.47 676 ARG A N 1
ATOM 5164 C CA . ARG A 1 676 ? -53.231 -22.786 -35.976 1.00 33.47 676 ARG A CA 1
ATOM 5165 C C . ARG A 1 676 ? -53.698 -24.256 -36.029 1.00 33.47 676 ARG A C 1
ATOM 5167 O O . ARG A 1 676 ? -54.466 -24.616 -36.912 1.00 33.47 676 ARG A O 1
ATOM 5174 N N . ALA A 1 677 ? -53.309 -25.010 -34.999 1.00 29.45 677 ALA A N 1
ATOM 5175 C CA . ALA A 1 677 ? -53.980 -26.159 -34.365 1.00 29.45 677 ALA A CA 1
ATOM 5176 C C . ALA A 1 677 ? -53.384 -26.299 -32.936 1.00 29.45 677 ALA A C 1
ATOM 5178 O O . ALA A 1 677 ? -52.234 -25.906 -32.760 1.00 29.45 677 ALA A O 1
ATOM 5179 N N . GLY A 1 678 ? -54.065 -26.769 -31.883 1.00 28.08 678 GLY A N 1
ATOM 5180 C CA . GLY A 1 678 ? -55.499 -27.035 -31.685 1.00 28.08 678 GLY A CA 1
ATOM 5181 C C . GLY A 1 678 ? -55.745 -27.920 -30.441 1.00 28.08 678 GLY A C 1
ATOM 5182 O O . GLY A 1 678 ? -54.973 -28.849 -30.254 1.00 28.08 678 GLY A O 1
ATOM 5183 N N . LEU A 1 679 ? -56.835 -27.667 -29.684 1.00 28.84 679 LEU A N 1
ATOM 5184 C CA . LEU A 1 679 ? -57.391 -28.490 -28.570 1.00 28.84 679 LEU A CA 1
ATOM 5185 C C . LEU A 1 679 ? -56.574 -28.533 -27.240 1.00 28.84 679 LEU A C 1
ATOM 5187 O O . LEU A 1 679 ? -55.352 -28.523 -27.279 1.00 28.84 679 LEU A O 1
ATOM 5191 N N . ASP A 1 680 ? -57.168 -28.578 -26.028 1.00 29.38 680 ASP A N 1
ATOM 5192 C CA . ASP A 1 680 ? -58.538 -28.201 -25.595 1.00 29.38 680 ASP A CA 1
ATOM 5193 C C . ASP A 1 680 ? -58.632 -27.845 -24.069 1.00 29.38 680 ASP A C 1
ATOM 5195 O O . ASP A 1 680 ? -57.648 -27.932 -23.343 1.00 29.38 680 ASP A O 1
ATOM 5199 N N . GLN A 1 681 ? -59.826 -27.415 -23.622 1.00 30.84 681 GLN A N 1
ATOM 5200 C CA . GLN A 1 681 ? -60.349 -27.043 -22.275 1.00 30.84 681 GLN A CA 1
ATOM 5201 C C . GLN A 1 681 ? -59.836 -27.846 -21.039 1.00 30.84 681 GLN A C 1
ATOM 5203 O O . GLN A 1 681 ? -59.393 -28.978 -21.177 1.00 30.84 681 GLN A O 1
ATOM 5208 N N . ARG A 1 682 ? -59.962 -27.402 -19.765 1.00 29.09 682 ARG A N 1
ATOM 5209 C CA . ARG A 1 682 ? -61.119 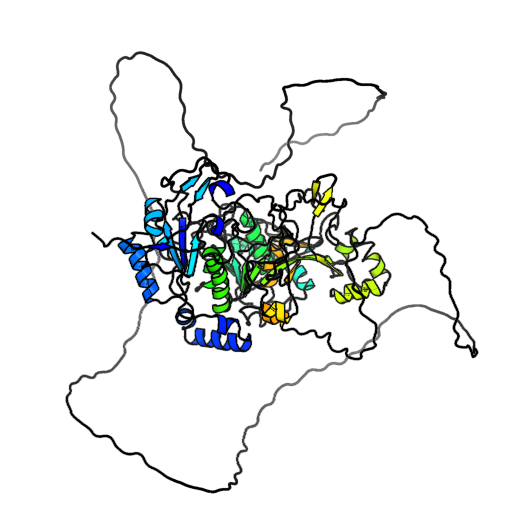-26.884 -18.948 1.00 29.09 682 ARG A CA 1
ATOM 5210 C C . ARG A 1 682 ? -60.571 -26.187 -17.668 1.00 29.09 682 ARG A C 1
ATOM 5212 O O . ARG A 1 682 ? -59.447 -26.493 -17.316 1.00 29.09 682 ARG A O 1
ATOM 5219 N N . ARG A 1 683 ? -61.212 -25.365 -16.815 1.00 28.06 683 ARG A N 1
ATOM 5220 C CA . ARG A 1 683 ? -62.475 -24.600 -16.609 1.00 28.06 683 ARG A CA 1
ATOM 5221 C C . ARG A 1 683 ? -62.239 -23.719 -15.332 1.00 28.06 683 ARG A C 1
ATOM 5223 O O . ARG A 1 683 ? -61.238 -23.896 -14.652 1.00 28.06 683 ARG A O 1
ATOM 5230 N N . ARG A 1 684 ? -63.148 -22.778 -15.028 1.00 34.41 684 ARG A N 1
ATOM 5231 C CA . ARG A 1 684 ? -63.211 -21.857 -13.844 1.00 34.41 684 ARG A CA 1
ATOM 5232 C C . ARG A 1 684 ? -63.790 -22.559 -12.571 1.00 34.41 684 ARG A C 1
ATOM 5234 O O . ARG A 1 684 ? -64.227 -23.694 -12.777 1.00 34.41 684 ARG A O 1
ATOM 5241 N N . PRO A 1 685 ? -63.914 -21.956 -11.343 1.00 46.69 685 PRO A N 1
ATOM 5242 C CA . PRO A 1 685 ? -63.913 -20.511 -10.979 1.00 46.69 685 PRO A CA 1
ATOM 5243 C C . PRO A 1 685 ? -63.241 -20.071 -9.637 1.00 46.69 685 PRO A C 1
ATOM 5245 O O . PRO A 1 685 ? -62.706 -20.878 -8.889 1.00 46.69 685 PRO A O 1
ATOM 5248 N N . GLU A 1 686 ? -63.339 -18.765 -9.331 1.00 36.03 686 GLU A N 1
ATOM 5249 C CA . GLU A 1 686 ? -63.263 -18.170 -7.973 1.00 36.03 686 GLU A CA 1
ATOM 5250 C C . GLU A 1 686 ? -64.474 -18.579 -7.098 1.00 36.03 686 GLU A C 1
ATOM 5252 O O . GLU A 1 686 ? -65.468 -19.077 -7.639 1.00 36.03 686 GLU A O 1
ATOM 5257 N N . PRO A 1 687 ? -64.470 -18.278 -5.780 1.00 46.75 687 PRO A N 1
ATOM 5258 C CA . PRO A 1 687 ? -65.493 -17.318 -5.322 1.00 46.75 687 PRO A CA 1
ATOM 5259 C C . PRO A 1 687 ? -65.135 -16.379 -4.139 1.00 46.75 687 PRO A C 1
ATOM 5261 O O . PRO A 1 687 ? -64.584 -16.798 -3.130 1.00 46.75 687 PRO A O 1
ATOM 5264 N N . ALA A 1 688 ? -65.663 -15.151 -4.246 1.00 27.22 688 ALA A N 1
ATOM 5265 C CA . ALA A 1 688 ? -66.358 -14.348 -3.218 1.00 27.22 688 ALA A CA 1
ATOM 5266 C C . ALA A 1 688 ? -65.668 -13.828 -1.926 1.00 27.22 688 ALA A C 1
ATOM 5268 O O . ALA A 1 688 ? -65.056 -14.547 -1.147 1.00 27.22 688 ALA A O 1
ATOM 5269 N N . VAL A 1 689 ? -65.972 -12.553 -1.631 1.00 37.50 689 VAL A N 1
ATOM 5270 C CA . VAL A 1 689 ? -65.786 -11.847 -0.345 1.00 37.50 689 VAL A CA 1
ATOM 5271 C C . VAL A 1 689 ? -67.161 -11.498 0.248 1.00 37.50 689 VAL A C 1
ATOM 5273 O O . VAL A 1 689 ? -68.050 -11.090 -0.503 1.00 37.50 689 VAL A O 1
ATOM 5276 N N . PRO A 1 690 ? -67.333 -11.577 1.580 1.00 44.88 690 PRO A N 1
ATOM 5277 C CA . PRO A 1 690 ? -68.106 -10.556 2.313 1.00 44.88 690 PRO A CA 1
ATOM 5278 C C . PRO A 1 690 ? -67.451 -10.149 3.663 1.00 44.88 690 PRO A C 1
ATOM 5280 O O . PRO A 1 690 ? -66.778 -10.958 4.286 1.00 44.88 690 PRO A O 1
ATOM 5283 N N . GLY A 1 691 ? -67.629 -8.939 4.220 1.00 29.64 691 GLY A N 1
ATOM 5284 C CA . GLY A 1 691 ? -68.233 -7.710 3.677 1.00 29.64 691 GLY A CA 1
ATOM 5285 C C . GLY A 1 691 ? -68.665 -6.674 4.751 1.00 29.64 691 GLY A C 1
ATOM 5286 O O . GLY A 1 691 ? -69.304 -7.046 5.726 1.00 29.64 691 GLY A O 1
ATOM 5287 N N . HIS A 1 692 ? -68.421 -5.371 4.496 1.00 30.72 692 HIS A N 1
ATOM 5288 C CA . HIS A 1 692 ? -68.923 -4.171 5.235 1.00 30.72 692 HIS A CA 1
ATOM 5289 C C . HIS A 1 692 ? -68.437 -3.983 6.706 1.00 30.72 692 HIS A C 1
ATOM 5291 O O . HIS A 1 692 ? -67.910 -4.914 7.290 1.00 30.72 692 HIS A O 1
ATOM 5297 N N . PHE A 1 693 ? -68.478 -2.809 7.377 1.00 26.11 693 PHE A N 1
ATOM 5298 C CA . PHE A 1 693 ? -69.203 -1.508 7.267 1.00 26.11 693 PHE A CA 1
ATOM 5299 C C . PHE A 1 693 ? -68.214 -0.292 7.236 1.00 26.11 693 PHE A C 1
ATOM 5301 O O . PHE A 1 693 ? -67.138 -0.382 7.806 1.00 26.11 693 PHE A O 1
ATOM 5308 N N . ARG A 1 694 ? -68.422 0.802 6.461 1.00 31.42 694 ARG A N 1
ATOM 5309 C CA . ARG A 1 694 ? -69.048 2.123 6.830 1.00 31.42 694 ARG A CA 1
ATOM 5310 C C . ARG A 1 694 ? -68.504 2.754 8.138 1.00 31.42 694 ARG A C 1
ATOM 5312 O O . ARG A 1 694 ? -68.511 2.063 9.140 1.00 31.42 694 ARG A O 1
ATOM 5319 N N . ARG A 1 695 ? -68.153 4.052 8.284 1.00 31.95 695 ARG A N 1
ATOM 5320 C CA . ARG A 1 695 ? -68.345 5.375 7.585 1.00 31.95 695 ARG A CA 1
ATOM 5321 C C . ARG A 1 695 ? -67.207 6.341 8.066 1.00 31.95 695 ARG A C 1
ATOM 5323 O O . ARG A 1 695 ? -66.449 5.917 8.923 1.00 31.95 695 ARG A O 1
ATOM 5330 N N . ARG A 1 696 ? -67.013 7.624 7.686 1.00 29.56 696 ARG A N 1
ATOM 5331 C CA . ARG A 1 696 ? -67.658 8.634 6.784 1.00 29.56 696 ARG A CA 1
ATOM 5332 C C . ARG A 1 696 ? -66.602 9.046 5.690 1.00 29.56 696 ARG A C 1
ATOM 5334 O O . ARG A 1 696 ? -66.036 8.093 5.172 1.00 29.56 696 ARG A O 1
ATOM 5341 N N . ARG A 1 697 ? -66.292 10.241 5.117 1.00 34.22 697 ARG A N 1
ATOM 5342 C CA . ARG A 1 697 ? -66.630 11.707 5.153 1.00 34.22 697 ARG A CA 1
ATOM 5343 C C . ARG A 1 697 ? -66.061 12.589 6.297 1.00 34.22 697 ARG A C 1
ATOM 5345 O O . ARG A 1 697 ? -66.048 12.152 7.436 1.00 34.22 697 ARG A O 1
ATOM 5352 N N . ASP A 1 698 ? -65.582 13.823 6.093 1.00 31.73 698 ASP A N 1
ATOM 5353 C CA . ASP A 1 698 ? -65.431 14.740 4.928 1.00 31.73 698 ASP A CA 1
ATOM 5354 C C . ASP A 1 698 ? -63.959 15.268 4.901 1.00 31.73 698 ASP A C 1
ATOM 5356 O O . ASP A 1 698 ? -63.189 14.905 5.781 1.00 31.73 698 ASP A O 1
ATOM 5360 N N . GLY A 1 699 ? -63.423 16.083 3.981 1.00 29.03 699 GLY A N 1
ATOM 5361 C CA . GLY A 1 699 ? -63.903 16.680 2.728 1.00 29.03 699 GLY A CA 1
ATOM 5362 C C . GLY A 1 699 ? -63.160 18.004 2.446 1.00 29.03 699 GLY A C 1
ATOM 5363 O O . GLY A 1 699 ? -63.219 18.917 3.259 1.00 29.03 699 GLY A O 1
ATOM 5364 N N . GLY A 1 700 ? -62.464 18.128 1.308 1.00 28.06 700 GLY A N 1
ATOM 5365 C CA . GLY A 1 700 ? -61.727 19.352 0.955 1.00 28.06 700 GLY A CA 1
ATOM 5366 C C . GLY A 1 700 ? -60.977 19.252 -0.378 1.00 28.06 700 GLY A C 1
ATOM 5367 O O . GLY A 1 700 ? -60.134 18.379 -0.563 1.00 28.06 700 GLY A O 1
ATOM 5368 N N . ARG A 1 701 ? -61.292 20.143 -1.322 1.00 33.44 701 ARG A N 1
ATOM 5369 C CA . ARG A 1 701 ? -60.546 20.372 -2.571 1.00 33.44 701 ARG A CA 1
ATOM 5370 C C . ARG A 1 701 ? -60.103 21.829 -2.584 1.00 33.44 701 ARG A C 1
ATOM 5372 O O . ARG A 1 701 ? -60.937 22.666 -2.274 1.00 33.44 701 ARG A O 1
ATOM 5379 N N . GLU A 1 702 ? -58.932 22.119 -3.151 1.00 31.27 702 GLU A N 1
ATOM 5380 C CA . GLU A 1 702 ? -58.887 23.001 -4.327 1.00 31.27 702 GLU A CA 1
ATOM 5381 C C . GLU A 1 702 ? -57.587 22.879 -5.139 1.00 31.27 702 GLU A C 1
ATOM 5383 O O . GLU A 1 702 ? -56.673 22.136 -4.786 1.00 31.27 702 GLU A O 1
ATOM 5388 N N . ARG A 1 703 ? -57.557 23.532 -6.308 1.00 36.59 703 ARG A N 1
ATOM 5389 C CA . ARG A 1 703 ? -56.427 23.592 -7.249 1.00 36.59 703 ARG A CA 1
ATOM 5390 C C . ARG A 1 703 ? -56.425 24.963 -7.932 1.00 36.59 703 ARG A C 1
ATOM 5392 O O . ARG A 1 703 ? -57.437 25.273 -8.557 1.00 36.59 703 ARG A O 1
ATOM 5399 N N . ARG A 1 704 ? -55.270 25.642 -8.018 1.00 30.50 704 ARG A N 1
ATOM 5400 C CA . ARG A 1 704 ? -54.583 26.034 -9.282 1.00 30.50 704 ARG A CA 1
ATOM 5401 C C . ARG A 1 704 ? -53.415 27.015 -9.056 1.00 30.50 704 ARG A C 1
ATOM 5403 O O . ARG A 1 704 ? -53.272 27.607 -7.998 1.00 30.50 704 ARG A O 1
ATOM 5410 N N . GLN A 1 705 ? -52.567 27.100 -10.081 1.00 32.62 705 GLN A N 1
ATOM 5411 C CA . GLN A 1 705 ? -51.413 28.001 -10.258 1.00 32.62 705 GLN A CA 1
ATOM 5412 C C . GLN A 1 705 ? -51.868 29.262 -11.054 1.00 32.62 705 GLN A C 1
ATOM 5414 O O . GLN A 1 705 ? -53.065 29.344 -11.345 1.00 32.62 705 GLN A O 1
ATOM 5419 N N . PRO A 1 706 ? -50.985 30.129 -11.613 1.00 54.09 706 PRO A N 1
ATOM 5420 C CA . PRO A 1 706 ? -49.605 30.532 -11.266 1.00 54.09 706 PRO A CA 1
ATOM 5421 C C . PRO A 1 706 ? -49.447 32.083 -11.187 1.00 54.09 706 PRO A C 1
ATOM 5423 O O . PRO A 1 706 ? -50.395 32.827 -11.418 1.00 54.09 706 PRO A O 1
ATOM 5426 N N . GLY A 1 707 ? -48.226 32.596 -10.969 1.00 27.30 707 GLY A N 1
ATOM 5427 C CA . GLY A 1 707 ? -47.878 34.013 -11.195 1.00 27.30 707 GLY A CA 1
ATOM 5428 C C . GLY A 1 707 ? -46.364 34.226 -11.353 1.00 27.30 707 GLY A C 1
ATOM 5429 O O . GLY A 1 707 ? -45.589 33.489 -10.748 1.00 27.30 707 GLY A O 1
ATOM 5430 N N . ALA A 1 708 ? -45.925 35.185 -12.182 1.00 33.78 708 ALA A N 1
ATOM 5431 C CA . ALA A 1 708 ? -44.500 35.400 -12.477 1.00 33.78 708 ALA A CA 1
ATOM 5432 C C . ALA A 1 708 ? -44.150 36.831 -12.942 1.00 33.78 708 ALA A C 1
ATOM 5434 O O . ALA A 1 708 ? -44.915 37.442 -13.685 1.00 33.78 708 ALA A O 1
ATOM 5435 N N . GLY A 1 709 ? -42.922 37.280 -12.635 1.00 28.66 709 GLY A N 1
ATOM 5436 C CA . GLY A 1 709 ? -42.139 38.150 -13.528 1.00 28.66 709 GLY A CA 1
ATOM 5437 C C . GLY A 1 709 ? -41.615 39.498 -12.995 1.00 28.66 709 GLY A C 1
ATOM 5438 O O . GLY A 1 709 ? -42.378 40.314 -12.497 1.00 28.66 709 GLY A O 1
ATOM 5439 N N . LEU A 1 710 ? -40.337 39.776 -13.331 1.00 30.66 710 LEU A N 1
ATOM 5440 C CA . LEU A 1 710 ? -39.710 41.113 -13.494 1.00 30.66 710 LEU A CA 1
ATOM 5441 C C . LEU A 1 710 ? -39.417 41.901 -12.177 1.00 30.66 710 LEU A C 1
ATOM 5443 O O . LEU A 1 710 ? -40.094 41.721 -11.181 1.00 30.66 710 LEU A O 1
ATOM 5447 N N . ARG A 1 711 ? -38.401 42.787 -12.073 1.00 29.28 711 ARG A N 1
ATOM 5448 C CA . ARG A 1 711 ? -37.383 43.274 -13.041 1.00 29.28 711 ARG A CA 1
ATOM 5449 C C . ARG A 1 711 ? -36.059 43.704 -12.351 1.00 29.28 711 ARG A C 1
ATOM 5451 O O . ARG A 1 711 ? -35.973 43.798 -11.136 1.00 29.28 711 ARG A O 1
ATOM 5458 N N . ARG A 1 712 ? -35.018 43.973 -13.157 1.00 34.34 712 ARG A N 1
ATOM 5459 C CA . ARG A 1 712 ? -33.619 44.292 -12.761 1.00 34.34 712 ARG A CA 1
ATOM 5460 C C . ARG A 1 712 ? -33.415 45.685 -12.125 1.00 34.34 712 ARG A C 1
ATOM 5462 O O . ARG A 1 712 ? -34.021 46.640 -12.606 1.00 34.34 712 ARG A O 1
ATOM 5469 N N . ARG A 1 713 ? -32.339 45.847 -11.329 1.00 29.58 713 ARG A N 1
ATOM 5470 C CA . ARG A 1 713 ? -31.350 46.954 -11.472 1.00 29.58 713 ARG A CA 1
ATOM 5471 C C . ARG A 1 713 ? -29.959 46.590 -10.902 1.00 29.58 713 ARG A C 1
ATOM 5473 O O . ARG A 1 713 ? -29.845 45.658 -10.120 1.00 29.58 713 ARG A O 1
ATOM 5480 N N . ARG A 1 714 ? -28.908 47.295 -11.353 1.00 33.03 714 ARG A N 1
ATOM 5481 C CA . ARG A 1 714 ? -27.494 47.191 -10.910 1.00 33.03 714 ARG A CA 1
ATOM 5482 C C . ARG A 1 714 ? -27.055 48.510 -10.257 1.00 33.03 714 ARG A C 1
ATOM 5484 O O . ARG A 1 714 ? -27.390 49.542 -10.829 1.00 33.03 714 ARG A O 1
ATOM 5491 N N . VAL A 1 715 ? -26.185 48.460 -9.241 1.00 29.39 715 VAL A N 1
ATOM 5492 C CA . VAL A 1 715 ? -25.086 49.428 -8.966 1.00 29.39 715 VAL A CA 1
ATOM 5493 C C . VAL A 1 715 ? -23.891 48.631 -8.373 1.00 29.39 715 VAL A C 1
ATOM 5495 O O . VAL A 1 715 ? -24.074 47.474 -7.995 1.00 29.39 715 VAL A O 1
ATOM 5498 N N . ARG A 1 716 ? -22.665 49.181 -8.368 1.00 30.34 716 ARG A N 1
ATOM 5499 C CA . ARG A 1 716 ? -21.412 48.564 -7.852 1.00 30.34 716 ARG A CA 1
ATOM 5500 C C . ARG A 1 716 ? -20.802 49.411 -6.690 1.00 30.34 716 ARG A C 1
ATOM 5502 O O . ARG A 1 716 ? -21.371 50.458 -6.398 1.00 30.34 716 ARG A O 1
ATOM 5509 N N . PRO A 1 717 ? -19.738 48.962 -5.982 1.00 51.78 717 PRO A N 1
ATOM 5510 C CA . PRO A 1 717 ? -19.428 49.403 -4.608 1.00 51.78 717 PRO A CA 1
ATOM 5511 C C . PRO A 1 717 ? -18.549 50.665 -4.491 1.00 51.78 717 PRO A C 1
ATOM 5513 O O . PRO A 1 717 ? -18.052 51.180 -5.491 1.00 51.78 717 PRO A O 1
ATOM 5516 N N . PHE A 1 718 ? -18.300 51.090 -3.244 1.00 24.64 718 PHE A N 1
ATOM 5517 C CA . PHE A 1 718 ? -17.293 52.089 -2.849 1.00 24.64 718 PHE A CA 1
ATOM 5518 C C . PHE A 1 718 ? -16.331 51.556 -1.758 1.00 24.64 718 PHE A C 1
ATOM 5520 O O . PHE A 1 718 ? -16.427 50.392 -1.372 1.00 24.64 718 PHE A O 1
ATOM 5527 N N . ARG A 1 719 ? -15.343 52.365 -1.341 1.00 28.62 719 ARG A N 1
ATOM 5528 C CA . ARG A 1 719 ? -14.052 51.944 -0.744 1.00 28.62 719 ARG A CA 1
ATOM 5529 C C . ARG A 1 719 ? -13.617 52.889 0.401 1.00 28.62 719 ARG A C 1
ATOM 5531 O O . ARG A 1 719 ? -13.950 54.056 0.275 1.00 28.62 719 ARG A O 1
ATOM 5538 N N . LEU A 1 720 ? -12.839 52.372 1.378 1.00 36.31 720 LEU A N 1
ATOM 5539 C CA . LEU A 1 720 ? -11.797 53.007 2.254 1.00 36.31 720 LEU A CA 1
ATOM 5540 C C . LEU A 1 720 ? -12.060 54.424 2.853 1.00 36.31 720 LEU A C 1
ATOM 5542 O O . LEU A 1 720 ? -12.497 55.323 2.154 1.00 36.31 720 LEU A O 1
ATOM 5546 N N . ASP A 1 721 ? -11.806 54.721 4.140 1.00 28.50 721 ASP A N 1
ATOM 5547 C CA . ASP A 1 721 ? -10.460 54.805 4.761 1.00 28.50 721 ASP A CA 1
ATOM 5548 C C . ASP A 1 721 ? -10.470 54.933 6.327 1.00 28.50 721 ASP A C 1
ATOM 5550 O O . ASP A 1 721 ? -11.512 54.804 6.966 1.00 28.50 721 ASP A O 1
ATOM 5554 N N . GLN A 1 722 ? -9.291 55.152 6.944 1.00 33.19 722 GLN A N 1
ATOM 5555 C CA . GLN A 1 722 ? -8.989 55.365 8.395 1.00 33.19 722 GLN A CA 1
ATOM 5556 C C . GLN A 1 722 ? -9.092 56.873 8.841 1.00 33.19 722 GLN A C 1
ATOM 5558 O O . GLN A 1 722 ? -9.522 57.630 7.969 1.00 33.19 722 GLN A O 1
ATOM 5563 N N . PRO A 1 723 ? -8.747 57.398 10.079 1.00 52.75 723 PRO A N 1
ATOM 5564 C CA . PRO A 1 723 ? -7.722 56.953 11.080 1.00 52.75 723 PRO A CA 1
ATOM 5565 C C . PRO A 1 723 ? -7.861 57.314 12.621 1.00 52.75 723 PRO A C 1
ATOM 5567 O O . PRO A 1 723 ? -8.809 57.952 13.064 1.00 52.75 723 PRO A O 1
ATOM 5570 N N . HIS A 1 724 ? -6.785 57.013 13.392 1.00 30.33 724 HIS A N 1
ATOM 5571 C CA . HIS A 1 724 ? -6.193 57.739 14.569 1.00 30.33 724 HIS A CA 1
ATOM 5572 C C . HIS A 1 724 ? -6.482 57.416 16.076 1.00 30.33 724 HIS A C 1
ATOM 5574 O O . HIS A 1 724 ? -7.416 56.712 16.439 1.00 30.33 724 HIS A O 1
ATOM 5580 N N . ARG A 1 725 ? -5.543 57.885 16.945 1.00 31.44 725 ARG A N 1
ATOM 5581 C CA . ARG A 1 725 ? -5.352 57.674 18.418 1.00 31.44 725 ARG A CA 1
ATOM 5582 C C . ARG A 1 725 ? -5.534 58.986 19.230 1.00 31.44 725 ARG A C 1
ATOM 5584 O O . ARG A 1 725 ? -5.509 60.047 18.610 1.00 31.44 725 ARG A O 1
ATOM 5591 N N . PRO A 1 726 ? -5.612 58.959 20.587 1.00 47.53 726 PRO A N 1
ATOM 5592 C CA . PRO A 1 726 ? -4.455 59.274 21.486 1.00 47.53 726 PRO A CA 1
ATOM 5593 C C . PRO A 1 726 ? -4.505 58.483 22.840 1.00 47.53 726 PRO A C 1
ATOM 5595 O O . PRO A 1 726 ? -5.237 57.506 22.914 1.00 47.53 726 PRO A O 1
ATOM 5598 N N . ALA A 1 727 ? -3.859 58.844 23.971 1.00 29.45 727 ALA A N 1
ATOM 5599 C CA . ALA A 1 727 ? -2.417 58.966 24.309 1.00 29.45 727 ALA A CA 1
ATOM 5600 C C . ALA A 1 727 ? -2.207 58.793 25.858 1.00 29.45 727 ALA A C 1
ATOM 5602 O O . ALA A 1 727 ? -3.184 58.636 26.583 1.00 29.45 727 ALA A O 1
ATOM 5603 N N . ILE A 1 728 ? -0.959 58.795 26.372 1.00 34.22 728 ILE A N 1
ATOM 5604 C CA . ILE A 1 728 ? -0.578 58.492 27.789 1.00 34.22 728 ILE A CA 1
ATOM 5605 C C . ILE A 1 728 ? -0.178 59.766 28.583 1.00 34.22 728 ILE A C 1
ATOM 5607 O O . ILE A 1 728 ? 0.230 60.747 27.961 1.00 34.22 728 ILE A O 1
ATOM 5611 N N . PRO A 1 729 ? -0.189 59.750 29.937 1.00 46.88 729 PRO A N 1
ATOM 5612 C CA . PRO A 1 729 ? 1.041 60.091 30.689 1.00 46.88 729 PRO A CA 1
ATOM 5613 C C . PRO A 1 729 ? 1.324 59.191 31.928 1.00 46.88 729 PRO A C 1
ATOM 5615 O O . PRO A 1 729 ? 0.550 58.298 32.255 1.00 46.88 729 PRO A O 1
ATOM 5618 N N . ALA A 1 730 ? 2.469 59.397 32.602 1.00 31.00 730 ALA A N 1
ATOM 5619 C CA . ALA A 1 730 ? 3.089 58.433 33.534 1.00 31.00 730 ALA A CA 1
ATOM 5620 C C . ALA A 1 730 ? 3.426 58.984 34.945 1.00 31.00 730 ALA A C 1
ATOM 5622 O O . ALA A 1 730 ? 3.373 60.189 35.179 1.00 31.00 730 ALA A O 1
ATOM 5623 N N . GLY A 1 731 ? 3.861 58.102 35.862 1.00 24.69 731 GLY A N 1
ATOM 5624 C CA . GLY A 1 731 ? 4.373 58.444 37.202 1.00 24.69 731 GLY A CA 1
ATOM 5625 C C . GLY A 1 731 ? 5.490 57.501 37.694 1.00 24.69 731 GLY A C 1
ATOM 5626 O O . GLY A 1 731 ? 5.571 56.351 37.270 1.00 24.69 731 GLY A O 1
ATOM 5627 N N . ARG A 1 732 ? 6.371 57.991 38.582 1.00 28.70 732 ARG A N 1
ATOM 5628 C CA . ARG A 1 732 ? 7.502 57.266 39.216 1.00 28.70 732 ARG A CA 1
ATOM 5629 C C . ARG A 1 732 ? 7.436 57.412 40.741 1.00 28.70 732 ARG A C 1
ATOM 5631 O O . ARG A 1 732 ? 7.052 58.485 41.190 1.00 28.70 732 ARG A O 1
ATOM 5638 N N . LEU A 1 733 ? 7.989 56.458 41.507 1.00 27.12 733 LEU A N 1
ATOM 5639 C CA . LEU A 1 733 ? 8.692 56.733 42.781 1.00 27.12 733 LEU A CA 1
ATOM 5640 C C . LEU A 1 733 ? 9.652 55.583 43.191 1.00 27.12 733 LEU A C 1
ATOM 5642 O O . LEU A 1 733 ? 9.861 54.657 42.412 1.00 27.12 733 LEU A O 1
ATOM 5646 N N . ARG A 1 734 ? 10.364 55.740 44.319 1.00 27.55 734 ARG A N 1
ATOM 5647 C CA . ARG A 1 734 ? 11.707 55.169 44.607 1.00 27.55 734 ARG A CA 1
ATOM 5648 C C . ARG A 1 734 ? 11.735 53.861 45.430 1.00 27.55 734 ARG A C 1
ATOM 5650 O O . ARG A 1 734 ? 10.803 53.562 46.162 1.00 27.55 734 ARG A O 1
ATOM 5657 N N . SER A 1 735 ? 12.877 53.164 45.365 1.00 27.41 735 SER A N 1
ATOM 5658 C CA . SER A 1 735 ? 13.313 52.049 46.241 1.00 27.41 735 SER A CA 1
ATOM 5659 C C . SER A 1 735 ? 13.767 52.510 47.643 1.00 27.41 735 SER A C 1
ATOM 5661 O O . SER A 1 735 ? 13.925 53.716 47.858 1.00 27.41 735 SER A O 1
ATOM 5663 N N . PRO A 1 736 ? 14.086 51.572 48.564 1.00 41.03 736 PRO A N 1
ATOM 5664 C CA . PRO A 1 736 ? 15.507 51.408 48.940 1.00 41.03 736 PRO A CA 1
ATOM 5665 C C . PRO A 1 736 ? 15.986 49.974 49.306 1.00 41.03 736 PRO A C 1
ATOM 5667 O O . PRO A 1 736 ? 15.197 49.129 49.702 1.00 41.03 736 PRO A O 1
ATOM 5670 N N . ALA A 1 737 ? 17.321 49.805 49.282 1.00 27.41 737 ALA A N 1
ATOM 5671 C CA . ALA A 1 737 ? 18.163 48.822 50.003 1.00 27.41 737 ALA A CA 1
ATOM 5672 C C . ALA A 1 737 ? 18.056 47.295 49.716 1.00 27.41 737 ALA A C 1
ATOM 5674 O O . ALA A 1 737 ? 17.010 46.754 49.386 1.00 27.41 737 ALA A O 1
ATOM 5675 N N . GLY A 1 738 ? 19.205 46.608 49.855 1.00 24.02 738 GLY A N 1
ATOM 5676 C CA . GLY A 1 738 ? 19.374 45.139 49.818 1.00 24.02 738 GLY A CA 1
ATOM 5677 C C . GLY A 1 738 ? 19.907 44.595 51.163 1.00 24.02 738 GLY A C 1
ATOM 5678 O O . GLY A 1 738 ? 19.651 45.252 52.172 1.00 24.02 738 GLY A O 1
ATOM 5679 N N . PRO A 1 739 ? 20.668 43.471 51.220 1.00 41.06 739 PRO A N 1
ATOM 5680 C CA . PRO A 1 739 ? 21.785 43.157 50.309 1.00 41.06 739 PRO A CA 1
ATOM 5681 C C . PRO A 1 739 ? 21.881 41.690 49.797 1.00 41.06 739 PRO A C 1
ATOM 5683 O O . PRO A 1 739 ? 21.070 40.849 50.148 1.00 41.06 739 PRO A O 1
ATOM 5686 N N . HIS A 1 740 ? 22.898 41.443 48.947 1.00 26.12 740 HIS A N 1
ATOM 5687 C CA . HIS A 1 740 ? 23.598 40.186 48.557 1.00 26.12 740 HIS A CA 1
ATOM 5688 C C . HIS A 1 740 ? 22.948 38.802 48.832 1.00 26.12 740 HIS A C 1
ATOM 5690 O O . HIS A 1 740 ? 22.539 38.501 49.941 1.00 26.12 740 HIS A O 1
ATOM 5696 N N . VAL A 1 741 ? 22.957 37.847 47.884 1.00 27.70 741 VAL A N 1
ATOM 5697 C CA . VAL A 1 741 ? 24.147 37.303 47.172 1.00 27.70 741 VAL A CA 1
ATOM 5698 C C . VAL A 1 741 ? 23.918 37.059 45.651 1.00 27.70 741 VAL A C 1
ATOM 5700 O O . VAL A 1 741 ? 22.795 37.004 45.165 1.00 27.70 741 VAL A O 1
ATOM 5703 N N . ARG A 1 742 ? 25.016 36.979 44.876 1.00 25.50 742 ARG A N 1
ATOM 5704 C CA . ARG A 1 742 ? 25.117 36.706 43.413 1.00 25.50 742 ARG A CA 1
ATOM 5705 C C . ARG A 1 742 ? 25.387 35.203 43.152 1.00 25.50 742 ARG A C 1
ATOM 5707 O O . ARG A 1 742 ? 25.947 34.575 44.034 1.00 25.50 742 ARG A O 1
ATOM 5714 N N . ARG A 1 743 ? 25.216 34.583 41.973 1.00 25.89 743 ARG A N 1
ATOM 5715 C CA . ARG A 1 743 ? 24.596 34.874 40.650 1.00 25.89 743 ARG A CA 1
ATOM 5716 C C . ARG A 1 743 ? 24.563 33.535 39.876 1.00 25.89 743 ARG A C 1
ATOM 5718 O O . ARG A 1 743 ? 25.496 32.756 40.026 1.00 25.89 743 ARG A O 1
ATOM 5725 N N . GLY A 1 744 ? 23.620 33.355 38.953 1.00 25.03 744 GLY A N 1
ATOM 5726 C CA . GLY A 1 744 ? 23.645 32.283 37.943 1.00 25.03 744 GLY A CA 1
ATOM 5727 C C . GLY A 1 744 ? 22.239 32.023 37.406 1.00 25.03 744 GLY A C 1
ATOM 5728 O O . GLY A 1 744 ? 21.323 31.875 38.207 1.00 25.03 744 GLY A O 1
ATOM 5729 N N . GLY A 1 745 ? 22.034 32.050 36.088 1.00 23.03 745 GLY A N 1
ATOM 5730 C CA . GLY A 1 745 ? 20.696 31.935 35.501 1.00 23.03 745 GLY A CA 1
ATOM 5731 C C . GLY A 1 745 ? 20.687 31.923 33.971 1.00 23.03 745 GLY A C 1
ATOM 5732 O O . GLY A 1 745 ? 21.731 32.089 33.342 1.00 23.03 745 GLY A O 1
ATOM 5733 N N . GLY A 1 746 ? 19.487 31.743 33.416 1.00 23.42 746 GLY A N 1
ATOM 5734 C CA . GLY A 1 746 ? 19.237 31.204 32.073 1.00 23.42 746 GLY A CA 1
ATOM 5735 C C . GLY A 1 746 ? 18.704 29.772 32.238 1.00 23.42 746 GLY A C 1
ATOM 5736 O O . GLY A 1 746 ? 19.357 28.971 32.897 1.00 23.42 746 GLY A O 1
ATOM 5737 N N . GLY A 1 747 ? 17.500 29.404 31.796 1.00 22.62 747 GLY A N 1
ATOM 5738 C CA . GLY A 1 747 ? 16.669 29.999 30.740 1.00 22.62 747 GLY A CA 1
ATOM 5739 C C . GLY A 1 747 ? 16.877 29.167 29.476 1.00 22.62 747 GLY A C 1
ATOM 5740 O O . GLY A 1 747 ? 17.856 29.384 28.776 1.00 22.62 747 GLY A O 1
ATOM 5741 N N . LEU A 1 748 ? 16.177 28.038 29.353 1.00 24.52 748 LEU A N 1
ATOM 5742 C CA . LEU A 1 748 ? 14.851 27.941 28.723 1.00 24.52 748 LEU A CA 1
ATOM 5743 C C . LEU A 1 748 ? 14.893 28.278 27.228 1.00 24.52 748 LEU A C 1
ATOM 5745 O O . LEU A 1 748 ? 14.675 29.422 26.853 1.00 24.52 748 LEU A O 1
ATOM 5749 N N . ASP A 1 749 ? 15.079 27.236 26.422 1.00 23.62 749 ASP A N 1
ATOM 5750 C CA . ASP A 1 749 ? 14.357 27.032 25.165 1.00 23.62 749 ASP A CA 1
ATOM 5751 C C . ASP A 1 749 ? 14.069 25.526 25.043 1.00 23.62 749 ASP A C 1
ATOM 5753 O O . ASP A 1 749 ? 14.903 24.694 25.413 1.00 23.62 749 ASP A O 1
ATOM 5757 N N . GLY A 1 750 ? 12.855 25.165 24.621 1.00 23.84 750 GLY A N 1
ATOM 5758 C CA . GLY A 1 750 ? 12.382 23.777 24.598 1.00 23.84 750 GLY A CA 1
ATOM 5759 C C . GLY A 1 750 ? 12.648 23.101 23.256 1.00 23.84 750 GLY A C 1
ATOM 5760 O O . GLY A 1 750 ? 12.031 23.459 22.257 1.00 23.84 750 GLY A O 1
ATOM 5761 N N . ALA A 1 751 ? 13.533 22.103 23.227 1.00 22.80 751 ALA A N 1
ATOM 5762 C CA . ALA A 1 751 ? 13.782 21.305 22.029 1.00 22.80 751 ALA A CA 1
ATOM 5763 C C . ALA A 1 751 ? 12.755 20.165 21.901 1.00 22.80 751 ALA A C 1
ATOM 5765 O O . ALA A 1 751 ? 12.728 19.254 22.728 1.00 22.80 751 ALA A O 1
ATOM 5766 N N . VAL A 1 752 ? 11.942 20.197 20.841 1.00 22.67 752 VAL A N 1
ATOM 5767 C CA . VAL A 1 752 ? 11.067 19.080 20.451 1.00 22.67 752 VAL A CA 1
ATOM 5768 C C . VAL A 1 752 ? 11.932 17.942 19.908 1.00 22.67 752 VAL A C 1
ATOM 5770 O O . VAL A 1 752 ? 12.594 18.097 18.881 1.00 22.67 752 VAL A O 1
ATOM 5773 N N . VAL A 1 753 ? 11.922 16.789 20.579 1.00 22.86 753 VAL A N 1
ATOM 5774 C CA . VAL A 1 753 ? 12.680 15.601 20.160 1.00 22.86 753 VAL A CA 1
ATOM 5775 C C . VAL A 1 753 ? 11.775 14.679 19.342 1.00 22.86 753 VAL A C 1
ATOM 5777 O O . VAL A 1 753 ? 11.163 13.762 19.875 1.00 22.86 753 VAL A O 1
ATOM 5780 N N . ARG A 1 754 ? 11.716 14.904 18.023 1.00 24.31 754 ARG A N 1
ATOM 5781 C CA . ARG A 1 754 ? 11.313 13.857 17.068 1.00 24.31 754 ARG A CA 1
ATOM 5782 C C . ARG A 1 754 ? 12.561 13.077 16.670 1.00 24.31 754 ARG A C 1
ATOM 5784 O O . ARG A 1 754 ? 13.482 13.661 16.104 1.00 24.31 754 ARG A O 1
ATOM 5791 N N . GLY A 1 755 ? 12.601 11.780 16.964 1.00 20.91 755 GLY A N 1
ATOM 5792 C CA . GLY A 1 755 ? 13.799 10.967 16.767 1.00 20.91 755 GLY A CA 1
ATOM 5793 C C . GLY A 1 755 ? 13.516 9.568 16.242 1.00 20.91 755 GLY A C 1
ATOM 5794 O O . GLY A 1 755 ? 13.482 8.647 17.036 1.00 20.91 755 GLY A O 1
ATOM 5795 N N . PHE A 1 756 ? 13.404 9.427 14.917 1.00 23.97 756 PHE A N 1
ATOM 5796 C CA . PHE A 1 756 ? 13.845 8.250 14.147 1.00 23.97 756 PHE A CA 1
ATOM 5797 C C . PHE A 1 756 ? 13.997 8.652 12.668 1.00 23.97 756 PHE A C 1
ATOM 5799 O O . PHE A 1 756 ? 13.140 8.403 11.828 1.00 23.97 756 PHE A O 1
ATOM 5806 N N . GLY A 1 757 ? 15.082 9.371 12.358 1.00 23.73 757 GLY A N 1
ATOM 5807 C CA . GLY A 1 757 ? 15.388 9.842 11.002 1.00 23.73 757 GLY A CA 1
ATOM 5808 C C . GLY A 1 757 ? 16.439 8.973 10.307 1.00 23.73 757 GLY A C 1
ATOM 5809 O O . GLY A 1 757 ? 17.520 8.763 10.860 1.00 23.73 757 GLY A O 1
ATOM 5810 N N . ARG A 1 758 ? 16.146 8.516 9.079 1.00 28.34 758 ARG A N 1
ATOM 5811 C CA . ARG A 1 758 ? 17.098 7.825 8.186 1.00 28.34 758 ARG A CA 1
ATOM 5812 C C . ARG A 1 758 ? 18.375 8.681 8.020 1.00 28.34 758 ARG A C 1
ATOM 5814 O O . ARG A 1 758 ? 18.295 9.829 7.587 1.00 28.34 758 ARG A O 1
ATOM 5821 N N . GLN A 1 759 ? 19.554 8.151 8.371 1.00 24.30 759 GLN A N 1
ATOM 5822 C CA . GLN A 1 759 ? 20.814 8.913 8.312 1.00 24.30 759 GLN A CA 1
ATOM 5823 C C . GLN A 1 759 ? 21.387 8.997 6.888 1.00 24.30 759 GLN A C 1
ATOM 5825 O O . GLN A 1 759 ? 22.115 8.112 6.445 1.00 24.30 759 GLN A O 1
ATOM 5830 N N . GLY A 1 760 ? 21.137 10.116 6.207 1.00 23.05 760 GLY A N 1
ATOM 5831 C CA . GLY A 1 760 ? 21.997 10.599 5.125 1.00 23.05 760 GLY A CA 1
ATOM 5832 C C . GLY A 1 760 ? 23.052 11.561 5.680 1.00 23.05 760 GLY A C 1
ATOM 5833 O O . GLY A 1 760 ? 22.698 12.631 6.171 1.00 23.05 760 GLY A O 1
ATOM 5834 N N . LEU A 1 761 ? 24.340 11.206 5.607 1.00 26.92 761 LEU A N 1
ATOM 5835 C CA . LEU A 1 761 ? 25.450 12.061 6.053 1.00 26.92 761 LEU A CA 1
ATOM 5836 C C . LEU A 1 761 ? 26.300 12.537 4.868 1.00 26.92 761 LEU A C 1
ATOM 5838 O O . LEU A 1 761 ? 26.825 11.731 4.103 1.00 26.92 761 LEU A O 1
ATOM 5842 N N . GLY A 1 762 ? 26.456 13.857 4.741 1.00 23.17 762 GLY A N 1
ATOM 5843 C CA . GLY A 1 762 ? 27.382 14.482 3.791 1.00 23.17 762 GLY A CA 1
ATOM 5844 C C . GLY A 1 762 ? 28.819 14.553 4.327 1.00 23.17 762 GLY A C 1
ATOM 5845 O O . GLY A 1 762 ? 29.028 14.717 5.527 1.00 23.17 762 GLY A O 1
ATOM 5846 N N . ASP A 1 763 ? 29.806 14.454 3.429 1.00 23.88 763 ASP A N 1
ATOM 5847 C CA . ASP A 1 763 ? 31.244 14.549 3.741 1.00 23.88 763 ASP A CA 1
ATOM 5848 C C . ASP A 1 763 ? 31.671 16.000 4.035 1.00 23.88 763 ASP A C 1
ATOM 5850 O O . ASP A 1 763 ? 31.601 16.859 3.154 1.00 23.88 763 ASP A O 1
ATOM 5854 N N . ASP A 1 764 ? 32.190 16.263 5.240 1.00 23.00 764 ASP A N 1
ATOM 5855 C CA . ASP A 1 764 ? 33.181 17.325 5.452 1.00 23.00 764 ASP A CA 1
ATOM 5856 C C . ASP A 1 764 ? 34.204 16.930 6.534 1.00 23.00 764 ASP A C 1
ATOM 5858 O O . ASP A 1 764 ? 33.964 16.114 7.427 1.00 23.00 764 ASP A O 1
ATOM 5862 N N . ARG A 1 765 ? 35.405 17.502 6.441 1.00 25.14 765 ARG A N 1
ATOM 5863 C CA . ARG A 1 765 ? 36.620 17.037 7.112 1.00 25.14 765 ARG A CA 1
ATOM 5864 C C . ARG A 1 765 ? 37.134 18.063 8.115 1.00 25.14 765 ARG A C 1
ATOM 5866 O O . ARG A 1 765 ? 37.536 19.145 7.687 1.00 25.14 765 ARG A O 1
ATOM 5873 N N . ARG A 1 766 ? 37.362 17.653 9.378 1.00 23.70 766 ARG A N 1
ATOM 5874 C CA . ARG A 1 766 ? 38.613 17.908 10.157 1.00 23.70 766 ARG A CA 1
ATOM 5875 C C . ARG A 1 766 ? 38.574 17.398 11.615 1.00 23.70 766 ARG A C 1
ATOM 5877 O O . ARG A 1 766 ? 37.821 17.918 12.418 1.00 23.70 766 ARG A O 1
ATOM 5884 N N . ARG A 1 767 ? 39.564 16.551 11.949 1.00 26.38 767 ARG A N 1
ATOM 5885 C CA . ARG A 1 767 ? 40.392 16.520 13.190 1.00 26.38 767 ARG A CA 1
ATOM 5886 C C . ARG A 1 767 ? 39.696 16.649 14.568 1.00 26.38 767 ARG A C 1
ATOM 5888 O O . ARG A 1 767 ? 39.285 17.746 14.925 1.00 26.38 767 ARG A O 1
ATOM 5895 N N . GLY A 1 768 ? 39.789 15.614 15.421 1.00 24.12 768 GLY A N 1
ATOM 5896 C CA . GLY A 1 768 ? 39.292 15.707 16.810 1.00 24.12 768 GLY A CA 1
ATOM 5897 C C . GLY A 1 768 ? 39.739 14.680 17.873 1.00 24.12 768 GLY A C 1
ATOM 5898 O O . GLY A 1 768 ? 39.135 14.677 18.937 1.00 24.12 768 GLY A O 1
ATOM 5899 N N . ASP A 1 769 ? 40.755 13.834 17.650 1.00 24.80 769 ASP A N 1
ATOM 5900 C CA . ASP A 1 769 ? 41.287 12.912 18.689 1.00 24.80 769 ASP A CA 1
ATOM 5901 C C . ASP A 1 769 ? 41.886 13.674 19.896 1.00 24.80 769 ASP A C 1
ATOM 5903 O O . ASP A 1 769 ? 42.565 14.687 19.668 1.00 24.80 769 ASP A O 1
ATOM 5907 N N . PRO A 1 770 ? 41.730 13.198 21.161 1.00 36.03 770 PRO A N 1
ATOM 5908 C CA . PRO A 1 770 ? 42.585 12.087 21.634 1.00 36.03 770 PRO A CA 1
ATOM 5909 C C . PRO A 1 770 ? 42.053 11.163 22.774 1.00 36.03 770 PRO A C 1
ATOM 5911 O O . PRO A 1 770 ? 41.088 11.480 23.461 1.00 36.03 770 PRO A O 1
ATOM 5914 N N . CYS A 1 771 ? 42.866 10.129 23.083 1.00 23.03 771 CYS A N 1
ATOM 5915 C CA . CYS A 1 771 ? 42.947 9.316 24.328 1.00 23.03 771 CYS A CA 1
ATOM 5916 C C . CYS A 1 771 ? 41.985 8.108 24.505 1.00 23.03 771 CYS A C 1
ATOM 5918 O O . CYS A 1 771 ? 40.795 8.235 24.274 1.00 23.03 771 CYS A O 1
ATOM 5920 N N . ARG A 1 772 ? 42.418 6.937 25.032 1.00 25.53 772 ARG A N 1
ATOM 5921 C CA . ARG A 1 772 ? 43.780 6.346 25.206 1.00 25.53 772 ARG A CA 1
ATOM 5922 C C . ARG A 1 772 ? 43.704 4.848 25.617 1.00 25.53 772 ARG A C 1
ATOM 5924 O O . ARG A 1 772 ? 42.702 4.438 26.180 1.00 25.53 772 ARG A O 1
ATOM 5931 N N . ALA A 1 773 ? 44.842 4.142 25.492 1.00 25.53 773 ALA A N 1
ATOM 5932 C CA . ALA A 1 773 ? 45.153 2.767 25.956 1.00 25.53 773 ALA A CA 1
ATOM 5933 C C . ALA A 1 773 ? 44.542 1.594 25.137 1.00 25.53 773 ALA A C 1
ATOM 5935 O O . ALA A 1 773 ? 43.418 1.694 24.671 1.00 25.53 773 ALA A O 1
ATOM 5936 N N . GLY A 1 774 ? 45.256 0.475 24.908 1.00 23.91 774 GLY A N 1
ATOM 5937 C CA . GLY A 1 774 ? 46.647 0.176 25.298 1.00 23.91 774 GLY A CA 1
ATOM 5938 C C . GLY A 1 774 ? 47.294 -1.053 24.620 1.00 23.91 774 GLY A C 1
ATOM 5939 O O . GLY A 1 774 ? 46.619 -1.885 24.033 1.00 23.91 774 GLY A O 1
ATOM 5940 N N . ASP A 1 775 ? 48.627 -1.104 24.728 1.00 24.89 775 ASP A N 1
ATOM 5941 C CA . ASP A 1 775 ? 49.540 -2.265 24.720 1.00 24.89 775 ASP A CA 1
ATOM 5942 C C . ASP A 1 775 ? 49.616 -3.279 23.542 1.00 24.89 775 ASP A C 1
ATOM 5944 O O . ASP A 1 775 ? 48.998 -4.335 23.535 1.00 24.89 775 ASP A O 1
ATOM 5948 N N . ALA A 1 776 ? 50.612 -3.046 22.664 1.00 27.91 776 ALA A N 1
ATOM 5949 C CA . ALA A 1 776 ? 51.943 -3.702 22.739 1.00 27.91 776 ALA A CA 1
ATOM 5950 C C . ALA A 1 776 ? 52.504 -4.483 21.511 1.00 27.91 776 ALA A C 1
ATOM 5952 O O . ALA A 1 776 ? 51.937 -5.425 20.978 1.00 27.91 776 ALA A O 1
ATOM 5953 N N . HIS A 1 777 ? 53.774 -4.152 21.223 1.00 27.09 777 HIS A N 1
ATOM 5954 C CA . HIS A 1 777 ? 54.862 -4.995 20.681 1.00 27.09 777 HIS A CA 1
ATOM 5955 C C . HIS A 1 777 ? 54.991 -5.397 19.184 1.00 27.09 777 HIS A C 1
ATOM 5957 O O . HIS A 1 777 ? 54.828 -6.546 18.793 1.00 27.09 777 HIS A O 1
ATOM 5963 N N . ARG A 1 778 ? 55.706 -4.492 18.487 1.00 27.92 778 ARG A N 1
ATOM 5964 C CA . ARG A 1 778 ? 57.005 -4.674 17.771 1.00 27.92 778 ARG A CA 1
ATOM 5965 C C . ARG A 1 778 ? 56.999 -4.594 16.221 1.00 27.92 778 ARG A C 1
ATOM 5967 O O . ARG A 1 778 ? 56.002 -4.923 15.596 1.00 27.92 778 ARG A O 1
ATOM 5974 N N . PRO A 1 779 ? 58.102 -4.104 15.593 1.00 34.53 779 PRO A N 1
ATOM 5975 C CA . PRO A 1 779 ? 58.100 -3.640 14.193 1.00 34.53 779 PRO A CA 1
ATOM 5976 C C . PRO A 1 779 ? 59.135 -4.346 13.285 1.00 34.53 779 PRO A C 1
ATOM 5978 O O . PRO A 1 779 ? 59.961 -5.104 13.788 1.00 34.53 779 PRO A O 1
ATOM 5981 N N . LEU A 1 780 ? 59.209 -3.975 11.990 1.00 25.28 780 LEU A N 1
ATOM 5982 C CA . LEU A 1 780 ? 60.484 -3.771 11.257 1.00 25.28 780 LEU A CA 1
ATOM 5983 C C . LEU A 1 780 ? 60.319 -3.127 9.850 1.00 25.28 780 LEU A C 1
ATOM 5985 O O . LEU A 1 780 ? 59.337 -3.353 9.159 1.00 25.28 780 LEU A O 1
ATOM 5989 N N . ARG A 1 781 ? 61.372 -2.404 9.423 1.00 24.47 781 ARG A N 1
ATOM 5990 C CA . ARG A 1 781 ? 61.786 -2.048 8.033 1.00 24.47 781 ARG A CA 1
ATOM 5991 C C . ARG A 1 781 ? 60.953 -1.071 7.175 1.00 24.47 781 ARG A C 1
ATOM 5993 O O . ARG A 1 781 ? 60.258 -1.438 6.240 1.00 24.47 781 ARG A O 1
ATOM 6000 N N . LEU A 1 782 ? 61.259 0.213 7.382 1.00 24.03 782 LEU A N 1
ATOM 6001 C CA . LEU A 1 782 ? 61.920 1.094 6.392 1.00 24.03 782 LEU A CA 1
ATOM 6002 C C . LEU A 1 782 ? 62.047 0.609 4.925 1.00 24.03 782 LEU A C 1
ATOM 6004 O O . LEU A 1 782 ? 62.795 -0.326 4.651 1.00 24.03 782 LEU A O 1
ATOM 6008 N N . CYS A 1 783 ? 61.569 1.445 3.996 1.00 23.38 783 CYS A N 1
ATOM 6009 C CA . CYS A 1 783 ? 62.278 1.826 2.760 1.00 23.38 783 CYS A CA 1
ATOM 6010 C C . CYS A 1 783 ? 61.992 3.316 2.455 1.00 23.38 783 CYS A C 1
ATOM 6012 O O . CYS A 1 783 ? 61.011 3.864 2.961 1.00 23.38 783 CYS A O 1
ATOM 6014 N N . ARG A 1 784 ? 62.876 4.029 1.733 1.00 24.44 784 ARG A N 1
ATOM 6015 C CA . ARG A 1 784 ? 62.870 5.512 1.702 1.00 24.44 784 ARG A CA 1
ATOM 6016 C C . ARG A 1 784 ? 63.484 6.096 0.417 1.00 24.44 784 ARG A C 1
ATOM 6018 O O . ARG A 1 784 ? 64.541 5.629 0.010 1.00 24.44 784 ARG A O 1
ATOM 6025 N N . PHE A 1 785 ? 62.912 7.209 -0.072 1.00 23.89 785 PHE A N 1
ATOM 6026 C CA . PHE A 1 785 ? 63.478 8.154 -1.068 1.00 23.89 785 PHE A CA 1
ATOM 6027 C C . PHE A 1 785 ? 63.663 7.650 -2.527 1.00 23.89 785 PHE A C 1
ATOM 6029 O O . PHE A 1 785 ? 63.589 6.446 -2.750 1.00 23.89 785 PHE A O 1
ATOM 6036 N N . PRO A 1 786 ? 63.900 8.544 -3.531 1.00 43.44 786 PRO A N 1
ATOM 6037 C CA . PRO A 1 786 ? 64.121 10.002 -3.451 1.00 43.44 786 PRO A CA 1
ATOM 6038 C C . PRO A 1 786 ? 63.188 10.916 -4.279 1.00 43.44 786 PRO A C 1
ATOM 6040 O O . PRO A 1 786 ? 62.553 10.525 -5.250 1.00 43.44 786 PRO A O 1
ATOM 6043 N N . VAL A 1 787 ? 63.203 12.203 -3.913 1.00 29.20 787 VAL A N 1
ATOM 6044 C CA . VAL A 1 787 ? 62.599 13.335 -4.645 1.00 29.20 787 VAL A CA 1
ATOM 6045 C C . VAL A 1 787 ? 63.621 13.960 -5.609 1.00 29.20 787 VAL A C 1
ATOM 6047 O O . VAL A 1 787 ? 64.799 14.071 -5.265 1.00 29.20 787 VAL A O 1
ATOM 6050 N N . ARG A 1 788 ? 63.177 14.508 -6.753 1.00 25.67 788 ARG A N 1
ATOM 6051 C CA . ARG A 1 788 ? 63.918 15.551 -7.495 1.00 25.67 788 ARG A CA 1
ATOM 6052 C C . ARG A 1 788 ? 63.021 16.740 -7.873 1.00 25.67 788 ARG A C 1
ATOM 6054 O O . ARG A 1 788 ? 61.927 16.567 -8.388 1.00 25.67 788 ARG A O 1
ATOM 6061 N N . ARG A 1 789 ? 63.529 17.958 -7.640 1.00 29.61 789 ARG A N 1
ATOM 6062 C CA . ARG A 1 789 ? 63.005 19.247 -8.147 1.00 29.61 789 ARG A CA 1
ATOM 6063 C C . ARG A 1 789 ? 63.839 19.705 -9.354 1.00 29.61 789 ARG A C 1
ATOM 6065 O O . ARG A 1 789 ? 65.047 19.470 -9.315 1.00 29.61 789 ARG A O 1
ATOM 6072 N N . ARG A 1 790 ? 63.277 20.521 -10.268 1.00 28.16 790 ARG A N 1
ATOM 6073 C CA . ARG A 1 790 ? 63.831 21.852 -10.669 1.00 28.16 790 ARG A CA 1
ATOM 6074 C C . ARG A 1 790 ? 63.036 22.579 -11.784 1.00 28.16 790 ARG A C 1
ATOM 6076 O O . ARG A 1 790 ? 62.852 22.011 -12.844 1.00 28.16 790 ARG A O 1
ATOM 6083 N N . ARG A 1 791 ? 62.802 23.887 -11.548 1.00 27.72 791 ARG A N 1
ATOM 6084 C CA . ARG A 1 791 ? 62.767 25.046 -12.492 1.00 27.72 791 ARG A CA 1
ATOM 6085 C C . ARG A 1 791 ? 61.659 25.154 -13.576 1.00 27.72 791 ARG A C 1
ATOM 6087 O O . ARG A 1 791 ? 61.440 24.232 -14.341 1.00 27.72 791 ARG A O 1
ATOM 6094 N N . GLY A 1 792 ? 61.059 26.355 -13.667 1.00 24.45 792 GLY A N 1
ATOM 6095 C CA . GLY A 1 792 ? 60.411 26.934 -14.873 1.00 24.45 792 GLY A CA 1
ATOM 6096 C C . GLY A 1 792 ? 61.389 27.876 -15.619 1.00 24.45 792 GLY A C 1
ATOM 6097 O O . GLY A 1 792 ? 62.584 27.563 -15.561 1.00 24.45 792 GLY A O 1
ATOM 6098 N N . PRO A 1 793 ? 60.997 29.044 -16.207 1.00 49.47 793 PRO A N 1
ATOM 6099 C CA . PRO A 1 793 ? 59.738 29.811 -16.058 1.00 49.47 793 PRO A CA 1
ATOM 6100 C C . PRO A 1 793 ? 59.192 30.408 -17.405 1.00 49.47 793 PRO A C 1
ATOM 6102 O O . PRO A 1 793 ? 59.334 29.764 -18.436 1.00 49.47 793 PRO A O 1
ATOM 6105 N N . CYS A 1 794 ? 58.638 31.645 -17.375 1.00 27.25 794 CYS A N 1
ATOM 6106 C CA . CYS A 1 794 ? 58.062 32.476 -18.471 1.00 27.25 794 CYS A CA 1
ATOM 6107 C C . CYS A 1 794 ? 56.641 32.064 -18.930 1.00 27.25 794 CYS A C 1
ATOM 6109 O O . CYS A 1 794 ? 56.385 30.881 -19.089 1.00 27.25 794 CYS A O 1
ATOM 6111 N N . GLY A 1 795 ? 55.657 32.950 -19.171 1.00 27.36 795 GLY A N 1
ATOM 6112 C CA . GLY A 1 795 ? 55.469 34.417 -19.013 1.00 27.36 795 GLY A CA 1
ATOM 6113 C C . GLY A 1 795 ? 54.068 34.805 -19.578 1.00 27.36 795 GLY A C 1
ATOM 6114 O O . GLY A 1 795 ? 53.340 33.904 -19.969 1.00 27.36 795 GLY A O 1
ATOM 6115 N N . ALA A 1 796 ? 53.599 36.053 -19.742 1.00 29.27 796 ALA A N 1
ATOM 6116 C CA . ALA A 1 796 ? 53.732 37.306 -18.982 1.00 29.27 796 ALA A CA 1
ATOM 6117 C C . ALA A 1 796 ? 52.796 38.408 -19.585 1.00 29.27 796 ALA A C 1
ATOM 6119 O O . ALA A 1 796 ? 52.907 38.684 -20.773 1.00 29.27 796 ALA A O 1
ATOM 6120 N N . ARG A 1 797 ? 52.016 39.122 -18.740 1.00 29.23 797 ARG A N 1
ATOM 6121 C CA . ARG A 1 797 ? 51.289 40.416 -18.972 1.00 29.23 797 ARG A CA 1
ATOM 6122 C C . ARG A 1 797 ? 49.957 40.458 -19.769 1.00 29.23 797 ARG A C 1
ATOM 6124 O O . ARG A 1 797 ? 49.826 39.851 -20.819 1.00 29.23 797 ARG A O 1
ATOM 6131 N N . GLY A 1 798 ? 49.062 41.353 -19.304 1.00 27.20 798 GLY A N 1
ATOM 6132 C CA . GLY A 1 798 ? 47.923 41.947 -20.039 1.00 27.20 798 GLY A CA 1
ATOM 6133 C C . GLY A 1 798 ? 46.520 41.515 -19.558 1.00 27.20 798 GLY A C 1
ATOM 6134 O O . GLY A 1 798 ? 46.201 40.342 -19.667 1.00 27.20 798 GLY A O 1
ATOM 6135 N N . GLY A 1 799 ? 45.623 42.374 -19.044 1.00 28.02 799 GLY A N 1
ATOM 6136 C CA . GLY A 1 799 ? 45.809 43.729 -18.490 1.00 28.02 799 GLY A CA 1
ATOM 6137 C C . GLY A 1 799 ? 44.605 44.681 -18.656 1.00 28.02 799 GLY A C 1
ATOM 6138 O O . GLY A 1 799 ? 44.397 45.189 -19.749 1.00 28.02 799 GLY A O 1
ATOM 6139 N N . GLY A 1 800 ? 43.912 45.025 -17.557 1.00 27.42 800 GLY A N 1
ATOM 6140 C CA . GLY A 1 800 ? 42.954 46.150 -17.481 1.00 27.42 800 GLY A CA 1
ATOM 6141 C C . GLY A 1 800 ? 41.458 45.782 -17.473 1.00 27.42 800 GLY A C 1
ATOM 6142 O O . GLY A 1 800 ? 41.079 44.702 -17.908 1.00 27.42 800 GLY A O 1
ATOM 6143 N N . GLY A 1 801 ? 40.620 46.703 -16.971 1.00 27.75 801 GLY A N 1
ATOM 6144 C CA . GLY A 1 801 ? 39.153 46.572 -16.874 1.00 27.75 801 GLY A CA 1
ATOM 6145 C C . GLY A 1 801 ? 38.621 46.746 -15.441 1.00 27.75 801 GLY A C 1
ATOM 6146 O O . GLY A 1 801 ? 39.220 46.235 -14.498 1.00 27.75 801 GLY A O 1
ATOM 6147 N N . ARG A 1 802 ? 37.523 47.494 -15.266 1.00 32.88 802 ARG A N 1
ATOM 6148 C CA . ARG A 1 802 ? 36.899 47.831 -13.970 1.00 32.88 802 ARG A CA 1
ATOM 6149 C C . ARG A 1 802 ? 35.367 47.826 -14.062 1.00 32.88 802 ARG A C 1
ATOM 6151 O O . ARG A 1 802 ? 34.842 48.087 -15.135 1.00 32.88 802 ARG A O 1
ATOM 6158 N N . ASP A 1 803 ? 34.745 47.636 -12.895 1.00 33.69 803 ASP A N 1
ATOM 6159 C CA . ASP A 1 803 ? 33.418 48.097 -12.441 1.00 33.69 803 ASP A CA 1
ATOM 6160 C C . ASP A 1 803 ? 32.147 47.766 -13.261 1.00 33.69 803 ASP A C 1
ATOM 6162 O O . ASP A 1 803 ? 32.026 48.107 -14.432 1.00 33.69 803 ASP A O 1
ATOM 6166 N N . GLY A 1 804 ? 31.113 47.252 -12.569 1.00 29.72 804 GLY A N 1
ATOM 6167 C CA . GLY A 1 804 ? 29.709 47.460 -12.967 1.00 29.72 804 GLY A CA 1
ATOM 6168 C C . GLY A 1 804 ? 28.734 46.288 -12.769 1.00 29.72 804 GLY A C 1
ATOM 6169 O O . GLY A 1 804 ? 28.673 45.402 -13.610 1.00 29.72 804 GLY A O 1
ATOM 6170 N N . GLY A 1 805 ? 27.870 46.371 -11.747 1.00 30.08 805 GLY A N 1
ATOM 6171 C CA . GLY A 1 805 ? 26.564 45.684 -11.739 1.00 30.08 805 GLY A CA 1
ATOM 6172 C C . GLY A 1 805 ? 26.408 44.450 -10.833 1.00 30.08 805 GLY A C 1
ATOM 6173 O O . GLY A 1 805 ? 27.074 43.438 -11.005 1.00 30.08 805 GLY A O 1
ATOM 6174 N N . ARG A 1 806 ? 25.453 44.552 -9.901 1.00 35.59 806 ARG A N 1
ATOM 6175 C CA . ARG A 1 806 ? 24.716 43.466 -9.215 1.00 35.59 806 ARG A CA 1
ATOM 6176 C C . ARG A 1 806 ? 23.272 43.451 -9.774 1.00 35.59 806 ARG A C 1
ATOM 6178 O O . ARG A 1 806 ? 22.922 44.445 -10.422 1.00 35.59 806 ARG A O 1
ATOM 6185 N N . PRO A 1 807 ? 22.402 42.452 -9.503 1.00 51.62 807 PRO A N 1
ATOM 6186 C CA . PRO A 1 807 ? 22.512 41.358 -8.521 1.00 51.62 807 PRO A CA 1
ATOM 6187 C C . PRO A 1 807 ? 23.387 40.187 -8.970 1.00 51.62 807 PRO A C 1
ATOM 6189 O O . PRO A 1 807 ? 23.152 39.680 -10.085 1.00 51.62 807 PRO A O 1
#

Secondary structure (DSSP, 8-state):
-PPPPPEEE-TT-SHHHHHBTTT---SSHHHHHT-S--EE----TTS-EEEEEEPPPSS--HHHHHS-HHHHHHHHHHHHHTT-HHHHHS--HHHHHHHHHHHHHTS--EEE-TTTSS---STTT-EEEEEE-SHHHHHHHHSS--EEETTTTEEE--S--EEETT---SEEEES----PPPP-SSTT---PPPSEESSSS---SSS-EEE-HHHHHHHTT-TTTT-------EEEE-TTTTT-BTTBTT-TTHHHHHHHHHHHTT------EEEETGGG---STTHHHHHHHHHHHHHH-TT--EEEE-TT-S-STT----HHHHHHHHHT-SSS--S-EEE----S-BPPTTSHHHHHHHHHHHHHHHTT--EEEE--SBGGGTT-TTSS----TTT--TTSEEEEEEEEEEHHHHHH-HHHIIIIIHHHHHT-HHHHHHHHHTT--S-GGG--TTSEEEEEE-B-EEEETTEEEESSTT-B--TTSS-B---EEETTS---HHHHHHT---B-SSTT--B-EEE-SEEEE-STTEEEEEE-TTS-SEEEE-SHHHHHHHHHTS--SSSSSS-S--HHHHHT---TT-----PPP-------------PPP-----PPP------------------------------------------------------------------------------------------------------------------------------------------------------------------------------------------

Sequence (807 aa):
MSPPISYSTVDQSTFVDFTGYRITTATTAEAAYNITDGRLFNNQTEYGYDVALVLPRVQDPTSLLAGDWGSRQLALQSLNDSGTLWSTYGADQTQFDNTVDFLRNDLHLTVLDANNSNYVTSAESRTIWIYVETEAQFRDLFNTPLYYSQSAGIPYWNGELSLPTQVTIEGLWFDRSIAPPASNMTPGVSVTLPAGPQSIGNSAGPLPTNLAPQDMAALYNFPLDGKAVQTVTVGLIEPGIGSALKGDNSGSQFQSRLTTYLNAIGQNGDGRVYVQGQNGQQYDIGAGERSLDVGVVAGVNPNSDIVLFNGSGLVGYNTFATTYTAIQSATFEKLHPVAAWSDSFGDAQSMAPGSPFYQAYWDLFVDAALANQTALSALGDGGSGNETGNGLTNLEYNCTQPYGLLVGGSSLSVLGGALADPTLLTPIVEPALAGDRDVIWRLIGGGLTTLPASLRDTQFFVETVWNWYSVSGDQITGTTPGFSGSYTQNTTSSGGVDPTQPVPSYQRAYGLDPVTSDPLHEHGRGAPDVTANAGGNATYYVPGENMLGYGYDYGTSAASPLWTGRPTRHHLQRPGAAQPRLHERPALHRLGDRAGLVQRRHARQQHLVLGERRQLRVRWHVDHADRLRLLCRAGLRSRLRPGLSQRRAAGARAHRYRPFADLLPLKSRHARRRRRAGLDQRRRPEPAVPGHFRRRRDGGRERRQPGAGLRRRRVRPFRLDQPHRPAIPAGRLRSPAGPHVRRGGGGLDGAVVRGFGRQGLGDDRRRGDPCRAGDAHRPLRLCRFPVRRRRGPCGARGGGGRDGGRP

pLDDT: mean 74.24, std 29.48, range [20.91, 98.75]

Foldseek 3Di:
DPPDFDWAFAPLAFQCLQFPVQQDPDPHPCVQAVFPAKDFDPLPVLAWWWKKFAAAFPDDCVVLQVDDLVSNVVVLVVCVVVVCLQVHGFADQVLLVQLVCCCCPVLVWDWDDPVQFLFPRDSSLSITITFGRHQSSQCSAFVWGWIDGPVSGHIGTGDTTIGGPSRHGLFMDIQAQDHGAGAAPPPPDDDDDDFWDPWFLFFFPPFFAAAALLLQCVLVVFPQRPHQDAFAAEEEAQAQAFLQFDVRLLNPCRVVLLQVLQVVNVHAEDAAEAERRSVQHYADDCLQLVQLLSRNLCRLVVNHHYYYFRQRHHRDSSRPRFSLSRLSCQLPPDPRHHQEYFYEDARNGDRAQPHSSLVSLLVSLVSCQSSNHAYFYEFAQLAQCRLRPRQWGDTRSSRLHQWYAYEWAKNWAQQLLLCSTPSNNPPALVCQLVPPPVSVVVQVVQVDPDRSVPGDSSHTRHMGFFAQWGHDPPATQGSHPPGRDDSNDRGGIHWAFDQSAAADPLCVLLPDFGFIPGPVGHTGHGDRLYYGHFHRNYWHFTAGSRSHHTDTHGGSSNTRSSVSSRGHPPPSVSGIRCSSVVSVPPDPVPPDPPDDDDDDDDDDDDDPPPDDDDDDDDDDDDDDDDDDDDDDDDDDDDDDDDYDDDDDDDDDDDDDDDDDDDDDDDDDDDDDDDDDDDDDDDDDDDDDDDDDDDDDDDDDDDDDDDDDDDDDDDDDDDDDDDDDDDDDDDDDDDDDDDDDDDDDDDDDDDDDDDDDDDDDDDDDDDDDDDDDDDDDDDDDDDDDDDDDDDDDDDDDDDDDDDDDDDD